Protein AF-A0A5N5PHB6-F1 (afdb_monomer)

Foldseek 3Di:
DAFDDFDDDDLQDWHWDWDAADPVPFWKWFQLVQDDPVCNVPFWDDPDPLRDTWGWFFQDKRKTKIAHPAFAKWWKKWWFADQDQDKFKKFKDKPPDDPPPWRKIWIDHHHNALGIAMTTIATPVRHGDIDRAHRIIMMIIHTPPGIITTTMMTIHHPVQDDCSNRDIDTQAIFSGRHNDPDCPRHDAWAFDDDPQKDKFFQQCVPDPDDDDVDPPLFLNHDKQAPPRFKDKTKAFHPDWFKKFKKWFKAFQHDAWDKKWKWKPLVDTFTWIWIDGNHSYRNTFITTTATPNDRIDGRPHRMMMMMIGDDHPGIMRTGIMMIGHPVGDDPSSRPTDGDDCPVVCCVQQPPPNNDADPPPHDPVSQSSVQRSVCVVVVHDDQLQADPLFAPDSAADRGPSAGHGDPQFDDSNSFFGHWQWAPPPVTDGAPLVQATADRHPSHTDQAPQADPDNNQHGHFQWAAQDRHHRTHGLQADPLFADPPDPSGADRYQSAGHGDPQFDDRRSFFGAQQFADPPVTHGAQADQLFADPSQADRHPSQGHGAQQFDDSRRPHGHQQWEDQDSPDSSRTHGAPLVPQDSDKYFDQFFKDKDDDLPPKWKAFPVRDTFDWDQDPVFQKIKGFCLPPDLPGPFMKIKDDPVQFAAQLQLAQHKWKKKKAFDDDVVVPWDFDDFDFQKWWDAPNFIKGAGDPDADDHRDIDMDMDGQAQQRIATPPPRHGGDRNVSNRSNNGTPIMIGTFDTIRPGGMMMMGPTIGMGGDNPHPHGRRRVRIQGPHDPQADDRSSSHGDDPPPDDDDD

Sequence (795 aa):
MVRLILFAMCPDCSCLLYKHVPLDGFPSALASQSLGSTQRHSRIQQPTADHPELVSVNGRQLRLTLHVPESGSHVLVLEYANEVDATQNVNVYIGGQPEDQVQTRANIYSCAYSFLCRSVVVD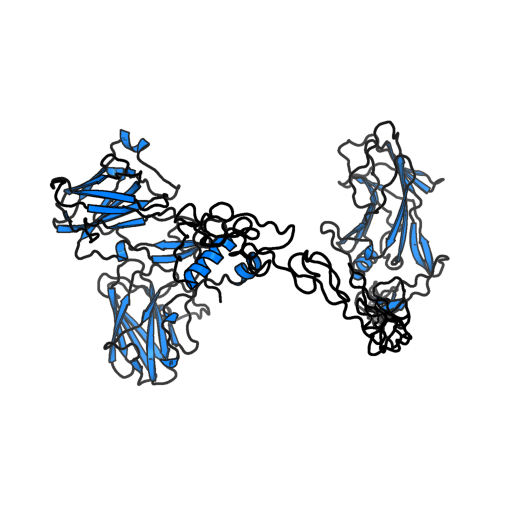GQNRIAHFLLPPKAEILLQSPTRSVLLYRVYAIPSDEFTMELVQPTVLCVSHHGRFTEDSKHCVQSQFHTPPTALTLDASTVIRPSRFSTQASGRCDGPLLKSPQTEVELRAQVPQTGRYMFVVHYCQPEHTTFPVEVLLDSGEMWTGHMNASFCPSVSGCRSVVIAERRIALDVLQQTLSITVKIPKGKTLTLDSVLVIPEESYSPELLNPKPLDKASDFISQCGAQGFHIDLHSASEFCKSSARSLVAHYLDGALPCYCDKTGSTSPTCEPIGGQCHCRPHVIGRQCSRCATGFYGFPYCRPCECGRRLCDEVTGECICPPQTVRPACDVCQSKTFSYHPLLGCEGCDCSPTGIRKGDTGQCDVTTGQCTCKPRIGGRQCSQCVAGYYRFPECVACSCNPGGVTAQICDPNTGRCLCKSNVEGPRCDVCRKGSFHFDPSNPKGCTECFCFGVTDQCRSSDKRRGKFVDMHSWRLVTADQDEVASVLNSLSNTVVADVQELPASVLQLHWVLPQSYLGDRVSSYGGYLTYQVKSFGLPREGMRLLDKQPDVILQGEKMMVVYQDPQSPLPDRVYQGRVQLVEGNFRHSGTNSPMSRAELLRVLARLEAVWIRALYFTHTQRLSVGEVGLEEASRVGTGAPAGTVEVCSCPPEYSGDSCQVRTQRSFSLLLI

Radius of gyration: 43.33 Å; Cα contacts (8 Å, |Δi|>4): 1862; chains: 1; bounding box: 112×113×106 Å

Solvent-accessible surface area (backbone atoms only — not comparable to full-atom values): 43400 Å² total; per-residue (Å²): 136,57,69,62,74,57,76,78,90,57,89,84,40,54,27,73,40,69,45,58,45,70,61,88,92,46,38,57,30,56,43,60,75,53,49,55,88,86,50,46,83,80,34,54,48,54,97,44,96,78,48,66,73,16,26,55,35,54,67,51,73,44,64,39,71,34,57,38,98,60,68,43,54,23,31,46,36,41,33,27,44,28,76,49,93,52,78,43,59,34,37,50,46,55,66,94,57,75,84,87,78,61,64,29,32,26,65,41,57,59,33,76,58,80,58,75,42,51,28,56,34,17,35,82,84,72,42,81,39,76,37,80,39,49,46,73,31,39,41,36,38,33,14,84,80,59,70,42,32,33,37,37,40,35,47,36,49,55,89,76,60,55,70,58,65,46,46,66,42,66,28,38,43,19,50,61,97,64,72,56,96,63,69,86,55,45,54,84,56,48,62,62,73,58,92,78,42,46,76,43,60,42,44,59,82,81,51,96,75,75,94,68,98,64,88,67,64,49,68,71,23,51,71,32,31,77,89,51,31,61,51,79,45,77,49,74,50,96,65,65,47,51,30,28,45,36,41,31,31,29,23,66,65,49,70,67,43,70,30,44,33,41,34,40,17,83,56,82,43,72,22,37,31,70,51,50,62,24,59,23,52,54,38,41,48,36,60,36,38,34,95,93,35,50,68,43,77,28,79,37,44,58,33,41,41,33,46,36,51,55,86,91,45,68,40,28,41,30,32,41,35,44,27,43,53,94,70,63,56,81,67,51,52,41,68,47,67,59,82,49,46,70,59,45,50,72,76,38,40,56,86,82,54,61,78,50,90,84,79,49,54,70,67,49,54,51,51,50,49,40,47,49,28,65,74,65,78,43,86,80,82,47,74,32,29,82,77,22,23,79,44,73,60,41,42,96,69,93,34,42,25,48,45,36,89,54,30,31,61,51,30,6,81,40,39,22,94,55,22,16,38,66,79,68,40,39,79,49,92,40,83,81,33,44,43,38,53,69,82,42,52,65,53,68,27,52,57,36,41,80,90,83,37,82,44,54,34,91,43,27,14,45,74,36,58,77,74,14,28,45,74,21,73,38,29,85,84,20,38,40,93,90,64,91,46,61,29,40,57,71,81,26,43,34,61,45,30,89,56,33,23,68,49,27,10,76,38,35,30,72,37,18,13,42,66,86,78,31,46,75,48,83,50,37,80,44,14,32,42,91,48,30,28,39,46,74,81,43,49,45,39,45,16,85,28,24,29,69,82,32,11,78,39,55,29,93,41,24,27,46,81,34,60,86,41,86,36,14,20,45,71,50,52,28,79,76,77,43,54,54,46,36,50,32,91,29,14,24,30,78,48,71,75,73,65,78,60,45,36,27,40,84,88,65,51,76,50,71,62,47,72,38,80,91,76,46,31,36,38,30,74,46,65,88,56,62,90,82,69,79,50,37,30,37,38,64,30,75,89,80,41,40,72,43,50,54,24,42,68,27,42,44,32,33,34,39,32,43,37,58,58,69,90,77,65,54,41,78,52,83,94,63,61,41,37,39,43,29,16,85,96,42,50,36,31,25,65,67,94,71,76,79,59,85,59,35,82,30,80,49,75,45,59,46,46,29,92,59,34,23,37,61,95,75,67,42,82,43,48,61,69,57,48,47,48,26,25,50,40,23,73,47,42,36,35,57,54,61,54,47,44,84,41,38,32,37,36,44,26,72,44,28,42,24,30,51,29,88,85,26,82,53,60,76,27,36,76,30,57,36,38,72,57,57,89,59,32,36,66,53,35,34,76,39,74,52,78,79,78,91,75,89,92,88,129

InterPro domains:
  IPR000034 Laminin IV [PF00052] (634-769)
  IPR000034 Laminin IV [PS51115] (592-770)
  IPR000034 Laminin IV [SM00281] (628-758)
  IPR002049 Laminin-type EGF domain [PF00053] (382-430)
  IPR002049 Laminin-type EGF domain [PF00053] (472-517)
  IPR002049 Laminin-type EGF domain [PF00053] (521-569)
  IPR002049 Laminin-type EGF domain [PS01248] (401-435)
  IPR002049 Laminin-type EGF domain [PS01248] (540-574)
  IPR002049 Laminin-type EGF domain [PS50027] (382-427)
  IPR002049 Laminin-type EGF domain [PS50027] (472-520)
  IPR002049 Laminin-type EGF domain [PS50027] (521-571)
  IPR002049 Laminin-type EGF domain [SM00180] (382-425)
  IPR002049 Laminin-type EGF domain [SM00180] (428-469)
  IPR002049 Laminin-type EGF domain [SM00180] (472-518)
  IPR002049 Laminin-type EGF domain [SM00180] (521-569)
  IPR002049 Laminin-type EGF domain [cd00055] (381-423)
  IPR002049 Laminin-type EGF domain [cd00055] (472-517)
  IPR002049 Laminin-type EGF domain [cd00055] (520-570)
  IPR050440 Laminin/Netrin Extracellular Matrix [PTHR10574] (468-783)

Secondary structure (DSSP, 8-state):
--B-------TT--EEEEEPPP-TTS-EEEGGGGS-TTTHHHHEE-SSTTS--EEEE-SSPEEEEEE-SS-EEEEEEEEEEB--SS-EEEEEEETTS-TTS---EEEE--B-SSS-EEEEEE-TTSPBPEEEE-SEEEEEEE-SSS-EEEEEEEEEETTT--GGGTS-EEEEEESS------GGGEEPP-B---TTPEEEEGGGGT------SS---S--S-EEBTTB-EEEEEEE-SS-EEEEEEEEEEBSSSS-EEEEEEEESSSEEEEEEEE--B--TT-EEEE-BBTTBSEEEE-SSEEEEEEE--TT--EEEEEEEEEEGGG--GGGGSBPPPB-HHHHHHHH-GGGT---TTTS-HHHHHHHHHHHHHHTTSPPP----TTTEEEEEE-TTTT-EEEPTTEESTT--EEPTTEESTTS-EE---TTS-B-TTT-PBPPPTTB-TTT--SBPTTEEEEETTTEEEE----TTTBPTT--SPPPTTT----BPTTEESTTS-EEPTTEESTTT-EEP---TTTEEEEEE-TTT--EEE-TTEETTTT-EEPTTEEEE-TTSTTSEEEP-GGGS-S-EEE---EEEEE---SS-EEEETT-PEEPEEEETTTTEEEEE-TTS-TT---EEEEPPGGG-B--GGGTTSEEEEEEEEES-GGG---BPPP--SEEEEETTEEEEE--SS-PPTTS-EEEEEE-SGGG-EETTT-PBPPHHHHHHHHHTEEEEEEE---BTT--EEEEEEEEEEEEESS--SSB-TTSEEE---TTEESTTS-EE----------

Mean predicted aligned error: 18.69 Å

Organism: Pangasianodon hypophthalmus (NCBI:txid310915)

pLDDT: mean 86.42, std 13.05, range [26.95, 97.25]

Nearest PDB structures (foldseek):
  5lf2-assembly1_A  TM=3.545E-01  e=1.270E-07  Rattus norvegicus
  5lf2-assembly2_B  TM=3.242E-01  e=3.679E-07  Rattus norvegicus
  2w87-assembly2_B  TM=6.041E-01  e=5.295E-03  Cellvibrio japonicus
  2vzr-assembly1_A  TM=4.384E-01  e=5.020E-03  Amycolatopsis orientalis
  6wbx-assembly1_A  TM=1.992E-01  e=1.643E-03  Mycobacteroides abscessus

Structure (mmCIF, N/CA/C/O backbone):
data_AF-A0A5N5PHB6-F1
#
_entry.id   AF-A0A5N5PHB6-F1
#
loop_
_atom_site.group_PDB
_atom_site.id
_atom_site.type_symbol
_atom_site.label_atom_id
_atom_site.label_alt_id
_atom_site.label_comp_id
_atom_site.label_asym_id
_atom_site.label_entity_id
_atom_site.label_seq_id
_atom_site.pdbx_PDB_ins_code
_atom_site.Cartn_x
_atom_site.Cartn_y
_atom_site.Cartn_z
_atom_site.occupancy
_atom_site.B_iso_or_equiv
_atom_site.auth_seq_id
_atom_site.auth_comp_id
_atom_site.auth_asym_id
_atom_site.auth_atom_id
_atom_site.pdbx_PDB_model_num
ATOM 1 N N . MET A 1 1 ? -18.071 -0.954 2.780 1.00 26.95 1 MET A N 1
ATOM 2 C CA . MET A 1 1 ? -17.891 -0.548 4.191 1.00 26.95 1 MET A CA 1
ATOM 3 C C . MET A 1 1 ? -17.756 -1.816 5.012 1.00 26.95 1 MET A C 1
ATOM 5 O O . MET A 1 1 ? -18.704 -2.587 5.069 1.00 26.95 1 MET A O 1
ATOM 9 N N . VAL A 1 2 ? -16.556 -2.096 5.514 1.00 27.20 2 VAL A N 1
ATOM 10 C CA . VAL A 1 2 ? -16.215 -3.357 6.190 1.00 27.20 2 VAL A CA 1
ATOM 11 C C . VAL A 1 2 ? -16.571 -3.211 7.672 1.00 27.20 2 VAL A C 1
ATOM 13 O O . VAL A 1 2 ? -16.006 -2.360 8.350 1.00 27.20 2 VAL A O 1
ATOM 16 N N . ARG A 1 3 ? -17.543 -3.994 8.157 1.00 34.53 3 ARG A N 1
ATOM 17 C CA . ARG A 1 3 ? -17.958 -4.024 9.570 1.00 34.53 3 ARG A CA 1
ATOM 18 C C . ARG A 1 3 ? -17.100 -5.059 10.303 1.00 34.53 3 ARG A C 1
ATOM 20 O O . ARG A 1 3 ? -17.122 -6.228 9.931 1.00 34.53 3 ARG A O 1
ATOM 27 N N . LEU A 1 4 ? -16.334 -4.636 11.307 1.00 35.50 4 LEU A N 1
ATOM 28 C CA . LEU A 1 4 ? -15.434 -5.499 12.078 1.00 35.50 4 LEU A CA 1
ATOM 29 C C . LEU A 1 4 ? -15.915 -5.618 13.528 1.00 35.50 4 LEU A C 1
ATOM 31 O O . LEU A 1 4 ? -16.079 -4.618 14.221 1.00 35.50 4 LEU A O 1
ATOM 35 N N . ILE A 1 5 ? -16.113 -6.857 13.980 1.00 37.16 5 ILE A N 1
ATOM 36 C CA . ILE A 1 5 ? -16.227 -7.229 15.394 1.00 37.16 5 ILE A CA 1
ATOM 37 C C . ILE A 1 5 ? -15.004 -8.108 15.683 1.00 37.16 5 ILE A C 1
ATOM 39 O O . ILE A 1 5 ? -14.850 -9.171 15.077 1.00 37.16 5 ILE A O 1
ATOM 43 N N . LEU A 1 6 ? -14.098 -7.624 16.534 1.00 34.22 6 LEU A N 1
ATOM 44 C CA . LEU A 1 6 ? -12.855 -8.300 16.924 1.00 34.22 6 LEU A CA 1
ATOM 45 C C . LEU A 1 6 ? -12.957 -8.798 18.377 1.00 34.22 6 LEU A C 1
ATOM 47 O O . LEU A 1 6 ? -13.485 -8.096 19.240 1.00 34.22 6 LEU A O 1
ATOM 51 N N . PHE A 1 7 ? -12.422 -9.995 18.633 1.00 34.28 7 PHE A N 1
ATOM 52 C CA . PHE A 1 7 ? -12.169 -10.564 19.965 1.00 34.28 7 PHE A CA 1
ATOM 53 C C . PHE A 1 7 ? -10.644 -10.790 20.140 1.00 34.28 7 PHE A C 1
ATOM 55 O O . PHE A 1 7 ? -9.966 -11.109 19.166 1.00 34.28 7 PHE A O 1
ATOM 62 N N . ALA A 1 8 ? -10.143 -10.559 21.366 1.00 32.78 8 ALA A N 1
ATOM 63 C CA . ALA A 1 8 ? -8.743 -10.413 21.847 1.00 32.78 8 ALA A CA 1
ATOM 64 C C . ALA A 1 8 ? -7.725 -11.498 21.389 1.00 32.78 8 ALA A C 1
ATOM 66 O O . ALA A 1 8 ? -8.140 -12.607 21.078 1.00 32.78 8 ALA A O 1
ATOM 67 N N . MET A 1 9 ? -6.391 -11.299 21.327 1.00 34.91 9 MET A N 1
ATOM 68 C CA . MET A 1 9 ? -5.419 -10.707 22.279 1.00 34.91 9 MET A CA 1
ATOM 69 C C . MET A 1 9 ? -4.276 -9.939 21.562 1.00 34.91 9 MET A C 1
ATOM 71 O O . MET A 1 9 ? -3.501 -10.560 20.840 1.00 34.91 9 MET A O 1
ATOM 75 N N . CYS A 1 10 ? -4.106 -8.624 21.778 1.00 39.25 10 CYS A N 1
ATOM 76 C CA . CYS A 1 10 ? -2.878 -7.875 21.422 1.00 39.25 10 CYS A CA 1
ATOM 77 C C . CYS A 1 10 ? -2.899 -6.442 22.033 1.00 39.25 10 CYS A C 1
ATOM 79 O O . CYS A 1 10 ? -3.991 -5.913 22.245 1.00 39.25 10 CYS A O 1
ATOM 81 N N . PRO A 1 11 ? -1.742 -5.816 22.361 1.00 37.31 11 PRO A N 1
ATOM 82 C CA . PRO A 1 11 ? -1.655 -4.536 23.093 1.00 37.31 11 PRO A CA 1
ATOM 83 C C . PRO A 1 11 ? -2.308 -3.317 22.421 1.00 37.31 11 PRO A C 1
ATOM 85 O O . PRO A 1 11 ? -2.668 -2.381 23.128 1.00 37.31 11 PRO A O 1
ATOM 88 N N . ASP A 1 12 ? -2.513 -3.363 21.100 1.00 48.62 12 ASP A N 1
ATOM 89 C CA . ASP A 1 12 ? -3.188 -2.320 20.307 1.00 48.62 12 ASP A CA 1
ATOM 90 C C . ASP A 1 12 ? -4.577 -2.759 19.790 1.00 48.62 12 ASP A C 1
ATOM 92 O O . ASP A 1 12 ? -5.174 -2.114 18.922 1.00 48.62 12 ASP A O 1
ATOM 96 N N . CYS A 1 13 ? -5.114 -3.883 20.282 1.00 56.72 13 CYS A N 1
ATOM 97 C CA . CYS A 1 13 ? -6.376 -4.438 19.793 1.00 56.72 13 CYS A CA 1
ATOM 98 C C . CYS A 1 13 ? -7.610 -3.896 20.521 1.00 56.72 13 CYS A C 1
ATOM 100 O O . CYS A 1 13 ? -7.686 -3.850 21.747 1.00 56.72 13 CYS A O 1
ATOM 102 N N . SER A 1 14 ? -8.630 -3.564 19.730 1.00 66.38 14 SER A N 1
ATOM 103 C CA . SER A 1 14 ? -9.966 -3.226 20.211 1.00 66.38 14 SER A CA 1
ATOM 104 C C . SER A 1 14 ? -10.700 -4.483 20.695 1.00 66.38 14 SER A C 1
ATOM 106 O O . SER A 1 14 ? -10.839 -5.439 19.935 1.00 66.38 14 SER A O 1
ATOM 108 N N . CYS A 1 15 ? -11.189 -4.482 21.935 1.00 69.31 15 CYS A N 1
ATOM 109 C CA . CYS A 1 15 ? -11.932 -5.592 22.541 1.00 69.31 15 CYS A CA 1
ATOM 110 C C . CYS A 1 15 ? -13.333 -5.140 22.968 1.00 69.31 15 CYS A C 1
ATOM 112 O O . CYS A 1 15 ? -13.511 -3.996 23.386 1.00 69.31 15 CYS A O 1
ATOM 114 N N . LEU A 1 16 ? -14.323 -6.033 22.901 1.00 76.31 16 LEU A N 1
ATOM 115 C CA . LEU A 1 16 ? -15.642 -5.776 23.480 1.00 76.31 16 LEU A CA 1
ATOM 116 C C . LEU A 1 16 ? -15.598 -5.962 24.996 1.00 76.31 16 LEU A C 1
ATOM 118 O O . LEU A 1 16 ? -15.209 -7.020 25.488 1.00 76.31 16 LEU A O 1
ATOM 122 N N . LEU A 1 17 ? -16.025 -4.932 25.720 1.00 77.75 17 LEU A N 1
ATOM 123 C CA . LEU A 1 17 ? -16.298 -5.009 27.146 1.00 77.75 17 LEU A CA 1
ATOM 124 C C . LEU A 1 17 ? -17.771 -5.329 27.356 1.00 77.75 17 LEU A C 1
ATOM 126 O O . LEU A 1 17 ? -18.642 -4.783 26.675 1.00 77.75 17 LEU A O 1
ATOM 130 N N . TYR A 1 18 ? -18.037 -6.192 28.324 1.00 82.06 18 TYR A N 1
ATOM 131 C CA . TYR A 1 18 ? -19.368 -6.673 28.652 1.00 82.06 18 TYR A CA 1
ATOM 132 C C . TYR A 1 18 ? -19.733 -6.305 30.083 1.00 82.06 18 TYR A C 1
ATOM 134 O O . TYR A 1 18 ? -18.863 -6.206 30.948 1.00 82.06 18 TYR A O 1
ATOM 142 N N . LYS A 1 19 ? -21.030 -6.137 30.337 1.00 85.31 19 LYS A N 1
ATOM 143 C CA . LYS A 1 19 ? -21.572 -5.952 31.680 1.00 85.31 19 LYS A CA 1
ATOM 144 C C . LYS A 1 19 ? -22.836 -6.788 31.856 1.00 85.31 19 LYS A C 1
ATOM 146 O O . LYS A 1 19 ? -23.638 -6.925 30.931 1.00 85.31 19 LYS A O 1
ATOM 151 N N . HIS A 1 20 ? -23.002 -7.346 33.048 1.00 90.06 20 HIS A N 1
ATOM 152 C CA . HIS A 1 20 ? -24.227 -8.024 33.455 1.00 90.06 20 HIS A CA 1
ATOM 153 C C . HIS A 1 20 ? -25.125 -7.092 34.266 1.00 90.06 20 HIS A C 1
ATOM 155 O O . HIS A 1 20 ? -24.638 -6.164 34.916 1.00 90.06 20 HIS A O 1
ATOM 161 N N . VAL A 1 21 ? -26.423 -7.398 34.292 1.00 92.25 21 VAL A N 1
ATOM 162 C CA . VAL A 1 21 ? -27.348 -6.799 35.260 1.00 92.25 21 VAL A CA 1
ATOM 163 C C . VAL A 1 21 ? -26.823 -7.067 36.682 1.00 92.25 21 VAL A C 1
ATOM 165 O O . VAL A 1 21 ? -26.450 -8.212 36.977 1.00 92.25 21 VAL A O 1
ATOM 168 N N . PRO A 1 22 ? -26.752 -6.059 37.568 1.00 90.94 22 PRO A N 1
ATOM 169 C CA . PRO A 1 22 ? -26.333 -6.262 38.953 1.00 90.94 22 PRO A CA 1
ATOM 170 C C . PRO A 1 22 ? -27.205 -7.298 39.676 1.00 90.94 22 PRO A C 1
ATOM 172 O O . PRO A 1 22 ? -28.422 -7.318 39.513 1.00 90.94 22 PRO A O 1
ATOM 175 N N . LEU A 1 23 ? -26.581 -8.154 40.493 1.00 92.00 23 LEU A N 1
ATOM 176 C CA . LEU A 1 23 ? -27.278 -9.155 41.320 1.00 92.00 23 LEU A CA 1
ATOM 177 C C . LEU A 1 23 ? -27.143 -8.886 42.826 1.00 92.00 23 LEU A C 1
ATOM 179 O O . LEU A 1 23 ? -27.534 -9.723 43.634 1.00 92.00 23 LEU A O 1
ATOM 183 N N . ASP A 1 24 ? -26.601 -7.734 43.227 1.00 83.94 24 ASP A N 1
ATOM 184 C CA . ASP A 1 24 ? -26.271 -7.437 44.631 1.00 83.94 24 ASP A CA 1
ATOM 185 C C . ASP A 1 24 ? -27.495 -7.371 45.560 1.00 83.94 24 ASP A C 1
ATOM 187 O O . ASP A 1 24 ? -27.354 -7.496 46.774 1.00 83.94 24 ASP A O 1
ATOM 191 N N . GLY A 1 25 ? -28.700 -7.221 44.998 1.00 84.75 25 GLY A N 1
ATOM 192 C CA . GLY A 1 25 ? -29.964 -7.273 45.737 1.00 84.75 25 GLY A CA 1
ATOM 193 C C . GLY A 1 25 ? -30.470 -8.684 46.056 1.00 84.75 25 GLY A C 1
ATOM 194 O O . GLY A 1 25 ? -31.421 -8.812 46.824 1.00 84.75 25 GLY A O 1
ATOM 195 N N . PHE A 1 26 ? -29.863 -9.738 45.496 1.00 92.50 26 PHE A N 1
ATOM 196 C CA . PHE A 1 26 ? -30.327 -11.116 45.669 1.00 92.50 26 PHE A CA 1
ATOM 197 C C . PHE A 1 26 ? -29.510 -11.899 46.709 1.00 92.50 26 PHE A C 1
ATOM 199 O O . PHE A 1 26 ? -28.294 -11.707 46.834 1.00 92.50 26 PHE A O 1
ATOM 206 N N . PRO A 1 27 ? -30.144 -12.850 47.421 1.00 93.56 27 PRO A N 1
ATOM 207 C CA . PRO A 1 27 ? -29.451 -13.781 48.304 1.00 93.56 27 PRO A CA 1
ATOM 208 C C . PRO A 1 27 ? -28.317 -14.526 47.592 1.00 93.56 27 PRO A C 1
ATOM 210 O O . PRO A 1 27 ? -28.504 -15.082 46.507 1.00 93.56 27 PRO A O 1
ATOM 213 N N . SER A 1 28 ? -27.133 -14.572 48.204 1.00 93.94 28 SER A N 1
ATOM 214 C CA . SER A 1 28 ? -25.966 -15.215 47.598 1.00 93.94 28 SER A CA 1
ATOM 215 C C . SER A 1 28 ? -25.041 -15.885 48.611 1.00 93.94 28 SER A C 1
ATOM 217 O O . SER A 1 28 ? -25.032 -15.555 49.797 1.00 93.94 28 SER A O 1
ATOM 219 N N . ALA A 1 29 ? -24.263 -16.855 48.131 1.00 92.38 29 ALA A N 1
ATOM 220 C CA . ALA A 1 29 ? -23.237 -17.556 48.891 1.00 92.38 29 ALA A CA 1
ATOM 221 C C . ALA A 1 29 ? -21.900 -17.480 48.147 1.00 92.38 29 ALA A C 1
ATOM 223 O O . ALA A 1 29 ? -21.792 -17.875 46.982 1.00 92.38 29 ALA A O 1
ATOM 224 N N . LEU A 1 30 ? -20.871 -16.977 48.831 1.00 91.44 30 LEU A N 1
ATOM 225 C CA . LEU A 1 30 ? -19.507 -16.911 48.310 1.00 91.44 30 LEU A CA 1
ATOM 226 C C . LEU A 1 30 ? -18.839 -18.284 48.367 1.00 91.44 30 LEU A C 1
ATOM 228 O O . LEU A 1 30 ? -18.852 -18.947 49.407 1.00 91.44 30 LEU A O 1
ATOM 232 N N . ALA A 1 31 ? -18.175 -18.674 47.280 1.00 87.88 31 ALA A N 1
ATOM 233 C CA . ALA A 1 31 ? -17.493 -19.959 47.217 1.00 87.88 31 ALA A CA 1
ATOM 234 C C . ALA A 1 31 ? -16.366 -20.062 48.261 1.00 87.88 31 ALA A C 1
ATOM 236 O O . ALA A 1 31 ? -16.235 -21.084 48.934 1.00 87.88 31 ALA A O 1
ATOM 237 N N . SER A 1 32 ? -15.605 -18.985 48.479 1.00 84.50 32 SER A N 1
ATOM 238 C CA . SER A 1 32 ? -14.482 -18.939 49.430 1.00 84.50 32 SER A CA 1
ATOM 239 C C . SER A 1 32 ? -14.891 -19.117 50.900 1.00 84.50 32 SER A C 1
ATOM 241 O O . SER A 1 32 ? -14.083 -19.570 51.716 1.00 84.50 32 SER A O 1
ATOM 243 N N . GLN A 1 33 ? -16.151 -18.828 51.251 1.00 83.56 33 GLN A N 1
ATOM 244 C CA . GLN A 1 33 ? -16.677 -19.000 52.611 1.00 83.56 33 GLN A CA 1
ATOM 245 C C . GLN A 1 33 ? -16.931 -20.470 52.979 1.00 83.56 33 GLN A C 1
ATOM 247 O O . GLN A 1 33 ? -17.014 -20.793 54.161 1.00 83.56 33 GLN A O 1
ATOM 252 N N . SER A 1 34 ? -17.006 -21.374 51.996 1.00 71.69 34 SER A N 1
ATOM 253 C CA . SER A 1 34 ? -17.173 -22.816 52.243 1.00 71.69 34 SER A CA 1
ATOM 254 C C . SER A 1 34 ? -15.894 -23.542 52.675 1.00 71.69 34 SER A C 1
ATOM 256 O O . SER A 1 34 ? -15.949 -24.702 53.087 1.00 71.69 34 SER A O 1
ATOM 258 N N . LEU A 1 35 ? -14.732 -22.888 52.580 1.00 69.12 35 LEU A N 1
ATOM 259 C CA . LEU A 1 35 ? -13.433 -23.494 52.868 1.00 69.12 35 LEU A CA 1
ATOM 260 C C . LEU A 1 35 ? -13.001 -23.223 54.316 1.00 69.12 35 LEU A C 1
ATOM 262 O O . LEU A 1 35 ? -12.904 -22.073 54.747 1.00 69.12 35 LEU A O 1
ATOM 266 N N . GLY A 1 36 ? -12.655 -24.286 55.051 1.00 62.44 36 GLY A N 1
ATOM 267 C CA . GLY A 1 36 ? -11.973 -24.171 56.345 1.00 62.44 36 GLY A CA 1
ATOM 268 C C . GLY A 1 36 ? -10.560 -23.582 56.206 1.00 62.44 36 GLY A C 1
ATOM 269 O O . GLY A 1 36 ? -9.951 -23.661 55.138 1.00 62.44 36 GLY A O 1
ATOM 270 N N . SER A 1 37 ? -10.011 -23.028 57.297 1.00 57.97 37 SER A N 1
ATOM 271 C CA . SER A 1 37 ? -8.719 -22.305 57.323 1.00 57.97 37 SER A CA 1
ATOM 272 C C . SER A 1 37 ? -7.559 -23.055 56.634 1.00 57.97 37 SER A C 1
ATOM 274 O O . SER A 1 37 ? -6.769 -22.462 55.902 1.00 57.97 37 SER A O 1
ATOM 276 N N . THR A 1 38 ? -7.509 -24.385 56.766 1.00 53.53 38 THR A N 1
ATOM 277 C CA . THR A 1 38 ? -6.465 -25.247 56.183 1.00 53.53 38 THR A CA 1
ATOM 278 C C . THR A 1 38 ? -6.636 -25.547 54.686 1.00 53.53 38 THR A C 1
ATOM 280 O O . THR A 1 38 ? -5.657 -25.887 54.026 1.00 53.53 38 THR A O 1
ATOM 283 N N . GLN A 1 39 ? -7.842 -25.417 54.116 1.00 59.84 39 GLN A N 1
ATOM 284 C CA . GLN A 1 39 ? -8.125 -25.713 52.698 1.00 59.84 39 GLN A CA 1
ATOM 285 C C . GLN A 1 39 ? -8.052 -24.480 51.783 1.00 59.84 39 GLN A C 1
ATOM 287 O O . GLN A 1 39 ? -8.018 -24.633 50.562 1.00 59.84 39 GLN A O 1
ATOM 292 N N . ARG A 1 40 ? -8.001 -23.267 52.354 1.00 60.12 40 ARG A N 1
ATOM 293 C CA . ARG A 1 40 ? -7.957 -22.006 51.591 1.00 60.12 40 ARG A CA 1
ATOM 294 C C . ARG A 1 40 ? -6.754 -21.914 50.649 1.00 60.12 40 ARG A C 1
ATOM 296 O O . ARG A 1 40 ? -6.923 -21.531 49.500 1.00 60.12 40 ARG A O 1
ATOM 303 N N . HIS A 1 41 ? -5.572 -22.346 51.090 1.00 55.88 41 HIS A N 1
ATOM 304 C CA . HIS A 1 41 ? -4.328 -22.184 50.325 1.00 55.88 41 HIS A CA 1
ATOM 305 C C . HIS A 1 41 ? -4.194 -23.113 49.102 1.00 55.88 41 HIS A C 1
ATOM 307 O O . HIS A 1 41 ? -3.363 -22.848 48.244 1.00 55.88 41 HIS A O 1
ATOM 313 N N . SER A 1 42 ? -4.973 -24.199 49.005 1.00 57.59 42 SER A N 1
ATOM 314 C CA . SER A 1 42 ? -4.843 -25.184 47.912 1.00 57.59 42 SER A CA 1
ATOM 315 C C . SER A 1 42 ? -5.981 -25.158 46.891 1.00 57.59 42 SER A C 1
ATOM 317 O O . SER A 1 42 ? -5.843 -25.745 45.819 1.00 57.59 42 SER A O 1
ATOM 319 N N . ARG A 1 43 ? -7.109 -24.507 47.208 1.00 74.12 43 ARG A N 1
ATOM 320 C CA . ARG A 1 43 ? -8.295 -24.461 46.333 1.00 74.12 43 ARG A CA 1
ATOM 321 C C . ARG A 1 43 ? -8.660 -23.073 45.820 1.00 74.12 43 ARG A C 1
ATOM 323 O O . ARG A 1 43 ? -9.440 -23.010 44.872 1.00 74.12 43 ARG A O 1
ATOM 330 N N . ILE A 1 44 ? -8.143 -22.002 46.424 1.00 82.19 44 ILE A N 1
ATOM 331 C CA . ILE A 1 44 ? -8.365 -20.642 45.926 1.00 82.19 44 ILE A CA 1
ATOM 332 C C . ILE A 1 44 ? -7.420 -20.380 44.752 1.00 82.19 44 ILE A C 1
ATOM 334 O O . ILE A 1 44 ? -6.232 -20.690 44.829 1.00 82.19 44 ILE A O 1
ATOM 338 N N . GLN A 1 45 ? -7.954 -19.830 43.667 1.00 83.25 45 GLN A N 1
ATOM 339 C CA . GLN A 1 45 ? -7.200 -19.414 42.490 1.00 83.25 45 GLN A CA 1
ATOM 340 C C . GLN A 1 45 ? -7.648 -18.017 42.057 1.00 83.25 45 GLN A C 1
ATOM 342 O O . GLN A 1 45 ? -8.822 -17.666 42.167 1.00 83.25 45 GLN A O 1
ATOM 347 N N . GLN A 1 46 ? -6.704 -17.234 41.547 1.00 82.50 46 GLN A N 1
ATOM 348 C CA . GLN A 1 46 ? -6.949 -15.946 40.904 1.00 82.50 46 GLN A CA 1
ATOM 349 C C . GLN A 1 46 ? -6.251 -15.977 39.541 1.00 82.50 46 GLN A C 1
ATOM 351 O O . GLN A 1 46 ? -5.036 -15.785 39.491 1.00 82.50 46 GLN A O 1
ATOM 356 N N . PRO A 1 47 ? -6.981 -16.278 38.449 1.00 75.56 47 PRO A N 1
ATOM 357 C CA . PRO A 1 47 ? -6.409 -16.375 37.105 1.00 75.56 47 PRO A CA 1
ATOM 358 C C . PRO A 1 47 ? -5.643 -15.117 36.684 1.00 75.56 47 PRO A C 1
ATOM 360 O O . PRO A 1 47 ? -4.578 -15.199 36.081 1.00 75.56 47 PRO A O 1
ATOM 363 N N . THR A 1 48 ? -6.148 -13.940 37.068 1.00 73.00 48 THR A N 1
ATOM 364 C CA . THR A 1 48 ? -5.434 -12.663 36.944 1.00 73.00 48 THR A CA 1
ATOM 365 C C . THR A 1 48 ? -5.529 -11.876 38.249 1.00 73.00 48 THR A C 1
ATOM 367 O O . THR A 1 48 ? -6.386 -12.161 39.084 1.00 73.00 48 THR A O 1
ATOM 370 N N . ALA A 1 49 ? -4.680 -10.854 38.403 1.00 72.25 49 ALA A N 1
ATOM 371 C CA . ALA A 1 49 ? -4.677 -9.969 39.572 1.00 72.25 49 ALA A CA 1
ATOM 372 C C . ALA A 1 49 ? -6.016 -9.244 39.808 1.00 72.25 49 ALA A C 1
ATOM 374 O O . ALA A 1 49 ? -6.292 -8.825 40.928 1.00 72.25 49 ALA A O 1
ATOM 375 N N . ASP A 1 50 ? -6.839 -9.116 38.767 1.00 71.56 50 ASP A N 1
ATOM 376 C CA . ASP A 1 50 ? -8.125 -8.434 38.842 1.00 71.56 50 ASP A CA 1
ATOM 377 C C . ASP A 1 50 ? -9.310 -9.382 39.124 1.00 71.56 50 ASP A C 1
ATOM 379 O O . ASP A 1 50 ? -10.413 -8.926 39.428 1.00 71.56 50 ASP A O 1
ATOM 383 N N . HIS A 1 51 ? -9.110 -10.704 39.040 1.00 79.12 51 HIS A N 1
ATOM 384 C CA . HIS A 1 51 ? -10.154 -11.661 39.402 1.00 79.12 51 HIS A CA 1
ATOM 385 C C . HIS A 1 51 ? -10.330 -11.717 40.929 1.00 79.12 51 HIS A C 1
ATOM 387 O O . HIS A 1 51 ? -9.342 -11.714 41.674 1.00 79.12 51 HIS A O 1
ATOM 393 N N . PRO A 1 52 ? -11.571 -11.857 41.433 1.00 86.12 52 PRO A N 1
ATOM 394 C CA . PRO A 1 52 ? -11.773 -12.136 42.847 1.00 86.12 52 PRO A CA 1
ATOM 395 C C . PRO A 1 52 ? -11.232 -13.525 43.213 1.00 86.12 52 PRO A C 1
ATOM 397 O O . PRO A 1 52 ? -10.925 -14.343 42.347 1.00 86.12 52 PRO A O 1
ATOM 400 N N . GLU A 1 53 ? -11.134 -13.810 44.510 1.00 87.12 53 GLU A N 1
ATOM 401 C CA . GLU A 1 53 ? -10.771 -15.144 44.996 1.00 87.12 53 GLU A CA 1
ATOM 402 C C . GLU A 1 53 ? -11.806 -16.188 44.537 1.00 87.12 53 GLU A C 1
ATOM 404 O O . GLU A 1 53 ? -12.932 -16.237 45.043 1.00 87.12 53 GLU A O 1
ATOM 409 N N . LEU A 1 54 ? -11.421 -17.035 43.579 1.00 88.31 54 LEU A N 1
ATOM 410 C CA . LEU A 1 54 ? -12.263 -18.094 43.026 1.00 88.31 54 LEU A CA 1
ATOM 411 C C . LEU A 1 54 ? -11.909 -19.440 43.653 1.00 88.31 54 LEU A C 1
ATOM 413 O O . LEU A 1 54 ? -10.751 -19.698 43.969 1.00 88.31 54 LEU A O 1
ATOM 417 N N . VAL A 1 55 ? -12.885 -20.336 43.790 1.00 89.38 55 VAL A N 1
ATOM 418 C CA . VAL A 1 55 ? -12.670 -21.690 44.319 1.00 89.38 55 VAL A CA 1
ATOM 419 C C . VAL A 1 55 ? -12.723 -22.726 43.205 1.00 89.38 55 VAL A C 1
ATOM 421 O O . VAL A 1 55 ? -13.691 -22.806 42.453 1.00 89.38 55 VAL A O 1
ATOM 424 N N . SER A 1 56 ? -11.691 -23.563 43.150 1.00 86.75 56 SER A N 1
ATOM 425 C CA . SER A 1 56 ? -11.566 -24.690 42.227 1.00 86.75 56 SER A CA 1
ATOM 426 C C . SER A 1 56 ? -12.491 -25.855 42.633 1.00 86.75 56 SER A C 1
ATOM 428 O O . SER A 1 56 ? -12.332 -26.452 43.708 1.00 86.75 56 SER A O 1
ATOM 430 N N . VAL A 1 57 ? -13.478 -26.173 41.788 1.00 83.62 57 VAL A N 1
ATOM 431 C CA . VAL A 1 57 ? -14.435 -27.286 41.948 1.00 83.62 57 VAL A CA 1
ATOM 432 C C . VAL A 1 57 ? -13.960 -28.498 41.139 1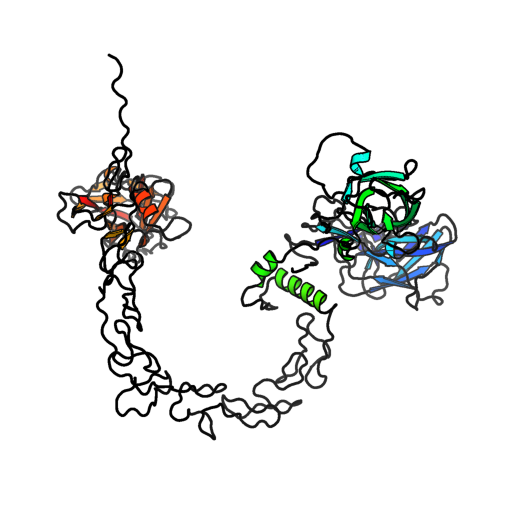.00 83.62 57 VAL A C 1
ATOM 434 O O . VAL A 1 57 ? -14.165 -28.558 39.927 1.00 83.62 57 VAL A O 1
ATOM 437 N N . ASN A 1 58 ? -13.311 -29.469 41.803 1.00 74.62 58 ASN A N 1
ATOM 438 C CA . ASN A 1 58 ? -12.540 -30.536 41.137 1.00 74.62 58 ASN A CA 1
ATOM 439 C C . ASN A 1 58 ? -12.929 -31.913 41.687 1.00 74.62 58 ASN A C 1
ATOM 441 O O . ASN A 1 58 ? -12.374 -32.307 42.713 1.00 74.62 58 ASN A O 1
ATOM 445 N N . GLY A 1 59 ? -13.857 -32.646 41.055 1.00 66.25 59 GLY A N 1
ATOM 446 C CA . GLY A 1 59 ? -14.232 -34.038 41.384 1.00 66.25 59 GLY A CA 1
ATOM 447 C C . GLY A 1 59 ? -14.861 -34.294 42.770 1.00 66.25 59 GLY A C 1
ATOM 448 O O . GLY A 1 59 ? -15.750 -35.131 42.902 1.00 66.25 59 GLY A O 1
ATOM 449 N N . ARG A 1 60 ? -14.433 -33.565 43.806 1.00 73.56 60 ARG A N 1
ATOM 450 C CA . ARG A 1 60 ? -14.922 -33.549 45.186 1.00 73.56 60 ARG A CA 1
ATOM 451 C C . ARG A 1 60 ? -16.033 -32.508 45.311 1.00 73.56 60 ARG A C 1
ATOM 453 O O . ARG A 1 60 ? -15.850 -31.378 44.860 1.00 73.56 60 ARG A O 1
ATOM 460 N N . GLN A 1 61 ? -17.131 -32.875 45.972 1.00 78.69 61 GLN A N 1
ATOM 461 C CA . GLN A 1 61 ? -18.251 -31.969 46.233 1.00 78.69 61 GLN A CA 1
ATOM 462 C C . GLN A 1 61 ? -17.800 -30.716 47.006 1.00 78.69 61 GLN A C 1
ATOM 464 O O . GLN A 1 61 ? -17.064 -30.806 47.995 1.00 78.69 61 GLN A O 1
ATOM 469 N N . LEU A 1 62 ? -18.246 -29.548 46.543 1.00 86.31 62 LEU A N 1
ATOM 470 C CA . LEU A 1 62 ? -18.160 -28.269 47.245 1.00 86.31 62 LEU A CA 1
ATOM 471 C C . LEU A 1 62 ? -19.509 -27.997 47.918 1.00 86.31 62 LEU A C 1
ATOM 473 O O . LEU A 1 62 ? -20.532 -28.016 47.240 1.00 86.31 62 LEU A O 1
ATOM 477 N N . ARG A 1 63 ? -19.515 -27.744 49.232 1.00 87.94 63 ARG A N 1
ATOM 478 C CA . ARG A 1 63 ? -20.735 -27.507 50.020 1.00 87.94 63 ARG A CA 1
ATOM 479 C C . ARG A 1 63 ? -20.851 -26.037 50.399 1.00 87.94 63 ARG A C 1
ATOM 481 O O . ARG A 1 63 ? -20.023 -25.531 51.147 1.00 87.94 63 ARG A O 1
ATOM 488 N N . LEU A 1 64 ? -21.890 -25.370 49.918 1.00 90.00 64 LEU A N 1
ATOM 489 C CA . LEU A 1 64 ? -22.185 -23.964 50.183 1.00 90.00 64 LEU A CA 1
ATOM 490 C C . LEU A 1 64 ? -23.429 -23.854 51.060 1.00 90.00 64 LEU A C 1
ATOM 492 O O . LEU A 1 64 ? -24.377 -24.614 50.890 1.00 90.00 64 LEU A O 1
ATOM 496 N N . THR A 1 65 ? -23.435 -22.909 51.998 1.00 91.00 65 THR A N 1
ATOM 497 C CA . THR A 1 65 ? -24.635 -22.572 52.776 1.00 91.00 65 THR A CA 1
ATOM 498 C C . THR A 1 65 ? -25.207 -21.267 52.244 1.00 91.00 65 THR A C 1
ATOM 500 O O . THR A 1 65 ? -24.545 -20.233 52.317 1.00 91.00 65 THR A O 1
ATOM 503 N N . LEU A 1 66 ? -26.424 -21.323 51.715 1.00 91.44 66 LEU A N 1
ATOM 504 C CA . LEU A 1 66 ? -27.140 -20.191 51.145 1.00 91.44 66 LEU A CA 1
ATOM 505 C C . LEU A 1 66 ? -28.296 -19.809 52.071 1.00 91.44 66 LEU A C 1
ATOM 507 O O . LEU A 1 66 ? -29.100 -20.662 52.445 1.00 91.44 66 LEU A O 1
ATOM 511 N N . HIS A 1 67 ? -28.361 -18.537 52.452 1.00 92.06 67 HIS A N 1
ATOM 512 C CA . HIS A 1 67 ? -29.421 -18.019 53.313 1.00 92.06 67 HIS A CA 1
ATOM 513 C C . HIS A 1 67 ? -30.399 -17.215 52.467 1.00 92.06 67 HIS A C 1
ATOM 515 O O . HIS A 1 67 ? -29.977 -16.252 51.833 1.00 92.06 67 HIS A O 1
ATOM 521 N N . VAL A 1 68 ? -31.675 -17.601 52.460 1.00 91.56 68 VAL A N 1
ATOM 522 C CA . VAL A 1 68 ? -32.749 -16.886 51.753 1.00 91.56 68 VAL A CA 1
ATOM 523 C C . VAL A 1 68 ? -33.724 -16.270 52.770 1.00 91.56 68 VAL A C 1
ATOM 525 O O . VAL A 1 68 ? -33.960 -16.888 53.810 1.00 91.56 68 VAL A O 1
ATOM 528 N N . PRO A 1 69 ? -34.271 -15.061 52.521 1.00 86.31 69 PRO A N 1
ATOM 529 C CA . PRO A 1 69 ? -35.123 -14.350 53.480 1.00 86.31 69 PRO A CA 1
ATOM 530 C C . PRO A 1 69 ? -36.397 -15.118 53.837 1.00 86.31 69 PRO A C 1
ATOM 532 O O . PRO A 1 69 ? -36.771 -15.200 55.004 1.00 86.31 69 PRO A O 1
ATOM 535 N N . GLU A 1 70 ? -37.032 -15.715 52.829 1.00 84.56 70 GLU A N 1
ATOM 536 C CA . GLU A 1 70 ? -38.260 -16.490 52.958 1.00 84.56 70 GLU A CA 1
ATOM 537 C C . GLU A 1 70 ? -38.132 -17.810 52.193 1.00 84.56 70 GLU A C 1
ATOM 539 O O . GLU A 1 70 ? -37.383 -17.922 51.219 1.00 84.56 70 GLU A O 1
ATOM 544 N N . SER A 1 71 ? -38.858 -18.835 52.647 1.00 87.06 71 SER A N 1
ATOM 545 C CA . SER A 1 71 ? -38.915 -20.107 51.920 1.00 87.06 71 SER A CA 1
ATOM 546 C C . SER A 1 71 ? -39.730 -19.924 50.647 1.00 87.06 71 SER A C 1
ATOM 548 O O . SER A 1 71 ? -40.868 -19.467 50.711 1.00 87.06 71 SER A O 1
ATOM 550 N N . GLY A 1 72 ? -39.184 -20.312 49.498 1.00 88.06 72 GLY A N 1
ATOM 551 C CA . GLY A 1 72 ? -39.854 -20.075 48.222 1.00 88.06 72 GLY A CA 1
ATOM 552 C C . GLY A 1 72 ? -39.174 -20.743 47.037 1.00 88.06 72 GLY A C 1
ATOM 553 O O . GLY A 1 72 ? -38.110 -21.357 47.169 1.00 88.06 72 GLY A O 1
ATOM 554 N N . SER A 1 73 ? -39.802 -20.617 45.868 1.00 93.25 73 SER A N 1
ATOM 555 C CA . SER A 1 73 ? -39.264 -21.122 44.604 1.00 93.25 73 SER A CA 1
ATOM 556 C C . SER A 1 73 ? -38.196 -20.175 44.067 1.00 93.25 73 SER A C 1
ATOM 558 O O . SER A 1 73 ? -38.493 -19.036 43.712 1.00 93.25 73 SER A O 1
ATOM 560 N N . HIS A 1 74 ? -36.966 -20.658 43.929 1.00 94.62 74 HIS A N 1
ATOM 561 C CA . HIS A 1 74 ? -35.814 -19.890 43.469 1.00 94.62 74 HIS A CA 1
ATOM 562 C C . HIS A 1 74 ? -35.113 -20.576 42.293 1.00 94.62 74 HIS A C 1
ATOM 564 O O . HIS A 1 74 ? -35.078 -21.801 42.189 1.00 94.62 74 HIS A O 1
ATOM 570 N N . VAL A 1 75 ? -34.502 -19.771 41.434 1.00 95.19 75 VAL A N 1
ATOM 571 C CA . VAL A 1 75 ? -33.583 -20.187 40.377 1.00 95.19 75 VAL A CA 1
ATOM 572 C C . VAL A 1 75 ? -32.157 -19.929 40.854 1.00 95.19 75 VAL A C 1
ATOM 574 O O . VAL A 1 75 ? -31.860 -18.874 41.419 1.00 95.19 75 VAL A O 1
ATOM 577 N N . LEU A 1 76 ? -31.267 -20.894 40.629 1.00 95.69 76 LEU A N 1
ATOM 578 C CA . LEU A 1 76 ? -29.857 -20.769 40.987 1.00 95.69 76 LEU A CA 1
ATOM 579 C C . LEU A 1 76 ? -29.029 -20.288 39.793 1.00 95.69 76 LEU A C 1
ATOM 581 O O . LEU A 1 76 ? -29.113 -20.853 38.699 1.00 95.69 76 LE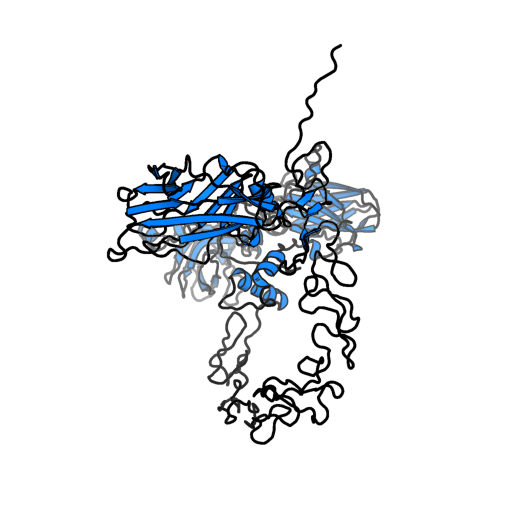U A O 1
ATOM 585 N N . VAL A 1 77 ? -28.194 -19.276 40.025 1.00 96.56 77 VAL A N 1
ATOM 586 C CA . VAL A 1 77 ? -27.240 -18.748 39.039 1.00 96.56 77 VAL A CA 1
ATOM 587 C C . VAL A 1 77 ? -25.830 -18.825 39.605 1.00 96.56 77 VAL A C 1
ATOM 589 O O . VAL A 1 77 ? -25.558 -18.334 40.701 1.00 96.56 77 VAL A O 1
ATOM 592 N N . LEU A 1 78 ? -24.932 -19.454 38.851 1.00 95.06 78 LEU A N 1
ATOM 593 C CA . LEU A 1 78 ? -23.516 -19.578 39.179 1.00 95.06 78 LEU A CA 1
ATOM 594 C C . LEU A 1 78 ? -22.741 -18.477 38.465 1.00 95.06 78 LEU A C 1
ATOM 596 O O . LEU A 1 78 ? -22.897 -18.304 37.258 1.00 95.06 78 LEU A O 1
ATOM 600 N N . GLU A 1 79 ? -21.869 -17.795 39.197 1.00 93.56 79 GLU A N 1
ATOM 601 C CA . GLU A 1 79 ? -20.903 -16.833 38.670 1.00 93.56 79 GLU A CA 1
ATOM 602 C C . GLU A 1 79 ? -19.495 -17.444 38.750 1.00 93.56 79 GLU A C 1
ATOM 604 O O . GLU A 1 79 ? -19.065 -17.896 39.819 1.00 93.56 79 GLU A O 1
ATOM 609 N N . TYR A 1 80 ? -18.805 -17.542 37.611 1.00 91.62 80 TYR A N 1
ATOM 610 C CA . TYR A 1 80 ? -17.602 -18.364 37.445 1.00 91.62 80 TYR A CA 1
ATOM 611 C C . TYR A 1 80 ? -16.615 -17.787 36.417 1.00 91.62 80 TYR A C 1
ATOM 613 O O . TYR A 1 80 ? -16.954 -16.917 35.616 1.00 91.62 80 TYR A O 1
ATOM 621 N N . ALA A 1 81 ? -15.399 -18.334 36.415 1.00 88.81 81 ALA A N 1
ATOM 622 C CA . ALA A 1 81 ? -14.401 -18.161 35.362 1.00 88.81 81 ALA A CA 1
ATOM 623 C C . ALA A 1 81 ? -13.974 -19.537 34.819 1.00 88.81 81 ALA A C 1
ATOM 625 O O . ALA A 1 81 ? -13.942 -20.531 35.552 1.00 88.81 81 ALA A O 1
ATOM 626 N N . ASN A 1 82 ? -13.673 -19.619 33.524 1.00 85.38 82 ASN A N 1
ATOM 627 C CA . ASN A 1 82 ? -13.229 -20.862 32.895 1.00 85.38 82 ASN A CA 1
ATOM 628 C C . ASN A 1 82 ? -12.366 -20.554 31.666 1.00 85.38 82 ASN A C 1
ATOM 630 O O . ASN A 1 82 ? -12.864 -20.024 30.681 1.00 85.38 82 ASN A O 1
ATOM 634 N N . GLU A 1 83 ? -11.090 -20.924 31.709 1.00 78.12 83 GLU A N 1
ATOM 635 C CA . GLU A 1 83 ? -10.137 -20.691 30.610 1.00 78.12 83 GLU A CA 1
ATOM 636 C C . GLU A 1 83 ? -10.134 -21.813 29.562 1.00 78.12 83 GLU A C 1
ATOM 638 O O . GLU A 1 83 ? -9.424 -21.745 28.562 1.00 78.12 83 GLU A O 1
ATOM 643 N N . VAL A 1 84 ? -10.891 -22.889 29.790 1.00 79.06 84 VAL A N 1
ATOM 644 C CA . VAL A 1 84 ? -10.907 -24.036 28.883 1.00 79.06 84 VAL A CA 1
ATOM 645 C C . VAL A 1 84 ? -11.881 -23.778 27.737 1.00 79.06 84 VAL A C 1
ATOM 647 O O . VAL A 1 84 ? -13.082 -23.639 27.969 1.00 79.06 84 VAL A O 1
ATOM 650 N N . ASP A 1 85 ? -11.378 -23.855 26.502 1.00 73.12 85 ASP A N 1
ATOM 651 C CA . ASP A 1 85 ? -12.151 -23.806 25.248 1.00 73.12 85 ASP A CA 1
ATOM 652 C C . ASP A 1 85 ? -12.968 -25.088 24.987 1.00 73.12 85 ASP A C 1
ATOM 654 O O . ASP A 1 85 ? -12.933 -25.699 23.920 1.00 73.12 85 ASP A O 1
ATOM 658 N N . ALA A 1 86 ? -13.711 -25.527 26.000 1.00 76.25 86 ALA A N 1
ATOM 659 C CA . ALA A 1 86 ? -14.692 -26.597 25.927 1.00 76.25 86 ALA A CA 1
ATOM 660 C C . ALA A 1 86 ? -15.771 -26.375 26.992 1.00 76.25 86 ALA A C 1
ATOM 662 O O . ALA A 1 86 ? -15.466 -26.004 28.128 1.00 76.25 86 ALA A O 1
ATOM 663 N N . THR A 1 87 ? -17.028 -26.650 26.643 1.00 82.50 87 THR A N 1
ATOM 664 C CA . THR A 1 87 ? -18.135 -26.608 27.603 1.00 82.50 87 THR A CA 1
ATOM 665 C C . THR A 1 87 ? -17.965 -27.706 28.652 1.00 82.50 87 THR A C 1
ATOM 667 O O . THR A 1 87 ? -17.768 -28.876 28.318 1.00 82.50 87 THR A O 1
ATOM 670 N N . GLN A 1 88 ? -18.055 -27.332 29.924 1.00 85.75 88 GLN A N 1
ATOM 671 C CA . GLN A 1 88 ? -18.009 -28.246 31.065 1.00 85.75 88 GLN A CA 1
ATOM 672 C C . GLN A 1 88 ? -19.357 -28.251 31.784 1.00 85.75 88 GLN A C 1
ATOM 674 O O . GLN A 1 88 ? -20.112 -27.290 31.697 1.00 85.75 88 GLN A O 1
ATOM 679 N N . ASN A 1 89 ? -19.662 -29.318 32.518 1.00 87.75 89 ASN A N 1
ATOM 680 C CA . ASN A 1 89 ? -20.911 -29.424 33.269 1.00 87.75 89 ASN A CA 1
ATOM 681 C C . ASN A 1 89 ? -20.600 -29.487 34.761 1.00 87.75 89 ASN A C 1
ATOM 683 O O . ASN A 1 89 ? -19.764 -30.287 35.178 1.00 87.75 89 ASN A O 1
ATOM 687 N N . VAL A 1 90 ? -21.292 -28.677 35.558 1.00 89.00 90 VAL A N 1
ATOM 688 C CA . VAL A 1 90 ? -21.245 -28.744 37.023 1.00 89.00 90 VAL A CA 1
ATOM 689 C C . VAL A 1 90 ? -22.593 -29.243 37.511 1.00 89.00 90 VAL A C 1
ATOM 691 O O . VAL A 1 90 ? -23.606 -28.581 37.305 1.00 89.00 90 VAL A O 1
ATOM 694 N N . ASN A 1 91 ? -22.609 -30.408 38.149 1.00 89.50 91 ASN A N 1
ATOM 695 C CA . ASN A 1 91 ? -23.817 -30.953 38.754 1.00 89.50 91 ASN A CA 1
ATOM 696 C C . ASN A 1 91 ? -24.131 -30.181 40.036 1.00 89.50 91 ASN A C 1
ATOM 698 O O . ASN A 1 91 ? -23.221 -29.864 40.812 1.00 89.50 91 ASN A O 1
ATOM 702 N N . VAL A 1 92 ? -25.412 -29.890 40.244 1.00 90.25 92 VAL A N 1
ATOM 703 C CA . VAL A 1 92 ? -25.908 -29.121 41.388 1.00 90.25 92 VAL A CA 1
ATOM 704 C C . VAL A 1 92 ? -26.914 -29.974 42.152 1.00 90.25 92 VAL A C 1
ATOM 706 O O . VAL A 1 92 ? -27.813 -30.559 41.553 1.00 90.25 92 VAL A O 1
ATOM 709 N N . TYR A 1 93 ? -26.770 -30.045 43.474 1.00 88.00 93 TYR A N 1
ATOM 710 C CA . TYR A 1 93 ? -27.703 -30.749 44.354 1.00 88.00 93 TYR A CA 1
ATOM 711 C C . TYR A 1 93 ? -28.077 -29.878 45.552 1.00 88.00 93 TYR A C 1
ATOM 713 O O . TYR A 1 93 ? -27.262 -29.092 46.041 1.00 88.00 93 TYR A O 1
ATOM 721 N N . ILE A 1 94 ? -29.303 -30.042 46.046 1.00 87.31 94 ILE A N 1
ATOM 722 C CA . ILE A 1 94 ? -29.784 -29.385 47.264 1.00 87.31 94 ILE A CA 1
ATOM 723 C C . ILE A 1 94 ? -29.710 -30.391 48.415 1.00 87.31 94 ILE A C 1
ATOM 725 O O . ILE A 1 94 ? -30.290 -31.475 48.345 1.00 87.31 94 ILE A O 1
ATOM 729 N N . GLY A 1 95 ? -28.986 -30.043 49.475 1.00 79.56 95 GLY A N 1
ATOM 730 C CA . GLY A 1 95 ? -28.815 -30.883 50.655 1.00 79.56 95 GLY A CA 1
ATOM 731 C C . GLY A 1 95 ? -30.157 -31.220 51.306 1.00 79.56 95 GLY A C 1
ATOM 732 O O . GLY A 1 95 ? -30.983 -30.339 51.539 1.00 79.56 95 GLY A O 1
ATOM 733 N N . GLY A 1 96 ? -30.370 -32.506 51.594 1.00 71.69 96 GLY A N 1
ATOM 734 C CA . GLY A 1 96 ? -31.616 -33.019 52.171 1.00 71.69 96 GLY A CA 1
ATOM 735 C C . GLY A 1 96 ? -32.652 -33.510 51.152 1.00 71.69 96 GLY A C 1
ATOM 736 O O . GLY A 1 96 ? -33.668 -34.057 51.573 1.00 71.69 96 GLY A O 1
ATOM 737 N N . GLN A 1 97 ? -32.403 -33.375 49.842 1.00 70.62 97 GLN A N 1
ATOM 738 C CA . GLN A 1 97 ? -33.207 -34.020 48.796 1.00 70.62 97 GLN A CA 1
ATOM 739 C C . GLN A 1 97 ? -32.524 -35.295 48.261 1.00 70.62 97 GLN A C 1
ATOM 741 O O . GLN A 1 97 ? -31.294 -35.346 48.219 1.00 70.62 97 GLN A O 1
ATOM 746 N N . PRO A 1 98 ? -33.287 -36.342 47.881 1.00 63.28 98 PRO A N 1
ATOM 747 C CA . PRO A 1 98 ? -32.718 -37.581 47.348 1.00 63.28 98 PRO A CA 1
ATOM 748 C C . PRO A 1 98 ? -31.985 -37.336 46.017 1.00 63.28 98 PRO A C 1
ATOM 750 O O . PRO A 1 98 ? -32.543 -36.725 45.107 1.00 63.28 98 PRO A O 1
ATOM 753 N N . GLU A 1 99 ? -30.752 -37.850 45.893 1.00 58.84 99 GLU A N 1
ATOM 754 C CA . GLU A 1 99 ? -29.871 -37.665 44.718 1.00 58.84 99 GLU A CA 1
ATOM 755 C C . GLU A 1 99 ? -30.463 -38.220 43.400 1.00 58.84 99 GLU A C 1
ATOM 757 O O . GLU A 1 99 ? -30.057 -37.796 42.320 1.00 58.84 99 GLU A O 1
ATOM 762 N N . ASP A 1 100 ? -31.456 -39.113 43.475 1.00 54.69 100 ASP A N 1
ATOM 763 C CA . ASP A 1 100 ? -31.993 -39.874 42.335 1.00 54.69 100 ASP A CA 1
ATOM 764 C C . ASP A 1 100 ? -33.128 -39.190 41.544 1.00 54.69 100 ASP A C 1
ATOM 766 O O . ASP A 1 100 ? -33.542 -39.711 40.508 1.00 54.69 100 ASP A O 1
ATOM 770 N N . GLN A 1 101 ? -33.673 -38.048 41.991 1.00 54.50 101 GLN A N 1
ATOM 771 C CA . GLN A 1 101 ? -34.900 -37.502 41.379 1.00 54.50 101 GLN A CA 1
ATOM 772 C C . GLN A 1 101 ? -34.703 -36.415 40.314 1.00 54.50 101 GLN A C 1
ATOM 774 O O . GLN A 1 101 ? -35.575 -36.279 39.455 1.00 54.50 101 GLN A O 1
ATOM 779 N N . VAL A 1 102 ? -33.591 -35.667 40.295 1.00 57.53 102 VAL A N 1
ATOM 780 C CA . VAL A 1 102 ? -33.364 -34.639 39.260 1.00 57.53 102 VAL A CA 1
ATOM 781 C C . VAL A 1 102 ? -31.871 -34.483 38.948 1.00 57.53 102 VAL A C 1
ATOM 783 O O . VAL A 1 102 ? -31.113 -33.938 39.747 1.00 57.53 102 VAL A O 1
ATOM 786 N N . GLN A 1 103 ? -31.440 -34.904 37.753 1.00 73.12 103 GLN A N 1
ATOM 787 C CA . GLN A 1 103 ? -30.122 -34.535 37.220 1.00 73.12 103 GLN A CA 1
ATOM 788 C C . GLN A 1 103 ? -30.127 -33.044 36.857 1.00 73.12 103 GLN A C 1
ATOM 790 O O . GLN A 1 103 ? -30.449 -32.688 35.723 1.00 73.12 103 GLN A O 1
ATOM 795 N N . THR A 1 104 ? -29.803 -32.168 37.814 1.00 89.75 104 THR A N 1
ATOM 796 C CA . THR A 1 104 ? -29.615 -30.737 37.534 1.00 89.75 104 THR A CA 1
ATOM 797 C C . THR A 1 104 ? -28.147 -30.387 37.337 1.00 89.75 104 THR A C 1
ATOM 799 O O . THR A 1 104 ? -27.262 -30.902 38.029 1.00 89.75 104 THR A O 1
ATOM 802 N N . ARG A 1 105 ? -27.876 -29.512 36.367 1.00 91.69 105 ARG A N 1
ATOM 803 C CA . ARG A 1 105 ? -26.518 -29.096 36.003 1.00 91.69 105 ARG A CA 1
ATOM 804 C C . ARG A 1 105 ? -26.465 -27.638 35.570 1.00 91.69 105 ARG A C 1
ATOM 806 O O . ARG A 1 105 ? -27.437 -27.109 35.047 1.00 91.69 105 ARG A O 1
ATOM 813 N N . ALA A 1 106 ? -25.307 -27.013 35.720 1.00 92.06 106 ALA A N 1
ATOM 814 C CA . ALA A 1 106 ? -24.967 -25.754 35.071 1.00 92.06 106 ALA A CA 1
ATOM 815 C C . ALA A 1 106 ? -23.956 -26.017 33.947 1.00 92.06 106 ALA A C 1
ATOM 817 O O . ALA A 1 106 ? -22.948 -26.698 34.160 1.00 92.06 106 ALA A O 1
ATOM 818 N N . ASN A 1 107 ? -24.219 -25.461 32.763 1.00 90.31 107 ASN A N 1
ATOM 819 C CA . ASN A 1 107 ? -23.288 -25.517 31.636 1.00 90.31 107 ASN A CA 1
ATOM 820 C C . ASN A 1 107 ? -22.278 -24.370 31.774 1.00 90.31 107 ASN A C 1
ATOM 822 O O . ASN A 1 107 ? -22.656 -23.198 31.802 1.00 90.31 107 ASN A O 1
ATOM 826 N N . ILE A 1 108 ? -21.004 -24.710 31.877 1.00 89.50 108 ILE A N 1
ATOM 827 C CA . ILE A 1 108 ? -19.876 -23.806 32.079 1.00 89.50 108 ILE A CA 1
ATOM 828 C C . ILE A 1 108 ? -19.192 -23.612 30.730 1.00 89.50 108 ILE A C 1
ATOM 830 O O . ILE A 1 108 ? -18.584 -24.536 30.189 1.00 89.50 108 ILE A O 1
ATOM 834 N N . TYR A 1 109 ? -19.326 -22.419 30.164 1.00 87.44 109 TYR A N 1
ATOM 835 C CA . TYR A 1 109 ? -18.755 -22.060 28.869 1.00 87.44 109 TYR A CA 1
ATOM 836 C C . TYR A 1 109 ? -17.339 -21.500 29.031 1.00 87.44 109 TYR A C 1
ATOM 838 O O . TYR A 1 109 ? -16.905 -21.200 30.144 1.00 87.44 109 TYR A O 1
ATOM 846 N N . SER A 1 110 ? -16.595 -21.391 27.928 1.00 83.31 110 SER A N 1
ATOM 847 C CA . SER A 1 110 ? -15.307 -20.688 27.932 1.00 83.31 110 SER A CA 1
ATOM 848 C C . SER A 1 110 ? -15.540 -19.206 28.233 1.00 83.31 110 SER A C 1
ATOM 850 O O . SER A 1 110 ? -16.418 -18.571 27.649 1.00 83.31 110 SER A O 1
ATOM 852 N N . CYS A 1 111 ? -14.782 -18.686 29.189 1.00 78.94 111 CYS A N 1
ATOM 853 C CA . CYS A 1 111 ? -14.823 -17.319 29.684 1.00 78.94 111 CYS A CA 1
ATOM 854 C C . CYS A 1 111 ? -13.413 -16.920 30.134 1.00 78.94 111 CYS A C 1
ATOM 856 O O . CYS A 1 111 ? -13.160 -16.659 31.307 1.00 78.94 111 CYS A O 1
ATOM 858 N N . ALA A 1 112 ? -12.472 -16.949 29.189 1.00 64.06 112 ALA A N 1
ATOM 859 C CA . ALA A 1 112 ? -11.056 -16.646 29.409 1.00 64.06 112 ALA A CA 1
ATOM 860 C C . ALA A 1 112 ? -10.752 -15.130 29.456 1.00 64.06 112 ALA A C 1
ATOM 862 O O . ALA A 1 112 ? -9.603 -14.714 29.322 1.00 64.06 112 ALA A O 1
ATOM 863 N N . TYR A 1 113 ? -11.785 -14.289 29.567 1.00 62.91 113 TYR A N 1
ATOM 864 C CA . TYR A 1 113 ? -11.700 -12.837 29.416 1.00 62.91 113 TYR A CA 1
ATOM 865 C C . TYR A 1 113 ? -11.834 -12.110 30.761 1.00 62.91 113 TYR A C 1
ATOM 867 O O . TYR A 1 113 ? -12.095 -12.706 31.799 1.00 62.91 113 TYR A O 1
ATOM 875 N N . SER A 1 114 ? -11.664 -10.789 30.743 1.00 62.97 114 SER A N 1
ATOM 876 C CA . SER A 1 114 ? -11.616 -9.910 31.917 1.00 62.97 114 SER A CA 1
ATOM 877 C C . SER A 1 114 ? -12.981 -9.618 32.583 1.00 62.97 114 SER A C 1
ATOM 879 O O . SER A 1 114 ? -13.219 -8.485 32.997 1.00 62.97 114 SER A O 1
ATOM 881 N N . PHE A 1 115 ? -13.894 -10.597 32.646 1.00 76.19 115 PHE A N 1
ATOM 882 C CA . PHE A 1 115 ? -15.160 -10.534 33.396 1.00 76.19 115 PHE A CA 1
ATOM 883 C C . PHE A 1 115 ? -15.621 -11.942 33.814 1.00 76.19 115 PHE A C 1
ATOM 885 O O . PHE A 1 115 ? -15.255 -12.931 33.185 1.00 76.19 115 PHE A O 1
ATOM 892 N N . LEU A 1 116 ? -16.435 -12.043 34.871 1.00 86.94 116 LEU A N 1
ATOM 893 C CA . LEU A 1 116 ? -17.002 -13.322 35.314 1.00 86.94 116 LEU A CA 1
ATOM 894 C C . LEU A 1 116 ? -18.243 -13.679 34.496 1.00 86.94 116 LEU A C 1
ATOM 896 O O . LEU A 1 116 ? -19.142 -12.855 34.335 1.00 86.94 116 LEU A O 1
ATOM 900 N N . CYS A 1 117 ? -18.317 -14.923 34.035 1.00 90.44 117 CYS A N 1
ATOM 901 C CA . CYS A 1 117 ? -19.479 -15.435 33.325 1.00 90.44 117 CYS A CA 1
ATOM 902 C C . CYS A 1 117 ? -20.542 -15.959 34.286 1.00 90.44 117 CYS A C 1
ATOM 904 O O . CYS A 1 117 ? -20.253 -16.387 35.406 1.00 90.44 117 CYS A O 1
ATOM 906 N N . ARG A 1 118 ? -21.789 -15.979 33.809 1.00 93.88 118 ARG A N 1
ATOM 907 C CA . ARG A 1 118 ? -22.932 -16.521 34.541 1.00 93.88 118 ARG A CA 1
ATOM 908 C C . ARG A 1 118 ? -23.551 -17.702 33.814 1.00 93.88 118 ARG A C 1
ATOM 910 O O . ARG A 1 118 ? -23.580 -17.750 32.587 1.00 93.88 118 ARG A O 1
ATOM 917 N N . SER A 1 119 ? -24.046 -18.668 34.577 1.00 94.44 119 SER A N 1
ATOM 918 C CA . SER A 1 119 ? -24.819 -19.791 34.048 1.00 94.44 119 SER A CA 1
ATOM 919 C C . SER A 1 119 ? -25.952 -20.142 34.995 1.00 94.44 119 SER A C 1
ATOM 921 O O . SER A 1 119 ? -25.775 -20.172 36.213 1.00 94.44 119 SER A O 1
ATOM 923 N N . VAL A 1 120 ? -27.125 -20.386 34.419 1.00 95.81 120 VAL A N 1
ATOM 924 C CA . VAL A 1 120 ? -28.308 -20.840 35.146 1.00 95.81 120 VAL A CA 1
ATOM 925 C C . VAL A 1 120 ? -28.292 -22.360 35.269 1.00 95.81 120 VAL A C 1
ATOM 927 O O . VAL A 1 120 ? -27.849 -23.066 34.359 1.00 95.81 120 VAL A O 1
ATOM 930 N N . VAL A 1 121 ? -28.780 -22.870 36.396 1.00 94.94 121 VAL A N 1
ATOM 931 C CA . VAL A 1 121 ? -28.949 -24.311 36.596 1.00 94.94 121 VAL A CA 1
ATOM 932 C C . VAL A 1 121 ? -30.159 -24.809 35.800 1.00 94.94 121 VAL A C 1
ATOM 934 O O . VAL A 1 121 ? -31.244 -24.229 35.866 1.00 94.94 121 VAL A O 1
ATOM 937 N N . VAL A 1 122 ? -29.973 -25.896 35.054 1.00 93.56 122 VAL A N 1
ATOM 938 C CA . VAL A 1 122 ? -30.996 -26.538 34.221 1.00 93.56 122 VAL A CA 1
ATOM 939 C C . VAL A 1 122 ? -31.257 -27.983 34.644 1.00 93.56 122 VAL A C 1
ATOM 941 O O . VAL A 1 122 ? -30.395 -28.625 35.246 1.00 93.56 122 VAL A O 1
ATOM 944 N N . ASP A 1 123 ? -32.445 -28.495 34.327 1.00 89.81 123 ASP A N 1
ATOM 945 C CA . ASP A 1 123 ? -32.849 -29.890 34.530 1.00 89.81 123 ASP A CA 1
ATOM 946 C C . ASP A 1 123 ? -32.315 -30.832 33.425 1.00 89.81 123 ASP A C 1
ATOM 948 O O . ASP A 1 123 ? -31.641 -30.417 32.475 1.00 89.81 123 ASP A O 1
ATOM 952 N N . GLY A 1 124 ? -32.634 -32.127 33.530 1.00 83.31 124 GLY A N 1
ATOM 953 C CA . GLY A 1 124 ? -32.226 -33.146 32.554 1.00 83.31 124 GLY A CA 1
ATOM 954 C C . GLY A 1 124 ? -32.808 -32.949 31.146 1.00 83.31 124 GLY A C 1
ATOM 955 O O . GLY A 1 124 ? -32.304 -33.540 30.191 1.00 83.31 124 GLY A O 1
ATOM 956 N N . GLN A 1 125 ? -33.834 -32.103 30.998 1.00 87.12 125 GLN A N 1
ATOM 957 C CA . GLN A 1 125 ? -34.432 -31.701 29.723 1.00 87.12 125 GLN A CA 1
ATOM 958 C C . GLN A 1 125 ? -33.911 -30.339 29.224 1.00 87.12 125 GLN A C 1
ATOM 960 O O . GLN A 1 125 ? -34.460 -29.801 28.263 1.00 87.12 125 GLN A O 1
ATOM 965 N N . ASN A 1 126 ? -32.850 -29.785 29.830 1.00 86.50 126 ASN A N 1
ATOM 966 C CA . ASN A 1 126 ? -32.301 -28.453 29.535 1.00 86.50 126 ASN A CA 1
ATOM 967 C C . ASN A 1 126 ? -33.298 -27.293 29.760 1.00 86.50 126 ASN A C 1
ATOM 969 O O . ASN A 1 126 ? -33.192 -26.250 29.112 1.00 86.50 126 ASN A O 1
ATOM 973 N N . ARG A 1 127 ? -34.258 -27.438 30.677 1.00 90.69 127 ARG A N 1
ATOM 974 C CA . ARG A 1 127 ? -35.143 -26.342 31.112 1.00 90.69 127 ARG A CA 1
ATOM 975 C C . ARG A 1 127 ? -34.601 -25.713 32.392 1.00 90.69 127 ARG A C 1
ATOM 977 O O . ARG A 1 127 ? -33.891 -26.376 33.139 1.00 90.69 127 ARG A O 1
ATOM 984 N N . ILE A 1 128 ? -34.933 -24.449 32.655 1.00 92.56 128 ILE A N 1
ATOM 985 C CA . ILE A 1 128 ? -34.508 -23.753 33.882 1.00 92.56 128 ILE A CA 1
ATOM 986 C C . ILE A 1 128 ? -35.016 -24.528 35.104 1.00 92.56 128 ILE A C 1
ATOM 988 O O . ILE A 1 128 ? -36.203 -24.845 35.195 1.00 92.56 128 ILE A O 1
ATOM 992 N N . ALA A 1 129 ? -34.111 -24.855 36.025 1.00 92.06 129 ALA A N 1
ATOM 993 C CA . ALA A 1 129 ? -34.449 -25.586 37.235 1.00 92.06 129 ALA A CA 1
ATOM 994 C C . ALA A 1 129 ? -34.965 -24.625 38.318 1.00 92.06 129 ALA A C 1
ATOM 996 O O . ALA A 1 129 ? -34.303 -23.646 38.667 1.00 92.06 129 ALA A O 1
ATOM 997 N N . HIS A 1 130 ? -36.137 -24.941 38.867 1.00 91.56 130 HIS A N 1
ATOM 998 C CA . HIS A 1 130 ? -36.757 -24.211 39.970 1.00 91.56 130 HIS A CA 1
ATOM 999 C C . HIS A 1 130 ? -36.636 -25.029 41.259 1.00 91.56 130 HIS A C 1
ATOM 1001 O O . HIS A 1 130 ? -37.044 -26.190 41.304 1.00 91.56 130 HIS A O 1
ATOM 1007 N N . PHE A 1 131 ? -36.086 -24.423 42.309 1.00 90.25 131 PHE A N 1
ATOM 1008 C CA . PHE A 1 131 ? -35.803 -25.074 43.585 1.00 90.25 131 PHE A CA 1
ATOM 1009 C C . PHE A 1 131 ? -36.627 -24.451 44.707 1.00 90.25 131 PHE A C 1
ATOM 1011 O O . PHE A 1 131 ? -36.601 -23.240 44.908 1.00 90.25 131 PHE A O 1
ATOM 1018 N N . LEU A 1 132 ? -37.309 -25.280 45.494 1.00 90.25 132 LEU A N 1
ATOM 1019 C CA . LEU A 1 132 ? -37.931 -24.844 46.743 1.00 90.25 132 LEU A CA 1
ATOM 1020 C C . LEU A 1 132 ? -36.863 -24.806 47.839 1.00 90.25 132 LEU A C 1
ATOM 1022 O O . LEU A 1 132 ? -36.484 -25.847 48.377 1.00 90.25 132 LEU A O 1
ATOM 1026 N N . LEU A 1 133 ? -36.347 -23.612 48.135 1.00 89.62 133 LEU A N 1
ATOM 1027 C CA . LEU A 1 133 ? -35.252 -23.434 49.088 1.00 89.62 133 LEU A CA 1
ATOM 1028 C C . LEU A 1 133 ? -35.786 -23.079 50.488 1.00 89.62 133 LEU A C 1
ATOM 1030 O O . LEU A 1 133 ? -36.585 -22.147 50.603 1.00 89.62 133 LEU A O 1
ATOM 1034 N N . PRO A 1 134 ? -35.352 -23.779 51.558 1.00 90.06 134 PRO A N 1
ATOM 1035 C CA . PRO A 1 134 ? -35.594 -23.357 52.940 1.00 90.06 134 PRO A CA 1
ATOM 1036 C C . PRO A 1 134 ? -34.720 -22.138 53.308 1.00 90.06 134 PRO A C 1
ATOM 1038 O O . PRO A 1 134 ? -33.729 -21.890 52.620 1.00 90.06 134 PRO A O 1
ATOM 1041 N N . PRO A 1 135 ? -34.979 -21.430 54.433 1.00 89.75 135 PRO A N 1
ATOM 1042 C CA . PRO A 1 135 ? -34.268 -20.194 54.799 1.00 89.75 135 PRO A CA 1
ATOM 1043 C C . PRO A 1 135 ? -32.753 -20.374 54.949 1.00 89.75 135 PRO A C 1
ATOM 1045 O O . PRO A 1 135 ? -31.980 -19.436 54.780 1.00 89.75 135 PRO A O 1
ATOM 1048 N N . LYS A 1 136 ? -32.323 -21.603 55.247 1.00 91.81 136 LYS A N 1
ATOM 1049 C CA . LYS A 1 136 ? -30.931 -22.042 55.217 1.00 91.81 136 LYS A CA 1
ATOM 1050 C C . LYS A 1 136 ? -30.837 -23.288 54.340 1.00 91.81 136 LYS A C 1
ATOM 1052 O O . LYS A 1 136 ? -31.141 -24.388 54.798 1.00 91.81 136 LYS A O 1
ATOM 1057 N N . ALA A 1 137 ? -30.429 -23.106 53.092 1.00 90.25 137 ALA A N 1
ATOM 1058 C CA . ALA A 1 137 ? -30.261 -24.176 52.119 1.00 90.25 137 ALA A CA 1
ATOM 1059 C C . ALA A 1 137 ? -28.786 -24.575 52.000 1.00 90.25 137 ALA A C 1
ATOM 1061 O O . ALA A 1 137 ? -27.890 -23.729 52.015 1.00 90.25 137 ALA A O 1
ATOM 1062 N N . GLU A 1 138 ? -28.524 -25.869 51.847 1.00 90.94 138 GLU A N 1
ATOM 1063 C CA . GLU A 1 138 ? -27.190 -26.363 51.519 1.00 90.94 138 GLU A CA 1
ATOM 1064 C C . GLU A 1 138 ? -27.116 -26.715 50.038 1.00 90.94 138 GLU A C 1
ATOM 1066 O O . GLU A 1 138 ? -27.933 -27.485 49.547 1.00 90.94 138 GLU A O 1
ATOM 1071 N N . ILE A 1 139 ? -26.137 -26.162 49.329 1.00 90.50 139 ILE A N 1
ATOM 1072 C CA . ILE A 1 139 ? -25.928 -26.387 47.898 1.00 90.50 139 ILE A CA 1
ATOM 1073 C C . ILE A 1 139 ? -24.650 -27.203 47.723 1.00 90.50 139 ILE A C 1
ATOM 1075 O O . ILE A 1 139 ? -23.583 -26.800 48.189 1.00 90.50 139 ILE A O 1
ATOM 1079 N N . LEU A 1 140 ? -24.751 -28.350 47.059 1.00 89.44 140 LEU A N 1
ATOM 1080 C CA . LEU A 1 140 ? -23.636 -29.239 46.750 1.00 89.44 140 LEU A CA 1
ATOM 1081 C C . LEU A 1 140 ? -23.310 -29.131 45.260 1.00 89.44 140 LEU A C 1
ATOM 1083 O O . LEU A 1 140 ? -24.173 -29.345 44.413 1.00 89.44 140 LEU A O 1
ATOM 1087 N N . LEU A 1 141 ? -22.060 -28.808 44.940 1.00 89.38 141 LEU A N 1
ATOM 1088 C CA . LEU A 1 141 ? -21.582 -28.647 43.567 1.00 89.38 141 LEU A CA 1
ATOM 1089 C C . LEU A 1 141 ? -20.505 -29.679 43.256 1.00 89.38 141 LEU A C 1
ATOM 1091 O O . LEU A 1 141 ? -19.549 -29.826 44.021 1.00 89.38 141 LEU A O 1
ATOM 1095 N N . GLN A 1 142 ? -20.625 -30.363 42.121 1.00 87.62 142 GLN A N 1
ATOM 1096 C CA . GLN A 1 142 ? -19.663 -31.380 41.701 1.00 87.62 142 GLN A CA 1
ATOM 1097 C C . GLN A 1 142 ? -19.362 -31.283 40.206 1.00 87.62 142 GLN A C 1
ATOM 1099 O O . GLN A 1 142 ? -20.258 -31.390 39.374 1.00 87.62 142 GLN A O 1
ATOM 1104 N N . SER A 1 143 ? -18.080 -31.142 39.865 1.00 84.50 143 SER A N 1
ATOM 1105 C CA . SER A 1 143 ? -17.605 -31.242 38.481 1.00 84.50 143 SER A CA 1
ATOM 1106 C C . SER A 1 143 ? -17.051 -32.650 38.216 1.00 84.50 143 SER A C 1
ATOM 1108 O O . SER A 1 143 ? -16.079 -33.032 38.877 1.00 84.50 143 SER A O 1
ATOM 1110 N N . PRO A 1 144 ? -17.633 -33.436 37.287 1.00 73.38 144 PRO A N 1
ATOM 1111 C CA . PRO A 1 144 ? -17.157 -34.774 36.933 1.00 73.38 144 PRO A CA 1
ATOM 1112 C C . PRO A 1 144 ? -15.973 -34.761 35.954 1.00 73.38 144 PRO A C 1
ATOM 1114 O O . PRO A 1 144 ? -15.349 -35.798 35.747 1.00 73.38 144 PRO A O 1
ATOM 1117 N N . THR A 1 145 ? -15.675 -33.619 35.327 1.00 69.00 145 THR A N 1
ATOM 1118 C CA . THR A 1 145 ? -14.641 -33.501 34.292 1.00 69.00 145 THR A CA 1
ATOM 1119 C C . THR A 1 145 ? -13.377 -32.838 34.842 1.00 69.00 145 THR A C 1
ATOM 1121 O O . THR A 1 145 ? -12.500 -33.507 35.384 1.00 69.00 145 THR A O 1
ATOM 1124 N N . ARG A 1 146 ? -13.269 -31.516 34.693 1.00 73.00 146 ARG A N 1
ATOM 1125 C CA . ARG A 1 146 ? -12.115 -30.685 35.044 1.00 73.00 146 ARG A CA 1
ATOM 1126 C C . ARG A 1 146 ? -12.487 -29.663 36.115 1.00 73.00 146 ARG A C 1
ATOM 1128 O O . ARG A 1 146 ? -13.648 -29.509 36.487 1.00 73.00 146 ARG A O 1
ATOM 1135 N N . SER A 1 147 ? -11.465 -28.994 36.631 1.00 78.25 147 SER A N 1
ATOM 1136 C CA . SER A 1 147 ? -11.599 -27.914 37.597 1.00 78.25 147 SER A CA 1
ATOM 1137 C C . SER A 1 147 ? -12.314 -26.702 37.006 1.00 78.25 147 SER A C 1
ATOM 1139 O O . SER A 1 147 ? -11.807 -26.115 36.051 1.00 78.25 147 SER A O 1
ATOM 1141 N N . VAL A 1 148 ? -13.434 -26.300 37.609 1.00 84.38 148 VAL A N 1
ATOM 1142 C CA . VAL A 1 148 ? -14.130 -25.036 37.304 1.00 84.38 148 VAL A CA 1
ATOM 1143 C C . VAL A 1 148 ? -13.867 -24.037 38.426 1.00 84.38 148 VAL A C 1
ATOM 1145 O O . VAL A 1 148 ? -13.865 -24.424 39.595 1.00 84.38 148 VAL A O 1
ATOM 1148 N N . LEU A 1 149 ? -13.655 -22.762 38.091 1.00 89.00 149 LEU A N 1
ATOM 1149 C CA . LEU A 1 149 ? -13.421 -21.703 39.072 1.00 89.00 149 LEU A CA 1
ATOM 1150 C C . LEU A 1 149 ? -14.725 -20.987 39.403 1.00 89.00 149 LEU A C 1
ATOM 1152 O O . LEU A 1 149 ? -15.248 -20.228 38.594 1.00 89.00 149 LEU A O 1
ATOM 1156 N N . LEU A 1 150 ? -15.254 -21.228 40.598 1.00 91.06 150 LEU A N 1
ATOM 1157 C CA . LEU A 1 150 ? -16.511 -20.650 41.061 1.00 91.06 150 LEU A CA 1
ATOM 1158 C C . LEU A 1 150 ? -16.258 -19.438 41.958 1.00 91.06 150 LEU A C 1
ATOM 1160 O O . LEU A 1 150 ? -15.472 -19.523 42.903 1.00 91.06 150 LEU A O 1
ATOM 1164 N N . TYR A 1 151 ? -16.976 -18.343 41.715 1.00 91.81 151 TYR A N 1
ATOM 1165 C CA . TYR A 1 151 ? -16.964 -17.168 42.585 1.00 91.81 151 TYR A CA 1
ATOM 1166 C C . TYR A 1 151 ? -18.112 -17.210 43.591 1.00 91.81 151 TYR A C 1
ATOM 1168 O O . TYR A 1 151 ? -17.904 -17.178 44.809 1.00 91.81 151 TYR A O 1
ATOM 1176 N N . ARG A 1 152 ? -19.343 -17.289 43.079 1.00 93.00 152 ARG A N 1
ATOM 1177 C CA . ARG A 1 152 ? -20.555 -17.063 43.866 1.00 93.00 152 ARG A CA 1
ATOM 1178 C C . ARG A 1 152 ? -21.747 -17.808 43.271 1.00 93.00 152 ARG A C 1
ATOM 1180 O O . ARG A 1 152 ? -21.813 -18.034 42.064 1.00 93.00 152 ARG A O 1
ATOM 1187 N N . VAL A 1 153 ? -22.688 -18.179 44.134 1.00 94.56 153 VAL A N 1
ATOM 1188 C CA . VAL A 1 153 ? -23.997 -18.718 43.746 1.00 94.56 153 VAL A CA 1
ATOM 1189 C C . VAL A 1 153 ? -25.081 -17.783 44.258 1.00 94.56 153 VAL A C 1
ATOM 1191 O O . VAL A 1 153 ? -25.084 -17.444 45.441 1.00 94.56 153 VAL A O 1
ATOM 1194 N N . TYR A 1 154 ? -25.989 -17.384 43.375 1.00 96.06 154 TYR A N 1
ATOM 1195 C CA . TYR A 1 154 ? -27.147 -16.548 43.678 1.00 96.06 154 TYR A CA 1
ATOM 1196 C C . TYR A 1 154 ? -28.425 -17.390 43.689 1.00 96.06 154 TYR A C 1
ATOM 1198 O O . TYR A 1 154 ? -28.579 -18.273 42.842 1.00 96.06 154 TYR A O 1
ATOM 1206 N N . ALA A 1 155 ? -29.340 -17.095 44.614 1.00 95.19 155 ALA A N 1
ATOM 1207 C CA . ALA A 1 155 ? -30.727 -17.553 44.567 1.00 95.19 155 ALA A CA 1
ATOM 1208 C C . ALA A 1 155 ? -31.630 -16.383 44.185 1.00 95.19 155 ALA A C 1
ATOM 1210 O O . ALA A 1 155 ? -31.759 -15.417 44.931 1.00 95.19 155 ALA A O 1
ATOM 1211 N N . ILE A 1 156 ? -32.261 -16.495 43.022 1.00 95.19 156 ILE A N 1
ATOM 1212 C CA . ILE A 1 156 ? -33.144 -15.474 42.462 1.00 95.19 156 ILE A CA 1
ATOM 1213 C C . ILE A 1 156 ? -34.579 -15.998 42.582 1.00 95.19 156 ILE A C 1
ATOM 1215 O O . ILE A 1 156 ? -34.818 -17.126 42.145 1.00 95.19 156 ILE A O 1
ATOM 1219 N N . PRO A 1 157 ? -35.531 -15.254 43.168 1.00 94.62 157 PRO A N 1
ATOM 1220 C CA . PRO A 1 157 ? -36.940 -15.642 43.170 1.00 94.62 157 PRO A CA 1
ATOM 1221 C C . PRO A 1 157 ? -37.425 -15.989 41.755 1.00 94.62 157 PRO A C 1
ATOM 1223 O O . PRO A 1 157 ? -37.067 -15.327 40.780 1.00 94.62 157 PRO A O 1
ATOM 1226 N N . SER A 1 158 ? -38.186 -17.078 41.614 1.00 93.81 158 SER A N 1
ATOM 1227 C CA . SER A 1 158 ? -38.549 -17.617 40.289 1.00 93.81 158 SER A CA 1
ATOM 1228 C C . SER A 1 158 ? -39.385 -16.654 39.443 1.00 93.81 158 SER A C 1
ATOM 1230 O O . SER A 1 158 ? -39.342 -16.733 38.221 1.00 93.81 158 SER A O 1
ATOM 1232 N N . ASP A 1 159 ? -40.141 -15.775 40.090 1.00 91.75 159 ASP A N 1
ATOM 1233 C CA . ASP A 1 159 ? -40.965 -14.720 39.501 1.00 91.75 159 ASP A CA 1
ATOM 1234 C C . ASP A 1 159 ? -40.160 -13.483 39.067 1.00 91.75 159 ASP A C 1
ATOM 1236 O O . ASP A 1 159 ? -40.597 -12.754 38.179 1.00 91.75 159 ASP A O 1
ATOM 1240 N N . GLU A 1 160 ? -38.966 -13.279 39.628 1.00 91.06 160 GLU A N 1
ATOM 1241 C CA . GLU A 1 160 ? -38.049 -12.193 39.253 1.00 91.06 160 GLU A CA 1
ATOM 1242 C C . GLU A 1 160 ? -36.971 -12.629 38.243 1.00 91.06 160 GLU A C 1
ATOM 1244 O O . GLU A 1 160 ? -36.292 -11.792 37.638 1.00 91.06 160 GLU A O 1
ATOM 1249 N N . PHE A 1 161 ? -36.790 -13.938 38.037 1.00 93.38 161 PHE A N 1
ATOM 1250 C CA . PHE A 1 161 ? -35.764 -14.461 37.141 1.00 93.38 161 PHE A CA 1
ATOM 1251 C C . PHE A 1 161 ? -36.070 -14.173 35.664 1.00 93.38 161 PHE A C 1
ATOM 1253 O O . PHE A 1 161 ? -37.125 -14.515 35.134 1.00 93.38 161 PHE A O 1
ATOM 1260 N N . THR A 1 162 ? -35.072 -13.642 34.955 1.00 93.44 162 THR A N 1
ATOM 1261 C CA . THR A 1 162 ? -35.078 -13.503 33.494 1.00 93.44 162 THR A CA 1
ATOM 1262 C C . THR A 1 162 ? -33.714 -13.882 32.921 1.00 93.44 162 THR A C 1
ATOM 1264 O O . THR A 1 162 ? -32.692 -13.815 33.609 1.00 93.44 162 THR A O 1
ATOM 1267 N N . MET A 1 163 ? -33.668 -14.243 31.636 1.00 91.94 163 MET A N 1
ATOM 1268 C CA . MET A 1 163 ? -32.403 -14.579 30.969 1.00 91.94 163 MET A CA 1
ATOM 1269 C C . MET A 1 163 ? -31.426 -13.394 30.882 1.00 91.94 163 MET A C 1
ATOM 1271 O O . MET A 1 163 ? -30.219 -13.621 30.795 1.00 91.94 163 MET A O 1
ATOM 1275 N N . GLU A 1 164 ? -31.908 -12.151 30.989 1.00 92.12 164 GLU A N 1
ATOM 1276 C CA . GLU A 1 164 ? -31.075 -10.937 31.032 1.00 92.12 164 GLU A CA 1
ATOM 1277 C C . GLU A 1 164 ? -30.114 -10.912 32.232 1.00 92.12 164 GLU A C 1
ATOM 1279 O O . GLU A 1 164 ? -29.047 -10.309 32.163 1.00 92.12 164 GLU A O 1
ATOM 1284 N N . LEU A 1 165 ? -30.439 -11.614 33.324 1.00 93.12 165 LEU A N 1
ATOM 1285 C CA . LEU A 1 165 ? -29.565 -11.711 34.501 1.00 93.12 165 LEU A CA 1
ATOM 1286 C C . LEU A 1 165 ? -28.314 -12.569 34.244 1.00 93.12 165 LEU A C 1
ATOM 1288 O O . LEU A 1 165 ? -27.306 -12.440 34.948 1.00 93.12 165 LEU A O 1
ATOM 1292 N N . VAL A 1 166 ? -28.385 -13.441 33.235 1.00 92.75 166 VAL A N 1
ATOM 1293 C CA . VAL A 1 166 ? -27.336 -14.399 32.859 1.00 92.75 166 VAL A CA 1
ATOM 1294 C C . VAL A 1 166 ? -26.618 -13.961 31.584 1.00 92.75 166 VAL A C 1
ATOM 1296 O O . VAL A 1 166 ? -25.432 -14.234 31.434 1.00 92.75 166 VAL A O 1
ATOM 1299 N N . GLN A 1 167 ? -27.303 -13.269 30.673 1.00 90.00 167 GLN A N 1
ATOM 1300 C CA . GLN A 1 167 ? -26.732 -12.808 29.410 1.00 90.00 167 GLN A CA 1
ATOM 1301 C C . GLN A 1 167 ? -26.027 -11.455 29.587 1.00 90.00 167 GLN A C 1
ATOM 1303 O O . GLN A 1 167 ? -26.648 -10.495 30.042 1.00 90.00 167 GLN A O 1
ATOM 1308 N N . PRO A 1 168 ? -24.732 -11.342 29.249 1.00 89.00 168 PRO A N 1
ATOM 1309 C CA . PRO A 1 168 ? -24.053 -10.058 29.285 1.00 89.00 168 PRO A CA 1
ATOM 1310 C C . PRO A 1 168 ? -24.474 -9.184 28.100 1.00 89.00 168 PRO A C 1
ATOM 1312 O O . PRO A 1 168 ? -24.724 -9.677 27.000 1.00 89.00 168 PRO A O 1
ATOM 1315 N N . THR A 1 169 ? -24.464 -7.869 28.296 1.00 87.44 169 THR A N 1
ATOM 1316 C CA . THR A 1 169 ? -24.646 -6.883 27.220 1.00 87.44 169 THR A CA 1
ATOM 1317 C C . THR A 1 169 ? -23.360 -6.094 27.002 1.00 87.44 169 THR A C 1
ATOM 1319 O O . THR A 1 169 ? -22.525 -5.975 27.902 1.00 87.44 169 THR A O 1
ATOM 1322 N N . VAL A 1 170 ? -23.162 -5.587 25.785 1.00 83.94 170 VAL A N 1
ATOM 1323 C CA . VAL A 1 170 ? -21.957 -4.827 25.432 1.00 83.94 170 VAL A CA 1
ATOM 1324 C C . VAL A 1 170 ? -21.978 -3.471 26.142 1.00 83.94 170 VAL A C 1
ATOM 1326 O O . VAL A 1 170 ? -22.901 -2.679 25.968 1.00 83.94 170 VAL A O 1
ATOM 1329 N N . LEU A 1 171 ? -20.927 -3.193 26.910 1.00 81.31 171 LEU A N 1
ATOM 1330 C CA . LEU A 1 171 ? -20.653 -1.889 27.512 1.00 81.31 171 LEU A CA 1
ATOM 1331 C C . LEU A 1 171 ? -20.054 -0.933 26.472 1.00 81.31 171 LEU A C 1
ATOM 1333 O O . LEU A 1 171 ? -20.536 0.182 26.286 1.00 81.31 171 LEU A O 1
ATOM 1337 N N . CYS A 1 172 ? -18.977 -1.354 25.809 1.00 80.12 172 CYS A N 1
ATOM 1338 C CA . CYS A 1 172 ? -18.306 -0.578 24.769 1.00 80.12 172 CYS A CA 1
ATOM 1339 C C . CYS A 1 172 ? -17.226 -1.408 24.063 1.00 80.12 172 CYS A C 1
ATOM 1341 O O . CYS A 1 172 ? -16.873 -2.504 24.499 1.00 80.12 172 CYS A O 1
ATOM 1343 N N . VAL A 1 173 ? -16.650 -0.847 23.000 1.00 79.00 173 VAL A N 1
ATOM 1344 C CA . VAL A 1 173 ? -15.359 -1.293 22.463 1.00 79.00 173 VAL A CA 1
ATOM 1345 C C . VAL A 1 173 ? -14.253 -0.544 23.212 1.00 79.00 173 VAL A C 1
ATOM 1347 O O . VAL A 1 173 ? -14.329 0.673 23.308 1.00 79.00 173 VAL A O 1
ATOM 1350 N N . SER A 1 174 ? -13.227 -1.222 23.726 1.00 75.31 174 SER A N 1
ATOM 1351 C CA . SER A 1 174 ? -12.084 -0.615 24.434 1.00 75.31 174 SER A CA 1
ATOM 1352 C C . SER A 1 174 ? -10.768 -0.905 23.714 1.00 75.31 174 SER A C 1
ATOM 1354 O O . SER A 1 174 ? -10.584 -2.006 23.202 1.00 75.31 174 SER A O 1
ATOM 1356 N N . HIS A 1 175 ? -9.837 0.056 23.699 1.00 65.94 175 HIS A N 1
ATOM 1357 C CA . HIS A 1 175 ? -8.467 -0.138 23.185 1.00 65.94 175 HIS A CA 1
ATOM 1358 C C . HIS A 1 175 ? -7.513 -0.799 24.193 1.00 65.94 175 HIS A C 1
ATOM 1360 O O . HIS A 1 175 ? -6.392 -1.149 23.838 1.00 65.94 175 HIS A O 1
ATOM 1366 N N . HIS A 1 176 ? -7.942 -0.978 25.445 1.00 60.31 176 HIS A N 1
ATOM 1367 C CA . HIS A 1 176 ? -7.137 -1.606 26.489 1.00 60.31 176 HIS A CA 1
ATOM 1368 C C . HIS A 1 176 ? -7.923 -2.724 27.183 1.00 60.31 176 HIS A C 1
ATOM 1370 O O . HIS A 1 176 ? -9.052 -2.522 27.633 1.00 60.31 176 HIS A O 1
ATOM 1376 N N . GLY A 1 177 ? -7.312 -3.906 27.285 1.00 52.56 177 GLY A N 1
ATOM 1377 C CA . GLY A 1 177 ? -7.886 -5.100 27.913 1.00 52.56 177 GLY A CA 1
ATOM 1378 C C . GLY A 1 177 ? -7.676 -5.150 29.426 1.00 52.56 177 GLY A C 1
ATOM 1379 O O . GLY A 1 177 ? -7.057 -6.089 29.917 1.00 52.56 177 GLY A O 1
ATOM 1380 N N . ARG A 1 178 ? -8.132 -4.133 30.166 1.00 54.38 178 ARG A N 1
ATOM 1381 C CA . ARG A 1 178 ? -8.104 -4.161 31.638 1.00 54.38 178 ARG A CA 1
ATOM 1382 C C . ARG A 1 178 ? -9.487 -4.424 32.219 1.00 54.38 178 ARG A C 1
ATOM 1384 O O . ARG A 1 178 ? -10.506 -4.048 31.647 1.00 54.38 178 ARG A O 1
ATOM 1391 N N . PHE A 1 179 ? -9.478 -5.062 33.381 1.00 50.59 179 PHE A N 1
ATOM 1392 C CA . PHE A 1 179 ? -10.616 -5.418 34.221 1.00 50.59 179 PHE A CA 1
ATOM 1393 C C . PHE A 1 179 ? -11.176 -4.162 34.909 1.00 50.59 179 PHE A C 1
ATOM 1395 O O . PHE A 1 179 ? -11.069 -3.969 36.117 1.00 50.59 179 PHE A O 1
ATOM 1402 N N . THR A 1 180 ? -11.692 -3.221 34.128 1.00 52.75 180 THR A N 1
ATOM 1403 C CA . THR A 1 180 ? -12.219 -1.976 34.679 1.00 52.75 180 THR A CA 1
ATOM 1404 C C . THR A 1 180 ? -13.648 -1.782 34.217 1.00 52.75 180 THR A C 1
ATOM 1406 O O . THR A 1 180 ? -13.904 -1.670 33.023 1.00 52.75 180 THR A O 1
ATOM 1409 N N . GLU A 1 181 ? -14.564 -1.624 35.173 1.00 52.91 181 GLU A N 1
ATOM 1410 C CA . GLU A 1 181 ? -15.876 -1.005 34.931 1.00 52.91 181 GLU A CA 1
ATOM 1411 C C . GLU A 1 181 ? -15.753 0.469 34.485 1.00 52.91 181 GLU A C 1
ATOM 1413 O O . GLU A 1 181 ? -16.748 1.135 34.200 1.00 52.91 181 GLU A O 1
ATOM 1418 N N . ASP A 1 182 ? -14.525 0.996 34.449 1.00 58.00 182 ASP A N 1
ATOM 1419 C CA . ASP A 1 182 ? -14.212 2.366 34.092 1.00 58.00 182 ASP A CA 1
ATOM 1420 C C . ASP A 1 182 ? -14.351 2.590 32.578 1.00 58.00 182 ASP A C 1
ATOM 1422 O O . ASP A 1 182 ? -13.566 2.108 31.759 1.00 58.00 182 ASP A O 1
ATOM 1426 N N . SER A 1 183 ? -15.355 3.383 32.210 1.00 63.81 183 SER A N 1
ATOM 1427 C CA . SER A 1 183 ? -15.682 3.756 30.829 1.00 63.81 183 SER A CA 1
ATOM 1428 C C . SER A 1 183 ? -14.640 4.659 30.153 1.00 63.81 183 SER A C 1
ATOM 1430 O O . SER A 1 183 ? -14.797 5.013 28.985 1.00 63.81 183 SER A O 1
ATOM 1432 N N . LYS A 1 184 ? -13.563 5.044 30.850 1.00 67.12 184 LYS A N 1
ATOM 1433 C CA . LYS A 1 184 ? -12.521 5.963 30.351 1.00 67.12 184 LYS A CA 1
ATOM 1434 C C . LYS A 1 184 ? -11.790 5.490 29.096 1.00 67.12 184 LYS A C 1
ATOM 1436 O O . LYS A 1 184 ? -11.297 6.328 28.349 1.00 67.12 184 LYS A O 1
ATOM 1441 N N . HIS A 1 185 ? -11.703 4.182 28.872 1.00 70.56 185 HIS A N 1
ATOM 1442 C CA . HIS A 1 185 ? -11.001 3.608 27.718 1.00 70.56 185 HIS A CA 1
ATOM 1443 C C . HIS A 1 185 ? -11.945 3.164 26.593 1.00 70.56 185 HIS A C 1
ATOM 1445 O O . HIS A 1 185 ? -11.496 2.588 25.599 1.00 70.56 185 HIS A O 1
ATOM 1451 N N . CYS A 1 186 ? -13.244 3.442 26.738 1.00 76.62 186 CYS A N 1
ATOM 1452 C CA . CYS A 1 186 ? -14.242 3.132 25.732 1.00 76.62 186 CYS A CA 1
ATOM 1453 C C . CYS A 1 186 ? -14.101 4.033 24.503 1.00 76.62 186 CYS A C 1
ATOM 1455 O O . CYS A 1 186 ? -14.097 5.261 24.592 1.00 76.62 186 CYS A O 1
ATOM 1457 N N . VAL A 1 187 ? -14.079 3.402 23.337 1.00 77.06 187 VAL A N 1
ATOM 1458 C CA . VAL A 1 187 ? -14.305 4.044 22.049 1.00 77.06 187 VAL A CA 1
ATOM 1459 C C . VAL A 1 187 ? -15.780 4.385 21.950 1.00 77.06 187 VAL A C 1
ATOM 1461 O O . VAL A 1 187 ? -16.649 3.523 22.096 1.00 77.06 187 VAL A O 1
ATOM 1464 N N . GLN A 1 188 ? -16.065 5.652 21.691 1.00 71.88 188 GLN A N 1
ATOM 1465 C CA . GLN A 1 188 ? -17.429 6.127 21.578 1.00 71.88 188 GLN A CA 1
ATOM 1466 C C . GLN A 1 188 ? -18.075 5.608 20.290 1.00 71.88 188 GLN A C 1
ATOM 1468 O O . GLN A 1 188 ? -17.651 5.949 19.185 1.00 71.88 188 GLN A O 1
ATOM 1473 N N . SER A 1 189 ? -19.126 4.799 20.433 1.00 71.94 189 SER A N 1
ATOM 1474 C CA . SER A 1 189 ? -19.970 4.408 19.304 1.00 71.94 189 SER A CA 1
ATOM 1475 C C . SER A 1 189 ? -20.990 5.508 19.008 1.00 71.94 189 SER A C 1
ATOM 1477 O O . SER A 1 189 ? -21.459 6.199 19.916 1.00 71.94 189 SER A O 1
ATOM 1479 N N . GLN A 1 190 ? -21.313 5.702 17.732 1.00 78.75 190 GLN A N 1
ATOM 1480 C CA . GLN A 1 190 ? -22.293 6.692 17.288 1.00 78.75 190 GLN A CA 1
ATOM 1481 C C . GLN A 1 190 ? -23.465 5.981 16.637 1.00 78.75 190 GLN A C 1
ATOM 1483 O O . GLN A 1 190 ? -23.269 5.002 15.928 1.00 78.75 190 GLN A O 1
ATOM 1488 N N . PHE A 1 191 ? -24.671 6.505 16.791 1.00 85.56 191 PHE A N 1
ATOM 1489 C CA . PHE A 1 191 ? -25.812 6.029 16.021 1.00 85.56 191 PHE A CA 1
ATOM 1490 C C . PHE A 1 191 ? -25.937 6.801 14.705 1.00 85.56 191 PHE A C 1
ATOM 1492 O O . PHE A 1 191 ? -25.464 7.933 14.571 1.00 85.56 191 PHE A O 1
ATOM 1499 N N . HIS A 1 192 ? -26.568 6.197 13.699 1.00 84.62 192 HIS A N 1
ATOM 1500 C CA . HIS A 1 192 ? -27.003 6.967 12.539 1.00 84.62 192 HIS A CA 1
ATOM 1501 C C . HIS A 1 192 ? -28.213 7.822 12.933 1.00 84.62 192 HIS A C 1
ATOM 1503 O O . HIS A 1 192 ? -29.147 7.327 13.557 1.00 84.62 192 HIS A O 1
ATOM 1509 N N . THR A 1 193 ? -28.185 9.107 12.594 1.00 85.94 193 THR A N 1
ATOM 1510 C CA . THR A 1 193 ? -29.322 10.015 12.751 1.00 85.94 193 THR A CA 1
ATOM 1511 C C . THR A 1 193 ? -29.567 10.652 11.385 1.00 85.94 193 THR A C 1
ATOM 1513 O O . THR A 1 193 ? -28.635 11.264 10.853 1.00 85.94 193 THR A O 1
ATOM 1516 N N . PRO A 1 194 ? -30.753 10.472 10.777 1.00 87.00 194 PRO A N 1
ATOM 1517 C CA . PRO A 1 194 ? -31.086 11.112 9.512 1.00 87.00 194 PRO A CA 1
ATOM 1518 C C . PRO A 1 194 ? -31.023 12.639 9.655 1.00 87.00 194 PRO A C 1
ATOM 1520 O O . PRO A 1 194 ? -31.433 13.157 10.692 1.00 87.00 194 PRO A O 1
ATOM 1523 N N . PRO A 1 195 ? -30.567 13.385 8.636 1.00 87.94 195 PRO A N 1
ATOM 1524 C CA . PRO A 1 195 ? -30.532 14.850 8.693 1.00 87.94 195 PRO A CA 1
ATOM 1525 C C . PRO A 1 195 ? -31.930 15.483 8.801 1.00 87.94 195 PRO A C 1
ATOM 1527 O O . PRO A 1 195 ? -32.054 16.633 9.202 1.00 87.94 195 PRO A O 1
ATOM 1530 N N . THR A 1 196 ? -32.975 14.734 8.442 1.00 88.56 196 THR A N 1
ATOM 1531 C CA . THR A 1 196 ? -34.391 15.110 8.547 1.00 88.56 196 THR A CA 1
ATOM 1532 C C . THR A 1 196 ? -34.989 14.862 9.934 1.00 88.56 196 THR A C 1
ATOM 1534 O O . THR A 1 196 ? -36.116 15.284 10.187 1.00 88.56 196 THR A O 1
ATOM 1537 N N . ALA A 1 197 ? -34.271 14.176 10.830 1.00 89.75 197 ALA A N 1
ATOM 1538 C CA . ALA A 1 197 ? -34.731 13.916 12.187 1.00 89.75 197 ALA A CA 1
ATOM 1539 C C . ALA A 1 197 ? -34.528 15.143 13.085 1.00 89.75 197 ALA A C 1
ATOM 1541 O O . ALA A 1 197 ? -33.465 15.764 13.084 1.00 89.75 197 ALA A O 1
ATOM 1542 N N . LEU A 1 198 ? -35.535 15.449 13.901 1.00 91.38 198 LEU A N 1
ATOM 1543 C CA . LEU A 1 198 ? -35.443 16.447 14.961 1.00 91.38 198 LEU A CA 1
ATOM 1544 C C . LEU A 1 198 ? -34.993 15.765 16.258 1.00 91.38 198 LEU A C 1
ATOM 1546 O O . LEU A 1 198 ? -35.640 14.827 16.719 1.00 91.38 198 LEU A O 1
ATOM 1550 N N . THR A 1 199 ? -33.903 16.245 16.854 1.00 91.00 199 THR A N 1
ATOM 1551 C CA . THR A 1 199 ? -33.366 15.717 18.117 1.00 91.00 199 THR A CA 1
ATOM 1552 C C . THR A 1 199 ? -33.739 16.631 19.275 1.00 91.00 199 THR A C 1
ATOM 1554 O O . THR A 1 199 ? -33.369 17.804 19.286 1.00 91.00 199 THR A O 1
ATOM 1557 N N . LEU A 1 200 ? -34.433 16.081 20.266 1.00 89.31 200 LEU A N 1
ATOM 1558 C CA . LEU A 1 200 ? -34.812 16.765 21.499 1.00 89.31 200 LEU A CA 1
ATOM 1559 C C . LEU A 1 200 ? -33.867 16.335 22.612 1.00 89.31 200 LEU A C 1
ATOM 1561 O O . LEU A 1 200 ? -34.026 15.257 23.179 1.00 89.31 200 LEU A O 1
ATOM 1565 N N . ASP A 1 201 ? -32.865 17.165 22.885 1.00 83.94 201 ASP A N 1
ATOM 1566 C CA . ASP A 1 201 ? -31.880 16.927 23.938 1.00 83.94 201 ASP A CA 1
ATOM 1567 C C . ASP A 1 201 ? -32.505 17.172 25.318 1.00 83.94 201 ASP A C 1
ATOM 1569 O O . ASP A 1 201 ? -32.904 18.294 25.657 1.00 83.94 201 ASP A O 1
ATOM 1573 N N . ALA A 1 202 ? -32.581 16.116 26.127 1.00 80.31 202 ALA A N 1
ATOM 1574 C CA . ALA A 1 202 ? -33.218 16.169 27.433 1.00 80.31 202 ALA A CA 1
ATOM 1575 C C . ALA A 1 202 ? -32.377 16.933 28.476 1.00 80.31 202 ALA A C 1
ATOM 1577 O O . ALA A 1 202 ? -32.917 17.372 29.494 1.00 80.31 202 ALA A O 1
ATOM 1578 N N . SER A 1 203 ? -31.081 17.171 28.228 1.00 70.94 203 SER A N 1
ATOM 1579 C CA . SER A 1 203 ? -30.215 17.967 29.114 1.00 70.94 203 SER A CA 1
ATOM 1580 C C . SER A 1 203 ? -30.617 19.451 29.173 1.00 70.94 203 SER A C 1
ATOM 1582 O O . SER A 1 203 ? -30.417 20.119 30.195 1.00 70.94 203 SER A O 1
ATOM 1584 N N . THR A 1 204 ? -31.267 19.959 28.118 1.00 66.12 204 THR A N 1
ATOM 1585 C CA . THR A 1 204 ? -31.733 21.354 28.018 1.00 66.12 204 THR A CA 1
ATOM 1586 C C . THR A 1 204 ? -32.824 21.709 29.034 1.00 66.12 204 THR A C 1
ATOM 1588 O O . THR A 1 204 ? -32.984 22.879 29.381 1.00 66.12 204 THR A O 1
ATOM 1591 N N . VAL A 1 205 ? -33.514 20.705 29.587 1.00 62.53 205 VAL A N 1
ATOM 1592 C CA . VAL A 1 205 ? -34.555 20.871 30.615 1.00 62.53 205 VAL A CA 1
ATOM 1593 C C . VAL A 1 205 ? -33.964 21.296 31.969 1.00 62.53 205 VAL A C 1
ATOM 1595 O O . VAL A 1 205 ? -34.640 21.949 32.760 1.00 62.53 205 VAL A O 1
ATOM 1598 N N . ILE A 1 206 ? -32.690 20.974 32.242 1.00 52.78 206 ILE A N 1
ATOM 1599 C CA . ILE A 1 206 ? -32.059 21.187 33.560 1.00 52.78 206 ILE A CA 1
ATOM 1600 C C . ILE A 1 206 ? -31.113 22.409 33.576 1.00 52.78 206 ILE A C 1
ATOM 1602 O O . ILE A 1 206 ? -30.839 22.960 34.645 1.00 52.78 206 ILE A O 1
ATOM 1606 N N . ARG A 1 207 ? -30.613 22.886 32.423 1.00 44.31 207 ARG A N 1
ATOM 1607 C CA . ARG A 1 207 ? -29.691 24.042 32.346 1.00 44.31 207 ARG A CA 1
ATOM 1608 C C . ARG A 1 207 ? -30.021 25.002 31.193 1.00 44.31 207 ARG A C 1
ATOM 1610 O O . ARG A 1 207 ? -29.570 24.777 30.072 1.00 44.31 207 ARG A O 1
ATOM 1617 N N . PRO A 1 208 ? -30.673 26.149 31.453 1.00 42.19 208 PRO A N 1
ATOM 1618 C CA . PRO A 1 208 ? -30.787 27.217 30.473 1.00 42.19 208 PRO A CA 1
ATOM 1619 C C . PRO A 1 208 ? -29.538 28.108 30.543 1.00 42.19 208 PRO A C 1
ATOM 1621 O O . PRO A 1 208 ? -29.561 29.167 31.161 1.00 42.19 208 PRO A O 1
ATOM 1624 N N . SER A 1 209 ? -28.399 27.668 29.997 1.00 37.62 209 SER A N 1
ATOM 1625 C CA . SER A 1 209 ? -27.337 28.563 29.486 1.00 37.62 209 SER A CA 1
ATOM 1626 C C . SER A 1 209 ? -26.085 27.814 29.018 1.00 37.62 209 SER A C 1
ATOM 1628 O O . SER A 1 209 ? -25.550 26.952 29.710 1.00 37.62 209 SER A O 1
ATOM 1630 N N . ARG A 1 210 ? -25.570 28.312 27.884 1.00 33.38 210 ARG A N 1
ATOM 1631 C CA . ARG A 1 210 ? -24.376 27.936 27.104 1.00 33.38 210 ARG A CA 1
ATOM 1632 C C . ARG A 1 210 ? -24.612 26.848 26.061 1.00 33.38 210 ARG A C 1
ATOM 1634 O O . ARG A 1 210 ? -24.591 25.660 26.347 1.00 33.38 210 ARG A O 1
ATOM 1641 N N . PHE A 1 211 ? -24.730 27.320 24.819 1.00 34.88 211 PHE A N 1
ATOM 1642 C CA . PHE A 1 211 ? -24.385 26.575 23.616 1.00 34.88 211 PHE A CA 1
ATOM 1643 C C . PHE A 1 211 ? -23.081 25.793 23.840 1.00 34.88 211 PHE A C 1
ATOM 1645 O O . PHE A 1 211 ? -22.005 26.386 23.922 1.00 34.88 211 PHE A O 1
ATOM 1652 N N . SER A 1 212 ? -23.193 24.471 23.936 1.00 31.02 212 SER A N 1
ATOM 1653 C CA . SER A 1 212 ? -22.108 23.546 23.630 1.00 31.02 212 SER A CA 1
ATOM 1654 C C . SER A 1 212 ? -22.410 22.967 22.255 1.00 31.02 212 SER A C 1
ATOM 1656 O O . SER A 1 212 ? -23.433 22.320 22.057 1.00 31.02 212 SER A O 1
ATOM 1658 N N . THR A 1 213 ? -21.547 23.227 21.280 1.00 30.97 213 THR A N 1
ATOM 1659 C CA . THR A 1 213 ? -21.675 22.742 19.896 1.00 30.97 213 THR A CA 1
ATOM 1660 C C . THR A 1 213 ? -21.204 21.296 19.710 1.00 30.97 213 THR A C 1
ATOM 1662 O O . THR A 1 213 ? -20.877 20.899 18.595 1.00 30.97 213 THR A O 1
ATOM 1665 N N . GLN A 1 214 ? -21.159 20.484 20.767 1.00 31.89 214 GLN A N 1
ATOM 1666 C CA . GLN A 1 214 ? -20.840 19.060 20.667 1.00 31.89 214 GLN A CA 1
ATOM 1667 C C . GLN A 1 214 ? -21.687 18.264 21.660 1.00 31.89 214 GLN A C 1
ATOM 1669 O O . GLN A 1 214 ? -21.546 18.433 22.870 1.00 31.89 214 GLN A O 1
ATOM 1674 N N . ALA A 1 215 ? -22.542 17.384 21.132 1.00 33.28 215 ALA A N 1
ATOM 1675 C CA . ALA A 1 215 ? -23.144 16.304 21.897 1.00 33.28 215 ALA A CA 1
ATOM 1676 C C . ALA A 1 215 ? -22.015 15.353 22.314 1.00 33.28 215 ALA A C 1
ATOM 1678 O O . ALA A 1 215 ? -21.524 14.559 21.506 1.00 33.28 215 ALA A O 1
ATOM 1679 N N . SER A 1 216 ? -21.550 15.456 23.558 1.00 37.06 216 SER A N 1
ATOM 1680 C CA . SER A 1 216 ? -20.829 14.355 24.176 1.00 37.06 216 SER A CA 1
ATOM 1681 C C . SER A 1 216 ? -21.839 13.224 24.294 1.00 37.06 216 SER A C 1
ATOM 1683 O O . SER A 1 216 ? -22.681 13.256 25.170 1.00 37.06 216 SER A O 1
ATOM 1685 N N . GLY A 1 217 ? -21.808 12.238 23.397 1.00 43.12 217 GLY A N 1
ATOM 1686 C CA . GLY A 1 217 ? -22.613 11.010 23.512 1.00 43.12 217 GLY A CA 1
ATOM 1687 C C . GLY A 1 217 ? -22.194 10.122 24.694 1.00 43.12 217 GLY A C 1
ATOM 1688 O O . GLY A 1 217 ? -21.920 8.940 24.502 1.00 43.12 217 GLY A O 1
ATOM 1689 N N . ARG A 1 218 ? -22.019 10.723 25.870 1.00 59.81 218 ARG A N 1
ATOM 1690 C CA . ARG A 1 218 ? -22.224 10.110 27.171 1.00 59.81 218 ARG A CA 1
ATOM 1691 C C . ARG A 1 218 ? -23.698 10.322 27.491 1.00 59.81 218 ARG A C 1
ATOM 1693 O O . ARG A 1 218 ? -24.250 11.353 27.145 1.00 59.81 218 ARG A O 1
ATOM 1700 N N . CYS A 1 219 ? -24.308 9.358 28.158 1.00 67.88 219 CYS A N 1
ATOM 1701 C CA . CYS A 1 219 ? -25.647 9.443 28.733 1.00 67.88 219 CYS A CA 1
ATOM 1702 C C . CYS A 1 219 ? -25.786 10.612 29.738 1.00 67.88 219 CYS A C 1
ATOM 1704 O O . CYS A 1 219 ? -25.836 10.383 30.945 1.00 67.88 219 CYS A O 1
ATOM 1706 N N . ASP A 1 220 ? -25.795 11.854 29.259 1.00 69.75 220 ASP A N 1
ATOM 1707 C CA . ASP A 1 220 ? -25.591 13.074 30.055 1.00 69.75 220 ASP A CA 1
ATOM 1708 C C . ASP A 1 220 ? -26.916 13.792 30.400 1.00 69.75 220 ASP A C 1
ATOM 1710 O O . ASP A 1 220 ? -26.910 14.873 30.994 1.00 69.75 220 ASP A O 1
ATOM 1714 N N . GLY A 1 221 ? -28.064 13.211 30.040 1.00 79.25 221 GLY A N 1
ATOM 1715 C CA . GLY A 1 221 ? -29.382 13.788 30.303 1.00 79.25 221 GLY A CA 1
ATOM 1716 C C . GLY A 1 221 ? -29.960 13.506 31.708 1.00 79.25 221 GLY A C 1
ATOM 1717 O O . GLY A 1 221 ? -29.278 12.960 32.580 1.00 79.25 221 GLY A O 1
ATOM 1718 N N . PRO A 1 222 ? -31.212 13.926 31.985 1.00 85.38 222 PRO A N 1
ATOM 1719 C CA . PRO A 1 222 ? -31.868 13.758 33.281 1.00 85.38 222 PRO A CA 1
ATOM 1720 C C . PRO A 1 222 ? -31.981 12.291 33.709 1.00 85.38 222 PRO A C 1
ATOM 1722 O O . PRO A 1 222 ? -32.474 11.444 32.963 1.00 85.38 222 PRO A O 1
ATOM 1725 N N . LEU A 1 223 ? -31.607 12.020 34.963 1.00 89.06 223 LEU A N 1
ATOM 1726 C CA . LEU A 1 223 ? -31.892 10.755 35.638 1.00 89.06 223 LEU A CA 1
ATOM 1727 C C . LEU A 1 223 ? -33.322 10.775 36.191 1.00 89.06 223 LEU A C 1
ATOM 1729 O O . LEU A 1 223 ? -33.603 11.457 37.178 1.00 89.06 223 LEU A O 1
ATOM 1733 N N . LEU A 1 224 ? -34.199 9.980 35.589 1.00 90.38 224 LEU A N 1
ATOM 1734 C CA . LEU A 1 224 ? -35.542 9.713 36.085 1.00 90.38 224 LEU A CA 1
ATOM 1735 C C . LEU A 1 224 ? -35.455 8.680 37.212 1.00 90.38 224 LEU A C 1
ATOM 1737 O O . LEU A 1 224 ? -34.948 7.572 37.020 1.00 90.38 224 LEU A O 1
ATOM 1741 N N . LYS A 1 225 ? -35.932 9.056 38.401 1.00 90.62 225 LYS A N 1
ATOM 1742 C CA . LYS A 1 225 ? -36.026 8.193 39.588 1.00 90.62 225 LYS A CA 1
ATOM 1743 C C . LYS A 1 225 ? -37.040 8.765 40.571 1.00 90.62 225 LYS A C 1
ATOM 1745 O O . LYS A 1 225 ? -37.246 9.972 40.621 1.00 90.62 225 LYS A O 1
ATOM 1750 N N . SER A 1 226 ? -37.630 7.932 41.424 1.00 86.31 226 SER A N 1
ATOM 1751 C CA . SER A 1 226 ? -38.541 8.417 42.475 1.00 86.31 226 SER A CA 1
ATOM 1752 C C . SER A 1 226 ? -37.862 9.487 43.357 1.00 86.31 226 SER A C 1
ATOM 1754 O O . SER A 1 226 ? -36.760 9.227 43.848 1.00 86.31 226 SER A O 1
ATOM 1756 N N . PRO A 1 227 ? -38.478 10.669 43.592 1.00 83.31 227 PRO A N 1
ATOM 1757 C CA . PRO A 1 227 ? -39.868 11.041 43.283 1.00 83.31 227 PRO A CA 1
ATOM 1758 C C . PRO A 1 227 ? -40.112 11.674 41.895 1.00 83.31 227 PRO A C 1
ATOM 1760 O O . PRO A 1 227 ? -41.265 11.833 41.512 1.00 83.31 227 PRO A O 1
ATOM 1763 N N . GLN A 1 228 ? -39.070 12.035 41.143 1.00 85.75 228 GLN A N 1
ATOM 1764 C CA . GLN A 1 228 ? -39.168 12.639 39.806 1.00 85.75 228 GLN A CA 1
ATOM 1765 C C . GLN A 1 228 ? -39.072 11.559 38.715 1.00 85.75 228 GLN A C 1
ATOM 1767 O O . GLN A 1 228 ? -38.008 11.296 38.153 1.00 85.75 228 GLN A O 1
ATOM 1772 N N . THR A 1 229 ? -40.194 10.887 38.454 1.00 90.75 229 THR A N 1
ATOM 1773 C CA . THR A 1 229 ? -40.279 9.757 37.510 1.00 90.75 229 THR A CA 1
ATOM 1774 C C . THR A 1 229 ? -40.700 10.153 36.094 1.00 90.75 229 THR A C 1
ATOM 1776 O O . THR A 1 229 ? -40.876 9.269 35.262 1.00 90.75 229 THR A O 1
ATOM 1779 N N . GLU A 1 230 ? -40.895 11.441 35.811 1.00 92.19 230 GLU A N 1
ATOM 1780 C CA . GLU A 1 230 ? -41.361 11.922 34.507 1.00 92.19 230 GLU A CA 1
ATOM 1781 C C . GLU A 1 230 ? -40.651 13.202 34.057 1.00 92.19 230 GLU A C 1
ATOM 1783 O O . GLU A 1 230 ? -40.191 13.992 34.885 1.00 92.19 230 GLU A O 1
ATOM 1788 N N . VAL A 1 231 ? -40.559 13.392 32.740 1.00 91.81 231 VAL A N 1
ATOM 1789 C CA . VAL A 1 231 ? -39.993 14.587 32.099 1.00 91.81 231 VAL A CA 1
ATOM 1790 C C . VAL A 1 231 ? -40.788 14.934 30.846 1.00 91.81 231 VAL A C 1
ATOM 1792 O O . VAL A 1 231 ? -41.092 14.051 30.047 1.00 91.81 231 VAL A O 1
ATOM 1795 N N . GLU A 1 232 ? -41.112 16.216 30.678 1.00 91.81 232 GLU A N 1
ATOM 1796 C CA . GLU A 1 232 ? -41.801 16.759 29.503 1.00 91.81 232 GLU A CA 1
ATOM 1797 C C . GLU A 1 232 ? -40.800 17.499 28.602 1.00 91.81 232 GLU A C 1
ATOM 1799 O O . GLU A 1 232 ? -40.043 18.360 29.058 1.00 91.81 232 GLU A O 1
ATOM 1804 N N . LEU A 1 233 ? -40.814 17.174 27.311 1.00 91.44 233 LEU A N 1
ATOM 1805 C CA . LEU A 1 233 ? -40.037 17.810 26.252 1.00 91.44 233 LEU A CA 1
ATOM 1806 C C . LEU A 1 233 ? -40.987 18.486 25.265 1.00 91.44 233 LEU A C 1
ATOM 1808 O O . LEU A 1 233 ? -42.048 17.955 24.951 1.00 91.44 233 LEU A O 1
ATOM 1812 N N . ARG A 1 234 ? -40.596 19.647 24.737 1.00 90.62 234 ARG A N 1
ATOM 1813 C CA . ARG A 1 234 ? -41.376 20.380 23.731 1.00 90.62 234 ARG A CA 1
ATOM 1814 C C . ARG A 1 234 ? -40.585 20.516 22.447 1.00 90.62 234 ARG A C 1
ATOM 1816 O O . ARG A 1 234 ? -39.380 20.758 22.482 1.00 90.62 234 ARG A O 1
ATOM 1823 N N . ALA A 1 235 ? -41.275 20.385 21.325 1.00 87.06 235 ALA A N 1
ATOM 1824 C CA . ALA A 1 235 ? -40.665 20.376 20.008 1.00 87.06 235 ALA A CA 1
ATOM 1825 C C . ALA A 1 235 ? -41.517 21.125 18.992 1.00 87.06 235 ALA A C 1
ATOM 1827 O O . ALA A 1 235 ? -42.739 21.206 19.131 1.00 87.06 235 ALA A O 1
ATOM 1828 N N . GLN A 1 236 ? -40.863 21.624 17.944 1.00 90.38 236 GLN A N 1
ATOM 1829 C CA . GLN A 1 236 ? -41.535 22.176 16.779 1.00 90.38 236 GLN A CA 1
ATOM 1830 C C . GLN A 1 236 ? -41.098 21.416 15.524 1.00 90.38 236 GLN A C 1
ATOM 1832 O O . GLN A 1 236 ? -39.924 21.455 15.156 1.00 90.38 236 GLN A O 1
ATOM 1837 N N . VAL A 1 237 ? -42.029 20.709 14.882 1.00 90.06 237 VAL A N 1
ATOM 1838 C CA . VAL A 1 237 ? -41.772 19.971 13.640 1.00 90.06 237 VAL A CA 1
ATOM 1839 C C . VAL A 1 237 ? -41.889 20.888 12.417 1.00 90.06 237 VAL A C 1
ATOM 1841 O O . VAL A 1 237 ? -42.718 21.801 12.406 1.00 90.06 237 VAL A O 1
ATOM 1844 N N . PRO A 1 238 ? -41.075 20.662 11.368 1.00 87.12 238 PRO A N 1
ATOM 1845 C CA . PRO A 1 238 ? -41.064 21.515 10.179 1.00 87.12 238 PRO A CA 1
ATOM 1846 C C . PRO A 1 238 ? -42.351 21.411 9.345 1.00 87.12 238 PRO A C 1
ATOM 1848 O O . PRO A 1 238 ? -42.780 22.400 8.754 1.00 87.12 238 PRO A O 1
ATOM 1851 N N . GLN A 1 239 ? -42.981 20.235 9.311 1.00 90.44 239 GLN A N 1
ATOM 1852 C CA . GLN A 1 239 ? -44.241 19.983 8.610 1.00 90.44 239 GLN A CA 1
ATOM 1853 C C . GLN A 1 239 ? -45.106 19.001 9.407 1.00 90.44 239 GLN A C 1
ATOM 1855 O O . GLN A 1 239 ? -44.590 18.223 10.202 1.00 90.44 239 GLN A O 1
ATOM 1860 N N . THR A 1 240 ? -46.423 19.061 9.226 1.00 91.56 240 THR A N 1
ATOM 1861 C CA . THR A 1 240 ? -47.349 18.065 9.782 1.00 91.56 240 THR A CA 1
ATOM 1862 C C . THR A 1 240 ? -47.318 16.798 8.926 1.00 91.56 240 THR A C 1
ATOM 1864 O O . THR A 1 240 ? -47.028 16.856 7.730 1.00 91.56 240 THR A O 1
ATOM 1867 N N . GLY A 1 241 ? -47.574 15.638 9.528 1.00 92.94 241 GLY A N 1
ATOM 1868 C CA . GLY A 1 241 ? -47.442 14.352 8.840 1.00 92.94 241 GLY A CA 1
ATOM 1869 C C . GLY A 1 241 ? -47.253 13.182 9.797 1.00 92.94 241 GLY A C 1
ATOM 1870 O O . GLY A 1 241 ? -47.547 13.297 10.984 1.00 92.94 241 GLY A O 1
ATOM 1871 N N . ARG A 1 242 ? -46.753 12.055 9.280 1.00 94.00 242 ARG A N 1
ATOM 1872 C CA . ARG A 1 242 ? -46.496 10.844 10.070 1.00 94.00 242 ARG A CA 1
ATOM 1873 C C . ARG A 1 242 ? -45.054 10.793 10.549 1.00 94.00 242 ARG A C 1
ATOM 1875 O O . ARG A 1 242 ? -44.120 10.896 9.753 1.00 94.00 242 ARG A O 1
ATOM 1882 N N . TYR A 1 243 ? -44.888 10.598 11.850 1.00 94.69 243 TYR A N 1
ATOM 1883 C CA . TYR A 1 243 ? -43.592 10.601 12.513 1.00 94.69 243 TYR A CA 1
ATOM 1884 C C . TYR A 1 243 ? -43.405 9.374 13.400 1.00 94.69 243 TYR A C 1
ATOM 1886 O O . TYR A 1 243 ? -44.344 8.832 13.979 1.00 94.69 243 TYR A O 1
ATOM 1894 N N . MET A 1 244 ? -42.151 8.960 13.509 1.00 94.81 244 MET A N 1
ATOM 1895 C CA . MET A 1 244 ? -41.661 7.904 14.379 1.00 94.81 244 MET A CA 1
ATOM 1896 C C . MET A 1 244 ? -40.920 8.555 15.542 1.00 94.81 244 MET A C 1
ATOM 1898 O O . MET A 1 244 ? -40.105 9.460 15.336 1.00 94.81 244 MET A O 1
ATOM 1902 N N . PHE A 1 245 ? -41.158 8.066 16.754 1.00 95.12 245 PHE A N 1
ATOM 1903 C CA . PHE A 1 245 ? -40.520 8.580 17.962 1.00 95.12 245 PHE A CA 1
ATOM 1904 C C . PHE A 1 245 ? -39.541 7.538 18.489 1.00 95.12 245 PHE A C 1
ATOM 1906 O O . PHE A 1 245 ? -39.927 6.411 18.802 1.00 95.12 245 PHE A O 1
A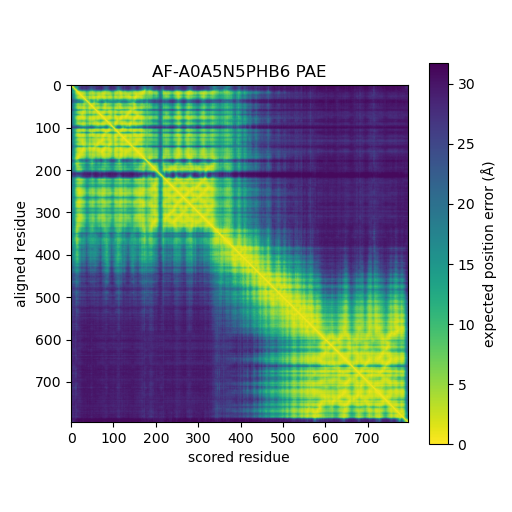TOM 1913 N N . VAL A 1 246 ? -38.261 7.896 18.556 1.00 95.56 246 VAL A N 1
ATOM 1914 C CA . VAL A 1 246 ? -37.199 7.014 19.052 1.00 95.56 246 VAL A CA 1
ATOM 1915 C C . VAL A 1 246 ? -36.571 7.648 20.278 1.00 95.56 246 VAL A C 1
ATOM 1917 O O . VAL A 1 246 ? -36.021 8.743 20.212 1.00 95.56 246 VAL A O 1
ATOM 1920 N N . VAL A 1 247 ? -36.640 6.947 21.400 1.00 94.62 247 VAL A N 1
ATOM 1921 C CA . VAL A 1 247 ? -36.069 7.385 22.668 1.00 94.62 247 VAL A CA 1
ATOM 1922 C C . VAL A 1 247 ? -34.656 6.837 22.784 1.00 94.62 247 VAL A C 1
ATOM 1924 O O . VAL A 1 247 ? -34.440 5.627 22.688 1.00 94.62 247 VAL A O 1
ATOM 1927 N N . HIS A 1 248 ? -33.697 7.730 22.999 1.00 93.75 248 HIS A N 1
ATOM 1928 C CA . HIS A 1 248 ? -32.314 7.408 23.317 1.00 93.75 248 HIS A CA 1
ATOM 1929 C C . HIS A 1 248 ? -32.137 7.481 24.836 1.00 93.75 248 HIS A C 1
ATOM 1931 O O . HIS A 1 248 ? -32.366 8.523 25.450 1.00 93.75 248 HIS A O 1
ATOM 1937 N N . TYR A 1 249 ? -31.766 6.366 25.459 1.00 93.12 249 TYR A N 1
ATOM 1938 C CA . TYR A 1 249 ? -31.692 6.242 26.914 1.00 93.12 249 TYR A CA 1
ATOM 1939 C C . TYR A 1 249 ? -30.527 5.363 27.358 1.00 93.12 249 TYR A C 1
ATOM 1941 O O . TYR A 1 249 ? -29.954 4.601 26.576 1.00 93.12 249 TYR A O 1
ATOM 1949 N N . CYS A 1 250 ? -30.216 5.445 28.647 1.00 91.75 250 CYS A N 1
ATOM 1950 C CA . CYS A 1 250 ? -29.265 4.569 29.311 1.00 91.75 250 CYS A CA 1
ATOM 1951 C C . CYS A 1 250 ? -29.859 4.050 30.613 1.00 91.75 250 CYS A C 1
ATOM 1953 O O . CYS A 1 250 ? -30.523 4.780 31.351 1.00 91.75 250 CYS A O 1
ATOM 1955 N N . GLN A 1 251 ? -29.630 2.770 30.883 1.00 92.50 251 GLN A N 1
ATOM 1956 C CA . GLN A 1 251 ? -30.205 2.086 32.031 1.00 92.50 251 GLN A CA 1
ATOM 1957 C C . GLN A 1 251 ? -29.256 0.956 32.443 1.00 92.50 251 GLN A C 1
ATOM 1959 O O . GLN A 1 251 ? -29.346 -0.144 31.905 1.00 92.50 251 GLN A O 1
ATOM 1964 N N . PRO A 1 252 ? -28.334 1.178 33.389 1.00 90.25 252 PRO A N 1
ATOM 1965 C CA . PRO A 1 252 ? -27.332 0.181 33.764 1.00 90.25 252 PRO A CA 1
ATOM 1966 C C . PRO A 1 252 ? -27.692 -0.644 35.017 1.00 90.25 252 PRO A C 1
ATOM 1968 O O . PRO A 1 252 ? -26.799 -1.284 35.567 1.00 90.25 252 PRO A O 1
ATOM 1971 N N . GLU A 1 253 ? -28.942 -0.629 35.504 1.00 89.12 253 GLU A N 1
ATOM 1972 C CA . GLU A 1 253 ? -29.284 -1.170 36.841 1.00 89.12 253 GLU A CA 1
ATOM 1973 C C . GLU A 1 253 ? -30.334 -2.292 36.864 1.00 89.12 253 GLU A C 1
ATOM 1975 O O . GLU A 1 253 ? -30.298 -3.155 37.735 1.00 89.12 253 GLU A O 1
ATOM 1980 N N . HIS A 1 254 ? -31.279 -2.297 35.932 1.00 92.44 254 HIS A N 1
ATOM 1981 C CA . HIS A 1 254 ? -32.458 -3.160 35.951 1.00 92.44 254 HIS A CA 1
ATOM 1982 C C . HIS A 1 254 ? -32.568 -4.056 34.712 1.00 92.44 254 HIS A C 1
ATOM 1984 O O . HIS A 1 254 ? -31.983 -3.784 33.666 1.00 92.44 254 HIS A O 1
ATOM 1990 N N . THR A 1 255 ? -33.353 -5.122 34.831 1.00 92.62 255 THR A N 1
ATOM 1991 C CA . THR A 1 255 ? -33.898 -5.859 33.684 1.00 92.62 255 THR A CA 1
ATOM 1992 C C . THR A 1 255 ? -34.978 -5.042 32.983 1.00 92.62 255 THR A C 1
ATOM 1994 O O . THR A 1 255 ? -35.506 -4.088 33.566 1.00 92.62 255 THR A O 1
ATOM 1997 N N . THR A 1 256 ? -35.334 -5.442 31.761 1.00 94.69 256 THR A N 1
ATOM 1998 C CA . THR A 1 256 ? -36.316 -4.736 30.934 1.00 94.69 256 THR A CA 1
ATOM 1999 C C . THR A 1 256 ? -37.603 -4.367 31.680 1.00 94.69 256 THR A C 1
ATOM 2001 O O . THR A 1 256 ? -38.274 -5.224 32.258 1.00 94.69 256 THR A O 1
ATOM 2004 N N . PHE A 1 257 ? -37.987 -3.089 31.622 1.00 94.81 257 PHE A N 1
ATOM 2005 C CA . PHE A 1 257 ? -39.263 -2.594 32.147 1.00 94.81 257 PHE A CA 1
ATOM 2006 C C . PHE A 1 257 ? -39.962 -1.639 31.162 1.00 94.81 257 PHE A C 1
ATOM 2008 O O . PHE A 1 257 ? -39.296 -0.989 30.350 1.00 94.81 257 PHE A O 1
ATOM 2015 N N . PRO A 1 258 ? -41.304 -1.542 31.204 1.00 95.44 258 PRO A N 1
ATOM 2016 C CA . PRO A 1 258 ? -42.046 -0.653 30.320 1.00 95.44 258 PRO A CA 1
ATOM 2017 C C . PRO A 1 258 ? -41.925 0.807 30.773 1.00 95.44 258 PRO A C 1
ATOM 2019 O O . PRO A 1 258 ? -42.038 1.115 31.960 1.00 95.44 258 PRO A O 1
ATOM 2022 N N . VAL A 1 259 ? -41.740 1.707 29.812 1.00 96.62 259 VAL A N 1
ATOM 2023 C CA . VAL A 1 259 ? -41.746 3.163 29.982 1.00 96.62 259 VAL A CA 1
ATOM 2024 C C . VAL A 1 259 ? -42.926 3.726 29.206 1.00 96.62 259 VAL A C 1
ATOM 2026 O O . VAL A 1 259 ? -43.087 3.432 28.022 1.00 96.62 259 VAL A O 1
ATOM 2029 N N . GLU A 1 260 ? -43.752 4.515 29.883 1.00 96.88 260 GLU A N 1
ATOM 2030 C CA . GLU A 1 260 ? -44.912 5.188 29.302 1.00 96.88 260 GLU A CA 1
ATOM 2031 C C . GLU A 1 260 ? -44.446 6.481 28.613 1.00 96.88 260 GLU A C 1
ATOM 2033 O O . GLU A 1 260 ? -43.640 7.233 29.164 1.00 96.88 260 GLU A O 1
ATOM 2038 N N . VAL A 1 261 ? -44.931 6.732 27.397 1.00 96.31 261 VAL A N 1
ATOM 2039 C CA . VAL A 1 261 ? -44.626 7.935 26.615 1.00 96.31 261 VAL A CA 1
ATOM 2040 C C . VAL A 1 261 ? -45.936 8.569 26.162 1.00 96.31 261 VAL A C 1
ATOM 2042 O O . VAL A 1 261 ? -46.637 8.021 25.314 1.00 96.31 261 VAL A O 1
ATOM 2045 N N . LEU A 1 262 ? -46.269 9.724 26.729 1.00 95.50 262 LEU A N 1
ATOM 2046 C CA . LEU A 1 262 ? -47.438 10.512 26.345 1.00 95.50 262 LEU A CA 1
ATOM 2047 C C . LEU A 1 262 ? -47.017 11.534 25.290 1.00 95.50 262 LEU A C 1
ATOM 2049 O O . LEU A 1 262 ? -46.052 12.268 25.499 1.00 95.50 262 LEU A O 1
ATOM 2053 N N . LEU A 1 263 ? -47.721 11.577 24.165 1.00 93.88 263 LEU A N 1
ATOM 2054 C CA . LEU A 1 263 ? -47.430 12.489 23.060 1.00 93.88 263 LEU A CA 1
ATOM 2055 C C . LEU A 1 263 ? -48.662 13.349 22.791 1.00 93.88 263 LEU A C 1
ATOM 2057 O O . LEU A 1 263 ? -49.710 12.813 22.443 1.00 93.88 263 LEU A O 1
ATOM 2061 N N . ASP A 1 264 ? -48.528 14.664 22.924 1.00 92.25 264 ASP A N 1
ATOM 2062 C CA . ASP A 1 264 ? -49.528 15.629 22.466 1.00 92.25 264 ASP A CA 1
ATOM 2063 C C . ASP A 1 264 ? -49.069 16.204 21.126 1.00 92.25 264 ASP A C 1
ATOM 2065 O O . ASP A 1 264 ? -48.133 17.007 21.068 1.00 92.25 264 ASP A O 1
ATOM 2069 N N . SER A 1 265 ? -49.696 15.764 20.038 1.00 85.44 265 SER A N 1
ATOM 2070 C CA . SER A 1 265 ? -49.406 16.232 18.677 1.00 85.44 265 SER A CA 1
ATOM 2071 C C . SER A 1 265 ? -50.578 17.007 18.054 1.00 85.44 265 SER A C 1
ATOM 2073 O O . SER A 1 265 ? -50.652 17.166 16.830 1.00 85.44 265 SER A O 1
ATOM 2075 N N . GLY A 1 266 ? -51.511 17.472 18.895 1.00 84.88 266 GLY A N 1
ATOM 2076 C CA . GLY A 1 266 ? -52.866 17.894 18.522 1.00 84.88 266 GLY A CA 1
ATOM 2077 C C . GLY A 1 266 ? -53.922 16.804 18.744 1.00 84.88 266 GLY A C 1
ATOM 2078 O O . GLY A 1 266 ? -55.107 17.112 18.847 1.00 84.88 266 GLY A O 1
ATOM 2079 N N . GLU A 1 267 ? -53.476 15.556 18.868 1.00 87.31 267 GLU A N 1
ATOM 2080 C CA . GLU A 1 267 ? -54.197 14.408 19.414 1.00 87.31 267 GLU A CA 1
ATOM 2081 C C . GLU A 1 267 ? -53.298 13.769 20.486 1.00 87.31 267 GLU A C 1
ATOM 2083 O O . GLU A 1 267 ? -52.070 13.796 20.365 1.00 87.31 267 GLU A O 1
ATOM 2088 N N . MET A 1 268 ? -53.897 13.240 21.556 1.00 91.00 268 MET A N 1
ATOM 2089 C CA . MET A 1 268 ? -53.157 12.628 22.661 1.00 91.00 268 MET A CA 1
ATOM 2090 C C . MET A 1 268 ? -52.918 11.145 22.393 1.00 91.00 268 MET A C 1
ATOM 2092 O O . MET A 1 268 ? -53.860 10.354 22.398 1.00 91.00 268 MET A O 1
ATOM 2096 N N . TRP A 1 269 ? -51.653 10.757 22.251 1.00 92.50 269 TRP A N 1
ATOM 2097 C CA . TRP A 1 269 ? -51.240 9.363 22.111 1.00 92.50 269 TRP A CA 1
ATOM 2098 C C . TRP A 1 269 ? -50.607 8.844 23.402 1.00 92.50 269 TRP A C 1
ATOM 2100 O O . TRP A 1 269 ? -49.701 9.465 23.961 1.00 92.50 269 TRP A O 1
ATOM 2110 N N . THR A 1 270 ? -51.032 7.659 23.844 1.00 94.94 270 THR A N 1
ATOM 2111 C CA . THR A 1 270 ? -50.392 6.922 24.944 1.00 94.94 270 THR A CA 1
ATOM 2112 C C . THR A 1 270 ? -49.559 5.778 24.375 1.00 94.94 270 THR A C 1
ATOM 2114 O O . THR A 1 270 ? -50.059 4.690 24.077 1.00 94.94 270 THR A O 1
ATOM 2117 N N . GLY A 1 271 ? -48.271 6.048 24.189 1.00 94.38 271 GLY A N 1
ATOM 2118 C CA . GLY A 1 271 ? -47.277 5.094 23.720 1.00 94.38 271 GLY A CA 1
ATOM 2119 C C . GLY A 1 271 ? -46.503 4.432 24.854 1.00 94.38 271 GLY A C 1
ATOM 2120 O O . GLY A 1 271 ? -46.513 4.877 25.999 1.00 94.38 271 GLY A O 1
ATOM 2121 N N . HIS A 1 272 ? -45.812 3.348 24.522 1.00 95.75 272 HIS A N 1
ATOM 2122 C CA . HIS A 1 272 ? -44.929 2.633 25.433 1.00 95.75 272 HIS A CA 1
ATOM 2123 C C . HIS A 1 272 ? -43.634 2.257 24.718 1.00 95.75 272 HIS A C 1
ATOM 2125 O O . HIS A 1 272 ? -43.624 2.014 23.509 1.00 95.75 272 HIS A O 1
ATOM 2131 N N . MET A 1 273 ? -42.547 2.158 25.474 1.00 95.25 273 MET A N 1
ATOM 2132 C CA . MET A 1 273 ? -41.308 1.534 25.022 1.00 95.25 273 MET A CA 1
ATOM 2133 C C . MET A 1 273 ? -40.783 0.570 26.085 1.00 95.25 273 MET A C 1
ATOM 2135 O O . MET A 1 273 ? -41.028 0.752 27.276 1.00 95.25 273 MET A O 1
ATOM 2139 N N . ASN A 1 274 ? -40.014 -0.428 25.663 1.00 95.12 274 ASN A N 1
ATOM 2140 C CA . ASN A 1 274 ? -39.282 -1.284 26.590 1.00 95.12 274 ASN A CA 1
ATOM 2141 C C . ASN A 1 274 ? -37.894 -0.685 26.830 1.00 95.12 274 ASN A C 1
ATOM 2143 O O . ASN A 1 274 ? -37.103 -0.563 25.889 1.00 95.12 274 ASN A O 1
ATOM 2147 N N . ALA A 1 275 ? -37.615 -0.307 28.078 1.00 94.69 275 ALA A N 1
ATOM 2148 C CA . ALA A 1 275 ? -36.286 0.082 28.525 1.00 94.69 275 ALA A CA 1
ATOM 2149 C C . ALA A 1 275 ? -35.539 -1.169 28.984 1.00 94.69 275 ALA A C 1
ATOM 2151 O O . ALA A 1 275 ? -35.759 -1.635 30.098 1.00 94.69 275 ALA A O 1
ATOM 2152 N N . SER A 1 276 ? -34.714 -1.735 28.105 1.00 94.06 276 SER A N 1
ATOM 2153 C CA . SER A 1 276 ? -33.876 -2.899 28.393 1.00 94.06 276 SER A CA 1
ATOM 2154 C C . SER A 1 276 ? -32.595 -2.514 29.125 1.00 94.06 276 SER A C 1
ATOM 2156 O O . SER A 1 276 ? -32.159 -1.360 29.059 1.00 94.06 276 SER A O 1
ATOM 2158 N N . PHE A 1 277 ? -31.936 -3.499 29.743 1.00 93.88 277 PHE A N 1
ATOM 2159 C CA . PHE A 1 277 ? -30.615 -3.304 30.333 1.00 93.88 277 PHE A CA 1
ATOM 2160 C C . PHE A 1 277 ? -29.624 -2.751 29.298 1.00 93.88 277 PHE A C 1
ATOM 2162 O O . PHE A 1 277 ? -29.234 -3.422 28.343 1.00 93.88 277 PHE A O 1
ATOM 2169 N N . CYS A 1 278 ? -29.231 -1.497 29.496 1.00 92.00 278 CYS A N 1
ATOM 2170 C CA . CYS A 1 278 ? -28.385 -0.725 28.607 1.00 92.00 278 CYS A CA 1
ATOM 2171 C C . CYS A 1 278 ? -27.232 -0.100 29.404 1.00 92.00 278 CYS A C 1
ATOM 2173 O O . CYS A 1 278 ? -27.321 1.062 29.822 1.00 92.00 278 CYS A O 1
ATOM 2175 N N . PRO A 1 279 ? -26.141 -0.855 29.627 1.00 87.75 279 PRO A N 1
ATOM 2176 C CA . PRO A 1 279 ? -24.937 -0.330 30.255 1.00 87.75 279 PRO A CA 1
ATOM 2177 C C . PRO A 1 279 ? -24.075 0.475 29.278 1.00 87.75 279 PRO A C 1
ATOM 2179 O O . PRO A 1 279 ? -23.105 1.088 29.710 1.00 87.75 279 PRO A O 1
ATOM 2182 N N . SER A 1 280 ? -24.406 0.453 27.981 1.00 85.81 280 SER A N 1
ATOM 2183 C CA . SER A 1 280 ? -23.646 1.094 26.910 1.00 85.81 280 SER A CA 1
ATOM 2184 C C . SER A 1 280 ? -23.342 2.559 27.210 1.00 85.81 280 SER A C 1
ATOM 2186 O O . SER A 1 280 ? -24.249 3.348 27.472 1.00 85.81 280 SER A O 1
ATOM 2188 N N . VAL A 1 281 ? -22.071 2.948 27.085 1.00 78.94 281 VAL A N 1
ATOM 2189 C CA . VAL A 1 281 ? -21.636 4.347 27.273 1.00 78.94 281 VAL A CA 1
ATOM 2190 C C . VAL A 1 281 ? -22.242 5.302 26.245 1.00 78.94 281 VAL A C 1
ATOM 2192 O O . VAL A 1 281 ? -22.381 6.489 26.521 1.00 78.94 281 VAL A O 1
ATOM 2195 N N . SER A 1 282 ? -22.605 4.772 25.075 1.00 83.19 282 SER A N 1
ATOM 2196 C CA . SER A 1 282 ? -23.259 5.501 23.986 1.00 83.19 282 SER A CA 1
ATOM 2197 C C . SER A 1 282 ? -24.786 5.472 24.085 1.00 83.19 282 SER A C 1
ATOM 2199 O O . SER A 1 282 ? -25.451 6.056 23.233 1.00 83.19 282 SER A O 1
ATOM 2201 N N . GLY A 1 283 ? -25.349 4.769 25.070 1.00 89.19 283 GLY A N 1
ATOM 2202 C CA . GLY A 1 283 ? -26.782 4.533 25.219 1.00 89.19 283 GLY A CA 1
ATOM 2203 C C . GLY A 1 283 ? -27.384 3.555 24.214 1.00 89.19 283 GLY A C 1
ATOM 2204 O O . GLY A 1 283 ? -26.687 2.958 23.388 1.00 89.19 283 GLY A O 1
ATOM 2205 N N . CYS A 1 284 ? -28.697 3.383 24.327 1.00 91.56 284 CYS A N 1
ATOM 2206 C CA . CYS A 1 284 ? -29.527 2.511 23.506 1.00 91.56 284 CYS A CA 1
ATOM 2207 C C . CYS A 1 284 ? -30.720 3.293 22.965 1.00 91.56 284 CYS A C 1
ATOM 2209 O O . CYS A 1 284 ? -31.158 4.280 23.557 1.00 91.56 284 CYS A O 1
ATOM 2211 N N . ARG A 1 285 ? -31.265 2.830 21.840 1.00 93.31 285 ARG A N 1
ATOM 2212 C CA . ARG A 1 285 ? -32.435 3.429 21.204 1.00 93.31 285 ARG A CA 1
ATOM 2213 C C . ARG A 1 285 ? -33.593 2.450 21.184 1.00 93.31 285 ARG A C 1
ATOM 2215 O O . ARG A 1 285 ? -33.419 1.296 20.806 1.00 93.31 285 ARG A O 1
ATOM 2222 N N . SER A 1 286 ? -34.773 2.924 21.561 1.00 94.81 286 SER A N 1
ATOM 2223 C CA . SER A 1 286 ? -36.017 2.156 21.495 1.00 94.81 286 SER A CA 1
ATOM 2224 C C . SER A 1 286 ? -37.103 2.991 20.831 1.00 94.81 286 SER A C 1
ATOM 2226 O O . SER A 1 286 ? -37.189 4.200 21.042 1.00 94.81 286 SER A O 1
ATOM 2228 N N . VAL A 1 287 ? -37.895 2.355 19.973 1.00 95.56 287 VAL A N 1
ATOM 2229 C CA . VAL A 1 287 ? -39.006 3.007 19.275 1.00 95.56 287 VAL A CA 1
ATOM 2230 C C . VAL A 1 287 ? -40.245 3.007 20.166 1.00 95.56 287 VAL A C 1
ATOM 2232 O O . VAL A 1 287 ? -40.527 2.021 20.849 1.00 95.56 287 VAL A O 1
ATOM 2235 N N . VAL A 1 288 ? -40.986 4.110 20.159 1.00 96.31 288 VAL A N 1
ATOM 2236 C CA . VAL A 1 288 ? -42.261 4.222 20.870 1.00 96.31 288 VAL A CA 1
ATOM 2237 C C . VAL A 1 288 ? -43.347 3.506 20.074 1.00 96.31 288 VAL A C 1
ATOM 2239 O O . VAL A 1 288 ? -43.486 3.708 18.868 1.00 96.31 288 VAL A O 1
ATOM 2242 N N . ILE A 1 289 ? -44.125 2.673 20.760 1.00 94.94 289 ILE A N 1
ATOM 2243 C CA . ILE A 1 289 ? -45.245 1.926 20.190 1.00 94.94 289 ILE A CA 1
ATOM 2244 C C . ILE A 1 289 ? -46.537 2.424 20.843 1.00 94.94 289 ILE A C 1
ATOM 2246 O O . ILE A 1 289 ? -46.700 2.298 22.056 1.00 94.94 289 ILE A O 1
ATOM 2250 N N . ALA A 1 290 ? -47.477 2.943 20.055 1.00 93.69 290 ALA A N 1
ATOM 2251 C CA . ALA A 1 290 ? -48.816 3.326 20.510 1.00 93.69 290 ALA A CA 1
ATOM 2252 C C . ALA A 1 290 ? -49.867 2.624 19.643 1.00 93.69 290 ALA A C 1
ATOM 2254 O O . ALA A 1 290 ? -49.712 2.538 18.431 1.00 93.69 290 ALA A O 1
ATOM 2255 N N . GLU A 1 291 ? -50.908 2.049 20.251 1.00 88.50 291 GLU A N 1
ATOM 2256 C CA . GLU A 1 291 ? -51.983 1.334 19.530 1.00 88.50 291 GLU A CA 1
ATOM 2257 C C . GLU A 1 291 ? -51.504 0.267 18.517 1.00 88.50 291 GLU A C 1
ATOM 2259 O O . GLU A 1 291 ? -52.123 0.039 17.477 1.00 88.50 291 GLU A O 1
ATOM 2264 N N . ARG A 1 292 ? -50.386 -0.417 18.813 1.00 88.00 292 ARG A N 1
ATOM 2265 C CA . ARG A 1 292 ? -49.707 -1.373 17.904 1.00 88.00 292 ARG A CA 1
ATOM 2266 C C . ARG A 1 292 ? -49.166 -0.742 16.611 1.00 88.00 292 ARG A C 1
ATOM 2268 O O . ARG A 1 292 ? -48.906 -1.452 15.640 1.00 88.00 292 ARG A O 1
ATOM 2275 N N . ARG A 1 293 ? -48.970 0.573 16.604 1.00 91.06 293 ARG A N 1
ATOM 2276 C CA . ARG A 1 293 ? -48.347 1.357 15.536 1.00 91.06 293 ARG A CA 1
ATOM 2277 C C . ARG A 1 293 ? -47.089 2.033 16.070 1.00 91.06 293 ARG A C 1
ATOM 2279 O O . ARG A 1 293 ? -46.958 2.285 17.264 1.00 91.06 293 ARG A O 1
ATOM 2286 N N . ILE A 1 294 ? -46.160 2.298 15.162 1.00 91.44 294 ILE A N 1
ATOM 2287 C CA . ILE A 1 294 ? -44.904 3.007 15.448 1.00 91.44 294 ILE A CA 1
ATOM 2288 C C . ILE A 1 294 ? -44.830 4.362 14.734 1.00 91.44 294 ILE A C 1
ATOM 2290 O O . ILE A 1 294 ? -44.148 5.262 15.215 1.00 91.44 294 ILE A O 1
ATOM 2294 N N . ALA A 1 295 ? -45.568 4.515 13.628 1.00 93.62 295 ALA A N 1
ATOM 2295 C CA . ALA A 1 295 ? -45.781 5.785 12.945 1.00 93.62 295 ALA A CA 1
ATOM 2296 C C . ALA A 1 295 ? -47.061 6.425 13.484 1.00 93.62 295 ALA A C 1
ATOM 2298 O O . ALA A 1 295 ? -48.123 5.796 13.433 1.00 93.62 295 ALA A O 1
ATOM 2299 N N . LEU A 1 296 ? -46.949 7.648 13.993 1.00 92.81 296 LEU A N 1
ATOM 2300 C CA . LEU A 1 296 ? -48.040 8.391 14.619 1.00 92.81 296 LEU A CA 1
ATOM 2301 C C . LEU A 1 296 ? -48.287 9.698 13.865 1.00 92.81 296 LEU A C 1
ATOM 2303 O O . LEU A 1 296 ? -47.349 10.320 13.356 1.00 92.81 296 LEU A O 1
ATOM 2307 N N . ASP A 1 297 ? -49.551 10.101 13.793 1.00 92.50 297 ASP A N 1
ATOM 2308 C CA . ASP A 1 297 ? -49.967 11.320 13.108 1.00 92.50 297 ASP A CA 1
ATOM 2309 C C . ASP A 1 297 ? -49.676 12.561 13.973 1.00 92.50 297 ASP A C 1
ATOM 2311 O O . ASP A 1 297 ? -50.034 12.644 15.152 1.00 92.50 297 ASP A O 1
ATOM 2315 N N . VAL A 1 298 ? -49.005 13.547 13.375 1.00 91.62 298 VAL A N 1
ATOM 2316 C CA . VAL A 1 298 ? -48.692 14.846 13.980 1.00 91.62 298 VAL A CA 1
ATOM 2317 C C . VAL A 1 298 ? -49.488 15.925 13.259 1.00 91.62 298 VAL A C 1
ATOM 2319 O O . VAL A 1 298 ? -49.180 16.291 12.121 1.00 91.62 298 VAL A O 1
ATOM 2322 N N . LEU A 1 299 ? -50.537 16.412 13.926 1.00 90.19 299 LEU A N 1
ATOM 2323 C CA . LEU A 1 299 ? -51.545 17.317 13.362 1.00 90.19 299 LEU A CA 1
ATOM 2324 C C . LEU A 1 299 ? -51.197 18.797 13.565 1.00 90.19 299 LEU A C 1
ATOM 2326 O O . LEU A 1 299 ? -51.714 19.658 12.854 1.00 90.19 299 LEU A O 1
ATOM 2330 N N . GLN A 1 300 ? -50.315 19.099 14.519 1.00 90.19 300 GLN A N 1
ATOM 2331 C CA . GLN A 1 300 ? -49.847 20.447 14.838 1.00 90.19 300 GLN A CA 1
ATOM 2332 C C . GLN A 1 300 ? -48.325 20.549 14.720 1.00 90.19 300 GLN A C 1
ATOM 2334 O O . GLN A 1 300 ? -47.602 19.573 14.893 1.00 90.19 300 GLN A O 1
ATOM 2339 N N . GLN A 1 301 ? -47.818 21.753 14.442 1.00 88.25 301 GLN A N 1
ATOM 2340 C CA . GLN A 1 301 ? -46.370 21.979 14.371 1.00 88.25 301 GLN A CA 1
ATOM 2341 C C . GLN A 1 301 ? -45.695 21.909 15.740 1.00 88.25 301 GLN A C 1
ATOM 2343 O O . GLN A 1 301 ? -44.530 21.546 15.815 1.00 88.25 301 GLN A O 1
ATOM 2348 N N . THR A 1 302 ? -46.392 22.271 16.813 1.00 90.62 302 THR A N 1
ATOM 2349 C CA . THR A 1 302 ? -45.881 22.176 18.181 1.00 90.62 302 THR A CA 1
ATOM 2350 C C . THR A 1 302 ? -46.367 20.890 18.821 1.00 90.62 302 THR A C 1
ATOM 2352 O O . THR A 1 302 ? -47.565 20.624 18.791 1.00 90.62 302 THR A O 1
ATOM 2355 N N . LEU A 1 303 ? -45.457 20.137 19.432 1.00 91.56 303 LEU A N 1
ATOM 2356 C CA . LEU A 1 303 ? -45.785 18.900 20.133 1.00 91.56 303 LEU A CA 1
ATOM 2357 C C . LEU A 1 303 ? -45.102 18.830 21.501 1.00 91.56 303 LEU A C 1
ATOM 2359 O O . LEU A 1 303 ? -44.019 19.402 21.691 1.00 91.56 303 LEU A O 1
ATOM 2363 N N . SER A 1 304 ? -45.742 18.143 22.447 1.00 92.44 304 SER A N 1
ATOM 2364 C CA . SER A 1 304 ? -45.176 17.825 23.761 1.00 92.44 304 SER A CA 1
ATOM 2365 C C . SER A 1 304 ? -45.014 16.314 23.919 1.00 92.44 304 SER A C 1
ATOM 2367 O O . SER A 1 304 ? -45.828 15.524 23.444 1.00 92.44 304 SER A O 1
ATOM 2369 N N . ILE A 1 305 ? -43.907 15.906 24.532 1.00 94.69 305 ILE A N 1
ATOM 2370 C CA . ILE A 1 305 ? -43.530 14.509 24.731 1.00 94.69 305 ILE A CA 1
ATOM 2371 C C . ILE A 1 305 ? -43.198 14.324 26.201 1.00 94.69 305 ILE A C 1
ATOM 2373 O O . ILE A 1 305 ? -42.192 14.850 26.673 1.00 94.69 305 ILE A O 1
ATOM 2377 N N . THR A 1 306 ? -43.998 13.540 26.910 1.00 94.62 306 THR A N 1
ATOM 2378 C CA . THR A 1 306 ? -43.765 13.217 28.317 1.00 94.62 306 THR A CA 1
ATOM 2379 C C . THR A 1 306 ? -43.322 11.771 28.446 1.00 94.62 306 THR A C 1
ATOM 2381 O O . THR A 1 306 ? -44.062 10.857 28.093 1.00 94.62 306 THR A O 1
ATOM 2384 N N . VAL A 1 307 ? -42.119 11.552 28.971 1.00 95.38 307 VAL A N 1
ATOM 2385 C CA . VAL A 1 307 ? -41.565 10.217 29.236 1.00 95.38 307 VAL A CA 1
ATOM 2386 C C . VAL A 1 307 ? -41.692 9.924 30.724 1.00 95.38 307 VAL A C 1
ATOM 2388 O O . VAL A 1 307 ? -41.225 10.720 31.538 1.00 95.38 307 VAL A O 1
ATOM 2391 N N . LYS A 1 308 ? -42.291 8.785 31.087 1.00 95.06 308 LYS A N 1
ATOM 2392 C CA . LYS A 1 308 ? -42.608 8.418 32.471 1.00 95.06 308 LYS A CA 1
ATOM 2393 C C . LYS A 1 308 ? -42.214 6.980 32.797 1.00 95.06 308 LYS A C 1
ATOM 2395 O O . LYS A 1 308 ? -42.607 6.036 32.112 1.00 95.06 308 LYS A O 1
ATOM 2400 N N . ILE A 1 309 ? -41.466 6.808 33.886 1.00 96.06 309 ILE A N 1
ATOM 2401 C CA . ILE A 1 309 ? -40.988 5.499 34.348 1.00 96.06 309 ILE A CA 1
ATOM 2402 C C . ILE A 1 309 ? -41.777 4.970 35.563 1.00 96.06 309 ILE A C 1
ATOM 2404 O O . ILE A 1 309 ? -42.302 5.759 36.355 1.00 96.06 309 ILE A O 1
ATOM 2408 N N . PRO A 1 310 ? -41.839 3.639 35.768 1.00 95.12 310 PRO A N 1
ATOM 2409 C CA . PRO A 1 310 ? -42.435 3.044 36.962 1.00 95.12 310 PRO A CA 1
ATOM 2410 C C . PRO A 1 310 ? -41.695 3.413 38.257 1.00 95.12 310 PRO A C 1
ATOM 2412 O O . PRO A 1 310 ? -40.486 3.655 38.271 1.00 95.12 310 PRO A O 1
ATOM 2415 N N . LYS A 1 311 ? -42.410 3.385 39.389 1.00 90.25 311 LYS A N 1
ATOM 2416 C CA . LYS A 1 311 ? -41.800 3.571 40.716 1.00 90.25 311 LYS A CA 1
ATOM 2417 C C . LYS A 1 311 ? -40.781 2.460 41.000 1.00 90.25 311 LYS A C 1
ATOM 2419 O O . LYS A 1 311 ? -41.035 1.298 40.708 1.00 90.25 311 LYS A O 1
ATOM 2424 N N . GLY A 1 312 ? -39.648 2.822 41.603 1.00 88.31 312 GLY A N 1
ATOM 2425 C CA . GLY A 1 312 ? -38.574 1.879 41.947 1.00 88.31 312 GLY A CA 1
ATOM 2426 C C . GLY A 1 312 ? -37.638 1.512 40.790 1.00 88.31 312 GLY A C 1
ATOM 2427 O O . GLY A 1 312 ? -36.737 0.705 40.992 1.00 88.31 312 GLY A O 1
ATOM 2428 N N . LYS A 1 313 ? -37.828 2.100 39.602 1.00 93.12 313 LYS A N 1
ATOM 2429 C CA . LYS A 1 313 ? -36.913 1.979 38.462 1.00 93.12 313 LYS A CA 1
ATOM 2430 C C . LYS A 1 313 ? -36.120 3.269 38.254 1.00 93.12 313 LYS A C 1
ATOM 2432 O O . LYS A 1 313 ? -36.532 4.338 38.714 1.00 93.12 313 LYS A O 1
ATOM 2437 N N . THR A 1 314 ? -34.995 3.155 37.556 1.00 92.62 314 THR A N 1
ATOM 2438 C CA . THR A 1 314 ? -34.123 4.265 37.163 1.00 92.62 314 THR A CA 1
ATOM 2439 C C . THR A 1 314 ? -33.869 4.244 35.655 1.00 92.62 314 THR A C 1
ATOM 2441 O O . THR A 1 314 ? -33.731 3.180 35.047 1.00 92.62 314 THR A O 1
ATOM 2444 N N . LEU A 1 315 ? -33.839 5.424 35.032 1.00 93.88 315 LEU A N 1
ATOM 2445 C CA . LEU A 1 315 ? -33.517 5.589 33.612 1.00 93.88 315 LEU A CA 1
ATOM 2446 C C . LEU A 1 315 ? -32.918 6.970 33.369 1.00 93.88 315 LEU A C 1
ATOM 2448 O O . LEU A 1 315 ? -33.487 7.972 33.795 1.00 93.88 315 LEU A O 1
ATOM 2452 N N . THR A 1 316 ? -31.812 7.034 32.638 1.00 92.50 316 THR A N 1
ATOM 2453 C CA . THR A 1 316 ? -31.266 8.299 32.144 1.00 92.50 316 THR A CA 1
ATOM 2454 C C . THR A 1 316 ? -31.778 8.535 30.731 1.00 92.50 316 THR A C 1
ATOM 2456 O O . THR A 1 316 ? -31.502 7.732 29.836 1.00 92.50 316 THR A O 1
ATOM 2459 N N . LEU A 1 317 ? -32.535 9.613 30.529 1.00 92.31 317 LEU A N 1
ATOM 2460 C CA . LEU A 1 317 ? -33.032 10.001 29.210 1.00 92.31 317 LEU A CA 1
ATOM 2461 C C . LEU A 1 317 ? -32.003 10.914 28.547 1.00 92.31 317 LEU A C 1
ATOM 2463 O O . LEU A 1 317 ? -31.741 11.986 29.075 1.00 92.31 317 LEU A O 1
ATOM 2467 N N . ASP A 1 318 ? -31.440 10.508 27.411 1.00 91.00 318 ASP A N 1
ATOM 2468 C CA . ASP A 1 318 ? -30.479 11.320 26.656 1.00 91.00 318 ASP A CA 1
ATOM 2469 C C . ASP A 1 318 ? -31.211 12.267 25.699 1.00 91.00 318 ASP A C 1
ATOM 2471 O O . ASP A 1 318 ? -31.141 13.491 25.817 1.00 91.00 318 ASP A O 1
ATOM 2475 N N . SER A 1 319 ? -31.986 11.695 24.780 1.00 92.06 319 SER A N 1
ATOM 2476 C CA . SER A 1 319 ? -32.708 12.466 23.776 1.00 92.06 319 SER A CA 1
ATOM 2477 C C . SER A 1 319 ? -33.922 11.721 23.228 1.00 92.06 319 SER A C 1
ATOM 2479 O O . SER A 1 319 ? -34.023 10.496 23.313 1.00 92.06 319 SER A O 1
ATOM 2481 N N . VAL A 1 320 ? -34.864 12.466 22.648 1.00 93.75 320 VAL A N 1
ATOM 2482 C CA . VAL A 1 320 ? -35.970 11.906 21.857 1.00 93.75 320 VAL A CA 1
ATOM 2483 C C . VAL A 1 320 ? -35.835 12.379 20.416 1.00 93.75 320 VAL A C 1
ATOM 2485 O O . VAL A 1 320 ? -35.758 13.575 20.143 1.00 93.75 320 VAL A O 1
ATOM 2488 N N . LEU A 1 321 ? -35.795 11.432 19.486 1.00 93.88 321 LEU A N 1
ATOM 2489 C CA . LEU A 1 321 ? -35.717 11.680 18.053 1.00 93.88 321 LEU A CA 1
ATOM 2490 C C . LEU A 1 321 ? -37.118 11.623 17.457 1.00 93.88 321 LEU A C 1
ATOM 2492 O O . LEU A 1 321 ? -37.815 10.617 17.603 1.00 93.88 321 LEU A O 1
ATOM 2496 N N . VAL A 1 322 ? -37.493 12.679 16.745 1.00 94.88 322 VAL A N 1
ATOM 2497 C CA . VAL A 1 322 ? -38.730 12.768 15.968 1.00 94.88 322 VAL A CA 1
ATOM 2498 C C . VAL A 1 322 ? -38.353 12.648 14.496 1.00 94.88 322 VAL A C 1
ATOM 2500 O O . VAL A 1 322 ? -37.692 13.525 13.937 1.00 94.88 322 VAL A O 1
ATOM 2503 N N . ILE A 1 323 ? -38.705 11.522 13.881 1.00 94.75 323 ILE A N 1
ATOM 2504 C CA . ILE A 1 323 ? -38.193 11.109 12.570 1.00 94.75 323 ILE A CA 1
ATOM 2505 C C . ILE A 1 323 ? -39.368 10.991 11.595 1.00 94.75 323 ILE A C 1
ATOM 2507 O O . ILE A 1 323 ? -40.295 10.243 11.899 1.00 94.75 323 ILE A O 1
ATOM 2511 N N . PRO A 1 324 ? -39.363 11.680 10.440 1.00 94.75 324 PRO A N 1
ATOM 2512 C CA . PRO A 1 324 ? -40.376 11.454 9.410 1.00 94.75 324 PRO A CA 1
ATOM 2513 C C . PRO A 1 324 ? -40.400 9.984 8.981 1.00 94.75 324 PRO A C 1
ATOM 2515 O O . PRO A 1 324 ? -39.339 9.362 8.861 1.00 94.75 324 PRO A O 1
ATOM 2518 N N . GLU A 1 325 ? -41.585 9.423 8.745 1.00 93.94 325 GLU A N 1
ATOM 2519 C CA . GLU A 1 325 ? -41.753 8.005 8.393 1.00 93.94 325 GLU A CA 1
ATOM 2520 C C . GLU A 1 325 ? -40.887 7.589 7.192 1.00 93.94 325 GLU A C 1
ATOM 2522 O O . GLU A 1 325 ? -40.229 6.551 7.232 1.00 93.94 325 GLU A O 1
ATOM 2527 N N . GLU A 1 326 ? -40.800 8.435 6.164 1.00 91.75 326 GLU A N 1
ATOM 2528 C CA . GLU A 1 326 ? -39.999 8.204 4.959 1.00 91.75 326 GLU A CA 1
ATOM 2529 C C . GLU A 1 326 ? -38.485 8.126 5.215 1.00 91.75 326 GLU A C 1
ATOM 2531 O O . GLU A 1 326 ? -37.737 7.619 4.380 1.00 91.75 326 GLU A O 1
ATOM 2536 N N . SER A 1 327 ? -38.022 8.637 6.359 1.00 92.62 327 SER A N 1
ATOM 2537 C CA . SER A 1 327 ? -36.608 8.673 6.753 1.00 92.62 327 SER A CA 1
ATOM 2538 C C . SER A 1 327 ? -36.251 7.625 7.813 1.00 92.62 327 SER A C 1
ATOM 2540 O O . SER A 1 327 ? -35.090 7.540 8.223 1.00 92.62 327 SER A O 1
ATOM 2542 N N . TYR A 1 328 ? -37.222 6.843 8.291 1.00 93.06 328 TYR A N 1
ATOM 2543 C CA . TYR A 1 328 ? -36.996 5.836 9.320 1.00 93.06 328 TYR A CA 1
ATOM 2544 C C . TYR A 1 328 ? -36.478 4.516 8.734 1.00 93.06 328 TYR A C 1
ATOM 2546 O O . TYR A 1 328 ? -36.980 4.000 7.739 1.00 93.06 328 TYR A O 1
ATOM 2554 N N . SER A 1 329 ? -35.493 3.926 9.412 1.00 91.50 329 SER A N 1
ATOM 2555 C CA . SER A 1 329 ? -35.023 2.562 9.170 1.00 91.50 329 SER A CA 1
ATOM 2556 C C . SER A 1 329 ? -34.776 1.864 10.511 1.00 91.50 329 SER A C 1
ATOM 2558 O O . SER A 1 329 ? -34.261 2.506 11.433 1.00 91.50 329 SER A O 1
ATOM 2560 N N . PRO A 1 330 ? -35.056 0.552 10.641 1.00 90.00 330 PRO A N 1
ATOM 2561 C CA . PRO A 1 330 ? -34.703 -0.216 11.837 1.00 90.00 330 PRO A CA 1
ATOM 2562 C C . PRO A 1 330 ? -33.208 -0.151 12.188 1.00 90.00 330 PRO A C 1
ATOM 2564 O O . PRO A 1 330 ? -32.839 -0.288 13.352 1.00 90.00 330 PRO A O 1
ATOM 2567 N N . GLU A 1 331 ? -32.335 0.120 11.209 1.00 87.12 331 GLU A N 1
ATOM 2568 C CA . GLU A 1 331 ? -30.895 0.289 11.440 1.00 87.12 331 GLU A CA 1
ATOM 2569 C C . GLU A 1 331 ? -30.560 1.470 12.363 1.00 87.12 331 GLU A C 1
ATOM 2571 O O . GLU A 1 331 ? -29.510 1.461 13.000 1.00 87.12 331 GLU A O 1
ATOM 2576 N N . LEU A 1 332 ? -31.455 2.459 12.492 1.00 88.81 332 LEU A N 1
ATOM 2577 C CA . LEU A 1 332 ? -31.277 3.621 13.372 1.00 88.81 332 LEU A CA 1
ATOM 2578 C C . LEU A 1 332 ? -31.279 3.260 14.864 1.00 88.81 332 LEU A C 1
ATOM 2580 O O . LEU A 1 332 ? -30.838 4.074 15.682 1.00 88.81 332 LEU A O 1
ATOM 2584 N N . LEU A 1 333 ? -31.780 2.069 15.209 1.00 90.12 333 LEU A N 1
ATOM 2585 C CA . LEU A 1 333 ? -31.782 1.527 16.569 1.00 90.12 333 LEU A CA 1
ATOM 2586 C C . LEU A 1 333 ? -30.454 0.853 16.938 1.00 90.12 333 LEU A C 1
ATOM 2588 O O . LEU A 1 333 ? -30.226 0.570 18.110 1.00 90.12 333 LEU A O 1
ATOM 2592 N N . ASN A 1 334 ? -29.574 0.618 15.958 1.00 85.69 334 ASN A N 1
ATOM 2593 C CA . ASN A 1 334 ? -28.291 -0.043 16.157 1.00 85.69 334 ASN A CA 1
ATOM 2594 C C . ASN A 1 334 ? -27.133 0.970 16.101 1.00 85.69 334 ASN A C 1
ATOM 2596 O O . ASN A 1 334 ? -27.140 1.881 15.264 1.00 85.69 334 ASN A O 1
ATOM 2600 N N . PRO A 1 335 ? -26.110 0.826 16.963 1.00 81.94 335 PRO A N 1
ATOM 2601 C CA . PRO A 1 335 ? -24.918 1.659 16.884 1.00 81.94 335 PRO A CA 1
ATOM 2602 C C . PRO A 1 335 ? -24.159 1.384 15.580 1.00 81.94 335 PRO A C 1
ATOM 2604 O O . PRO A 1 335 ? -24.136 0.262 15.064 1.00 81.94 335 PRO A O 1
ATOM 2607 N N . LYS A 1 336 ? -23.490 2.408 15.045 1.00 77.50 336 LYS A N 1
ATOM 2608 C CA . LYS A 1 336 ? -22.584 2.243 13.911 1.00 77.50 336 LYS A CA 1
ATOM 2609 C C . LYS A 1 336 ? -21.406 1.363 14.341 1.00 77.50 336 LYS A C 1
ATOM 2611 O O . LYS A 1 336 ? -20.804 1.624 15.386 1.00 77.50 336 LYS A O 1
ATOM 2616 N N . PRO A 1 337 ? -21.043 0.359 13.532 1.00 73.12 337 PRO A N 1
ATOM 2617 C CA . PRO A 1 337 ? -19.858 -0.444 13.785 1.00 73.12 337 PRO A CA 1
ATOM 2618 C C . PRO A 1 337 ? -18.598 0.416 13.657 1.00 73.12 337 PRO A C 1
ATOM 2620 O O . PRO A 1 337 ? -18.572 1.390 12.901 1.00 73.12 337 PRO A O 1
ATOM 2623 N N . LEU A 1 338 ? -17.548 0.029 14.379 1.00 75.81 338 LEU A N 1
ATOM 2624 C CA . LEU A 1 338 ? -16.246 0.679 14.291 1.00 75.81 338 LEU A CA 1
ATOM 2625 C C . LEU A 1 338 ? -15.652 0.458 12.893 1.00 75.81 338 LEU A C 1
ATOM 2627 O O . LEU A 1 338 ? -15.483 -0.686 12.463 1.00 75.81 338 LEU A O 1
ATOM 2631 N N . ASP A 1 339 ? -15.339 1.545 12.187 1.00 74.56 339 ASP A N 1
ATOM 2632 C CA . ASP A 1 339 ? -14.737 1.455 10.859 1.00 74.56 339 ASP A CA 1
ATOM 2633 C C . ASP A 1 339 ? -13.241 1.141 10.973 1.00 74.56 339 ASP A C 1
ATOM 2635 O O . ASP A 1 339 ? -12.453 1.915 11.518 1.00 74.56 339 ASP A O 1
ATOM 2639 N N . LYS A 1 340 ? -12.870 -0.033 10.463 1.00 76.00 340 LYS A N 1
ATOM 2640 C CA . LYS A 1 340 ? -11.497 -0.544 10.393 1.00 76.00 340 LYS A CA 1
ATOM 2641 C C . LYS A 1 340 ? -11.087 -0.878 8.956 1.00 76.00 340 LYS A C 1
ATOM 2643 O O . LYS A 1 340 ? -10.124 -1.610 8.730 1.00 76.00 340 LYS A O 1
ATOM 2648 N N . ALA A 1 341 ? -11.809 -0.350 7.964 1.00 76.44 341 ALA A N 1
ATOM 2649 C CA . ALA A 1 341 ? -11.574 -0.666 6.561 1.00 76.44 341 ALA A CA 1
ATOM 2650 C C . ALA A 1 341 ? -10.198 -0.187 6.067 1.00 76.44 341 ALA A C 1
ATOM 2652 O O . ALA A 1 341 ? -9.542 -0.917 5.329 1.00 76.44 341 ALA A O 1
ATOM 2653 N N . SER A 1 342 ? -9.730 0.993 6.491 1.00 79.81 342 SER A N 1
ATOM 2654 C CA . SER A 1 342 ? -8.395 1.511 6.138 1.00 79.81 342 SER A CA 1
ATOM 2655 C C . SER A 1 342 ? -7.271 0.614 6.654 1.00 79.81 342 SER A C 1
ATOM 2657 O O . SER A 1 342 ? -6.317 0.320 5.931 1.00 79.81 342 SER A O 1
ATOM 2659 N N . ASP A 1 343 ? -7.411 0.141 7.892 1.00 79.75 343 ASP A N 1
ATOM 2660 C CA . ASP A 1 343 ? -6.440 -0.728 8.553 1.00 79.75 343 ASP A CA 1
ATOM 2661 C C . ASP A 1 343 ? -6.400 -2.084 7.833 1.00 79.75 343 ASP A C 1
ATOM 2663 O O . ASP A 1 343 ? -5.330 -2.588 7.504 1.00 79.75 343 ASP A O 1
ATOM 2667 N N . PHE A 1 344 ? -7.567 -2.629 7.474 1.00 82.06 344 PHE A N 1
ATOM 2668 C CA . PHE A 1 344 ? -7.660 -3.871 6.707 1.00 82.06 344 PHE A CA 1
ATOM 2669 C C . PHE A 1 344 ? -7.068 -3.747 5.295 1.00 82.06 344 PHE A C 1
ATOM 2671 O O . PHE A 1 344 ? -6.297 -4.607 4.877 1.00 82.06 344 PHE A O 1
ATOM 2678 N N . ILE A 1 345 ? -7.378 -2.674 4.560 1.00 80.81 345 ILE A N 1
ATOM 2679 C CA . ILE A 1 345 ? -6.846 -2.457 3.203 1.00 80.81 345 ILE A CA 1
ATOM 2680 C C . ILE A 1 345 ? -5.324 -2.292 3.238 1.00 80.81 345 ILE A C 1
ATOM 2682 O O . ILE A 1 345 ? -4.627 -2.878 2.413 1.00 80.81 345 ILE A O 1
ATOM 2686 N N . SER A 1 346 ? -4.801 -1.523 4.193 1.00 81.81 346 SER A N 1
ATOM 2687 C CA . SER A 1 346 ? -3.360 -1.270 4.294 1.00 81.81 346 SER A CA 1
ATOM 2688 C C . SER A 1 346 ? -2.568 -2.497 4.751 1.00 81.81 346 SER A C 1
ATOM 2690 O O . SER A 1 346 ? -1.508 -2.771 4.192 1.00 81.81 346 SER A O 1
ATOM 2692 N N . GLN A 1 347 ? -3.075 -3.257 5.725 1.00 81.19 347 GLN A N 1
ATOM 2693 C CA . GLN A 1 347 ? -2.333 -4.372 6.324 1.00 81.19 347 GLN A CA 1
ATOM 2694 C C . GLN A 1 347 ? -2.588 -5.717 5.635 1.00 81.19 347 GLN A C 1
ATOM 2696 O O . GLN A 1 347 ? -1.702 -6.568 5.622 1.00 81.19 347 GLN A O 1
ATOM 2701 N N . CYS A 1 348 ? -3.772 -5.915 5.050 1.00 83.50 348 CYS A N 1
ATOM 2702 C CA . CYS A 1 348 ? -4.195 -7.193 4.468 1.00 83.50 348 CYS A CA 1
ATOM 2703 C C . CYS A 1 348 ? -4.402 -7.135 2.945 1.00 83.50 348 CYS A C 1
ATOM 2705 O O . CYS A 1 348 ? -4.692 -8.160 2.335 1.00 83.50 348 CYS A O 1
ATOM 2707 N N . GLY A 1 349 ? -4.263 -5.963 2.312 1.00 78.06 349 GLY A N 1
ATOM 2708 C CA . GLY A 1 349 ? -4.467 -5.784 0.867 1.00 78.06 349 GLY A CA 1
ATOM 2709 C C . GLY A 1 349 ? -3.292 -6.200 -0.021 1.00 78.06 349 GLY A C 1
ATOM 2710 O O . GLY A 1 349 ? -3.422 -6.202 -1.248 1.00 78.06 349 GLY A O 1
ATOM 2711 N N . ALA A 1 350 ? -2.146 -6.565 0.561 1.00 74.81 350 ALA A N 1
ATOM 2712 C CA . ALA A 1 350 ? -1.009 -7.068 -0.204 1.00 74.81 350 ALA A CA 1
ATOM 2713 C C . ALA A 1 350 ? -1.396 -8.328 -1.005 1.00 74.81 350 ALA A C 1
ATOM 2715 O O . ALA A 1 350 ? -2.227 -9.123 -0.574 1.00 74.81 350 ALA A O 1
ATOM 2716 N N . GLN A 1 351 ? -0.797 -8.505 -2.189 1.00 76.19 351 GLN A N 1
ATOM 2717 C CA . GLN A 1 351 ? -1.005 -9.686 -3.046 1.00 76.19 351 GLN A CA 1
ATOM 2718 C C . GLN A 1 351 ? -2.482 -9.960 -3.410 1.00 76.19 351 GLN A C 1
ATOM 2720 O O . GLN A 1 351 ? -2.888 -11.107 -3.570 1.00 76.19 351 GLN A O 1
ATOM 2725 N N . GLY A 1 352 ? -3.301 -8.910 -3.550 1.00 77.31 352 GLY A N 1
ATOM 2726 C CA . GLY A 1 352 ? -4.699 -9.049 -3.971 1.00 77.31 352 GLY A CA 1
ATOM 2727 C C . GLY A 1 352 ? -5.620 -9.624 -2.892 1.00 77.31 352 GLY A C 1
ATOM 2728 O O . GLY A 1 352 ? -6.541 -10.363 -3.225 1.00 77.31 352 GLY A O 1
ATOM 2729 N N . PHE A 1 353 ? -5.381 -9.286 -1.618 1.00 79.06 353 PHE A N 1
ATOM 2730 C CA . PHE A 1 353 ? -6.132 -9.786 -0.452 1.00 79.06 353 PHE A CA 1
ATOM 2731 C C . PHE A 1 353 ? -5.985 -11.294 -0.198 1.00 79.06 353 PHE A C 1
ATOM 2733 O O . PHE A 1 353 ? -6.821 -11.904 0.471 1.00 79.06 353 PHE A O 1
ATOM 2740 N N . HIS A 1 354 ? -4.916 -11.907 -0.709 1.00 81.81 354 HIS A N 1
ATOM 2741 C CA . HIS A 1 354 ? -4.578 -13.281 -0.368 1.00 81.81 354 HIS A CA 1
ATOM 2742 C C . HIS A 1 354 ? -4.002 -13.347 1.056 1.00 81.81 354 HIS A C 1
ATOM 2744 O O . HIS A 1 354 ? -2.928 -12.809 1.328 1.00 81.81 354 HIS A O 1
ATOM 2750 N N . ILE A 1 355 ? -4.714 -14.014 1.969 1.00 79.88 355 ILE A N 1
ATOM 2751 C CA . ILE A 1 355 ? -4.320 -14.148 3.378 1.00 79.88 355 ILE A CA 1
ATOM 2752 C C . ILE A 1 355 ? -3.771 -15.555 3.609 1.00 79.88 355 ILE A C 1
ATOM 2754 O O . ILE A 1 355 ? -4.523 -16.518 3.744 1.00 79.88 355 ILE A O 1
ATOM 2758 N N . ASP A 1 356 ? -2.446 -15.659 3.669 1.00 80.44 356 ASP A N 1
ATOM 2759 C CA . ASP A 1 356 ? -1.749 -16.899 4.011 1.00 80.44 356 ASP A CA 1
ATOM 2760 C C . ASP A 1 356 ? -1.884 -17.207 5.514 1.00 80.44 356 ASP A C 1
ATOM 2762 O O . ASP A 1 356 ? -1.536 -16.393 6.373 1.00 80.44 356 ASP A O 1
ATOM 2766 N N . LEU A 1 357 ? -2.386 -18.395 5.855 1.00 76.19 357 LEU A N 1
ATOM 2767 C CA . LEU A 1 357 ? -2.683 -18.777 7.241 1.00 76.19 357 LEU A CA 1
ATOM 2768 C C . LEU A 1 357 ? -1.442 -18.955 8.126 1.00 76.19 357 LEU A C 1
ATOM 2770 O O . LEU A 1 357 ? -1.558 -18.890 9.354 1.00 76.19 357 LEU A O 1
ATOM 2774 N N . HIS A 1 358 ? -0.264 -19.144 7.538 1.00 80.88 358 HIS A N 1
ATOM 2775 C CA . HIS A 1 358 ? 0.991 -19.316 8.260 1.00 80.88 358 HIS A CA 1
ATOM 2776 C C . HIS A 1 358 ? 1.754 -18.000 8.394 1.00 80.88 358 HIS A C 1
ATOM 2778 O O . HIS A 1 358 ? 2.284 -17.728 9.471 1.00 80.88 358 HIS A O 1
ATOM 2784 N N . SER A 1 359 ? 1.774 -17.165 7.351 1.00 83.75 359 SER A N 1
ATOM 2785 C CA . SER A 1 359 ? 2.579 -15.936 7.339 1.00 83.75 359 SER A CA 1
ATOM 2786 C C . SER A 1 359 ? 1.806 -14.647 7.626 1.00 83.75 359 SER A C 1
ATOM 2788 O O . SER A 1 359 ? 2.437 -13.631 7.919 1.00 83.75 359 SER A O 1
ATOM 2790 N N . ALA A 1 360 ? 0.473 -14.632 7.521 1.00 83.00 360 ALA A N 1
ATOM 2791 C CA . ALA A 1 360 ? -0.303 -13.416 7.772 1.00 83.00 360 ALA A CA 1
ATOM 2792 C C . ALA A 1 360 ? -0.277 -13.002 9.252 1.00 83.00 360 ALA A C 1
ATOM 2794 O O . ALA A 1 360 ? -0.123 -13.831 10.153 1.00 83.00 360 ALA A O 1
ATOM 2795 N N . SER A 1 361 ? -0.482 -11.706 9.502 1.00 84.19 361 SER A N 1
ATOM 2796 C CA . SER A 1 361 ? -0.638 -11.177 10.857 1.00 84.19 361 SER A CA 1
ATOM 2797 C C . SER A 1 361 ? -1.922 -11.692 11.512 1.00 84.19 361 SER A C 1
ATOM 2799 O O . SER A 1 361 ? -2.914 -11.992 10.838 1.00 84.19 361 SER A O 1
ATOM 2801 N N . GLU A 1 362 ? -1.935 -11.739 12.844 1.00 81.19 362 GLU A N 1
ATOM 2802 C CA . GLU A 1 362 ? -3.118 -12.160 13.603 1.00 81.19 362 GLU A CA 1
ATOM 2803 C C . GLU A 1 362 ? -4.321 -11.234 13.356 1.00 81.19 362 GLU A C 1
ATOM 2805 O O . GLU A 1 362 ? -5.467 -11.682 13.290 1.00 81.19 362 GLU A O 1
ATOM 2810 N N . PHE A 1 363 ? -4.061 -9.947 13.104 1.00 81.19 363 PHE A N 1
ATOM 2811 C CA . PHE A 1 363 ? -5.076 -8.986 12.676 1.00 81.19 363 PHE A CA 1
ATOM 2812 C C . PHE A 1 363 ? -5.748 -9.403 11.360 1.00 81.19 363 PHE A C 1
ATOM 2814 O O . PHE A 1 363 ? -6.975 -9.397 11.276 1.00 81.19 363 PHE A O 1
ATOM 2821 N N . CYS A 1 364 ? -4.985 -9.813 10.342 1.00 83.44 364 CYS A N 1
ATOM 2822 C CA . CYS A 1 364 ? -5.570 -10.222 9.064 1.00 83.44 364 CYS A CA 1
ATOM 2823 C C . CYS A 1 364 ? -6.346 -11.537 9.176 1.00 83.44 364 CYS A C 1
ATOM 2825 O O . CYS A 1 364 ? -7.434 -11.647 8.608 1.00 83.44 364 CYS A O 1
ATOM 2827 N N . LYS A 1 365 ? -5.845 -12.506 9.955 1.00 82.19 365 LYS A N 1
ATOM 2828 C CA . LYS A 1 365 ? -6.544 -13.780 10.205 1.00 82.19 365 LYS A CA 1
ATOM 2829 C C . LYS A 1 365 ? -7.875 -13.564 10.923 1.00 82.19 365 LYS A C 1
ATOM 2831 O O . LYS A 1 365 ? -8.910 -14.042 10.456 1.00 82.19 365 LYS A O 1
ATOM 2836 N N . SER A 1 366 ? -7.858 -12.818 12.027 1.00 77.00 366 SER A N 1
ATOM 2837 C CA . SER A 1 366 ? -9.062 -12.508 12.809 1.00 77.00 366 SER A CA 1
ATOM 2838 C C . SER A 1 366 ? -10.064 -11.680 12.003 1.00 77.00 366 SER A C 1
ATOM 2840 O O . SER A 1 366 ? -11.243 -12.024 11.957 1.00 77.00 366 SER A O 1
ATOM 2842 N N . SER A 1 367 ? -9.596 -10.662 11.276 1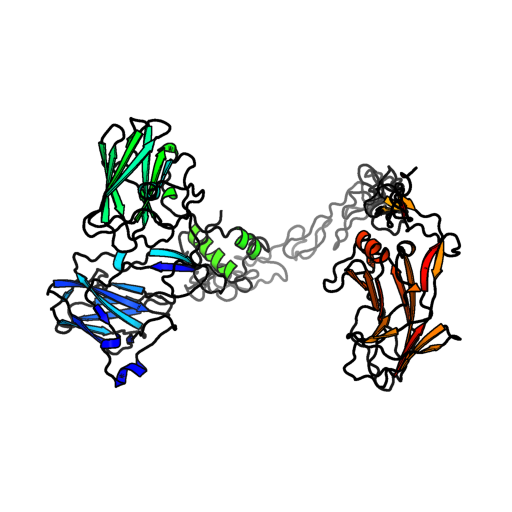.00 79.06 367 SER A N 1
ATOM 2843 C CA . SER A 1 367 ? -10.451 -9.815 10.439 1.00 79.06 367 SER A CA 1
ATOM 2844 C C . SER A 1 367 ? -11.129 -10.589 9.310 1.00 79.06 367 SER A C 1
ATOM 2846 O O . SER A 1 367 ? -12.333 -10.439 9.094 1.00 79.06 367 SER A O 1
ATOM 2848 N N . ALA A 1 368 ? -10.383 -11.454 8.616 1.00 81.81 368 ALA A N 1
ATOM 2849 C CA . ALA A 1 368 ? -10.935 -12.306 7.567 1.00 81.81 368 ALA A CA 1
ATOM 2850 C C . ALA A 1 368 ? -11.972 -13.282 8.124 1.00 81.81 368 ALA A C 1
ATOM 2852 O O . ALA A 1 368 ? -13.048 -13.433 7.549 1.00 81.81 368 ALA A O 1
ATOM 2853 N N . ARG A 1 369 ? -11.683 -13.898 9.277 1.00 79.12 369 ARG A N 1
ATOM 2854 C CA . ARG A 1 369 ? -12.612 -14.805 9.955 1.00 79.12 369 ARG A CA 1
ATOM 2855 C C . ARG A 1 369 ? -13.919 -14.105 10.319 1.00 79.12 369 ARG A C 1
ATOM 2857 O O . ARG A 1 369 ? -14.978 -14.638 10.003 1.00 79.12 369 ARG A O 1
ATOM 2864 N N . SER A 1 370 ? -13.854 -12.922 10.932 1.00 76.56 370 SER A N 1
ATOM 2865 C CA . SER A 1 370 ? -15.047 -12.146 11.293 1.00 76.56 370 SER A CA 1
ATOM 2866 C C . SER A 1 370 ? -15.866 -11.751 10.064 1.00 76.56 370 SER A C 1
ATOM 2868 O O . SER A 1 370 ? -17.087 -11.888 10.072 1.00 76.56 370 SER A O 1
ATOM 2870 N N . LEU A 1 371 ? -15.206 -11.311 8.988 1.00 76.94 371 LEU A N 1
ATOM 2871 C CA . LEU A 1 371 ? -15.879 -10.919 7.749 1.00 76.94 371 LEU A CA 1
ATOM 2872 C C . LEU A 1 371 ? -16.596 -12.103 7.087 1.00 76.94 371 LEU A C 1
ATOM 2874 O O . LEU A 1 371 ? -17.759 -11.989 6.703 1.00 76.94 371 LEU A O 1
ATOM 2878 N N . VAL A 1 372 ? -15.910 -13.242 6.976 1.00 81.25 372 VAL A N 1
ATOM 2879 C CA . VAL A 1 372 ? -16.457 -14.461 6.366 1.00 81.25 372 VAL A CA 1
ATOM 2880 C C . VAL A 1 372 ? -17.590 -15.030 7.215 1.00 81.25 372 VAL A C 1
ATOM 2882 O O . VAL A 1 372 ? -18.626 -15.386 6.665 1.00 81.25 372 VAL A O 1
ATOM 2885 N N . ALA A 1 373 ? -17.434 -15.063 8.541 1.00 81.38 373 ALA A N 1
ATOM 2886 C CA . ALA A 1 373 ? -18.488 -15.515 9.445 1.00 81.38 373 ALA A CA 1
ATOM 2887 C C . ALA A 1 373 ? -19.733 -14.622 9.361 1.00 81.38 373 ALA A C 1
ATOM 2889 O O . ALA A 1 373 ? -20.844 -15.139 9.353 1.00 81.38 373 ALA A O 1
ATOM 2890 N N . HIS A 1 374 ? -19.566 -13.300 9.246 1.00 78.56 374 HIS A N 1
ATOM 2891 C CA . HIS A 1 374 ? -20.693 -12.388 9.047 1.00 78.56 374 HIS A CA 1
ATOM 2892 C C . HIS A 1 374 ? -21.387 -12.609 7.695 1.00 78.56 374 HIS A C 1
ATOM 2894 O O . HIS A 1 374 ? -22.610 -12.591 7.625 1.00 78.56 374 HIS A O 1
ATOM 2900 N N . TYR A 1 375 ? -20.616 -12.838 6.628 1.00 80.19 375 TYR A N 1
ATOM 2901 C CA . TYR A 1 375 ? -21.161 -13.063 5.288 1.00 80.19 375 TYR A CA 1
ATOM 2902 C C . TYR A 1 375 ? -21.889 -14.410 5.150 1.00 80.19 375 TYR A C 1
ATOM 2904 O O . TYR A 1 375 ? -22.901 -14.493 4.461 1.00 80.19 375 TYR A O 1
ATOM 2912 N N . LEU A 1 376 ? -21.369 -15.463 5.786 1.00 80.12 376 LEU A N 1
ATOM 2913 C CA . LEU A 1 376 ? -21.891 -16.832 5.693 1.00 80.12 376 LEU A CA 1
ATOM 2914 C C . LEU A 1 376 ? -22.852 -17.208 6.828 1.00 80.12 376 LEU A C 1
ATOM 2916 O O . LEU A 1 376 ? -23.255 -18.366 6.903 1.00 80.12 376 LEU A O 1
ATOM 2920 N N . ASP A 1 377 ? -23.195 -16.256 7.697 1.00 81.12 377 ASP A N 1
ATOM 2921 C CA . ASP A 1 377 ? -24.021 -16.470 8.892 1.00 81.12 377 ASP A CA 1
ATOM 2922 C C . ASP A 1 377 ? -23.488 -17.601 9.798 1.00 81.12 377 ASP A C 1
ATOM 2924 O O . ASP A 1 377 ? -24.209 -18.471 10.285 1.00 81.12 377 ASP A O 1
ATOM 2928 N N . GLY A 1 378 ? -22.166 -17.608 9.999 1.00 80.25 378 GLY A N 1
ATOM 2929 C CA . GLY A 1 378 ? -21.465 -18.554 10.862 1.00 80.25 378 GLY A CA 1
ATOM 2930 C C . GLY A 1 378 ? -20.472 -19.465 10.140 1.00 80.25 378 GLY A C 1
ATOM 2931 O O . GLY A 1 378 ? -19.870 -19.110 9.125 1.00 80.25 378 GLY A O 1
ATOM 2932 N N . ALA A 1 379 ? -20.223 -20.633 10.740 1.00 81.38 379 ALA A N 1
ATOM 2933 C CA . ALA A 1 379 ? -19.263 -21.613 10.242 1.00 81.38 379 ALA A CA 1
ATOM 2934 C C . ALA A 1 379 ? -19.931 -22.617 9.295 1.00 81.38 379 ALA A C 1
ATOM 2936 O O . ALA A 1 379 ? -20.996 -23.157 9.592 1.00 81.38 379 ALA A O 1
ATOM 2937 N N . LEU A 1 380 ? -19.266 -22.920 8.179 1.00 85.06 380 LEU A N 1
ATOM 2938 C CA . LEU A 1 380 ? -19.737 -23.932 7.239 1.00 85.06 380 LEU A CA 1
ATOM 2939 C C . LEU A 1 380 ? -19.330 -25.352 7.670 1.00 85.06 380 LEU A C 1
ATOM 2941 O O . LEU A 1 380 ? -18.239 -25.549 8.210 1.00 85.06 380 LEU A O 1
ATOM 2945 N N . PRO A 1 381 ? -20.156 -26.370 7.374 1.00 89.00 381 PRO A N 1
ATOM 2946 C CA . PRO A 1 381 ? -19.799 -27.769 7.593 1.00 89.00 381 PRO A CA 1
ATOM 2947 C C . PRO A 1 381 ? -18.651 -28.242 6.680 1.00 89.00 381 PRO A C 1
ATOM 2949 O O . PRO A 1 381 ? -18.555 -27.877 5.507 1.00 89.00 381 PRO A O 1
ATOM 2952 N N . CYS A 1 382 ? -17.800 -29.128 7.211 1.00 90.88 382 CYS A N 1
ATOM 2953 C CA . CYS A 1 382 ? -16.600 -29.617 6.524 1.00 90.88 382 CYS A CA 1
ATOM 2954 C C . CYS A 1 382 ? -16.895 -30.427 5.247 1.00 90.88 382 CYS A C 1
ATOM 2956 O O . CYS A 1 382 ? -16.258 -30.198 4.221 1.00 90.88 382 CYS A O 1
ATOM 2958 N N . TYR A 1 383 ? -17.850 -31.364 5.278 1.00 94.50 383 TYR A N 1
ATOM 2959 C CA . TYR A 1 383 ? -18.142 -32.294 4.170 1.00 94.50 383 TYR A CA 1
ATOM 2960 C C . TYR A 1 383 ? -16.915 -33.057 3.624 1.00 94.50 383 TYR A C 1
ATOM 2962 O O . TYR A 1 383 ? -16.724 -33.142 2.414 1.00 94.50 383 TYR A O 1
ATOM 2970 N N . CYS A 1 384 ? -16.069 -33.605 4.500 1.00 95.69 384 CYS A N 1
ATOM 2971 C CA . CYS A 1 384 ? -14.936 -34.433 4.076 1.00 95.69 384 CYS A CA 1
ATOM 2972 C C . CYS A 1 384 ? -15.405 -35.767 3.474 1.00 95.69 384 CYS A C 1
ATOM 2974 O O . CYS A 1 384 ? -16.226 -36.463 4.080 1.00 95.69 384 CYS A O 1
ATOM 2976 N N . ASP A 1 385 ? -14.869 -36.136 2.308 1.00 95.00 385 ASP A N 1
ATOM 2977 C CA . ASP A 1 385 ? -15.159 -37.408 1.649 1.00 95.00 385 ASP A CA 1
ATOM 2978 C C . ASP A 1 385 ? -14.600 -38.583 2.460 1.00 95.00 385 ASP A C 1
ATOM 2980 O O . ASP A 1 385 ? -13.409 -38.647 2.753 1.00 95.00 385 ASP A O 1
ATOM 2984 N N . LYS A 1 386 ? -15.457 -39.552 2.794 1.00 93.25 386 LYS A N 1
ATOM 2985 C CA . LYS A 1 386 ? -15.094 -40.678 3.671 1.00 93.25 386 LYS A CA 1
ATOM 2986 C C . LYS A 1 386 ? -14.012 -41.590 3.082 1.00 93.25 386 LYS A C 1
ATOM 2988 O O . LYS A 1 386 ? -13.323 -42.277 3.837 1.00 93.25 386 LYS A O 1
ATOM 2993 N N . THR A 1 387 ? -13.909 -41.662 1.756 1.00 93.50 387 THR A N 1
ATOM 2994 C CA . THR A 1 387 ? -12.962 -42.543 1.061 1.00 93.50 387 THR A CA 1
ATOM 2995 C C . THR A 1 387 ? -11.630 -41.859 0.789 1.00 93.50 387 THR A C 1
ATOM 2997 O O . THR A 1 387 ? -10.594 -42.519 0.870 1.00 93.50 387 THR A O 1
ATOM 3000 N N . GLY A 1 388 ? -11.644 -40.551 0.531 1.00 93.00 388 GLY A N 1
ATOM 3001 C CA . GLY A 1 388 ? -10.448 -39.771 0.236 1.00 93.00 388 GLY A CA 1
ATOM 3002 C C . GLY A 1 388 ? -9.847 -39.014 1.423 1.00 93.00 388 GLY A C 1
ATOM 3003 O O . GLY A 1 388 ? -8.689 -38.605 1.337 1.00 93.00 388 GLY A O 1
ATOM 3004 N N . SER A 1 389 ? -10.559 -38.860 2.546 1.00 94.94 389 SER A N 1
ATOM 3005 C CA . SER A 1 389 ? -10.019 -38.276 3.781 1.00 94.94 389 SER A CA 1
ATOM 3006 C C . SER A 1 389 ? -9.585 -39.333 4.810 1.00 94.94 389 SER A C 1
ATOM 3008 O O . SER A 1 389 ? -9.920 -40.521 4.726 1.00 94.94 389 SER A O 1
ATOM 3010 N N . THR A 1 390 ? -8.769 -38.911 5.777 1.00 93.00 390 THR A N 1
ATOM 3011 C CA . THR A 1 390 ? -8.371 -39.718 6.945 1.00 93.00 390 THR A CA 1
ATOM 3012 C C . THR A 1 390 ? -9.316 -39.531 8.135 1.00 93.00 390 THR A C 1
ATOM 3014 O O . THR A 1 390 ? -9.411 -40.416 8.981 1.00 93.00 390 THR A O 1
ATOM 3017 N N . SER A 1 391 ? -10.032 -38.402 8.192 1.00 90.94 391 SER A N 1
ATOM 3018 C CA . SER A 1 391 ? -10.953 -38.011 9.266 1.00 90.94 391 SER A CA 1
ATOM 3019 C C . SER A 1 391 ? -12.143 -37.205 8.709 1.00 90.94 391 SER A C 1
ATOM 3021 O O . SER A 1 391 ? -11.993 -36.542 7.676 1.00 90.94 391 SER A O 1
ATOM 3023 N N . PRO A 1 392 ? -13.322 -37.218 9.367 1.00 89.50 392 PRO A N 1
ATOM 3024 C CA . PRO A 1 392 ? -14.424 -36.300 9.061 1.00 89.50 392 PRO A CA 1
ATOM 3025 C C . PRO A 1 392 ? -14.184 -34.857 9.548 1.00 89.50 392 PRO A C 1
ATOM 3027 O O . PRO A 1 392 ? -14.972 -33.969 9.225 1.00 89.50 392 PRO A O 1
ATOM 3030 N N . THR A 1 393 ? -13.135 -34.618 10.340 1.00 90.31 393 THR A N 1
ATOM 3031 C CA . THR A 1 393 ? -12.764 -33.286 10.835 1.00 90.31 393 THR A CA 1
ATOM 3032 C C . THR A 1 393 ? -11.968 -32.511 9.786 1.00 90.31 393 THR A C 1
ATOM 3034 O O . THR A 1 393 ? -11.101 -33.078 9.118 1.00 90.31 393 THR A O 1
ATOM 3037 N N . CYS A 1 394 ? -12.233 -31.211 9.672 1.00 91.25 394 CYS A N 1
ATOM 3038 C CA . CYS A 1 394 ? -11.456 -30.289 8.850 1.00 91.25 394 CYS A CA 1
ATOM 3039 C C . CYS A 1 394 ? -10.782 -29.216 9.704 1.00 91.25 394 CYS A C 1
ATOM 3041 O O . CYS A 1 394 ? -11.131 -29.014 10.869 1.00 91.25 394 CYS A O 1
ATOM 3043 N N . GLU A 1 395 ? -9.816 -28.526 9.109 1.00 87.62 395 GLU A N 1
ATOM 3044 C CA . GLU A 1 395 ? -9.136 -27.408 9.749 1.00 87.62 395 GLU A CA 1
ATOM 3045 C C . GLU A 1 395 ? -10.118 -26.266 10.073 1.00 87.62 395 GLU A C 1
ATOM 3047 O O . GLU A 1 395 ? -10.964 -25.919 9.243 1.00 87.62 395 GLU A O 1
ATOM 3052 N N . PRO A 1 396 ? -10.010 -25.641 11.262 1.00 80.06 396 PRO A N 1
ATOM 3053 C CA . PRO A 1 396 ? -10.958 -24.623 11.722 1.00 80.06 396 PRO A CA 1
ATOM 3054 C C . PRO A 1 396 ? -10.907 -23.324 10.908 1.00 80.06 396 PRO A C 1
ATOM 3056 O O . PRO A 1 396 ? -11.846 -22.529 10.960 1.00 80.06 396 PRO A O 1
ATOM 3059 N N . ILE A 1 397 ? -9.822 -23.095 10.165 1.00 78.12 397 ILE A N 1
ATOM 3060 C CA . ILE A 1 397 ? -9.663 -21.966 9.251 1.00 78.12 397 ILE A CA 1
ATOM 3061 C C . ILE A 1 397 ? -9.473 -22.535 7.842 1.00 78.12 397 ILE A C 1
ATOM 3063 O O . ILE A 1 397 ? -8.679 -23.446 7.644 1.00 78.12 397 ILE A O 1
ATOM 3067 N N . GLY A 1 398 ? -10.243 -22.050 6.866 1.00 80.12 398 GLY A N 1
ATOM 3068 C CA . GLY A 1 398 ? -10.218 -22.541 5.479 1.00 80.12 398 GLY A CA 1
ATOM 3069 C C . GLY A 1 398 ? -10.996 -23.844 5.232 1.00 80.12 398 GLY A C 1
ATOM 3070 O O . GLY A 1 398 ? -11.463 -24.071 4.115 1.00 80.12 398 GLY A O 1
ATOM 3071 N N . GLY A 1 399 ? -11.214 -24.675 6.258 1.00 87.69 399 GLY A N 1
ATOM 3072 C CA . GLY A 1 399 ? -12.062 -25.866 6.157 1.00 87.69 399 GLY A CA 1
ATOM 3073 C C . GLY A 1 399 ? -11.457 -26.993 5.319 1.00 87.69 399 GLY A C 1
ATOM 3074 O O . GLY A 1 399 ? -12.208 -27.775 4.729 1.00 87.69 399 GLY A O 1
ATOM 3075 N N . GLN A 1 400 ? -10.126 -27.062 5.219 1.00 91.50 400 GLN A N 1
ATOM 3076 C CA . GLN A 1 400 ? -9.416 -28.112 4.490 1.00 91.50 400 GLN A CA 1
ATOM 3077 C C . GLN A 1 400 ? -9.510 -29.442 5.250 1.00 91.50 400 GLN A C 1
ATOM 3079 O O . GLN A 1 400 ? -9.180 -29.529 6.431 1.00 91.50 400 GLN A O 1
ATOM 3084 N N . CYS A 1 401 ? -9.983 -30.490 4.578 1.00 95.12 401 CYS A N 1
ATOM 3085 C CA . CYS A 1 401 ? -10.007 -31.844 5.120 1.00 95.12 401 CYS A CA 1
ATOM 3086 C C . CYS A 1 401 ? -8.620 -32.494 5.042 1.00 95.12 401 CYS A C 1
ATOM 3088 O O . CYS A 1 401 ? -7.845 -32.232 4.118 1.00 95.12 401 CYS A O 1
ATOM 3090 N N . HIS A 1 402 ? -8.320 -33.392 5.979 1.00 94.25 402 HIS A N 1
ATOM 3091 C CA . HIS A 1 402 ? -7.074 -34.158 5.964 1.00 94.25 402 HIS A CA 1
ATOM 3092 C C . HIS A 1 402 ? -7.142 -35.264 4.901 1.00 94.25 402 HIS A C 1
ATOM 3094 O O . HIS A 1 402 ? -7.742 -36.319 5.124 1.00 94.25 402 HIS A O 1
ATOM 3100 N N . CYS A 1 403 ? -6.568 -35.005 3.726 1.00 95.00 403 CYS A N 1
ATOM 3101 C CA . CYS A 1 403 ? -6.618 -35.927 2.593 1.00 95.00 403 CYS A CA 1
ATOM 3102 C C . CYS A 1 403 ? -5.633 -37.090 2.740 1.00 95.00 403 CYS A C 1
ATOM 3104 O O . CYS A 1 403 ? -4.563 -36.960 3.337 1.00 95.00 403 CYS A O 1
ATOM 3106 N N . ARG A 1 404 ? -5.997 -38.242 2.173 1.00 93.94 404 ARG A N 1
ATOM 3107 C CA . ARG A 1 404 ? -5.097 -39.389 2.010 1.00 93.94 404 ARG A CA 1
ATOM 3108 C C . ARG A 1 404 ? -3.974 -39.061 1.013 1.00 93.94 404 ARG A C 1
ATOM 3110 O O . ARG A 1 404 ? -4.123 -38.136 0.211 1.00 93.94 404 ARG A O 1
ATOM 3117 N N . PRO A 1 405 ? -2.859 -39.819 1.022 1.00 93.56 405 PRO A N 1
ATOM 3118 C CA . PRO A 1 405 ? -1.802 -39.646 0.032 1.00 93.56 405 PRO A CA 1
ATOM 3119 C C . PRO A 1 405 ? -2.361 -39.663 -1.393 1.00 93.56 405 PRO A C 1
ATOM 3121 O O . PRO A 1 405 ? -3.186 -40.512 -1.726 1.00 93.56 405 PRO A O 1
ATOM 3124 N N . HIS A 1 406 ? -1.900 -38.725 -2.222 1.00 93.62 406 HIS A N 1
ATOM 3125 C CA . HIS A 1 406 ? -2.292 -38.587 -3.631 1.00 93.62 406 HIS A CA 1
ATOM 3126 C C . HIS A 1 406 ? -3.762 -38.205 -3.881 1.00 93.62 406 HIS A C 1
ATOM 3128 O O . HIS A 1 406 ? -4.223 -38.281 -5.018 1.00 93.62 406 HIS A O 1
ATOM 3134 N N . VAL A 1 407 ? -4.482 -37.746 -2.856 1.00 94.94 407 VAL A N 1
ATOM 3135 C CA . VAL A 1 407 ? -5.828 -37.160 -2.952 1.00 94.94 407 VAL A CA 1
ATOM 3136 C C . VAL A 1 407 ? -5.737 -35.659 -2.659 1.00 94.94 407 VAL A C 1
ATOM 3138 O O . VAL A 1 407 ? -4.957 -35.238 -1.805 1.00 94.94 407 VAL A O 1
ATOM 3141 N N . ILE A 1 408 ? -6.517 -34.837 -3.362 1.00 93.25 408 ILE A N 1
ATOM 3142 C CA . ILE A 1 408 ? -6.519 -33.373 -3.233 1.00 93.25 408 ILE A CA 1
ATOM 3143 C C . ILE A 1 408 ? -7.944 -32.806 -3.150 1.00 93.25 408 ILE A C 1
ATOM 3145 O O . ILE A 1 408 ? -8.944 -33.491 -3.379 1.00 93.25 408 ILE A O 1
ATOM 3149 N N . GLY A 1 409 ? -8.024 -31.511 -2.846 1.00 91.88 409 GLY A N 1
ATOM 3150 C CA . GLY A 1 409 ? -9.249 -30.726 -2.785 1.00 91.88 409 GLY A CA 1
ATOM 3151 C C . GLY A 1 409 ? -9.722 -30.530 -1.350 1.00 91.88 409 GLY A C 1
ATOM 3152 O O . GLY A 1 409 ? -9.395 -31.313 -0.460 1.00 91.88 409 GLY A O 1
ATOM 3153 N N . ARG A 1 410 ? -10.535 -29.493 -1.123 1.00 91.44 410 ARG A N 1
ATOM 3154 C CA . ARG A 1 410 ? -11.029 -29.144 0.218 1.00 91.44 410 ARG A CA 1
ATOM 3155 C C . ARG A 1 410 ? -11.738 -30.312 0.907 1.00 91.44 410 ARG A C 1
ATOM 3157 O O . ARG A 1 410 ? -11.575 -30.499 2.103 1.00 91.44 410 ARG A O 1
ATOM 3164 N N . GLN A 1 411 ? -12.494 -31.096 0.137 1.00 94.69 411 GLN A N 1
ATOM 3165 C CA . GLN A 1 411 ? -13.250 -32.264 0.601 1.00 94.69 411 GLN A CA 1
ATOM 3166 C C . GLN A 1 411 ? -12.524 -33.597 0.369 1.00 94.69 411 GLN A C 1
ATOM 3168 O O . GLN A 1 411 ? -13.070 -34.635 0.717 1.00 94.69 411 GLN A O 1
ATOM 3173 N N . CYS A 1 412 ? -11.317 -33.591 -0.205 1.00 95.50 412 CYS A N 1
ATOM 3174 C CA . CYS A 1 412 ? -10.567 -34.803 -0.550 1.00 95.50 412 CYS A CA 1
ATOM 3175 C C . CYS A 1 412 ? -11.319 -35.768 -1.485 1.00 95.50 412 CYS A C 1
ATOM 3177 O O . CYS A 1 412 ? -11.292 -36.975 -1.283 1.00 95.50 412 CYS A O 1
ATOM 3179 N N . SER A 1 413 ? -12.009 -35.251 -2.501 1.00 93.38 413 SER A N 1
ATOM 3180 C CA . SER A 1 413 ? -12.867 -36.043 -3.397 1.00 93.38 413 SER A CA 1
ATOM 3181 C C . SER A 1 413 ? -12.249 -36.343 -4.770 1.00 93.38 413 SER A C 1
ATOM 3183 O O . SER A 1 413 ? -12.934 -36.869 -5.644 1.00 93.38 413 SER A O 1
ATOM 3185 N N . ARG A 1 414 ? -10.979 -35.977 -5.006 1.00 94.12 414 ARG A N 1
ATOM 3186 C CA . ARG A 1 414 ? -10.306 -36.124 -6.312 1.00 94.12 414 ARG A CA 1
ATOM 3187 C C . ARG A 1 414 ? -8.847 -36.527 -6.152 1.00 94.12 414 ARG A C 1
ATOM 3189 O O . ARG A 1 414 ? -8.229 -36.223 -5.134 1.00 94.12 414 ARG A O 1
ATOM 3196 N N . CYS A 1 415 ? -8.279 -37.174 -7.167 1.00 94.06 415 CYS A N 1
ATOM 3197 C CA . CYS A 1 415 ? -6.846 -37.451 -7.186 1.00 94.06 415 CYS A CA 1
ATOM 3198 C C . CYS A 1 415 ? -6.030 -36.166 -7.338 1.00 94.06 415 CYS A C 1
ATOM 3200 O O . CYS A 1 415 ? -6.431 -35.227 -8.025 1.00 94.06 415 CYS A O 1
ATOM 3202 N N . ALA A 1 416 ? -4.879 -36.126 -6.669 1.00 92.56 416 ALA A N 1
ATOM 3203 C CA . ALA A 1 416 ? -3.900 -35.066 -6.827 1.00 92.56 416 ALA A CA 1
ATOM 3204 C C . ALA A 1 416 ? -3.394 -35.009 -8.273 1.00 92.56 416 ALA A C 1
ATOM 3206 O O . ALA A 1 416 ? -3.325 -36.025 -8.964 1.00 92.56 416 ALA A O 1
ATOM 3207 N N . THR A 1 417 ? -3.005 -33.818 -8.724 1.00 89.88 417 THR A N 1
ATOM 3208 C CA . THR A 1 417 ? -2.458 -33.604 -10.066 1.00 89.88 417 THR A CA 1
ATOM 3209 C C . THR A 1 417 ? -1.300 -34.570 -10.348 1.00 89.88 417 THR A C 1
ATOM 3211 O O . THR A 1 417 ? -0.359 -34.654 -9.560 1.00 89.88 417 THR A O 1
ATOM 3214 N N . GLY A 1 418 ? -1.365 -35.296 -11.470 1.00 88.94 418 GLY A N 1
ATOM 3215 C CA . GLY A 1 418 ? -0.399 -36.350 -11.821 1.00 88.94 418 GLY A CA 1
ATOM 3216 C C . GLY A 1 418 ? -0.775 -37.755 -11.334 1.00 88.94 418 GLY A C 1
ATOM 3217 O O . GLY A 1 418 ? 0.012 -38.684 -11.519 1.00 88.94 418 GLY A O 1
ATOM 3218 N N . PHE A 1 419 ? -1.961 -37.917 -10.740 1.00 93.31 419 PHE A N 1
ATOM 3219 C CA . PHE A 1 419 ? -2.535 -39.197 -10.341 1.00 93.31 419 PHE A CA 1
ATOM 3220 C C . PHE A 1 419 ? -3.954 -39.369 -10.901 1.00 93.31 419 PHE A C 1
ATOM 3222 O O . PHE A 1 419 ? -4.656 -38.385 -11.126 1.00 93.31 419 PHE A O 1
ATOM 3229 N N . TYR A 1 420 ? -4.394 -40.616 -11.080 1.00 94.44 420 TYR A N 1
ATOM 3230 C CA . TYR A 1 420 ? -5.712 -40.949 -11.634 1.00 94.44 420 TYR A CA 1
ATOM 3231 C C . TYR A 1 420 ? -6.366 -42.144 -10.923 1.00 94.44 420 TYR A C 1
ATOM 3233 O O . TYR A 1 420 ? -5.687 -42.924 -10.248 1.00 94.44 420 TYR A O 1
ATOM 3241 N N . GLY A 1 421 ? -7.685 -42.298 -11.083 1.00 92.12 421 GLY A N 1
ATOM 3242 C CA . GLY A 1 421 ? -8.427 -43.480 -10.619 1.00 92.12 421 GLY A CA 1
ATOM 3243 C C . GLY A 1 421 ? -8.925 -43.418 -9.167 1.00 92.12 421 GLY A C 1
ATOM 3244 O O . GLY A 1 421 ? -8.751 -44.374 -8.407 1.00 92.12 421 GLY A O 1
ATOM 3245 N N . PHE A 1 422 ? -9.545 -42.303 -8.760 1.00 92.50 422 PHE A N 1
ATOM 3246 C CA . PHE A 1 422 ? -10.156 -42.149 -7.428 1.00 92.50 422 PHE A CA 1
ATOM 3247 C C . PHE A 1 422 ? -11.124 -43.316 -7.111 1.00 92.50 422 PHE A C 1
ATOM 3249 O O . PHE A 1 422 ? -11.905 -43.695 -7.986 1.00 92.50 422 PHE A O 1
ATOM 3256 N N . PRO A 1 423 ? -11.112 -43.900 -5.890 1.00 88.69 423 PRO A N 1
ATOM 3257 C CA . PRO A 1 423 ? -10.439 -43.429 -4.671 1.00 88.69 423 PRO A CA 1
ATOM 3258 C C . PRO A 1 423 ? -8.990 -43.911 -4.485 1.00 88.69 423 PRO A C 1
ATOM 3260 O O . PRO A 1 423 ? -8.309 -43.449 -3.571 1.00 88.69 423 PRO A O 1
ATOM 3263 N N . TYR A 1 424 ? -8.494 -44.820 -5.330 1.00 90.88 424 TYR A N 1
ATOM 3264 C CA . TYR A 1 424 ? -7.145 -45.390 -5.222 1.00 90.88 424 TYR A CA 1
ATOM 3265 C C . TYR A 1 424 ? -6.208 -44.762 -6.253 1.00 90.88 424 TYR A C 1
ATOM 3267 O O . TYR A 1 424 ? -5.859 -45.382 -7.255 1.00 90.88 424 TYR A O 1
ATOM 3275 N N . CYS A 1 425 ? -5.811 -43.521 -5.990 1.00 93.69 425 CYS A N 1
ATOM 3276 C CA . CYS A 1 425 ? -5.049 -42.697 -6.921 1.00 93.69 425 CYS A CA 1
ATOM 3277 C C . CYS A 1 425 ? -3.670 -43.291 -7.261 1.00 93.69 425 CYS A C 1
ATOM 3279 O O . CYS A 1 425 ? -2.823 -43.466 -6.383 1.00 93.69 425 CYS A O 1
ATOM 3281 N N . ARG A 1 426 ? -3.440 -43.577 -8.549 1.00 93.38 426 ARG A N 1
ATOM 3282 C CA . ARG A 1 426 ? -2.190 -44.139 -9.099 1.00 93.38 426 ARG A CA 1
ATOM 3283 C C . ARG A 1 426 ? -1.405 -43.077 -9.868 1.00 93.38 426 ARG A C 1
ATOM 3285 O O . ARG A 1 426 ? -2.044 -42.247 -10.509 1.00 93.38 426 ARG A O 1
ATOM 3292 N N . PRO A 1 427 ? -0.060 -43.084 -9.827 1.00 93.31 427 PRO A N 1
ATOM 3293 C CA . PRO A 1 427 ? 0.750 -42.115 -10.559 1.00 93.31 427 PRO A CA 1
ATOM 3294 C C . PRO A 1 427 ? 0.613 -42.307 -12.072 1.00 93.31 427 PRO A C 1
ATOM 3296 O O . PRO A 1 427 ? 0.444 -43.426 -12.556 1.00 93.31 427 PRO A O 1
ATOM 3299 N N . CYS A 1 428 ? 0.713 -41.211 -12.814 1.00 90.75 428 CYS A N 1
ATOM 3300 C CA . CYS A 1 428 ? 0.617 -41.219 -14.267 1.00 90.75 428 CYS A CA 1
ATOM 3301 C C . CYS A 1 428 ? 1.964 -41.442 -14.961 1.00 90.75 428 CYS A C 1
ATOM 3303 O O . CYS A 1 428 ? 2.984 -40.871 -14.578 1.00 90.75 428 CYS A O 1
ATOM 3305 N N . GLU A 1 429 ? 1.952 -42.204 -16.054 1.00 89.81 429 GLU A N 1
ATOM 3306 C CA . GLU A 1 429 ? 3.141 -42.545 -16.849 1.00 89.81 429 GLU A CA 1
ATOM 3307 C C . GLU A 1 429 ? 3.316 -41.605 -18.059 1.00 89.81 429 GLU A C 1
ATOM 3309 O O . GLU A 1 429 ? 3.524 -42.029 -19.192 1.00 89.81 429 GLU A O 1
ATOM 3314 N N . CYS A 1 430 ? 3.220 -40.290 -17.826 1.00 86.12 430 CYS A N 1
ATOM 3315 C CA . CYS A 1 430 ? 3.198 -39.269 -18.888 1.00 86.12 430 CYS A CA 1
ATOM 3316 C C . CYS A 1 430 ? 4.451 -38.373 -18.938 1.00 86.12 430 CYS A C 1
ATOM 3318 O O . CYS A 1 430 ? 4.484 -37.366 -19.657 1.00 86.12 430 CYS A O 1
ATOM 3320 N N . GLY A 1 431 ? 5.504 -38.719 -18.190 1.00 83.44 431 GLY A N 1
ATOM 3321 C CA . GLY A 1 431 ? 6.715 -37.904 -18.072 1.00 83.44 431 GLY A CA 1
ATOM 3322 C C . GLY A 1 431 ? 6.424 -36.567 -17.385 1.00 83.44 431 GLY A C 1
ATOM 3323 O O . GLY A 1 431 ? 6.027 -36.543 -16.227 1.00 83.44 431 GLY A O 1
ATOM 3324 N N . ARG A 1 432 ? 6.624 -35.443 -18.091 1.00 81.44 432 ARG A N 1
ATOM 3325 C CA . ARG A 1 432 ? 6.319 -34.084 -17.584 1.00 81.44 432 ARG A CA 1
ATOM 3326 C C . ARG A 1 432 ? 4.887 -33.610 -17.882 1.00 81.44 432 ARG A C 1
ATOM 3328 O O . ARG A 1 432 ? 4.535 -32.501 -17.490 1.00 81.44 432 ARG A O 1
ATOM 3335 N N . ARG A 1 433 ? 4.094 -34.397 -18.618 1.00 84.38 433 ARG A N 1
ATOM 3336 C CA . ARG A 1 433 ? 2.722 -34.053 -19.033 1.00 84.38 433 ARG A CA 1
ATOM 3337 C C . ARG A 1 433 ? 1.701 -34.533 -18.005 1.00 84.38 433 ARG A C 1
ATOM 3339 O O . ARG A 1 433 ? 1.978 -35.443 -17.226 1.00 84.38 433 ARG A O 1
ATOM 3346 N N . LEU A 1 434 ? 0.509 -33.944 -18.043 1.00 86.38 434 LEU A N 1
ATOM 3347 C CA . LEU A 1 434 ? -0.628 -34.419 -17.259 1.00 86.38 434 LEU A CA 1
ATOM 3348 C C . LEU A 1 434 ? -1.322 -35.594 -17.939 1.00 86.38 434 LEU A C 1
ATOM 3350 O O . LEU A 1 434 ? -1.248 -35.780 -19.152 1.00 86.38 434 LEU A O 1
ATOM 3354 N N . CYS A 1 435 ? -2.020 -36.356 -17.120 1.00 89.44 435 CYS A N 1
ATOM 3355 C CA . CYS A 1 435 ? -2.936 -37.410 -17.509 1.00 89.44 435 CYS A CA 1
ATOM 3356 C C . CYS A 1 435 ? -4.369 -36.985 -17.198 1.00 89.44 435 CYS A C 1
ATOM 3358 O O . CYS A 1 435 ? -4.606 -36.118 -16.353 1.00 89.44 435 CYS A O 1
ATOM 3360 N N . ASP A 1 436 ? -5.313 -37.628 -17.862 1.00 89.81 436 ASP A N 1
ATOM 3361 C CA . ASP A 1 436 ? -6.717 -37.584 -17.499 1.00 89.81 436 ASP A CA 1
ATOM 3362 C C . ASP A 1 436 ? -6.944 -38.245 -16.126 1.00 89.81 436 ASP A C 1
ATOM 3364 O O . ASP A 1 436 ? -6.426 -39.327 -15.842 1.00 89.81 436 ASP A O 1
ATOM 3368 N N . GLU A 1 437 ? -7.714 -37.585 -15.259 1.00 86.75 437 GLU A N 1
ATOM 3369 C CA . GLU A 1 437 ? -7.882 -37.979 -13.851 1.00 86.75 437 GLU A CA 1
ATOM 3370 C C . GLU A 1 437 ? -8.692 -39.275 -13.652 1.00 86.75 437 GLU A C 1
ATOM 3372 O O . GLU A 1 437 ? -8.648 -39.878 -12.573 1.00 86.75 437 GLU A O 1
ATOM 3377 N N . VAL A 1 438 ? -9.432 -39.713 -14.677 1.00 87.31 438 VAL A N 1
ATOM 3378 C CA . VAL A 1 438 ? -10.270 -40.919 -14.635 1.00 87.31 438 VAL A CA 1
ATOM 3379 C C . VAL A 1 438 ? -9.585 -42.072 -15.361 1.00 87.31 438 VAL A C 1
ATOM 3381 O O . VAL A 1 438 ? -9.461 -43.163 -14.808 1.00 87.31 438 VAL A O 1
ATOM 3384 N N . THR A 1 439 ? -9.140 -41.831 -16.593 1.00 90.06 439 THR A N 1
ATOM 3385 C CA . THR A 1 439 ? -8.616 -42.859 -17.505 1.00 90.06 439 THR A CA 1
ATOM 3386 C C . THR A 1 439 ? -7.107 -43.058 -17.392 1.00 90.06 439 THR A C 1
ATOM 3388 O O . THR A 1 439 ? -6.617 -44.142 -17.701 1.00 90.06 439 THR A O 1
ATOM 3391 N N . GLY A 1 440 ? -6.364 -42.043 -16.940 1.00 88.81 440 GLY A N 1
ATOM 3392 C CA . GLY A 1 440 ? -4.900 -42.056 -16.912 1.00 88.81 440 GLY A CA 1
ATOM 3393 C C . GLY A 1 440 ? -4.241 -41.790 -18.269 1.00 88.81 440 GLY A C 1
ATOM 3394 O O . GLY A 1 440 ? -3.013 -41.817 -18.355 1.00 88.81 440 GLY A O 1
ATOM 3395 N N . GLU A 1 441 ? -5.012 -41.510 -19.326 1.00 89.00 441 GLU A N 1
ATOM 3396 C CA . GLU A 1 441 ? -4.470 -41.208 -20.654 1.00 89.00 441 GLU A CA 1
ATOM 3397 C C . GLU A 1 441 ? -3.704 -39.881 -20.664 1.00 89.00 441 GLU A C 1
ATOM 3399 O O . GLU A 1 441 ? -4.151 -38.878 -20.108 1.00 89.00 441 GLU A O 1
ATOM 3404 N N . CYS A 1 442 ? -2.544 -39.849 -21.322 1.00 88.31 442 CYS A N 1
ATOM 3405 C CA . CYS A 1 442 ? -1.720 -38.647 -21.359 1.00 88.31 442 CYS A CA 1
ATOM 3406 C C . CYS A 1 442 ? -2.352 -37.544 -22.211 1.00 88.31 442 CYS A C 1
ATOM 3408 O O . CYS A 1 442 ? -2.557 -37.699 -23.416 1.00 88.31 442 CYS A O 1
ATOM 3410 N N . ILE A 1 443 ? -2.556 -36.383 -21.597 1.00 88.06 443 ILE A N 1
ATOM 3411 C CA . ILE A 1 443 ? -3.090 -35.199 -22.257 1.00 88.06 443 ILE A CA 1
ATOM 3412 C C . ILE A 1 443 ? -1.971 -34.570 -23.091 1.00 88.06 443 ILE A C 1
ATOM 3414 O O . ILE A 1 443 ? -0.888 -34.258 -22.591 1.00 88.06 443 ILE A O 1
ATOM 3418 N N . CYS A 1 444 ? -2.222 -34.394 -24.388 1.00 88.56 444 CYS A N 1
ATOM 3419 C CA . CYS A 1 444 ? -1.314 -33.690 -25.287 1.00 88.56 444 CYS A CA 1
ATOM 3420 C C . CYS A 1 444 ? -1.612 -32.188 -25.275 1.00 88.56 444 CYS A C 1
ATOM 3422 O O . CYS A 1 444 ? -2.720 -31.800 -25.659 1.00 88.56 444 CYS A O 1
ATOM 3424 N N . PRO A 1 445 ? -0.645 -31.340 -24.885 1.00 88.56 445 PRO A N 1
ATOM 3425 C CA . PRO A 1 445 ? -0.810 -29.894 -24.943 1.00 88.56 445 PRO A CA 1
ATOM 3426 C C . PRO A 1 445 ? -1.062 -29.406 -26.383 1.00 88.56 445 PRO A C 1
ATOM 3428 O O . PRO A 1 445 ? -0.616 -30.051 -27.341 1.00 88.56 445 PRO A O 1
ATOM 3431 N N . PRO A 1 446 ? -1.763 -28.279 -26.582 1.00 91.00 446 PRO A N 1
ATOM 3432 C CA . PRO A 1 446 ? -2.079 -27.779 -27.919 1.00 91.00 446 PRO A CA 1
ATOM 3433 C C . PRO A 1 446 ? -0.809 -27.441 -28.718 1.00 91.00 446 PRO A C 1
ATOM 3435 O O . PRO A 1 446 ? 0.234 -27.133 -28.150 1.00 91.00 446 PRO A O 1
ATOM 3438 N N . GLN A 1 447 ? -0.895 -27.490 -30.053 1.00 91.56 447 GLN A N 1
ATOM 3439 C CA . GLN A 1 447 ? 0.220 -27.169 -30.963 1.00 91.56 447 GLN A CA 1
ATOM 3440 C C . GLN A 1 447 ? 1.488 -28.035 -30.775 1.00 91.56 447 GLN A C 1
ATOM 3442 O O . GLN A 1 447 ? 2.587 -27.640 -31.162 1.00 91.56 447 GLN A O 1
ATOM 3447 N N . THR A 1 448 ? 1.348 -29.242 -30.218 1.00 91.25 448 THR A N 1
ATOM 3448 C CA . THR A 1 448 ? 2.438 -30.225 -30.083 1.00 91.25 448 THR A CA 1
ATOM 3449 C C . THR A 1 448 ? 2.274 -31.396 -31.052 1.00 91.25 448 THR A C 1
ATOM 3451 O O . THR A 1 448 ? 1.175 -31.693 -31.535 1.00 91.25 448 THR A O 1
ATOM 3454 N N . VAL A 1 449 ? 3.379 -32.058 -31.387 1.00 91.12 449 VAL A N 1
ATOM 3455 C CA . VAL A 1 449 ? 3.403 -33.198 -32.311 1.00 91.12 449 VAL A CA 1
ATOM 3456 C C . VAL A 1 449 ? 3.124 -34.504 -31.552 1.00 91.12 449 VAL A C 1
ATOM 3458 O O . VAL A 1 449 ? 3.851 -34.874 -30.631 1.00 91.12 449 VAL A O 1
ATOM 3461 N N . ARG A 1 450 ? 2.066 -35.226 -31.942 1.00 87.50 450 ARG A N 1
ATOM 3462 C CA . ARG A 1 450 ? 1.715 -36.553 -31.391 1.00 87.50 450 ARG A CA 1
ATOM 3463 C C . ARG A 1 450 ? 2.697 -37.637 -31.873 1.00 87.50 450 ARG A C 1
ATOM 3465 O O . ARG A 1 450 ? 3.221 -37.501 -32.977 1.00 87.50 450 ARG A O 1
ATOM 3472 N N . PRO A 1 451 ? 2.903 -38.741 -31.123 1.00 82.75 451 PRO A N 1
ATOM 3473 C CA . PRO A 1 451 ? 2.225 -39.132 -29.876 1.00 82.75 451 PRO A CA 1
ATOM 3474 C C . PRO A 1 451 ? 2.917 -38.659 -28.586 1.00 82.75 451 PRO A C 1
ATOM 3476 O O . PRO A 1 451 ? 2.269 -38.595 -27.544 1.00 82.75 451 PRO A O 1
ATOM 3479 N N . ALA A 1 452 ? 4.210 -38.324 -28.639 1.00 82.06 452 ALA A N 1
ATOM 3480 C CA . ALA A 1 452 ? 4.987 -37.940 -27.457 1.00 82.06 452 ALA A CA 1
ATOM 3481 C C . ALA A 1 452 ? 4.637 -36.535 -26.933 1.00 82.06 452 ALA A C 1
ATOM 3483 O O . ALA A 1 452 ? 4.694 -36.307 -25.724 1.00 82.06 452 ALA A O 1
ATOM 3484 N N . CYS A 1 453 ? 4.185 -35.632 -27.813 1.00 88.88 453 CYS A N 1
ATOM 3485 C CA . CYS A 1 453 ? 3.685 -34.297 -27.467 1.00 88.88 453 CYS A CA 1
ATOM 3486 C C . CYS A 1 453 ? 4.709 -33.434 -26.714 1.00 88.88 453 CYS A C 1
ATOM 3488 O O . CYS A 1 453 ? 4.341 -32.622 -25.871 1.00 88.88 453 CYS A O 1
ATOM 3490 N N . ASP A 1 454 ? 5.987 -33.628 -27.035 1.00 86.50 454 ASP A N 1
ATOM 3491 C CA . ASP A 1 454 ? 7.167 -32.964 -26.474 1.00 86.50 454 ASP A CA 1
ATOM 3492 C C . ASP A 1 454 ? 7.871 -32.022 -27.468 1.00 86.50 454 ASP A C 1
ATOM 3494 O O . ASP A 1 454 ? 8.789 -31.294 -27.094 1.00 86.50 454 ASP A O 1
ATOM 3498 N N . VAL A 1 455 ? 7.418 -32.002 -28.725 1.00 90.12 455 VAL A N 1
ATOM 3499 C CA . VAL A 1 455 ? 7.948 -31.153 -29.799 1.00 90.12 455 VAL A CA 1
ATOM 3500 C C . VAL A 1 455 ? 6.856 -30.225 -30.327 1.00 90.12 455 VAL A C 1
ATOM 3502 O O . VAL A 1 455 ? 5.723 -30.652 -30.566 1.00 90.12 455 VAL A O 1
ATOM 3505 N N . CYS A 1 456 ? 7.205 -28.954 -30.530 1.00 92.12 456 CYS A N 1
ATOM 3506 C CA . CYS A 1 456 ? 6.323 -27.955 -31.127 1.00 92.12 456 CYS A CA 1
ATOM 3507 C C . CYS A 1 456 ? 6.050 -28.233 -32.610 1.00 92.12 456 CYS A C 1
ATOM 3509 O O . CYS A 1 456 ? 6.939 -28.643 -33.358 1.00 92.12 456 CYS A O 1
ATOM 3511 N N . GLN A 1 457 ? 4.816 -27.980 -33.047 1.00 93.50 457 GLN A N 1
ATOM 3512 C CA . GLN A 1 457 ? 4.453 -28.010 -34.464 1.00 93.50 457 GLN A CA 1
ATOM 3513 C C . GLN A 1 457 ? 5.154 -26.876 -35.240 1.00 93.50 457 GLN A C 1
ATOM 3515 O O . GLN A 1 457 ? 5.669 -25.916 -34.662 1.00 93.50 457 GLN A O 1
ATOM 3520 N N . SER A 1 458 ? 5.176 -26.964 -36.574 1.00 92.06 458 SER A N 1
ATOM 3521 C CA . SER A 1 458 ? 5.746 -25.894 -37.407 1.00 92.06 458 SER A CA 1
ATOM 3522 C C . SER A 1 458 ? 5.055 -24.551 -37.137 1.00 92.06 458 SER A C 1
ATOM 3524 O O . SER A 1 458 ? 3.850 -24.502 -36.901 1.00 92.06 458 SER A O 1
ATOM 3526 N N . LYS A 1 459 ? 5.831 -23.460 -37.189 1.00 92.50 459 LYS A N 1
ATOM 3527 C CA . LYS A 1 459 ? 5.412 -22.086 -36.866 1.00 92.50 459 LYS A CA 1
ATOM 3528 C C . LYS A 1 459 ? 4.941 -21.891 -35.422 1.00 92.50 459 LYS A C 1
ATOM 3530 O O . LYS A 1 459 ? 4.178 -20.965 -35.151 1.00 92.50 459 LYS A O 1
ATOM 3535 N N . THR A 1 460 ? 5.429 -22.718 -34.500 1.00 94.00 460 THR A N 1
ATOM 3536 C CA . THR A 1 460 ? 5.217 -22.546 -33.059 1.00 94.00 460 THR A CA 1
ATOM 3537 C C . THR A 1 460 ? 6.527 -22.700 -32.284 1.00 94.00 460 THR A C 1
ATOM 3539 O O . THR A 1 460 ? 7.499 -23.252 -32.807 1.00 94.00 460 THR A O 1
ATOM 3542 N N . PHE A 1 461 ? 6.584 -22.166 -31.066 1.00 94.06 461 PHE A N 1
ATOM 3543 C CA . PHE A 1 461 ? 7.788 -22.115 -30.234 1.00 94.06 461 PHE A CA 1
ATOM 3544 C C . PHE A 1 461 ? 7.448 -22.193 -28.736 1.00 94.06 461 PHE A C 1
ATOM 3546 O O . PHE A 1 461 ? 6.278 -22.161 -28.360 1.00 94.06 461 PHE A O 1
ATOM 3553 N N . SER A 1 462 ? 8.476 -22.271 -27.884 1.00 91.88 462 SER A N 1
ATOM 3554 C CA . SER A 1 462 ? 8.355 -22.253 -26.417 1.00 91.88 462 SER A CA 1
ATOM 3555 C C . SER A 1 462 ? 7.479 -23.388 -25.867 1.00 91.88 462 SER A C 1
ATOM 3557 O O . SER A 1 462 ? 6.389 -23.171 -25.341 1.00 91.88 462 SER A O 1
ATOM 3559 N N . TYR A 1 463 ? 7.963 -24.628 -26.003 1.00 90.69 463 TYR A N 1
ATOM 3560 C CA . TYR A 1 463 ? 7.264 -25.803 -25.480 1.00 90.69 463 TYR A CA 1
ATOM 3561 C C . TYR A 1 463 ? 7.079 -25.730 -23.958 1.00 90.69 463 TYR A C 1
ATOM 3563 O O . TYR A 1 463 ? 8.047 -25.665 -23.195 1.00 90.69 463 TYR A O 1
ATOM 3571 N N . HIS A 1 464 ? 5.828 -25.852 -23.522 1.00 88.38 464 HIS A N 1
ATOM 3572 C CA . HIS A 1 464 ? 5.451 -26.016 -22.129 1.00 88.38 464 HIS A CA 1
ATOM 3573 C C . HIS A 1 464 ? 4.619 -27.300 -21.940 1.00 88.38 464 HIS A C 1
ATOM 3575 O O . HIS A 1 464 ? 3.574 -27.437 -22.581 1.00 88.38 464 HIS A O 1
ATOM 3581 N N . PRO A 1 465 ? 4.979 -28.207 -21.006 1.00 83.25 465 PRO A N 1
ATOM 3582 C CA . PRO A 1 465 ? 4.284 -29.487 -20.804 1.00 83.25 465 PRO A CA 1
ATOM 3583 C C . PRO A 1 465 ? 2.790 -29.401 -20.454 1.00 83.25 465 PRO A C 1
ATOM 3585 O O . PRO A 1 465 ? 2.098 -30.414 -20.517 1.00 83.25 465 PRO A O 1
ATOM 3588 N N . LEU A 1 466 ? 2.302 -28.216 -20.067 1.00 83.62 466 LEU A N 1
ATOM 3589 C CA . LEU A 1 466 ? 0.888 -27.950 -19.763 1.00 83.62 466 LEU A CA 1
ATOM 3590 C C . LEU A 1 466 ? 0.194 -27.047 -20.791 1.00 83.62 466 LEU A C 1
ATOM 3592 O O . LEU A 1 466 ? -0.989 -27.223 -21.049 1.00 83.62 466 LEU A O 1
ATOM 3596 N N . LEU A 1 467 ? 0.908 -26.061 -21.346 1.00 87.31 467 LEU A N 1
ATOM 3597 C CA . LEU A 1 467 ? 0.308 -25.003 -22.176 1.00 87.31 467 LEU A CA 1
ATOM 3598 C C . LEU A 1 467 ? 0.501 -25.265 -23.670 1.00 87.31 467 LEU A C 1
ATOM 3600 O O . LEU A 1 467 ? -0.218 -24.696 -24.482 1.00 87.31 467 LEU A O 1
ATOM 3604 N N . GLY A 1 468 ? 1.436 -26.144 -24.031 1.00 90.12 468 GLY A N 1
ATOM 3605 C CA . GLY A 1 468 ? 1.777 -26.434 -25.413 1.00 90.12 468 GLY A CA 1
ATOM 3606 C C . GLY A 1 468 ? 2.782 -25.447 -25.963 1.00 90.12 468 GLY A C 1
ATOM 3607 O O . GLY A 1 468 ? 3.724 -25.089 -25.261 1.00 90.12 468 GLY A O 1
ATOM 3608 N N . CYS A 1 469 ? 2.604 -25.063 -27.222 1.00 93.62 469 CYS A N 1
ATOM 3609 C CA . CYS A 1 469 ? 3.498 -24.145 -27.919 1.00 93.62 469 CYS A CA 1
ATOM 3610 C C . CYS A 1 469 ? 2.751 -22.886 -28.369 1.00 93.62 469 CYS A C 1
ATOM 3612 O O . CYS A 1 469 ? 1.580 -22.945 -28.751 1.00 93.62 469 CYS A O 1
ATOM 3614 N N . GLU A 1 470 ? 3.438 -21.747 -28.341 1.00 93.62 470 GLU A N 1
ATOM 3615 C CA . GLU A 1 470 ? 2.916 -20.456 -28.794 1.00 93.62 470 GLU A CA 1
ATOM 3616 C C . GLU A 1 470 ? 3.141 -20.281 -30.303 1.00 93.62 470 GLU A C 1
ATOM 3618 O O . GLU A 1 470 ? 4.141 -20.748 -30.848 1.00 93.62 470 GLU A O 1
ATOM 3623 N N . GLY A 1 471 ? 2.229 -19.590 -30.990 1.00 93.62 471 GLY A N 1
ATOM 3624 C CA . GLY A 1 471 ? 2.375 -19.238 -32.402 1.00 93.62 471 GLY A CA 1
ATOM 3625 C C . GLY A 1 471 ? 3.524 -18.258 -32.667 1.00 93.62 471 GLY A C 1
ATOM 3626 O O . GLY A 1 471 ? 3.743 -17.288 -31.937 1.00 93.62 471 GLY A O 1
ATOM 3627 N N . CYS A 1 472 ? 4.262 -18.485 -33.756 1.00 94.19 472 CYS A N 1
ATOM 3628 C CA . CYS A 1 472 ? 5.313 -17.569 -34.192 1.00 94.19 472 CYS A CA 1
ATOM 3629 C C . CYS A 1 472 ? 4.752 -16.194 -34.586 1.00 94.19 472 CYS A C 1
ATOM 3631 O O . CYS A 1 472 ? 5.349 -15.181 -34.230 1.00 94.19 472 CYS A O 1
ATOM 3633 N N . ASP A 1 473 ? 3.625 -16.155 -35.305 1.00 94.44 473 ASP A N 1
ATOM 3634 C CA . ASP A 1 473 ? 2.930 -14.935 -35.751 1.00 94.44 473 ASP A CA 1
ATOM 3635 C C . ASP A 1 473 ? 3.838 -13.897 -36.435 1.00 94.44 473 ASP A C 1
ATOM 3637 O O . ASP A 1 473 ? 3.697 -12.687 -36.265 1.00 94.44 473 ASP A O 1
ATOM 3641 N N . CYS A 1 474 ? 4.802 -14.372 -37.228 1.00 94.94 474 CYS A N 1
ATOM 3642 C CA . CYS A 1 474 ? 5.716 -13.504 -37.958 1.00 94.94 474 CYS A CA 1
ATOM 3643 C C . CYS A 1 474 ? 4.977 -12.655 -39.007 1.00 94.94 474 CYS A C 1
ATOM 3645 O O . CYS A 1 474 ? 4.268 -13.184 -39.864 1.00 94.94 474 CYS A O 1
ATOM 3647 N N . SER A 1 475 ? 5.208 -11.340 -38.997 1.00 94.19 475 SER A N 1
ATOM 3648 C CA . SER A 1 475 ? 4.616 -10.403 -39.950 1.00 94.19 475 SER A CA 1
ATOM 3649 C C . SER A 1 475 ? 5.086 -10.694 -41.381 1.00 94.19 475 SER A C 1
ATOM 3651 O O . SER A 1 475 ? 6.290 -10.612 -41.656 1.00 94.19 475 SER A O 1
ATOM 3653 N N . PRO A 1 476 ? 4.172 -10.956 -42.335 1.00 91.31 476 PRO A N 1
ATOM 3654 C CA . PRO A 1 476 ? 4.539 -11.324 -43.703 1.00 91.31 476 PRO A CA 1
ATOM 3655 C C . PRO A 1 476 ? 5.258 -10.190 -44.449 1.00 91.31 476 PRO A C 1
ATOM 3657 O O . PRO A 1 476 ? 6.079 -10.440 -45.331 1.00 91.31 476 PRO A O 1
ATOM 3660 N N . THR A 1 477 ? 4.991 -8.931 -44.092 1.00 92.69 477 THR A N 1
ATOM 3661 C CA . THR A 1 477 ? 5.677 -7.762 -44.663 1.00 92.69 477 THR A CA 1
ATOM 3662 C C . THR A 1 477 ? 6.993 -7.444 -43.951 1.00 92.69 477 THR A C 1
ATOM 3664 O O . THR A 1 477 ? 7.845 -6.772 -44.540 1.00 92.69 477 THR A O 1
ATOM 3667 N N . GLY A 1 478 ? 7.194 -7.956 -42.733 1.00 91.44 478 GLY A N 1
ATOM 3668 C CA . GLY A 1 478 ? 8.351 -7.676 -41.882 1.00 91.44 478 GLY A CA 1
ATOM 3669 C C . GLY A 1 478 ? 9.497 -8.689 -41.943 1.00 91.44 478 GLY A C 1
ATOM 3670 O O . GLY A 1 478 ? 10.643 -8.323 -41.669 1.00 91.44 478 GLY A O 1
ATOM 3671 N N . ILE A 1 479 ? 9.218 -9.938 -42.329 1.00 93.94 479 ILE A N 1
ATOM 3672 C CA . ILE A 1 479 ? 10.227 -11.004 -42.462 1.00 93.94 479 ILE A CA 1
ATOM 3673 C C . ILE A 1 479 ? 11.022 -10.928 -43.769 1.00 93.94 479 ILE A C 1
ATOM 3675 O O . ILE A 1 479 ? 10.576 -10.349 -44.762 1.00 93.94 479 ILE A O 1
ATOM 3679 N N . ARG A 1 480 ? 12.228 -11.504 -43.796 1.00 88.88 480 ARG A N 1
ATOM 3680 C CA . ARG A 1 480 ? 13.081 -11.532 -45.000 1.00 88.88 480 ARG A CA 1
ATOM 3681 C C . ARG A 1 480 ? 12.413 -12.291 -46.156 1.00 88.88 480 ARG A C 1
ATOM 3683 O O . ARG A 1 480 ? 11.664 -13.241 -45.956 1.00 88.88 480 ARG A O 1
ATOM 3690 N N . LYS A 1 481 ? 12.708 -11.881 -47.398 1.00 83.56 481 LYS A N 1
ATOM 3691 C CA . LYS A 1 481 ? 12.212 -12.581 -48.596 1.00 83.56 481 LYS A CA 1
ATOM 3692 C C . LYS A 1 481 ? 12.726 -14.027 -48.593 1.00 83.56 481 LYS A C 1
ATOM 3694 O O . LYS A 1 481 ? 13.934 -14.226 -48.523 1.00 83.56 481 LYS A O 1
ATOM 3699 N N . GLY A 1 482 ? 11.817 -14.996 -48.698 1.00 81.00 482 GLY A N 1
ATOM 3700 C CA . GLY A 1 482 ? 12.132 -16.431 -48.687 1.00 81.00 482 GLY A CA 1
ATOM 3701 C C . GLY A 1 482 ? 11.992 -17.118 -47.323 1.00 81.00 482 GLY A C 1
ATOM 3702 O O . GLY A 1 482 ? 12.111 -18.337 -47.266 1.00 81.00 482 GLY A O 1
ATOM 3703 N N . ASP A 1 483 ? 11.708 -16.379 -46.244 1.00 86.31 483 ASP A N 1
ATOM 3704 C CA . ASP A 1 483 ? 11.358 -16.976 -44.950 1.00 86.31 483 ASP A CA 1
ATOM 3705 C C . ASP A 1 483 ? 9.911 -17.509 -44.981 1.00 86.31 483 ASP A C 1
ATOM 3707 O O . ASP A 1 483 ? 9.000 -16.871 -45.512 1.00 86.31 483 ASP A O 1
ATOM 3711 N N . THR A 1 484 ? 9.702 -18.696 -44.412 1.00 85.56 484 THR A N 1
ATOM 3712 C CA . THR A 1 484 ? 8.396 -19.366 -44.313 1.00 85.56 484 THR A CA 1
ATOM 3713 C C . THR A 1 484 ? 7.561 -18.884 -43.118 1.00 85.56 484 THR A C 1
ATOM 3715 O O . THR A 1 484 ? 6.417 -19.323 -42.947 1.00 85.56 484 THR A O 1
ATOM 3718 N N . GLY A 1 485 ? 8.112 -17.974 -42.303 1.00 86.88 485 GLY A N 1
ATOM 3719 C CA . GLY A 1 485 ? 7.525 -17.519 -41.043 1.00 86.88 485 GLY A CA 1
ATOM 3720 C C . GLY A 1 485 ? 7.817 -18.476 -39.886 1.00 86.88 485 GLY A C 1
ATOM 3721 O O . GLY A 1 485 ? 7.067 -18.504 -38.912 1.00 86.88 485 GLY A O 1
ATOM 3722 N N . GLN A 1 486 ? 8.869 -19.290 -40.013 1.00 91.56 486 GLN A N 1
ATOM 3723 C CA . GLN A 1 486 ? 9.349 -20.147 -38.936 1.00 91.56 486 GLN A CA 1
ATOM 3724 C C . GLN A 1 486 ? 10.235 -19.303 -38.019 1.00 91.56 486 GLN A C 1
ATOM 3726 O O . GLN A 1 486 ? 11.263 -18.777 -38.439 1.00 91.56 486 GLN A O 1
ATOM 3731 N N . CYS A 1 487 ? 9.825 -19.169 -36.766 1.00 92.88 487 CYS A N 1
ATOM 3732 C CA . CYS A 1 487 ? 10.602 -18.483 -35.749 1.00 92.88 487 CYS A CA 1
ATOM 3733 C C . CYS A 1 487 ? 11.523 -19.450 -34.997 1.00 92.88 487 CYS A C 1
ATOM 3735 O O . CYS A 1 487 ? 11.399 -20.676 -35.108 1.00 92.88 487 CYS A O 1
ATOM 3737 N N . ASP A 1 488 ? 12.446 -18.881 -34.226 1.00 93.31 488 ASP A N 1
ATOM 3738 C CA . ASP A 1 488 ? 13.286 -19.635 -33.301 1.00 93.31 488 ASP A CA 1
ATOM 3739 C C . ASP A 1 488 ? 12.441 -20.423 -32.287 1.00 93.31 488 ASP A C 1
ATOM 3741 O O . ASP A 1 488 ? 11.532 -19.879 -31.662 1.00 93.31 488 ASP A O 1
ATOM 3745 N N . VAL A 1 489 ? 12.766 -21.704 -32.099 1.00 88.75 489 VAL A N 1
ATOM 3746 C CA . VAL A 1 489 ? 11.959 -22.649 -31.306 1.00 88.75 489 VAL A CA 1
ATOM 3747 C C . VAL A 1 489 ? 11.924 -22.338 -29.804 1.00 88.75 489 VAL A C 1
ATOM 3749 O O . VAL A 1 489 ? 11.053 -22.852 -29.103 1.00 88.75 489 VAL A O 1
ATOM 3752 N N . THR A 1 490 ? 12.832 -21.495 -29.301 1.00 88.25 490 THR A N 1
ATOM 3753 C CA . THR A 1 490 ? 12.917 -21.138 -27.874 1.00 88.25 490 THR A CA 1
ATOM 3754 C C . THR A 1 490 ? 12.468 -19.711 -27.591 1.00 88.25 490 THR A C 1
ATOM 3756 O O . THR A 1 490 ? 11.685 -19.479 -26.677 1.00 88.25 490 THR A O 1
ATOM 3759 N N . THR A 1 491 ? 12.933 -18.753 -28.388 1.00 91.75 491 THR A N 1
ATOM 3760 C CA . THR A 1 491 ? 12.696 -17.315 -28.193 1.00 91.75 491 THR A CA 1
ATOM 3761 C C . THR A 1 491 ? 11.497 -16.799 -28.979 1.00 91.75 491 THR A C 1
ATOM 3763 O O . THR A 1 491 ? 10.984 -15.719 -28.691 1.00 91.75 491 THR A O 1
ATOM 3766 N N . GLY A 1 492 ? 11.069 -17.537 -30.006 1.00 93.00 492 GLY A N 1
ATOM 3767 C CA . GLY A 1 492 ? 9.998 -17.123 -30.903 1.00 93.00 492 GLY A CA 1
ATOM 3768 C C . GLY A 1 492 ? 10.377 -15.980 -31.831 1.00 93.00 492 GLY A C 1
ATOM 3769 O O . GLY A 1 492 ? 9.493 -15.383 -32.446 1.00 93.00 492 GLY A O 1
ATOM 3770 N N . GLN A 1 493 ? 11.666 -15.639 -31.922 1.00 94.75 493 GLN A N 1
ATOM 3771 C CA . GLN A 1 493 ? 12.149 -14.537 -32.743 1.00 94.75 493 GLN A CA 1
ATOM 3772 C C . GLN A 1 493 ? 12.090 -14.899 -34.233 1.00 94.75 493 GLN A C 1
ATOM 3774 O O . GLN A 1 493 ? 12.676 -15.887 -34.676 1.00 94.75 493 GLN A O 1
ATOM 3779 N N . CYS A 1 494 ? 11.401 -14.070 -35.014 1.00 94.81 494 CYS A N 1
ATOM 3780 C CA . CYS A 1 494 ? 11.325 -14.164 -36.470 1.00 94.81 494 CYS A CA 1
ATOM 3781 C C . CYS A 1 494 ? 12.532 -13.486 -37.143 1.00 94.81 494 CYS A C 1
ATOM 3783 O O . CYS A 1 494 ? 13.154 -12.585 -36.564 1.00 94.81 494 CYS A O 1
ATOM 3785 N N . THR A 1 495 ? 12.854 -13.859 -38.389 1.00 93.69 495 THR A N 1
ATOM 3786 C CA . THR A 1 495 ? 13.973 -13.230 -39.113 1.00 93.69 495 THR A CA 1
ATOM 3787 C C . THR A 1 495 ? 13.552 -11.913 -39.777 1.00 93.69 495 THR A C 1
ATOM 3789 O O . THR A 1 495 ? 13.014 -11.859 -40.886 1.00 93.69 495 THR A O 1
ATOM 3792 N N . CYS A 1 496 ? 13.792 -10.800 -39.083 1.00 94.56 496 CYS A N 1
ATOM 3793 C CA . CYS A 1 496 ? 13.344 -9.487 -39.548 1.00 94.56 496 CYS A CA 1
ATOM 3794 C C . CYS A 1 496 ? 14.191 -8.937 -40.709 1.00 94.56 496 CYS A C 1
ATOM 3796 O O . CYS A 1 496 ? 15.402 -9.189 -40.832 1.00 94.56 496 CYS A O 1
ATOM 3798 N N . LYS A 1 497 ? 13.547 -8.141 -41.571 1.00 93.56 497 LYS A N 1
ATOM 3799 C CA . LYS A 1 497 ? 14.229 -7.257 -42.526 1.00 93.56 497 LYS A CA 1
ATOM 3800 C C . LYS A 1 497 ? 15.043 -6.183 -41.782 1.00 93.56 497 LYS A C 1
ATOM 3802 O O . LYS A 1 497 ? 14.734 -5.859 -40.636 1.00 93.56 497 LYS A O 1
ATOM 3807 N N . PRO A 1 498 ? 16.057 -5.578 -42.426 1.00 92.94 498 PRO A N 1
ATOM 3808 C CA . PRO A 1 498 ? 16.754 -4.425 -41.861 1.00 92.94 498 PRO A CA 1
ATOM 3809 C C . PRO A 1 498 ? 15.775 -3.317 -41.444 1.00 92.94 498 PRO A C 1
ATOM 3811 O O . PRO A 1 498 ? 14.833 -3.036 -42.181 1.00 92.94 498 PRO A O 1
ATOM 3814 N N . ARG A 1 499 ? 16.031 -2.669 -40.296 1.00 93.00 499 ARG A N 1
ATOM 3815 C CA . ARG A 1 499 ? 15.224 -1.572 -39.706 1.00 93.00 499 ARG A CA 1
ATOM 3816 C C . ARG A 1 499 ? 13.848 -1.974 -39.156 1.00 93.00 499 ARG A C 1
ATOM 3818 O O . ARG A 1 499 ? 13.173 -1.134 -38.567 1.00 93.00 499 ARG A O 1
ATOM 3825 N N . ILE A 1 500 ? 13.465 -3.241 -39.285 1.00 94.25 500 ILE A N 1
ATOM 3826 C CA . ILE A 1 500 ? 12.266 -3.829 -38.681 1.00 94.25 500 ILE A CA 1
ATOM 3827 C C . ILE A 1 500 ? 12.700 -4.680 -37.483 1.00 94.25 500 ILE A C 1
ATOM 3829 O O . ILE A 1 500 ? 13.735 -5.344 -37.530 1.00 94.25 500 ILE A O 1
ATOM 3833 N N . GLY A 1 501 ? 11.931 -4.644 -36.400 1.00 91.38 501 GLY A N 1
ATOM 3834 C CA . GLY A 1 501 ? 12.229 -5.339 -35.154 1.00 91.38 501 GLY A CA 1
ATOM 3835 C C . GLY A 1 501 ? 10.988 -5.850 -34.428 1.00 91.38 501 GLY A C 1
ATOM 3836 O O . GLY A 1 501 ? 9.873 -5.846 -34.952 1.00 91.38 501 GLY A O 1
ATOM 3837 N N . GLY A 1 502 ? 11.209 -6.308 -33.196 1.00 91.88 502 GLY A N 1
ATOM 3838 C CA . GLY A 1 502 ? 10.228 -7.053 -32.406 1.00 91.88 502 GLY A CA 1
ATOM 3839 C C . GLY A 1 502 ? 10.237 -8.553 -32.717 1.00 91.88 502 GLY A C 1
ATOM 3840 O O . GLY A 1 502 ? 10.730 -8.982 -33.763 1.00 91.88 502 GLY A O 1
ATOM 3841 N N . ARG A 1 503 ? 9.661 -9.353 -31.809 1.00 94.12 503 ARG A N 1
ATOM 3842 C CA . ARG A 1 503 ? 9.585 -10.822 -31.931 1.00 94.12 503 ARG A CA 1
ATOM 3843 C C . ARG A 1 503 ? 8.966 -11.245 -33.265 1.00 94.12 503 ARG A C 1
ATOM 3845 O O . ARG A 1 503 ? 9.518 -12.078 -33.972 1.00 94.12 503 ARG A O 1
ATOM 3852 N N . GLN A 1 504 ? 7.865 -10.587 -33.622 1.00 94.75 504 GLN A N 1
ATOM 3853 C CA . GLN A 1 504 ? 7.050 -10.852 -34.808 1.00 94.75 504 GLN A CA 1
ATOM 3854 C C . GLN A 1 504 ? 7.459 -10.024 -36.041 1.00 94.75 504 GLN A C 1
ATOM 3856 O O . GLN A 1 504 ? 6.796 -10.099 -37.071 1.00 94.75 504 GLN A O 1
ATOM 3861 N N . CYS A 1 505 ? 8.517 -9.207 -35.973 1.00 95.12 505 CYS A N 1
ATOM 3862 C CA . CYS A 1 505 ? 8.908 -8.288 -37.054 1.00 95.12 505 CYS A CA 1
ATOM 3863 C C . CYS A 1 505 ? 7.781 -7.341 -37.516 1.00 95.12 505 CYS A C 1
ATOM 3865 O O . CYS A 1 505 ? 7.651 -7.048 -38.701 1.00 95.12 505 CYS A O 1
ATOM 3867 N N . SER A 1 506 ? 6.928 -6.888 -36.601 1.00 93.44 506 SER A N 1
ATOM 3868 C CA . SER A 1 506 ? 5.725 -6.103 -36.907 1.00 93.44 506 SER A CA 1
ATOM 3869 C C . SER A 1 506 ? 5.887 -4.594 -36.694 1.00 93.44 506 SER A C 1
ATOM 3871 O O . SER A 1 506 ? 4.938 -3.845 -36.903 1.00 93.44 506 SER A O 1
ATOM 3873 N N . GLN A 1 507 ? 7.074 -4.130 -36.294 1.00 93.44 507 GLN A N 1
ATOM 3874 C CA . GLN A 1 507 ? 7.334 -2.721 -35.989 1.00 93.44 507 GLN A CA 1
ATOM 3875 C C . GLN A 1 507 ? 8.736 -2.292 -36.422 1.00 93.44 507 GLN A C 1
ATOM 3877 O O . GLN A 1 507 ? 9.619 -3.125 -36.620 1.00 93.44 507 GLN A O 1
ATOM 3882 N N . CYS A 1 508 ? 8.966 -0.989 -36.556 1.00 94.12 508 CYS A N 1
ATOM 3883 C CA . CYS A 1 508 ? 10.304 -0.463 -36.814 1.00 94.12 508 CYS A CA 1
ATOM 3884 C C . CYS A 1 508 ? 11.192 -0.563 -35.563 1.00 94.12 508 CYS A C 1
ATOM 3886 O O . CYS A 1 508 ? 10.702 -0.546 -34.435 1.00 94.12 508 CYS A O 1
ATOM 3888 N N . VAL A 1 509 ? 12.508 -0.675 -35.755 1.00 94.38 509 VAL A N 1
ATOM 3889 C CA . VAL A 1 509 ? 13.474 -0.554 -34.647 1.00 94.38 509 VAL A CA 1
ATOM 3890 C C . VAL A 1 509 ? 13.553 0.895 -34.156 1.00 94.38 509 VAL A C 1
ATOM 3892 O O . VAL A 1 509 ? 13.211 1.821 -34.895 1.00 94.38 509 VAL A O 1
ATOM 3895 N N . ALA A 1 510 ? 14.040 1.099 -32.929 1.00 93.62 510 ALA A N 1
ATOM 3896 C CA . ALA A 1 510 ? 14.229 2.433 -32.358 1.00 93.62 510 ALA A CA 1
ATOM 3897 C C . ALA A 1 510 ? 15.000 3.359 -33.322 1.00 93.62 510 ALA A C 1
ATOM 3899 O O . ALA A 1 510 ? 16.005 2.964 -33.920 1.00 93.62 510 ALA A O 1
ATOM 3900 N N . GLY A 1 511 ? 14.510 4.591 -33.483 1.00 93.44 511 GLY A N 1
ATOM 3901 C CA . GLY A 1 511 ? 15.056 5.573 -34.429 1.00 93.44 511 GLY A CA 1
ATOM 3902 C C . GLY A 1 511 ? 14.493 5.504 -35.850 1.00 93.44 511 GLY A C 1
ATOM 3903 O O . GLY A 1 511 ? 14.925 6.286 -36.699 1.00 93.44 511 GLY A O 1
ATOM 3904 N N . TYR A 1 512 ? 13.526 4.622 -36.111 1.00 95.19 512 TYR A N 1
ATOM 3905 C CA . TYR A 1 512 ? 12.819 4.523 -37.385 1.00 95.19 512 TYR A CA 1
ATOM 3906 C C . TYR A 1 512 ? 11.302 4.534 -37.174 1.00 95.19 512 TYR A C 1
ATOM 3908 O O . TYR A 1 512 ? 10.805 4.069 -36.151 1.00 95.19 512 TYR A O 1
ATOM 3916 N N . TYR A 1 513 ? 10.561 5.036 -38.160 1.00 94.69 513 TYR A N 1
ATOM 3917 C CA . TYR A 1 513 ? 9.101 5.130 -38.115 1.00 94.69 513 TYR A CA 1
ATOM 3918 C C . TYR A 1 513 ? 8.467 4.767 -39.463 1.00 94.69 513 TYR A C 1
ATOM 3920 O O . TYR A 1 513 ? 9.172 4.713 -40.473 1.00 94.69 513 TYR A O 1
ATOM 3928 N N . ARG A 1 514 ? 7.139 4.572 -39.487 1.00 92.31 514 ARG A N 1
ATOM 3929 C CA . ARG A 1 514 ? 6.337 4.231 -40.684 1.00 92.31 514 ARG A CA 1
ATOM 3930 C C . ARG A 1 514 ? 6.604 2.807 -41.189 1.00 92.31 514 ARG A C 1
ATOM 3932 O O . ARG A 1 514 ? 7.260 2.606 -42.206 1.00 92.31 514 ARG A O 1
ATOM 3939 N N . PHE A 1 515 ? 6.114 1.812 -40.452 1.00 92.62 515 PHE A N 1
ATOM 3940 C CA . PHE A 1 515 ? 6.116 0.414 -40.897 1.00 92.62 515 PHE A CA 1
ATOM 3941 C C . PHE A 1 515 ? 5.181 0.234 -42.115 1.00 92.62 515 PHE A C 1
ATOM 3943 O O . PHE A 1 515 ? 4.068 0.763 -42.070 1.00 92.62 515 PHE A O 1
ATOM 3950 N N . PRO A 1 516 ? 5.566 -0.537 -43.158 1.00 90.88 516 PRO A N 1
ATOM 3951 C CA . PRO A 1 516 ? 6.755 -1.396 -43.258 1.00 90.88 516 PRO A CA 1
ATOM 3952 C C . PRO A 1 516 ? 8.018 -0.741 -43.851 1.00 90.88 516 PRO A C 1
ATOM 3954 O O . PRO A 1 516 ? 9.061 -1.395 -43.890 1.00 90.88 516 PRO A O 1
ATOM 3957 N N . GLU A 1 517 ? 7.971 0.505 -44.329 1.00 91.75 517 GLU A N 1
ATOM 3958 C CA . GLU A 1 517 ? 9.114 1.155 -44.996 1.00 91.75 517 GLU A CA 1
ATOM 3959 C C . GLU A 1 517 ? 10.249 1.545 -44.033 1.00 91.75 517 GLU A C 1
ATOM 3961 O O . GLU A 1 517 ? 11.409 1.582 -44.445 1.00 91.75 517 GLU A O 1
ATOM 3966 N N . CYS A 1 518 ? 9.925 1.822 -42.766 1.00 94.12 518 CYS A N 1
ATOM 3967 C CA . CYS A 1 518 ? 10.840 2.172 -41.675 1.00 94.12 518 CYS A CA 1
ATOM 3968 C C . CYS A 1 518 ? 11.905 3.210 -42.073 1.00 94.12 518 CYS A C 1
ATOM 3970 O O . CYS A 1 518 ? 13.074 2.901 -42.337 1.00 94.12 518 CYS A O 1
ATOM 3972 N N . VAL A 1 519 ? 11.488 4.476 -42.093 1.00 94.19 519 VAL A N 1
ATOM 3973 C CA . VAL A 1 519 ? 12.309 5.651 -42.423 1.00 94.19 519 VAL A CA 1
ATOM 3974 C C . VAL A 1 519 ? 13.006 6.176 -41.167 1.00 94.19 519 VAL A C 1
ATOM 3976 O O . VAL A 1 519 ? 12.410 6.189 -40.096 1.00 94.19 519 VAL A O 1
ATOM 3979 N N . ALA A 1 520 ? 14.267 6.605 -41.283 1.00 94.94 520 ALA A N 1
ATOM 3980 C CA . ALA A 1 520 ? 15.037 7.118 -40.149 1.00 94.94 520 ALA A CA 1
ATOM 3981 C C . ALA A 1 520 ? 14.473 8.451 -39.627 1.00 94.94 520 ALA A C 1
ATOM 3983 O O . ALA A 1 520 ? 14.110 9.336 -40.407 1.00 94.94 520 ALA A O 1
ATOM 3984 N N . CYS A 1 521 ? 14.443 8.607 -38.308 1.00 94.69 521 CYS A N 1
ATOM 3985 C CA . CYS A 1 521 ? 14.033 9.838 -37.644 1.00 94.69 521 CYS A CA 1
ATOM 3986 C C . CYS A 1 521 ? 15.160 10.880 -37.625 1.00 94.69 521 CYS A C 1
ATOM 3988 O O . CYS A 1 521 ? 16.331 10.553 -37.447 1.00 94.69 521 CYS A O 1
ATOM 3990 N N . SER A 1 522 ? 14.805 12.161 -37.756 1.00 95.00 522 SER A N 1
ATOM 3991 C CA . SER A 1 522 ? 15.761 13.281 -37.785 1.00 95.00 522 SER A CA 1
ATOM 3992 C C . SER A 1 522 ? 15.942 13.938 -36.404 1.00 95.00 522 SER A C 1
ATOM 3994 O O . SER A 1 522 ? 15.829 15.159 -36.261 1.00 95.00 522 SER A O 1
ATOM 3996 N N . CYS A 1 523 ? 16.232 13.135 -35.380 1.00 95.81 523 CYS A N 1
ATOM 3997 C CA . CYS A 1 523 ? 16.367 13.587 -33.991 1.00 95.81 523 CYS A CA 1
ATOM 3998 C C . CYS A 1 523 ? 17.828 13.809 -33.572 1.00 95.81 523 CYS A C 1
ATOM 4000 O O . CYS A 1 523 ? 18.737 13.188 -34.121 1.00 95.81 523 CYS A O 1
ATOM 4002 N N . ASN A 1 524 ? 18.062 14.668 -32.579 1.00 94.94 524 ASN A N 1
ATOM 4003 C CA . ASN A 1 524 ? 19.364 14.822 -31.938 1.00 94.94 524 ASN A CA 1
ATOM 4004 C C . ASN A 1 524 ? 19.585 13.667 -30.938 1.00 94.94 524 ASN A C 1
ATOM 4006 O O . ASN A 1 524 ? 18.829 13.560 -29.970 1.00 94.94 524 ASN A O 1
ATOM 4010 N N . PRO A 1 525 ? 20.614 12.817 -31.124 1.00 90.19 525 PRO A N 1
ATOM 4011 C CA . PRO A 1 525 ? 20.821 11.627 -30.298 1.00 90.19 525 PRO A CA 1
ATOM 4012 C C . PRO A 1 525 ? 21.073 11.942 -28.816 1.00 90.19 525 PRO A C 1
ATOM 4014 O O . PRO A 1 525 ? 20.744 11.124 -27.962 1.00 90.19 525 PRO A O 1
ATOM 4017 N N . GLY A 1 526 ? 21.612 13.121 -28.484 1.00 90.00 526 GLY A N 1
ATOM 4018 C CA . GLY A 1 526 ? 21.864 13.512 -27.092 1.00 90.00 526 GLY A CA 1
ATOM 4019 C C . GLY A 1 526 ? 20.608 13.937 -26.326 1.00 90.00 526 GLY A C 1
ATOM 4020 O O . GLY A 1 526 ? 20.587 13.865 -25.096 1.00 90.00 526 GLY A O 1
ATOM 4021 N N . GLY A 1 527 ? 19.561 14.360 -27.040 1.00 93.69 527 GLY A N 1
ATOM 4022 C CA . GLY A 1 527 ? 18.361 14.968 -26.461 1.00 93.69 527 GLY A CA 1
ATOM 4023 C C . GLY A 1 527 ? 17.126 14.077 -26.467 1.00 93.69 527 GLY A C 1
ATOM 4024 O O . GLY A 1 527 ? 16.085 14.487 -25.959 1.00 93.69 527 GLY A O 1
ATOM 4025 N N . VAL A 1 528 ? 17.225 12.868 -27.015 1.00 96.00 528 VAL A N 1
ATOM 4026 C CA . VAL A 1 528 ? 16.129 11.895 -27.075 1.00 96.00 528 VAL A CA 1
ATOM 4027 C C . VAL A 1 528 ? 16.280 10.773 -26.054 1.00 96.00 528 VAL A C 1
ATOM 4029 O O . VAL A 1 528 ? 17.353 10.521 -25.507 1.00 96.00 528 VAL A O 1
ATOM 4032 N N . THR A 1 529 ? 15.171 10.095 -25.790 1.00 93.94 529 THR A N 1
ATOM 4033 C CA . THR A 1 529 ? 15.126 8.850 -25.014 1.00 93.94 529 THR A CA 1
ATOM 4034 C C . THR A 1 529 ? 15.624 7.651 -25.835 1.00 93.94 529 THR A C 1
ATOM 4036 O O . THR A 1 529 ? 15.870 7.765 -27.035 1.00 93.94 529 THR A O 1
ATOM 4039 N N . ALA A 1 530 ? 15.738 6.470 -25.214 1.00 91.94 530 ALA A N 1
ATOM 4040 C CA . ALA A 1 530 ? 16.225 5.248 -25.870 1.00 91.94 530 ALA A CA 1
ATOM 4041 C C . ALA A 1 530 ? 15.402 4.812 -27.102 1.00 91.94 530 ALA A C 1
ATOM 4043 O O . ALA A 1 530 ? 15.943 4.183 -28.005 1.00 91.94 530 ALA A O 1
ATOM 4044 N N . GLN A 1 531 ? 14.111 5.164 -27.160 1.00 89.81 531 GLN A N 1
ATOM 4045 C CA . GLN A 1 531 ? 13.249 4.875 -28.315 1.00 89.81 531 GLN A CA 1
ATOM 4046 C C . GLN A 1 531 ? 13.447 5.865 -29.475 1.00 89.81 531 GLN A C 1
ATOM 4048 O O . GLN A 1 531 ? 13.016 5.592 -30.593 1.00 89.81 531 GLN A O 1
ATOM 4053 N N . ILE A 1 532 ? 14.160 6.976 -29.235 1.00 94.44 532 ILE A N 1
ATOM 4054 C CA . ILE A 1 532 ? 14.525 8.044 -30.179 1.00 94.44 532 ILE A CA 1
ATOM 4055 C C . ILE A 1 532 ? 13.314 8.836 -30.697 1.00 94.44 532 ILE A C 1
ATOM 4057 O O . ILE A 1 532 ? 13.228 10.047 -30.489 1.00 94.44 532 ILE A O 1
ATOM 4061 N N . CYS A 1 533 ? 12.365 8.173 -31.349 1.00 94.56 533 CYS A N 1
ATOM 4062 C CA . CYS A 1 533 ? 11.162 8.758 -31.923 1.00 94.56 533 CYS A CA 1
ATOM 4063 C C . CYS A 1 533 ? 9.979 7.794 -31.821 1.00 94.56 533 CYS A C 1
ATOM 4065 O O . CYS A 1 533 ? 10.143 6.588 -31.652 1.00 94.56 533 CYS A O 1
ATOM 4067 N N . ASP A 1 534 ? 8.777 8.340 -31.940 1.00 93.06 534 ASP A N 1
ATOM 4068 C CA . ASP A 1 534 ? 7.558 7.551 -32.024 1.00 93.06 534 ASP A CA 1
ATOM 4069 C C . ASP A 1 534 ? 7.527 6.742 -33.343 1.00 93.06 534 ASP A C 1
ATOM 4071 O O . ASP A 1 534 ? 7.689 7.329 -34.421 1.00 93.06 534 ASP A O 1
ATOM 4075 N N . PRO A 1 535 ? 7.307 5.413 -33.292 1.00 88.81 535 PRO A N 1
ATOM 4076 C CA . PRO A 1 535 ? 7.424 4.531 -34.456 1.00 88.81 535 PRO A CA 1
ATOM 4077 C C . PRO A 1 535 ? 6.316 4.732 -35.504 1.00 88.81 535 PRO A C 1
ATOM 4079 O O . PRO A 1 535 ? 6.454 4.273 -36.641 1.00 88.81 535 PRO A O 1
ATOM 4082 N N . ASN A 1 536 ? 5.231 5.434 -35.164 1.00 88.06 536 ASN A N 1
ATOM 4083 C CA . ASN A 1 536 ? 4.119 5.694 -36.078 1.00 88.06 536 ASN A CA 1
ATOM 4084 C C . ASN A 1 536 ? 4.216 7.094 -36.694 1.00 88.06 536 ASN A C 1
ATOM 4086 O O . ASN A 1 536 ? 4.071 7.262 -37.904 1.00 88.06 536 ASN A O 1
ATOM 4090 N N . THR A 1 537 ? 4.486 8.102 -35.867 1.00 90.81 537 THR A N 1
ATOM 4091 C CA . THR A 1 537 ? 4.444 9.520 -36.257 1.00 90.81 537 THR A CA 1
ATOM 4092 C C . THR A 1 537 ? 5.807 10.085 -36.650 1.00 90.81 537 THR A C 1
ATOM 4094 O O . THR A 1 537 ? 5.864 11.100 -37.341 1.00 90.81 537 THR A O 1
ATOM 4097 N N . GLY A 1 538 ? 6.909 9.463 -36.215 1.00 91.94 538 GLY A N 1
ATOM 4098 C CA . GLY A 1 538 ? 8.269 9.967 -36.431 1.00 91.94 538 GLY A CA 1
ATOM 4099 C C . GLY A 1 538 ? 8.636 11.176 -35.566 1.00 91.94 538 GLY A C 1
ATOM 4100 O O . GLY A 1 538 ? 9.708 11.755 -35.744 1.00 91.94 538 GLY A O 1
ATOM 4101 N N . ARG A 1 539 ? 7.773 11.571 -34.620 1.00 94.88 539 ARG A N 1
ATOM 4102 C CA . ARG A 1 539 ? 8.046 12.662 -33.677 1.00 94.88 539 ARG A CA 1
ATOM 4103 C C . ARG A 1 539 ? 9.144 12.246 -32.699 1.00 94.88 539 ARG A C 1
ATOM 4105 O O . ARG A 1 539 ? 9.050 11.191 -32.077 1.00 94.88 539 ARG A O 1
ATOM 4112 N N . CYS A 1 540 ? 10.158 13.089 -32.530 1.00 96.38 540 CYS A N 1
ATOM 4113 C CA . CYS A 1 540 ? 11.243 12.837 -31.586 1.00 96.38 540 CYS A CA 1
ATOM 4114 C C . CYS A 1 540 ? 10.738 12.812 -30.137 1.00 96.38 540 CYS A C 1
ATOM 4116 O O . CYS A 1 540 ? 9.949 13.664 -29.718 1.00 96.38 540 CYS A O 1
ATOM 4118 N N . LEU A 1 541 ? 11.207 11.829 -29.371 1.00 96.06 541 LEU A N 1
ATOM 4119 C CA . LEU A 1 541 ? 10.839 11.626 -27.973 1.00 96.06 541 LEU A CA 1
ATOM 4120 C C . LEU A 1 541 ? 11.904 12.263 -27.080 1.00 96.06 541 LEU A C 1
ATOM 4122 O O . LEU A 1 541 ? 12.878 11.605 -26.706 1.00 96.06 541 LEU A O 1
ATOM 4126 N N . CYS A 1 542 ? 11.731 13.552 -26.782 1.00 96.44 542 CYS A N 1
ATOM 4127 C CA . CYS A 1 542 ? 12.716 14.345 -26.048 1.00 96.44 542 CYS A CA 1
ATOM 4128 C C . CYS A 1 542 ? 12.860 13.912 -24.582 1.00 96.44 542 CYS A C 1
ATOM 4130 O O . CYS A 1 542 ? 11.887 13.520 -23.934 1.00 96.44 542 CYS A O 1
ATOM 4132 N N . LYS A 1 543 ? 14.078 14.033 -24.043 1.00 95.81 543 LYS A N 1
ATOM 4133 C CA . LYS A 1 543 ? 14.355 13.966 -22.602 1.00 95.81 543 LYS A CA 1
ATOM 4134 C C . LYS A 1 543 ? 13.637 15.111 -21.872 1.00 95.81 543 LYS A C 1
ATOM 4136 O O . LYS A 1 543 ? 13.272 16.114 -22.480 1.00 95.81 543 LYS A O 1
ATOM 4141 N N . SER A 1 544 ? 13.435 14.971 -20.562 1.00 95.50 544 SER A N 1
ATOM 4142 C CA . SER A 1 544 ? 12.512 15.827 -19.796 1.00 95.50 544 SER A CA 1
ATOM 4143 C C . SER A 1 544 ? 12.785 17.332 -19.899 1.00 95.50 544 SER A C 1
ATOM 4145 O O . SER A 1 544 ? 11.830 18.106 -19.924 1.00 95.50 544 SER A O 1
ATOM 4147 N N . ASN A 1 545 ? 14.056 17.741 -19.983 1.00 95.62 545 ASN A N 1
ATOM 4148 C CA . ASN A 1 545 ? 14.465 19.151 -19.987 1.00 95.62 545 ASN A CA 1
ATOM 4149 C C . ASN A 1 545 ? 14.883 19.635 -21.384 1.00 95.62 545 ASN A C 1
ATOM 4151 O O . ASN A 1 545 ? 15.514 20.678 -21.527 1.00 95.62 545 ASN A O 1
ATOM 4155 N N . VAL A 1 546 ? 14.538 18.878 -22.423 1.00 96.69 546 VAL A N 1
ATOM 4156 C CA . VAL A 1 546 ? 14.852 19.190 -23.817 1.00 96.69 546 VAL A CA 1
ATOM 4157 C C . VAL A 1 546 ? 13.549 19.330 -24.598 1.00 96.69 546 VAL A C 1
ATOM 4159 O O . VAL A 1 546 ? 12.556 18.649 -24.331 1.00 96.69 546 VAL A O 1
ATOM 4162 N N . GLU A 1 547 ? 13.538 20.231 -25.566 1.00 95.06 547 GLU A N 1
ATOM 4163 C CA . GLU A 1 547 ? 12.410 20.500 -26.442 1.00 95.06 547 GLU A CA 1
ATOM 4164 C C . GLU A 1 547 ? 12.858 20.802 -27.879 1.00 95.06 547 GLU A C 1
ATOM 4166 O O . GLU A 1 547 ? 14.035 20.697 -28.234 1.00 95.06 547 GLU A O 1
ATOM 4171 N N . GLY A 1 548 ? 11.882 21.129 -28.724 1.00 94.00 548 GLY A N 1
ATOM 4172 C CA . GLY A 1 548 ? 12.068 21.335 -30.156 1.00 94.00 548 GLY A CA 1
ATOM 4173 C C . GLY A 1 548 ? 11.763 20.082 -30.987 1.00 94.00 548 GLY A C 1
ATOM 4174 O O . GLY A 1 548 ? 11.728 18.964 -30.467 1.00 94.00 548 GLY A O 1
ATOM 4175 N N . PRO A 1 549 ? 11.536 20.240 -32.303 1.00 92.88 549 PRO A N 1
ATOM 4176 C CA . PRO A 1 549 ? 11.177 19.136 -33.196 1.00 92.88 549 PRO A CA 1
ATOM 4177 C C . PRO A 1 549 ? 12.285 18.084 -33.330 1.00 92.88 549 PRO A C 1
ATOM 4179 O O . PRO A 1 549 ? 11.993 16.940 -33.669 1.00 92.88 549 PRO A O 1
ATOM 4182 N N . ARG A 1 550 ? 13.541 18.459 -33.051 1.00 94.94 550 ARG A N 1
ATOM 4183 C CA . ARG A 1 550 ? 14.705 17.565 -33.071 1.00 94.94 550 ARG A CA 1
ATOM 4184 C C . ARG A 1 550 ? 15.256 17.260 -31.676 1.00 94.94 550 ARG A C 1
ATOM 4186 O O . ARG A 1 550 ? 16.240 16.533 -31.595 1.00 94.94 550 ARG A O 1
ATOM 4193 N N . CYS A 1 551 ? 14.632 17.755 -30.604 1.00 96.25 551 CYS A N 1
ATOM 4194 C CA . CYS A 1 551 ? 15.129 17.637 -29.229 1.00 96.25 551 CYS A CA 1
ATOM 4195 C C . CYS A 1 551 ? 16.564 18.171 -29.064 1.00 96.25 551 CYS A C 1
ATOM 4197 O O . CYS A 1 551 ? 17.453 17.473 -28.585 1.00 96.25 551 CYS A O 1
ATOM 4199 N N . ASP A 1 552 ? 16.805 19.392 -29.520 1.00 94.38 552 ASP A N 1
ATOM 4200 C CA . ASP A 1 552 ? 18.114 20.049 -29.565 1.00 94.38 552 ASP A CA 1
ATOM 4201 C C . ASP A 1 552 ? 18.163 21.371 -28.785 1.00 94.38 552 ASP A C 1
ATOM 4203 O O . ASP A 1 552 ? 19.222 21.991 -28.702 1.00 94.38 552 ASP A O 1
ATOM 4207 N N . VAL A 1 553 ? 17.049 21.783 -28.175 1.00 94.81 553 VAL A N 1
ATOM 4208 C CA . VAL A 1 553 ? 16.936 23.034 -27.419 1.00 94.81 553 VAL A CA 1
ATOM 4209 C C . VAL A 1 553 ? 16.601 22.723 -25.964 1.00 94.81 553 VAL A C 1
ATOM 4211 O O . VAL A 1 553 ? 15.748 21.882 -25.690 1.00 94.81 553 VAL A O 1
ATOM 4214 N N . CYS A 1 554 ? 17.263 23.381 -25.010 1.00 95.69 554 CYS A N 1
ATOM 4215 C CA . CYS A 1 554 ? 16.872 23.270 -23.605 1.00 95.69 554 CYS A CA 1
ATOM 4216 C C . CYS A 1 554 ? 15.520 23.945 -23.384 1.00 95.69 554 CYS A C 1
ATOM 4218 O O . CYS A 1 554 ? 15.302 25.069 -23.835 1.00 95.69 554 CYS A O 1
ATOM 4220 N N . ARG A 1 555 ? 14.631 23.271 -22.654 1.00 95.62 555 ARG A N 1
ATOM 4221 C CA . ARG A 1 555 ? 13.335 23.837 -22.277 1.00 95.62 555 ARG A CA 1
ATOM 4222 C C . ARG A 1 555 ? 13.531 25.085 -21.417 1.00 95.62 555 ARG A C 1
ATOM 4224 O O . ARG A 1 555 ? 14.480 25.149 -20.633 1.00 95.62 555 ARG A O 1
ATOM 4231 N N . LYS A 1 556 ? 12.608 26.047 -21.497 1.00 94.00 556 LYS A N 1
ATOM 4232 C CA . LYS A 1 556 ? 12.565 27.179 -20.554 1.00 94.00 556 LYS A CA 1
ATOM 4233 C C . LYS A 1 556 ? 12.683 26.691 -19.096 1.00 94.00 556 LYS A C 1
ATOM 4235 O O . LYS A 1 556 ? 12.028 25.720 -18.721 1.00 94.00 556 LYS A O 1
ATOM 4240 N N . GLY A 1 557 ? 13.518 27.357 -18.296 1.00 94.19 557 GLY A N 1
ATOM 4241 C CA . GLY A 1 557 ? 13.851 26.916 -16.937 1.00 94.19 557 GLY A CA 1
ATOM 4242 C C . GLY A 1 557 ? 14.977 25.880 -16.874 1.00 94.19 557 GLY A C 1
ATOM 4243 O O . GLY A 1 557 ? 15.212 25.300 -15.820 1.00 94.19 557 GLY A O 1
ATOM 4244 N N . SER A 1 558 ? 15.683 25.620 -17.979 1.00 95.31 558 SER A N 1
ATOM 4245 C CA . SER A 1 558 ? 16.847 24.732 -18.015 1.00 95.31 558 SER A CA 1
ATOM 4246 C C . SER A 1 558 ? 17.949 25.259 -18.938 1.00 95.31 558 SER A C 1
ATOM 4248 O O . SER A 1 558 ? 17.704 26.062 -19.837 1.00 95.31 558 SER A O 1
ATOM 4250 N N . PHE A 1 559 ? 19.179 24.813 -18.705 1.00 94.94 559 PHE A N 1
ATOM 4251 C CA . PHE A 1 559 ? 20.392 25.251 -19.388 1.00 94.94 559 PHE A CA 1
ATOM 4252 C C . PHE A 1 559 ? 21.381 24.085 -19.532 1.00 94.94 559 PHE A C 1
ATOM 4254 O O . PHE A 1 559 ? 21.172 23.014 -18.970 1.00 94.94 559 PHE A O 1
ATOM 4261 N N . HIS A 1 560 ? 22.476 24.302 -20.263 1.00 94.25 560 HIS A N 1
ATOM 4262 C CA . HIS A 1 560 ? 23.549 23.325 -20.470 1.00 94.25 560 HIS A CA 1
ATOM 4263 C C . HIS A 1 560 ? 23.075 21.976 -21.042 1.00 94.25 560 HIS A C 1
ATOM 4265 O O . HIS A 1 560 ? 22.824 21.020 -20.309 1.00 94.25 560 HIS A O 1
ATOM 4271 N N . PHE A 1 561 ? 22.978 21.894 -22.371 1.00 94.12 561 PHE A N 1
ATOM 4272 C CA . PHE A 1 561 ? 22.703 20.632 -23.055 1.00 94.12 561 PHE A CA 1
ATOM 4273 C C . PHE A 1 561 ? 23.916 19.700 -22.973 1.00 94.12 561 PHE A C 1
ATOM 4275 O O . PHE A 1 561 ? 24.988 20.025 -23.487 1.00 94.12 561 PHE A O 1
ATOM 4282 N N . ASP A 1 562 ? 23.724 18.529 -22.376 1.00 91.12 562 ASP A N 1
ATOM 4283 C CA . ASP A 1 562 ? 24.739 17.491 -22.247 1.00 91.12 562 ASP A CA 1
ATOM 4284 C C . ASP A 1 562 ? 24.128 16.123 -22.611 1.00 91.12 562 ASP A C 1
ATOM 4286 O O . ASP A 1 562 ? 23.197 15.659 -21.944 1.00 91.12 562 ASP A O 1
ATOM 4290 N N . PRO A 1 563 ? 24.637 15.432 -23.650 1.00 90.94 563 PRO A N 1
ATOM 4291 C CA . PRO A 1 563 ? 24.188 14.086 -24.004 1.00 90.94 563 PRO A CA 1
ATOM 4292 C C . PRO A 1 563 ? 24.260 13.073 -22.852 1.00 90.94 563 PRO A C 1
ATOM 4294 O O . PRO A 1 563 ? 23.432 12.157 -22.802 1.00 90.94 563 PRO A O 1
ATOM 4297 N N . SER A 1 564 ? 25.222 13.237 -21.935 1.00 89.19 564 SER A N 1
ATOM 4298 C CA . SER A 1 564 ? 25.408 12.373 -20.764 1.00 89.19 564 SER A CA 1
ATOM 4299 C C . SER A 1 564 ? 24.383 12.638 -19.655 1.00 89.19 564 SER A C 1
ATOM 4301 O O . SER A 1 564 ? 24.117 11.757 -18.837 1.00 89.19 564 SER A O 1
ATOM 4303 N N . ASN A 1 565 ? 23.730 13.805 -19.666 1.00 89.44 565 ASN A N 1
ATOM 4304 C CA . ASN A 1 565 ? 22.669 14.124 -18.724 1.00 89.44 565 ASN A CA 1
ATOM 4305 C C . ASN A 1 565 ? 21.400 13.304 -19.066 1.00 89.44 565 ASN A C 1
ATOM 4307 O O . ASN A 1 565 ? 20.876 13.399 -20.188 1.00 89.44 565 ASN A O 1
ATOM 4311 N N . PRO A 1 566 ? 20.843 12.515 -18.123 1.00 90.81 566 PRO A N 1
ATOM 4312 C CA . PRO A 1 566 ? 19.638 11.716 -18.363 1.00 90.81 566 PRO A CA 1
ATOM 4313 C C . PRO A 1 566 ? 18.400 12.575 -18.663 1.00 90.81 566 PRO A C 1
ATOM 4315 O O . PRO A 1 566 ? 17.501 12.131 -19.377 1.00 90.81 566 PRO A O 1
ATOM 4318 N N . LYS A 1 567 ? 18.373 13.824 -18.179 1.00 92.50 567 LYS A N 1
ATOM 4319 C CA . LYS A 1 567 ? 17.333 14.822 -18.475 1.00 92.50 567 LYS A CA 1
ATOM 4320 C C . LYS A 1 567 ? 17.668 15.698 -19.690 1.00 92.50 567 LYS A C 1
ATOM 4322 O O . LYS A 1 567 ? 16.812 16.455 -20.145 1.00 92.50 567 LYS A O 1
ATOM 4327 N N . GLY A 1 568 ? 18.879 15.571 -20.235 1.00 94.06 568 GLY A N 1
ATOM 4328 C CA . GLY A 1 568 ? 19.404 16.294 -21.396 1.00 94.06 568 GLY A CA 1
ATOM 4329 C C . GLY A 1 568 ? 19.920 17.695 -21.065 1.00 94.06 568 GLY A C 1
ATOM 4330 O O . GLY A 1 568 ? 21.071 17.988 -21.361 1.00 94.06 568 GLY A O 1
ATOM 4331 N N . CYS A 1 569 ? 19.118 18.525 -20.395 1.00 95.31 569 CYS A N 1
ATOM 4332 C CA . CYS A 1 569 ? 19.560 19.815 -19.853 1.00 95.31 569 CYS A CA 1
ATOM 4333 C C . CYS A 1 569 ? 19.435 19.863 -18.325 1.00 95.31 569 CYS A C 1
ATOM 4335 O O . CYS A 1 569 ? 18.617 19.161 -17.720 1.00 95.31 569 CYS A O 1
ATOM 4337 N N . THR A 1 570 ? 20.239 20.710 -17.692 1.00 93.75 570 THR A N 1
ATOM 4338 C CA . THR A 1 570 ? 20.225 20.961 -16.246 1.00 93.75 570 THR A CA 1
ATOM 4339 C C . THR A 1 570 ? 19.181 22.021 -15.906 1.00 93.75 570 THR A C 1
ATOM 4341 O O . THR A 1 570 ? 19.094 23.049 -16.563 1.00 93.75 570 THR A O 1
ATOM 4344 N N . GLU A 1 571 ? 18.359 21.785 -14.889 1.00 94.06 571 GLU A N 1
ATOM 4345 C CA . GLU A 1 571 ? 17.309 22.721 -14.463 1.00 94.06 571 GLU A CA 1
ATOM 4346 C C . GLU A 1 571 ? 17.902 23.950 -13.751 1.00 94.06 571 GLU A C 1
ATOM 4348 O O . GLU A 1 571 ? 18.825 23.800 -12.945 1.00 94.06 571 GLU A O 1
ATOM 4353 N N . CYS A 1 572 ? 17.383 25.148 -14.038 1.00 94.56 572 CYS A N 1
ATOM 4354 C CA . CYS A 1 572 ? 17.767 26.398 -13.379 1.00 94.56 572 CYS A CA 1
ATOM 4355 C C . CYS A 1 572 ? 17.338 26.368 -11.907 1.00 94.56 572 CYS A C 1
ATOM 4357 O O . CYS A 1 572 ? 16.191 26.048 -11.605 1.00 94.56 572 CYS A O 1
ATOM 4359 N N . PHE A 1 573 ? 18.237 26.732 -10.992 1.00 94.50 573 PHE A N 1
ATOM 4360 C CA . PHE A 1 573 ? 17.898 26.849 -9.572 1.00 94.50 573 PHE A CA 1
ATOM 4361 C C . PHE A 1 573 ? 17.766 28.310 -9.143 1.00 94.50 573 PHE A C 1
ATOM 4363 O O . PHE A 1 573 ? 16.747 28.677 -8.559 1.00 94.50 573 PHE A O 1
ATOM 4370 N N . CYS A 1 574 ? 18.779 29.134 -9.422 1.00 94.69 574 CYS A N 1
ATOM 4371 C CA . CYS A 1 574 ? 18.835 30.575 -9.154 1.00 94.69 574 CYS A CA 1
ATOM 4372 C C . CYS A 1 574 ? 18.303 30.986 -7.766 1.00 94.69 574 CYS A C 1
ATOM 4374 O O . CYS A 1 574 ? 17.688 32.045 -7.620 1.00 94.69 574 CYS A O 1
ATOM 4376 N N . PHE A 1 575 ? 18.443 30.098 -6.770 1.00 92.81 575 PHE A N 1
ATOM 4377 C CA . PHE A 1 575 ? 17.915 30.230 -5.407 1.00 92.81 575 PHE A CA 1
ATOM 4378 C C . PHE A 1 575 ? 16.428 30.635 -5.337 1.00 92.81 575 PHE A C 1
ATOM 4380 O O . PHE A 1 575 ? 15.988 31.267 -4.379 1.00 92.81 575 PHE A O 1
ATOM 4387 N N . GLY A 1 576 ? 15.639 30.255 -6.349 1.00 91.38 576 GLY A N 1
ATOM 4388 C CA . GLY A 1 576 ? 14.213 30.573 -6.453 1.00 91.38 576 GLY A CA 1
ATOM 4389 C C . GLY A 1 576 ? 13.894 32.019 -6.852 1.00 91.38 576 GLY A C 1
ATOM 4390 O O . GLY A 1 576 ? 12.731 32.407 -6.806 1.00 91.38 576 GLY A O 1
ATOM 4391 N N . VAL A 1 577 ? 14.892 32.820 -7.242 1.00 93.12 577 VAL A N 1
ATOM 4392 C CA . VAL A 1 577 ? 14.711 34.237 -7.608 1.00 93.12 577 VAL A CA 1
ATOM 4393 C C . VAL A 1 577 ? 14.224 34.402 -9.053 1.00 93.12 577 VAL A C 1
ATOM 4395 O O . VAL A 1 577 ? 13.435 35.298 -9.344 1.00 93.12 577 VAL A O 1
ATOM 4398 N N . THR A 1 578 ? 14.687 33.552 -9.974 1.00 92.69 578 THR A N 1
ATOM 4399 C CA . THR A 1 578 ? 14.333 33.596 -11.403 1.00 92.69 578 THR A CA 1
ATOM 4400 C C . THR A 1 578 ? 14.427 32.207 -12.037 1.00 92.69 578 THR A C 1
ATOM 4402 O O . THR A 1 578 ? 15.197 31.369 -11.580 1.00 92.69 578 THR A O 1
ATOM 4405 N N . ASP A 1 579 ? 13.669 31.958 -13.105 1.00 91.81 579 ASP A N 1
ATOM 4406 C CA . ASP A 1 579 ? 13.761 30.751 -13.943 1.00 91.81 579 ASP A CA 1
ATOM 4407 C C . ASP A 1 579 ? 14.617 30.975 -15.206 1.00 91.81 579 ASP A C 1
ATOM 4409 O O . ASP A 1 579 ? 14.785 30.075 -16.030 1.00 91.81 579 ASP A O 1
ATOM 4413 N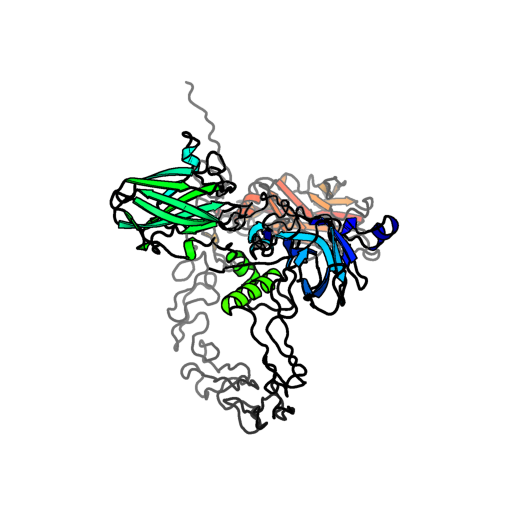 N . GLN A 1 580 ? 15.165 32.183 -15.378 1.00 94.38 580 GLN A N 1
ATOM 4414 C CA . GLN A 1 580 ? 15.978 32.558 -16.532 1.00 94.38 580 GLN A CA 1
ATOM 4415 C C . GLN A 1 580 ? 17.463 32.428 -16.207 1.00 94.38 580 GLN A C 1
ATOM 4417 O O . GLN A 1 580 ? 18.050 33.279 -15.531 1.00 94.38 580 GLN A O 1
ATOM 4422 N N . CYS A 1 581 ? 18.078 31.375 -16.738 1.00 94.75 581 CYS A N 1
ATOM 4423 C CA . CYS A 1 581 ? 19.499 31.120 -16.576 1.00 94.75 581 CYS A CA 1
ATOM 4424 C C . CYS A 1 581 ? 20.153 30.633 -17.876 1.00 94.75 581 CYS A C 1
ATOM 4426 O O . CYS A 1 581 ? 19.487 30.147 -18.791 1.00 94.75 581 CYS A O 1
ATOM 4428 N N . ARG A 1 582 ? 21.478 30.778 -17.960 1.00 95.25 582 ARG A N 1
ATOM 4429 C CA . ARG A 1 582 ? 22.309 30.252 -19.053 1.00 95.25 582 ARG A CA 1
ATOM 4430 C C . ARG A 1 582 ? 23.565 29.571 -18.517 1.00 95.25 582 ARG A C 1
ATOM 4432 O O . ARG A 1 582 ? 23.932 29.770 -17.363 1.00 95.25 582 ARG A O 1
ATOM 4439 N N . SER A 1 583 ? 24.248 28.805 -19.365 1.00 95.31 583 SER A N 1
ATOM 4440 C CA . SER A 1 583 ? 25.572 28.260 -19.040 1.00 95.31 583 SER A CA 1
ATOM 4441 C C . SER A 1 583 ? 26.604 29.368 -18.852 1.00 95.31 583 SER A C 1
ATOM 4443 O O . SER A 1 583 ? 26.597 30.364 -19.574 1.00 95.31 583 SER A O 1
ATOM 4445 N N . SER A 1 584 ? 27.511 29.175 -17.897 1.00 95.06 584 SER A N 1
ATOM 4446 C CA . SER A 1 584 ? 28.641 30.072 -17.675 1.00 95.06 584 SER A CA 1
ATOM 4447 C C . SER A 1 584 ? 29.683 29.989 -18.792 1.00 95.06 584 SER A C 1
ATOM 4449 O O . SER A 1 584 ? 30.065 28.900 -19.219 1.00 95.06 584 SER A O 1
ATOM 4451 N N . ASP A 1 585 ? 30.216 31.148 -19.184 1.00 94.06 585 ASP A N 1
ATOM 4452 C CA . ASP A 1 585 ? 31.348 31.274 -20.114 1.00 94.06 585 ASP A CA 1
ATOM 4453 C C . ASP A 1 585 ? 32.717 31.153 -19.405 1.00 94.06 585 ASP A C 1
ATOM 4455 O O . ASP A 1 585 ? 33.774 31.307 -20.021 1.00 94.06 585 ASP A O 1
ATOM 4459 N N . LYS A 1 586 ? 32.722 30.924 -18.082 1.00 94.88 586 LYS A N 1
ATOM 4460 C CA . LYS A 1 586 ? 33.940 30.774 -17.266 1.00 94.88 586 LYS A CA 1
ATOM 4461 C C . LYS A 1 586 ? 34.623 29.424 -17.526 1.00 94.88 586 LYS A C 1
ATOM 4463 O O . LYS A 1 586 ? 34.036 28.491 -18.076 1.00 94.88 586 LYS A O 1
ATOM 4468 N N . ARG A 1 587 ? 35.875 29.291 -17.086 1.00 94.81 587 ARG A N 1
ATOM 4469 C CA . ARG A 1 587 ? 36.660 28.049 -17.178 1.00 94.81 587 ARG A CA 1
ATOM 4470 C C . ARG A 1 587 ? 37.032 27.540 -15.790 1.00 94.81 587 ARG A C 1
ATOM 4472 O O . ARG A 1 587 ? 37.039 28.300 -14.824 1.00 94.81 587 ARG A O 1
ATOM 4479 N N . ARG A 1 588 ? 37.334 26.248 -15.677 1.00 95.12 588 ARG A N 1
ATOM 4480 C CA . ARG A 1 588 ? 37.749 25.634 -14.409 1.00 95.12 588 ARG A CA 1
ATOM 4481 C C . ARG A 1 588 ? 39.150 26.101 -14.005 1.00 95.12 588 ARG A C 1
ATOM 4483 O O . ARG A 1 588 ? 40.070 26.093 -14.824 1.00 95.12 588 ARG A O 1
ATOM 4490 N N . GLY A 1 589 ? 39.308 26.498 -12.747 1.00 94.50 589 GLY A N 1
ATOM 4491 C CA . GLY A 1 589 ? 40.592 26.734 -12.084 1.00 94.50 589 GLY A CA 1
ATOM 4492 C C . GLY A 1 589 ? 40.671 25.912 -10.799 1.00 94.50 589 GLY A C 1
ATOM 4493 O O . GLY A 1 589 ? 39.657 25.743 -10.132 1.00 94.50 589 GLY A O 1
ATOM 4494 N N . LYS A 1 590 ? 41.851 25.379 -10.468 1.00 93.69 590 LYS A N 1
ATOM 4495 C CA . LYS A 1 590 ? 42.059 24.562 -9.263 1.00 93.69 590 LYS A CA 1
ATOM 4496 C C . LYS A 1 590 ? 42.597 25.439 -8.131 1.00 93.69 590 LYS A C 1
ATOM 4498 O O . LYS A 1 590 ? 43.699 25.971 -8.246 1.00 93.69 590 LYS A O 1
ATOM 4503 N N . PHE A 1 591 ? 41.824 25.576 -7.060 1.00 93.69 591 PHE A N 1
ATOM 4504 C CA . PHE A 1 591 ? 42.231 26.225 -5.818 1.00 93.69 591 PHE A CA 1
ATOM 4505 C C . PHE A 1 591 ? 42.885 25.198 -4.885 1.00 93.69 591 PHE A C 1
ATOM 4507 O O . PHE A 1 591 ? 42.340 24.109 -4.719 1.00 93.69 591 PHE A O 1
ATOM 4514 N N . VAL A 1 592 ? 44.046 25.526 -4.308 1.00 93.44 592 VAL A N 1
ATOM 4515 C CA . VAL A 1 592 ? 44.811 24.661 -3.392 1.00 93.44 592 VAL A CA 1
ATOM 4516 C C . VAL A 1 592 ? 45.351 25.508 -2.243 1.00 93.44 592 VAL A C 1
ATOM 4518 O O . VAL A 1 592 ? 46.042 26.498 -2.472 1.00 93.44 592 VAL A O 1
ATOM 4521 N N . ASP A 1 593 ? 45.079 25.077 -1.018 1.00 94.00 593 ASP A N 1
ATOM 4522 C CA . ASP A 1 593 ? 45.649 25.604 0.221 1.00 94.00 593 ASP A CA 1
ATOM 4523 C C . ASP A 1 593 ? 45.889 24.461 1.222 1.00 94.00 593 ASP A C 1
ATOM 4525 O O . ASP A 1 593 ? 44.978 23.693 1.540 1.00 94.00 593 ASP A O 1
ATOM 4529 N N . MET A 1 594 ? 47.126 24.331 1.703 1.00 94.00 594 MET A N 1
ATOM 4530 C CA . MET A 1 594 ? 47.545 23.282 2.641 1.00 94.00 594 MET A CA 1
ATOM 4531 C C . MET A 1 594 ? 47.865 23.815 4.049 1.00 94.00 594 MET A C 1
ATOM 4533 O O . MET A 1 594 ? 48.345 23.060 4.892 1.00 94.00 594 MET A O 1
ATOM 4537 N N . HIS A 1 595 ? 47.576 25.086 4.346 1.00 92.56 595 HIS A N 1
ATOM 4538 C CA . HIS A 1 595 ? 47.805 25.679 5.670 1.00 92.56 595 HIS A CA 1
ATOM 4539 C C . HIS A 1 595 ? 46.624 25.430 6.620 1.00 92.56 595 HIS A C 1
ATOM 4541 O O . HIS A 1 595 ? 45.480 25.332 6.187 1.00 92.56 595 HIS A O 1
ATOM 4547 N N . SER A 1 596 ? 46.890 25.354 7.929 1.00 91.69 596 SER A N 1
ATOM 4548 C CA . SER A 1 596 ? 45.856 25.272 8.981 1.00 91.69 596 SER A CA 1
ATOM 4549 C C . SER A 1 596 ? 44.901 24.069 8.887 1.00 91.69 596 SER A C 1
ATOM 4551 O O . SER A 1 596 ? 43.742 24.152 9.296 1.00 91.69 596 SER A O 1
ATOM 4553 N N . TRP A 1 597 ? 45.383 22.947 8.355 1.00 94.06 597 TRP A N 1
ATOM 4554 C CA . TRP A 1 597 ? 44.667 21.673 8.359 1.00 94.06 597 TRP A CA 1
ATOM 4555 C C . TRP A 1 597 ? 44.706 21.032 9.740 1.00 94.06 597 TRP A C 1
ATOM 4557 O O . TRP A 1 597 ? 45.721 21.107 10.430 1.00 94.06 597 TRP A O 1
ATOM 4567 N N . ARG A 1 598 ? 43.611 20.376 10.124 1.00 94.25 598 ARG A N 1
ATOM 4568 C CA . ARG A 1 598 ? 43.475 19.749 11.445 1.00 94.25 598 ARG A CA 1
ATOM 4569 C C . ARG A 1 598 ? 43.009 18.310 11.304 1.00 94.25 598 ARG A C 1
ATOM 4571 O O . ARG A 1 598 ? 42.220 18.006 10.409 1.00 94.25 598 ARG A O 1
ATOM 4578 N N . LEU A 1 599 ? 43.485 17.435 12.183 1.00 96.06 599 LEU A N 1
ATOM 4579 C CA . LEU A 1 599 ? 43.023 16.054 12.296 1.00 96.06 599 LEU A CA 1
ATOM 4580 C C . LEU A 1 599 ? 42.167 15.937 13.554 1.00 96.06 599 LEU A C 1
ATOM 4582 O O . LEU A 1 599 ? 42.629 16.320 14.624 1.00 96.06 599 LEU A O 1
ATOM 4586 N N . VAL A 1 600 ? 40.944 15.423 13.436 1.00 95.44 600 VAL A N 1
ATOM 4587 C CA . VAL A 1 600 ? 40.014 15.315 14.573 1.00 95.44 600 VAL A CA 1
ATOM 4588 C C . VAL A 1 600 ? 39.443 13.909 14.738 1.00 95.44 600 VAL A C 1
ATOM 4590 O O . VAL A 1 600 ? 39.253 13.192 13.747 1.00 95.44 600 VAL A O 1
ATOM 4593 N N . THR A 1 601 ? 39.154 13.526 15.984 1.00 91.69 601 THR A N 1
ATOM 4594 C CA . THR A 1 601 ? 38.399 12.312 16.347 1.00 91.69 601 THR A CA 1
ATOM 4595 C C . THR A 1 601 ? 36.890 12.502 16.132 1.00 91.69 601 THR A C 1
ATOM 4597 O O . THR A 1 601 ? 36.428 13.593 15.790 1.00 91.69 601 THR A O 1
ATOM 4600 N N . ALA A 1 602 ? 36.097 11.439 16.328 1.00 85.50 602 ALA A N 1
ATOM 4601 C CA . ALA A 1 602 ? 34.631 11.528 16.317 1.00 85.50 602 ALA A CA 1
ATOM 4602 C C . ALA A 1 602 ? 34.081 12.508 17.374 1.00 85.50 602 ALA A C 1
ATOM 4604 O O . ALA A 1 602 ? 33.093 13.191 17.109 1.00 85.50 602 ALA A O 1
ATOM 4605 N N . ASP A 1 603 ? 34.760 12.625 18.518 1.00 85.12 603 ASP A N 1
ATOM 4606 C CA . ASP A 1 603 ? 34.400 13.515 19.630 1.00 85.12 603 ASP A CA 1
ATOM 4607 C C . ASP A 1 603 ? 34.923 14.956 19.447 1.00 85.12 603 ASP A C 1
ATOM 4609 O O . ASP A 1 603 ? 34.769 15.796 20.326 1.00 85.12 603 ASP A O 1
ATOM 4613 N N . GLN A 1 604 ? 35.492 15.262 18.272 1.00 85.75 604 GLN A N 1
ATOM 4614 C CA . GLN A 1 604 ? 36.095 16.550 17.900 1.00 85.75 604 GLN A CA 1
ATOM 4615 C C . GLN A 1 604 ? 37.388 16.922 18.641 1.00 85.75 604 GLN A C 1
ATOM 4617 O O . GLN A 1 604 ? 37.824 18.073 18.562 1.00 85.75 604 GLN A O 1
ATOM 4622 N N . ASP A 1 605 ? 38.053 15.956 19.275 1.00 89.88 605 ASP A N 1
ATOM 4623 C CA . ASP A 1 605 ? 39.380 16.174 19.850 1.00 89.88 605 ASP A CA 1
ATOM 4624 C C . ASP A 1 605 ? 40.432 16.296 18.746 1.00 89.88 605 ASP A C 1
ATOM 4626 O O . ASP A 1 605 ? 40.451 15.513 17.791 1.00 89.88 605 ASP A O 1
ATOM 4630 N N . GLU A 1 606 ? 41.320 17.280 18.875 1.00 91.56 606 GLU A N 1
ATOM 4631 C CA . GLU A 1 606 ? 42.346 17.571 17.878 1.00 91.56 606 GLU A CA 1
ATOM 4632 C C . GLU A 1 606 ? 43.615 16.738 18.105 1.00 91.56 606 GLU A C 1
ATOM 4634 O O . GLU A 1 606 ? 44.179 16.703 19.199 1.00 91.56 606 GLU A O 1
ATOM 4639 N N . VAL A 1 607 ? 44.084 16.089 17.040 1.00 92.25 607 VAL A N 1
ATOM 4640 C CA . VAL A 1 607 ? 45.330 15.320 17.003 1.00 92.25 607 VAL A CA 1
ATOM 4641 C C . VAL A 1 607 ? 46.412 16.168 16.341 1.00 92.25 607 VAL A C 1
ATOM 4643 O O . VAL A 1 607 ? 46.201 16.748 15.272 1.00 92.25 607 VAL A O 1
ATOM 4646 N N . ALA A 1 608 ? 47.589 16.226 16.966 1.00 91.44 608 ALA A N 1
ATOM 4647 C CA . ALA A 1 608 ? 48.706 17.021 16.473 1.00 91.44 608 ALA A CA 1
ATOM 4648 C C . ALA A 1 608 ? 49.103 16.616 15.041 1.00 91.44 608 ALA A C 1
ATOM 4650 O O . ALA A 1 608 ? 49.329 15.442 14.737 1.00 91.44 608 ALA A O 1
ATOM 4651 N N . SER A 1 609 ? 49.215 17.607 14.156 1.00 92.69 609 SER A N 1
ATOM 4652 C CA . SER A 1 609 ? 49.614 17.414 12.762 1.00 92.69 609 SER A CA 1
ATOM 4653 C C . SER A 1 609 ? 50.572 18.515 12.304 1.00 92.69 609 SER A C 1
ATOM 4655 O O . SER A 1 609 ? 50.563 19.624 12.837 1.00 92.69 609 SER A O 1
ATOM 4657 N N . VAL A 1 610 ? 51.436 18.197 11.339 1.00 93.44 610 VAL A N 1
ATOM 4658 C CA . VAL A 1 610 ? 52.507 19.080 10.858 1.00 93.44 610 VAL A CA 1
ATOM 4659 C C . VAL A 1 610 ? 52.444 19.192 9.339 1.00 93.44 610 VAL A C 1
ATOM 4661 O O . VAL A 1 610 ? 52.396 18.184 8.632 1.00 93.44 610 VAL A O 1
ATOM 4664 N N . LEU A 1 611 ? 52.481 20.425 8.827 1.00 94.25 611 LEU A N 1
ATOM 4665 C CA . LEU A 1 611 ? 52.596 20.704 7.397 1.00 94.25 611 LEU A CA 1
ATOM 4666 C C . LEU A 1 611 ? 54.054 20.577 6.940 1.00 94.25 611 LEU A C 1
ATOM 4668 O O . LEU A 1 611 ? 54.932 21.292 7.420 1.00 94.25 611 LEU A O 1
ATOM 4672 N N . ASN A 1 612 ? 54.293 19.725 5.947 1.00 91.88 612 ASN A N 1
ATOM 4673 C CA . ASN A 1 612 ? 55.531 19.709 5.182 1.00 91.88 612 ASN A CA 1
ATOM 4674 C C . ASN A 1 612 ? 55.378 20.593 3.935 1.00 91.88 612 ASN A C 1
ATOM 4676 O O . ASN A 1 612 ? 54.709 20.215 2.971 1.00 91.88 612 ASN A O 1
ATOM 4680 N N . SER A 1 613 ? 56.007 21.769 3.956 1.00 86.31 613 SER A N 1
ATOM 4681 C CA . SER A 1 613 ? 55.932 22.772 2.885 1.00 86.31 613 SER A CA 1
ATOM 4682 C C . SER A 1 613 ? 56.664 22.373 1.599 1.00 86.31 613 SER A C 1
ATOM 4684 O O . SER A 1 613 ? 56.332 22.887 0.537 1.00 86.31 613 SER A O 1
ATOM 4686 N N . LEU A 1 614 ? 57.628 21.444 1.660 1.00 87.62 614 LEU A N 1
ATOM 4687 C CA . LEU A 1 614 ? 58.339 20.952 0.471 1.00 87.62 614 LEU A CA 1
ATOM 4688 C C . LEU A 1 614 ? 57.461 20.020 -0.371 1.00 87.62 614 LEU A C 1
ATOM 4690 O O . LEU A 1 614 ? 57.534 20.045 -1.596 1.00 87.62 614 LEU A O 1
ATOM 4694 N N . SER A 1 615 ? 56.641 19.196 0.284 1.00 85.56 615 SER A N 1
ATOM 4695 C CA . SER A 1 615 ? 55.757 18.226 -0.373 1.00 85.56 615 SER A CA 1
ATOM 4696 C C . SER A 1 615 ? 54.288 18.658 -0.419 1.00 85.56 615 SER A C 1
ATOM 4698 O O . SER A 1 615 ? 53.482 17.944 -1.004 1.00 85.56 615 SER A O 1
ATOM 4700 N N . ASN A 1 616 ? 53.921 19.799 0.181 1.00 89.38 616 ASN A N 1
ATOM 4701 C CA . ASN A 1 616 ? 52.529 20.245 0.348 1.00 89.38 616 ASN A CA 1
ATOM 4702 C C . ASN A 1 616 ? 51.624 19.157 0.955 1.00 89.38 616 ASN A C 1
ATOM 4704 O O . ASN A 1 616 ? 50.496 18.925 0.510 1.00 89.38 616 ASN A O 1
ATOM 4708 N N . THR A 1 617 ? 52.135 18.475 1.981 1.00 93.81 617 THR A N 1
ATOM 4709 C CA . THR A 1 617 ? 51.427 17.394 2.677 1.00 93.81 617 THR A CA 1
ATOM 4710 C C . THR A 1 617 ? 51.399 17.641 4.175 1.00 93.81 617 THR A C 1
ATOM 4712 O O . THR A 1 617 ? 52.430 17.955 4.768 1.00 93.81 617 THR A O 1
ATOM 4715 N N . VAL A 1 618 ? 50.251 17.418 4.796 1.00 95.94 618 VAL A N 1
ATOM 4716 C CA . VAL A 1 618 ? 50.065 17.460 6.246 1.00 95.94 618 VAL A CA 1
ATOM 4717 C C . VAL A 1 618 ? 50.160 16.035 6.774 1.00 95.94 618 VAL A C 1
ATOM 4719 O O . VAL A 1 618 ? 49.558 15.129 6.198 1.00 95.94 618 VAL A O 1
ATOM 4722 N N . VAL A 1 619 ? 50.944 15.825 7.829 1.00 95.62 619 VAL A N 1
ATOM 4723 C CA . VAL A 1 619 ? 51.216 14.506 8.416 1.00 95.62 619 VAL A CA 1
ATOM 4724 C C . VAL A 1 619 ? 50.882 14.526 9.903 1.00 95.62 619 VAL A C 1
ATOM 4726 O O . VAL A 1 619 ? 51.232 15.479 10.594 1.00 95.62 619 VAL A O 1
ATOM 4729 N N . ALA A 1 620 ? 50.238 13.475 10.400 1.00 95.31 620 ALA A N 1
ATOM 4730 C CA . ALA A 1 620 ? 49.945 13.278 11.818 1.00 95.31 620 ALA A CA 1
ATOM 4731 C C . ALA A 1 620 ? 50.456 11.914 12.292 1.00 95.31 620 ALA A C 1
ATOM 4733 O O . ALA A 1 620 ? 50.356 10.922 11.560 1.00 95.31 620 ALA A O 1
ATOM 4734 N N . ASP A 1 621 ? 50.985 11.878 13.513 1.00 92.31 621 ASP A N 1
ATOM 4735 C CA . ASP A 1 621 ? 51.307 10.637 14.215 1.00 92.31 621 ASP A CA 1
ATOM 4736 C C . ASP A 1 621 ? 50.087 10.175 15.014 1.00 92.31 621 ASP A C 1
ATOM 4738 O O . ASP A 1 621 ? 49.455 10.968 15.709 1.00 92.31 621 ASP A O 1
ATOM 4742 N N . VAL A 1 622 ? 49.717 8.907 14.851 1.00 92.19 622 VAL A N 1
ATOM 4743 C CA . VAL A 1 622 ? 48.519 8.313 15.461 1.00 92.19 622 VAL A CA 1
ATOM 4744 C C . VAL A 1 622 ? 48.836 7.036 16.236 1.00 92.19 622 VAL A C 1
ATOM 4746 O O . VAL A 1 622 ? 47.919 6.374 16.717 1.00 92.19 622 VAL A O 1
ATOM 4749 N N . GLN A 1 623 ? 50.119 6.688 16.385 1.00 86.12 623 GLN A N 1
ATOM 4750 C CA . GLN A 1 623 ? 50.541 5.455 17.049 1.00 86.12 623 GLN A CA 1
ATOM 4751 C C . GLN A 1 623 ? 50.173 5.428 18.542 1.00 86.12 623 GLN A C 1
ATOM 4753 O O . GLN A 1 623 ? 49.921 4.356 19.090 1.00 86.12 623 GLN A O 1
ATOM 4758 N N . GLU A 1 624 ? 50.119 6.595 19.188 1.00 85.19 624 GLU A N 1
ATOM 4759 C CA . GLU A 1 624 ? 49.795 6.743 20.614 1.00 85.19 624 GLU A CA 1
ATOM 4760 C C . GLU A 1 624 ? 48.284 6.836 20.896 1.00 85.19 624 GLU A C 1
ATOM 4762 O O . GLU A 1 624 ? 47.872 6.893 22.057 1.00 85.19 624 GLU A O 1
ATOM 4767 N N . LEU A 1 625 ? 47.436 6.839 19.860 1.00 86.44 625 LEU A N 1
ATOM 4768 C CA . LEU A 1 625 ? 45.989 6.902 20.052 1.00 86.44 625 LEU A CA 1
ATOM 4769 C C . LEU A 1 625 ? 45.435 5.562 20.572 1.00 86.44 625 LEU A C 1
ATOM 4771 O O . LEU A 1 625 ? 45.872 4.492 20.137 1.00 86.44 625 LEU A O 1
ATOM 4775 N N . PRO A 1 626 ? 44.428 5.586 21.467 1.00 85.38 626 PRO A N 1
ATOM 4776 C CA . PRO A 1 626 ? 43.769 4.372 21.931 1.00 85.38 626 PRO A CA 1
ATOM 4777 C C . PRO A 1 626 ? 43.187 3.551 20.773 1.00 85.38 626 PRO A C 1
ATOM 4779 O O . PRO A 1 626 ? 42.576 4.098 19.856 1.00 85.38 626 PRO A O 1
ATOM 4782 N N . ALA A 1 627 ? 43.266 2.220 20.865 1.00 78.62 627 ALA A N 1
ATOM 4783 C CA . ALA A 1 627 ? 42.702 1.311 19.857 1.00 78.62 627 ALA A CA 1
ATOM 4784 C C . ALA A 1 627 ? 41.167 1.419 19.695 1.00 78.62 627 ALA A C 1
ATOM 4786 O O . ALA A 1 627 ? 40.612 0.877 18.742 1.00 78.62 627 ALA A O 1
ATOM 4787 N N . SER A 1 628 ? 40.478 2.113 20.610 1.00 82.38 628 SER A N 1
ATOM 4788 C CA . SER A 1 628 ? 39.053 2.448 20.509 1.00 82.38 628 SER A CA 1
ATOM 4789 C C . SER A 1 628 ? 38.753 3.558 19.493 1.00 82.38 628 SER A C 1
ATOM 4791 O O . SER A 1 628 ? 37.597 3.717 19.101 1.00 82.38 628 SER A O 1
ATOM 4793 N N . VAL A 1 629 ? 39.757 4.323 19.047 1.00 86.06 629 VAL A N 1
ATOM 4794 C CA . VAL A 1 629 ? 39.585 5.371 18.033 1.00 86.06 629 VAL A CA 1
ATOM 4795 C C . VAL A 1 629 ? 39.485 4.725 16.651 1.00 86.06 629 VAL A C 1
ATOM 4797 O O . VAL A 1 629 ? 40.482 4.380 16.023 1.00 86.06 629 VAL A O 1
ATOM 4800 N N . LEU A 1 630 ? 38.253 4.565 16.168 1.00 86.19 630 LEU A N 1
ATOM 4801 C CA . LEU A 1 630 ? 37.964 3.965 14.859 1.00 86.19 630 LEU A CA 1
ATOM 4802 C C . LEU A 1 630 ? 37.639 4.998 13.769 1.00 86.19 630 LEU A C 1
ATOM 4804 O O . LEU A 1 630 ? 37.460 4.625 12.610 1.00 86.19 630 LEU A O 1
ATOM 4808 N N . GLN A 1 631 ? 37.553 6.284 14.121 1.00 90.00 631 GLN A N 1
ATOM 4809 C CA . GLN A 1 631 ? 37.167 7.365 13.212 1.00 90.00 631 GLN A CA 1
ATOM 4810 C C . GLN A 1 631 ? 38.081 8.579 13.394 1.00 90.00 631 GLN A C 1
ATOM 4812 O O . GLN A 1 631 ? 38.172 9.142 14.484 1.00 90.00 631 GLN A O 1
ATOM 4817 N N . LEU A 1 632 ? 38.728 8.989 12.304 1.00 94.44 632 LEU A N 1
ATOM 4818 C CA . LEU A 1 632 ? 39.539 10.202 12.225 1.00 94.44 632 LEU A CA 1
ATOM 4819 C C . LEU A 1 632 ? 39.270 10.913 10.903 1.00 94.44 632 LEU A C 1
ATOM 4821 O O . LEU A 1 632 ? 39.196 10.264 9.851 1.00 94.44 632 LEU A O 1
ATOM 4825 N N . HIS A 1 633 ? 39.195 12.239 10.956 1.00 96.31 633 HIS A N 1
ATOM 4826 C CA . HIS A 1 633 ? 38.880 13.078 9.807 1.00 96.31 633 HIS A CA 1
ATOM 4827 C C . HIS A 1 633 ? 39.829 14.270 9.691 1.00 96.31 633 HIS A C 1
ATOM 4829 O O . HIS A 1 633 ? 40.097 14.966 10.669 1.00 96.31 633 HIS A O 1
ATOM 4835 N N . TRP A 1 634 ? 40.290 14.539 8.473 1.00 96.94 634 TRP A N 1
ATOM 4836 C CA . TRP A 1 634 ? 40.956 15.784 8.112 1.00 96.94 634 TRP A CA 1
ATOM 4837 C C . TRP A 1 634 ? 39.912 16.878 7.901 1.00 96.94 634 TRP A C 1
ATOM 4839 O O . TRP A 1 634 ? 39.040 16.733 7.045 1.00 96.94 634 TRP A O 1
ATOM 4849 N N . VAL A 1 635 ? 40.009 17.966 8.660 1.00 96.38 635 VAL A N 1
ATOM 4850 C CA . VAL A 1 635 ? 39.140 19.143 8.548 1.00 96.38 635 VAL A CA 1
ATOM 4851 C C . VAL A 1 635 ? 39.798 20.165 7.627 1.00 96.38 635 VAL A C 1
ATOM 4853 O O . VAL A 1 635 ? 40.929 20.590 7.886 1.00 96.38 635 VAL A O 1
ATOM 4856 N N . LEU A 1 636 ? 39.092 20.574 6.570 1.00 95.94 636 LEU A N 1
ATOM 4857 C CA . LEU A 1 636 ? 39.589 21.597 5.646 1.00 95.94 636 LEU A CA 1
ATOM 4858 C C . LEU A 1 636 ? 39.635 22.981 6.323 1.00 95.94 636 LEU A C 1
ATOM 4860 O O . LEU A 1 636 ? 38.761 23.300 7.136 1.00 95.94 636 LEU A O 1
ATOM 4864 N N . PRO A 1 637 ? 40.615 23.833 5.972 1.00 95.25 637 PRO A N 1
ATOM 4865 C CA . PRO A 1 637 ? 40.733 25.181 6.519 1.00 95.25 637 PRO A CA 1
ATOM 4866 C C . PRO A 1 637 ? 39.642 26.127 5.989 1.00 95.25 637 PRO A C 1
ATOM 4868 O O . PRO A 1 637 ? 39.008 25.876 4.962 1.00 95.25 637 PRO A O 1
ATOM 4871 N N . GLN A 1 638 ? 39.474 27.272 6.664 1.00 94.50 638 GLN A N 1
ATOM 4872 C CA . GLN A 1 638 ? 38.490 28.315 6.316 1.00 94.50 638 GLN A CA 1
ATOM 4873 C C . GLN A 1 638 ? 38.586 28.805 4.863 1.00 94.50 638 GLN A C 1
ATOM 4875 O O . GLN A 1 638 ? 37.596 29.251 4.290 1.00 94.50 638 GLN A O 1
ATOM 4880 N N . SER A 1 639 ? 39.753 28.679 4.235 1.00 95.44 639 SER A N 1
ATOM 4881 C CA . SER A 1 639 ? 39.979 29.056 2.843 1.00 95.44 639 SER A CA 1
ATOM 4882 C C . SER A 1 639 ? 39.233 28.195 1.817 1.00 95.44 639 SER A C 1
ATOM 4884 O O . SER A 1 639 ? 39.119 28.638 0.677 1.00 95.44 639 SER A O 1
ATOM 4886 N N . TYR A 1 640 ? 38.670 27.038 2.198 1.00 95.69 640 TYR A N 1
ATOM 4887 C CA . TYR A 1 640 ? 37.761 26.230 1.360 1.00 95.69 640 TYR A CA 1
ATOM 4888 C C . TYR A 1 640 ? 36.277 26.437 1.686 1.00 95.69 640 TYR A C 1
ATOM 4890 O O . TYR A 1 640 ? 35.416 25.903 0.992 1.00 95.69 640 TYR A O 1
ATOM 4898 N N . LEU A 1 641 ? 35.964 27.191 2.740 1.00 95.69 641 LEU A N 1
ATOM 4899 C CA . LEU A 1 641 ? 34.604 27.367 3.248 1.00 95.69 641 LEU A CA 1
ATOM 4900 C C . LEU A 1 641 ? 33.948 28.625 2.652 1.00 95.69 641 LEU A C 1
ATOM 4902 O O . LEU A 1 641 ? 34.565 29.337 1.850 1.00 95.69 641 LEU A O 1
ATOM 4906 N N . GLY A 1 642 ? 32.686 28.882 3.003 1.00 94.69 642 GLY A N 1
ATOM 4907 C CA . GLY A 1 642 ? 31.907 30.020 2.500 1.00 94.69 642 GLY A CA 1
ATOM 4908 C C . GLY A 1 642 ? 31.115 29.711 1.226 1.00 94.69 642 GLY A C 1
ATOM 4909 O O . GLY A 1 642 ? 30.617 28.599 1.065 1.00 94.69 642 GLY A O 1
ATOM 4910 N N . ASP A 1 643 ? 30.971 30.700 0.339 1.00 94.75 643 ASP A N 1
ATOM 4911 C CA . ASP A 1 643 ? 30.267 30.532 -0.941 1.00 94.75 643 ASP A CA 1
ATOM 4912 C C . ASP A 1 643 ? 31.160 29.814 -1.964 1.00 94.75 643 ASP A C 1
ATOM 4914 O O . ASP A 1 643 ? 32.152 30.358 -2.453 1.00 94.75 643 ASP A O 1
ATOM 4918 N N . ARG A 1 644 ? 30.780 28.577 -2.283 1.00 95.44 644 ARG A N 1
ATOM 4919 C CA . ARG A 1 644 ? 31.430 27.667 -3.233 1.00 95.44 644 ARG A CA 1
ATOM 4920 C C . ARG A 1 644 ? 30.492 27.203 -4.340 1.00 95.44 644 ARG A C 1
ATOM 4922 O O . ARG A 1 644 ? 30.761 26.181 -4.972 1.00 95.44 644 ARG A O 1
ATOM 4929 N N . VAL A 1 645 ? 29.428 27.955 -4.644 1.00 95.19 645 VAL A N 1
ATOM 4930 C CA . VAL A 1 645 ? 28.494 27.634 -5.746 1.00 95.19 645 VAL A CA 1
ATOM 4931 C C . VAL A 1 645 ? 29.219 27.497 -7.091 1.00 95.19 645 VAL A C 1
ATOM 4933 O O . VAL A 1 645 ? 28.892 26.623 -7.895 1.00 95.19 645 VAL A O 1
ATOM 4936 N N . SER A 1 646 ? 30.273 28.288 -7.315 1.00 94.50 646 SER A N 1
ATOM 4937 C CA . SER A 1 646 ? 31.130 28.221 -8.510 1.00 94.50 646 SER A CA 1
ATOM 4938 C C . SER A 1 646 ? 31.840 26.868 -8.694 1.00 94.50 646 SER A C 1
ATOM 4940 O O . SER A 1 646 ? 32.285 26.561 -9.807 1.00 94.50 646 SER A O 1
ATOM 4942 N N . SER A 1 647 ? 31.927 26.054 -7.638 1.00 95.81 647 SER A N 1
ATOM 4943 C CA . SER A 1 647 ? 32.533 24.717 -7.655 1.00 95.81 647 SER A CA 1
ATOM 4944 C C . SER A 1 647 ? 31.584 23.629 -8.161 1.00 95.81 647 SER A C 1
ATOM 4946 O O . SER A 1 647 ? 32.015 22.505 -8.416 1.00 95.81 647 SER A O 1
ATOM 4948 N N . TYR A 1 648 ? 30.292 23.934 -8.346 1.00 95.69 648 TYR A N 1
ATOM 4949 C CA . TYR A 1 648 ? 29.312 22.960 -8.828 1.00 95.69 648 TYR A CA 1
ATOM 4950 C C . TYR A 1 648 ? 29.700 22.393 -10.208 1.00 95.69 648 TYR A C 1
ATOM 4952 O O . TYR A 1 648 ? 30.009 23.119 -11.167 1.00 95.69 648 TYR A O 1
ATOM 4960 N N . GLY A 1 649 ? 29.695 21.063 -10.305 1.00 92.56 649 GLY A N 1
ATOM 4961 C CA . GLY A 1 649 ? 30.173 20.297 -11.459 1.00 92.56 649 GLY A CA 1
ATOM 4962 C C . GLY A 1 649 ? 31.698 20.185 -11.588 1.00 92.56 649 GLY A C 1
ATOM 4963 O O . GLY A 1 649 ? 32.161 19.477 -12.484 1.00 92.56 649 GLY A O 1
ATOM 4964 N N . GLY A 1 650 ? 32.471 20.862 -10.732 1.00 94.69 650 GLY A N 1
ATOM 4965 C CA . GLY A 1 650 ? 33.919 20.695 -10.591 1.00 94.69 650 GLY A CA 1
ATOM 4966 C C . GLY A 1 650 ? 34.284 19.509 -9.695 1.00 94.69 650 GLY A C 1
ATOM 4967 O O . GLY A 1 650 ? 33.411 18.782 -9.211 1.00 94.69 650 GLY A O 1
ATOM 4968 N N . TYR A 1 651 ? 35.582 19.307 -9.479 1.00 96.44 651 TYR A N 1
ATOM 4969 C CA . TYR A 1 651 ? 36.112 18.227 -8.650 1.00 96.44 651 TYR A CA 1
ATOM 4970 C C . TYR A 1 651 ? 36.750 18.729 -7.353 1.00 96.44 651 TYR A C 1
ATOM 4972 O O . TYR A 1 651 ? 37.489 19.713 -7.354 1.00 96.44 651 TYR A O 1
ATOM 4980 N N . LEU A 1 652 ? 36.522 17.984 -6.269 1.00 97.25 652 LEU A N 1
ATOM 4981 C CA . LEU A 1 652 ? 37.385 17.972 -5.092 1.00 97.25 652 LEU A CA 1
ATOM 4982 C C . LEU A 1 652 ? 38.341 16.781 -5.230 1.00 97.25 652 LEU A C 1
ATOM 4984 O O . LEU A 1 652 ? 37.913 15.626 -5.287 1.00 97.25 652 LEU A O 1
ATOM 4988 N N . THR A 1 653 ? 39.635 17.069 -5.322 1.00 96.75 653 THR A N 1
ATOM 4989 C CA . THR A 1 653 ? 40.707 16.068 -5.420 1.00 96.75 653 THR A CA 1
ATOM 4990 C C . THR A 1 653 ? 41.566 16.109 -4.173 1.00 96.75 653 THR A C 1
ATOM 4992 O O . THR A 1 653 ? 41.853 17.205 -3.707 1.00 96.75 653 THR A O 1
ATOM 4995 N N . TYR A 1 654 ? 42.014 14.962 -3.675 1.00 95.81 654 TYR A N 1
ATOM 4996 C CA . TYR A 1 654 ? 42.915 14.872 -2.527 1.00 95.81 654 TYR A CA 1
ATOM 4997 C C . TYR A 1 654 ? 43.793 13.624 -2.611 1.00 95.81 654 TYR A C 1
ATOM 4999 O O . TYR A 1 654 ? 43.423 12.626 -3.229 1.00 95.81 654 TYR A O 1
ATOM 5007 N N . GLN A 1 655 ? 44.951 13.665 -1.960 1.00 95.94 655 GLN A N 1
ATOM 5008 C CA . GLN A 1 655 ? 45.814 12.506 -1.774 1.00 95.94 655 GLN A CA 1
ATOM 5009 C C . GLN A 1 655 ? 45.858 12.131 -0.299 1.00 95.94 655 GLN A C 1
ATOM 5011 O O . GLN A 1 655 ? 46.146 12.984 0.536 1.00 95.94 655 GLN A O 1
ATOM 5016 N N . VAL A 1 656 ? 45.601 10.866 0.028 1.00 95.56 656 VAL A N 1
ATOM 5017 C CA . VAL A 1 656 ? 45.711 10.346 1.399 1.00 95.56 656 VAL A CA 1
ATOM 5018 C C . VAL A 1 656 ? 46.599 9.113 1.449 1.00 95.56 656 VAL A C 1
ATOM 5020 O O . VAL A 1 656 ? 46.645 8.324 0.506 1.00 95.56 656 VAL A O 1
ATOM 5023 N N . LYS A 1 657 ? 47.322 8.939 2.556 1.00 94.75 657 LYS A N 1
ATOM 5024 C CA . LYS A 1 657 ? 48.147 7.752 2.800 1.00 94.75 657 LYS A CA 1
ATOM 5025 C C . LYS A 1 657 ? 48.101 7.356 4.275 1.00 94.75 657 LYS A C 1
ATOM 5027 O O . LYS A 1 657 ? 48.264 8.202 5.153 1.00 94.75 657 LYS A O 1
ATOM 5032 N N . SER A 1 658 ? 47.942 6.058 4.527 1.00 93.50 658 SER A N 1
ATOM 5033 C CA . SER A 1 658 ? 48.106 5.439 5.847 1.00 93.50 658 SER A CA 1
ATOM 5034 C C . SER A 1 658 ? 49.443 4.703 5.898 1.00 93.50 658 SER A C 1
ATOM 5036 O O . SER A 1 658 ? 49.650 3.755 5.142 1.00 93.50 658 SER A O 1
ATOM 5038 N N . PHE A 1 659 ? 50.359 5.154 6.754 1.00 91.88 659 PHE A N 1
ATOM 5039 C CA . PHE A 1 659 ? 51.692 4.574 6.916 1.00 91.88 659 PHE A CA 1
ATOM 5040 C C . PHE A 1 659 ? 51.681 3.451 7.952 1.00 91.88 659 PHE A C 1
ATOM 5042 O O . PHE A 1 659 ? 51.136 3.605 9.047 1.00 91.88 659 PHE A O 1
ATOM 5049 N N . GLY A 1 660 ? 52.356 2.355 7.629 1.00 86.25 660 GLY A N 1
ATOM 5050 C CA . GLY A 1 660 ? 52.679 1.271 8.550 1.00 86.25 660 GLY A CA 1
ATOM 5051 C C . GLY A 1 660 ? 53.098 0.023 7.783 1.00 86.25 660 GLY A C 1
ATOM 5052 O O . GLY A 1 660 ? 53.341 0.086 6.579 1.00 86.25 660 GLY A O 1
ATOM 5053 N N . LEU A 1 661 ? 53.223 -1.104 8.478 1.00 82.19 661 LEU A N 1
ATOM 5054 C CA . LEU A 1 661 ? 53.755 -2.338 7.908 1.00 82.19 661 LEU A CA 1
ATOM 5055 C C . LEU A 1 661 ? 52.609 -3.315 7.597 1.00 82.19 661 LEU A C 1
ATOM 5057 O O . LEU A 1 661 ? 52.043 -3.896 8.521 1.00 82.19 661 LEU A O 1
ATOM 5061 N N . PRO A 1 662 ? 52.284 -3.593 6.315 1.00 77.62 662 PRO A N 1
ATOM 5062 C CA . PRO A 1 662 ? 51.203 -4.524 5.971 1.00 77.62 662 PRO A CA 1
ATOM 5063 C C . PRO A 1 662 ? 51.393 -5.931 6.560 1.00 77.62 662 PRO A C 1
ATOM 5065 O O . PRO A 1 662 ? 50.421 -6.618 6.860 1.00 77.62 662 PRO A O 1
ATOM 5068 N N . ARG A 1 663 ? 52.653 -6.350 6.759 1.00 73.69 663 ARG A N 1
ATOM 5069 C CA . ARG A 1 663 ? 53.018 -7.641 7.369 1.00 73.69 663 ARG A CA 1
ATOM 5070 C C . ARG A 1 663 ? 52.682 -7.731 8.863 1.00 73.69 663 ARG A C 1
ATOM 5072 O O . ARG A 1 663 ? 52.587 -8.840 9.371 1.00 73.69 663 ARG A O 1
ATOM 5079 N N . GLU A 1 664 ? 52.470 -6.602 9.538 1.00 75.88 664 GLU A N 1
ATOM 5080 C CA . GLU A 1 664 ? 52.087 -6.523 10.956 1.00 75.88 664 GLU A CA 1
ATOM 5081 C C . GLU A 1 664 ? 50.560 -6.499 11.161 1.00 75.88 664 GLU A C 1
ATOM 5083 O O . GLU A 1 664 ? 50.080 -6.227 12.256 1.00 75.88 664 GLU A O 1
ATOM 5088 N N . GLY A 1 665 ? 49.773 -6.823 10.125 1.00 73.50 665 GLY A N 1
ATOM 5089 C CA . GLY A 1 665 ? 48.333 -7.058 10.269 1.00 73.50 665 GLY A CA 1
ATOM 5090 C C . GLY A 1 665 ? 47.446 -5.821 10.105 1.00 73.50 665 GLY A C 1
ATOM 5091 O O . GLY A 1 665 ? 46.395 -5.748 10.739 1.00 73.50 665 GLY A O 1
ATOM 5092 N N . MET A 1 666 ? 47.820 -4.869 9.240 1.00 85.88 666 MET A N 1
ATOM 5093 C CA . MET A 1 666 ? 46.929 -3.767 8.843 1.00 85.88 666 MET A CA 1
ATOM 5094 C C . MET A 1 666 ? 45.640 -4.310 8.216 1.00 85.88 666 MET A C 1
ATOM 5096 O O . MET A 1 666 ? 45.664 -4.888 7.126 1.00 85.88 666 MET A O 1
ATOM 5100 N N . ARG A 1 667 ? 44.501 -4.111 8.888 1.00 85.75 667 ARG A N 1
ATOM 5101 C CA . ARG A 1 667 ? 43.183 -4.543 8.401 1.00 85.75 667 ARG A CA 1
ATOM 5102 C C . ARG A 1 667 ? 42.354 -3.332 8.014 1.00 85.75 667 ARG A C 1
ATOM 5104 O O . ARG A 1 667 ? 42.287 -2.366 8.766 1.00 85.75 667 ARG A O 1
ATOM 5111 N N . LEU A 1 668 ? 41.728 -3.395 6.842 1.00 87.56 668 LEU A N 1
ATOM 5112 C CA . LEU A 1 668 ? 40.808 -2.359 6.380 1.00 87.56 668 LEU A CA 1
ATOM 5113 C C . LEU A 1 668 ? 39.610 -2.283 7.340 1.00 87.56 668 LEU A C 1
ATOM 5115 O O . LEU A 1 668 ? 39.010 -3.310 7.656 1.00 87.56 668 LEU A O 1
ATOM 5119 N N . LEU A 1 669 ? 39.306 -1.078 7.814 1.00 87.56 669 LEU A N 1
ATOM 5120 C CA . LEU A 1 669 ? 38.130 -0.777 8.625 1.00 87.56 669 LEU A CA 1
ATOM 5121 C C . LEU A 1 669 ? 36.866 -0.785 7.763 1.00 87.56 669 LEU A C 1
ATOM 5123 O O . LEU A 1 669 ? 36.933 -0.632 6.541 1.00 87.56 669 LEU A O 1
ATOM 5127 N N . ASP A 1 670 ? 35.707 -0.896 8.412 1.00 87.88 670 ASP A N 1
ATOM 5128 C CA . ASP A 1 670 ? 34.421 -0.857 7.721 1.00 87.88 670 ASP A CA 1
ATOM 5129 C C . ASP A 1 670 ? 34.274 0.398 6.849 1.00 87.88 670 ASP A C 1
ATOM 5131 O O . ASP A 1 670 ? 34.831 1.480 7.107 1.00 87.88 670 ASP A O 1
ATOM 5135 N N . LYS A 1 671 ? 33.525 0.232 5.758 1.00 85.62 671 LYS A N 1
ATOM 5136 C CA . LYS A 1 671 ? 33.317 1.294 4.783 1.00 85.62 671 LYS A CA 1
ATOM 5137 C C . LYS A 1 671 ? 32.430 2.383 5.390 1.00 85.62 671 LYS A C 1
ATOM 5139 O O . LYS A 1 671 ? 31.352 2.107 5.900 1.00 85.62 671 LYS A O 1
ATOM 5144 N N . GLN A 1 672 ? 32.923 3.612 5.340 1.00 88.50 672 GLN A N 1
ATOM 5145 C CA . GLN A 1 672 ? 32.316 4.820 5.892 1.00 88.50 672 GLN A CA 1
ATOM 5146 C C . GLN A 1 672 ? 32.474 5.943 4.863 1.00 88.50 672 GLN A C 1
ATOM 5148 O O . GLN A 1 672 ? 33.315 5.798 3.970 1.00 88.50 672 GLN A O 1
ATOM 5153 N N . PRO A 1 673 ? 31.711 7.042 4.984 1.00 92.56 673 PRO A N 1
ATOM 5154 C CA . PRO A 1 673 ? 31.870 8.217 4.138 1.00 92.56 673 PRO A CA 1
ATOM 5155 C C . PRO A 1 673 ? 33.314 8.713 4.048 1.00 92.56 673 PRO A C 1
ATOM 5157 O O . PRO A 1 673 ? 33.981 8.894 5.064 1.00 92.56 673 PRO A O 1
ATOM 5160 N N . ASP A 1 674 ? 33.775 8.960 2.827 1.00 94.69 674 ASP A N 1
ATOM 5161 C CA . ASP A 1 674 ? 35.122 9.448 2.539 1.00 94.69 674 ASP A CA 1
ATOM 5162 C C . ASP A 1 674 ? 35.186 10.974 2.550 1.00 94.69 674 ASP A C 1
ATOM 5164 O O . ASP A 1 674 ? 36.188 11.546 2.975 1.00 94.69 674 ASP A O 1
ATOM 5168 N N . VAL A 1 675 ? 34.111 11.636 2.112 1.00 96.38 675 VAL A N 1
ATOM 5169 C CA . VAL A 1 675 ? 33.975 13.096 2.152 1.00 96.38 675 VAL A CA 1
ATOM 5170 C C . VAL A 1 675 ? 32.636 13.464 2.772 1.00 96.38 675 VAL A C 1
ATOM 5172 O O . VAL A 1 675 ? 31.598 12.917 2.397 1.00 96.38 675 VAL A O 1
ATOM 5175 N N . ILE A 1 676 ? 32.658 14.415 3.700 1.00 96.00 676 ILE A N 1
ATOM 5176 C CA . ILE A 1 676 ? 31.471 14.938 4.377 1.00 96.00 676 ILE A CA 1
ATOM 5177 C C . ILE A 1 676 ? 31.431 16.450 4.168 1.00 96.00 676 ILE A C 1
ATOM 5179 O O . ILE A 1 676 ? 32.430 17.126 4.407 1.00 96.00 676 ILE A O 1
ATOM 5183 N N . LEU A 1 677 ? 30.288 16.978 3.731 1.00 97.12 677 LEU A N 1
ATOM 5184 C CA . LEU A 1 677 ? 30.030 18.411 3.585 1.00 97.12 677 LEU A CA 1
ATOM 5185 C C . LEU A 1 677 ? 28.937 18.836 4.571 1.00 97.12 677 LEU A C 1
ATOM 5187 O O . LEU A 1 677 ? 27.895 18.181 4.653 1.00 97.12 677 LEU A O 1
ATOM 5191 N N . GLN A 1 678 ? 29.154 19.951 5.266 1.00 95.81 678 GLN A N 1
ATOM 5192 C CA . GLN A 1 678 ? 28.153 20.605 6.110 1.00 95.81 678 GLN A CA 1
ATOM 5193 C C . GLN A 1 678 ? 27.824 21.993 5.577 1.00 95.81 678 GLN A C 1
ATOM 5195 O O . GLN A 1 678 ? 28.725 22.789 5.318 1.00 95.81 678 GLN A O 1
ATOM 5200 N N . GLY A 1 679 ? 26.537 22.307 5.486 1.00 93.94 679 GLY A N 1
ATOM 5201 C CA . GLY A 1 679 ? 26.061 23.654 5.181 1.00 93.94 679 GLY A CA 1
ATOM 5202 C C . GLY A 1 679 ? 24.548 23.755 5.330 1.00 93.94 679 GLY A C 1
ATOM 5203 O O . GLY A 1 679 ? 23.835 22.782 5.094 1.00 93.94 679 GLY A O 1
ATOM 5204 N N . GLU A 1 680 ? 24.051 24.917 5.758 1.00 87.19 680 GLU A N 1
ATOM 5205 C CA . GLU A 1 680 ? 22.611 25.203 5.905 1.00 87.19 680 GLU A CA 1
ATOM 5206 C C . GLU A 1 680 ? 21.845 24.123 6.707 1.00 87.19 680 GLU A C 1
ATOM 5208 O O . GLU A 1 680 ? 20.749 23.702 6.342 1.00 87.19 680 GLU A O 1
ATOM 5213 N N . LYS A 1 681 ? 22.433 23.658 7.823 1.00 86.88 681 LYS A N 1
ATOM 5214 C CA . LYS A 1 681 ? 21.900 22.579 8.689 1.00 86.88 681 LYS A CA 1
ATOM 5215 C C . LYS A 1 681 ? 21.763 21.203 8.016 1.00 86.88 681 LYS A C 1
ATOM 5217 O O . LYS A 1 681 ? 21.130 20.315 8.583 1.00 86.88 681 LYS A O 1
ATOM 5222 N N . MET A 1 682 ? 22.360 21.004 6.845 1.00 92.44 682 MET A N 1
ATOM 5223 C CA . MET A 1 682 ? 22.431 19.713 6.165 1.00 92.44 682 MET A CA 1
ATOM 5224 C C . MET A 1 682 ? 23.836 19.125 6.288 1.00 92.44 682 MET A C 1
ATOM 5226 O O . MET A 1 682 ? 24.835 19.841 6.228 1.00 92.44 682 MET A O 1
ATOM 5230 N N . MET A 1 683 ? 23.890 17.802 6.434 1.00 93.94 683 MET A N 1
ATOM 5231 C CA . MET A 1 683 ? 25.115 17.006 6.428 1.00 93.94 683 MET A CA 1
ATOM 5232 C C . MET A 1 683 ? 25.016 16.008 5.284 1.00 93.94 683 MET A C 1
ATOM 5234 O O . MET A 1 683 ? 24.143 15.135 5.310 1.00 93.94 683 MET A O 1
ATOM 5238 N N . VAL A 1 684 ? 25.894 16.123 4.291 1.00 95.31 684 VAL A N 1
ATOM 5239 C CA . VAL A 1 684 ? 25.900 15.219 3.137 1.00 95.31 684 VAL A CA 1
ATOM 5240 C C . VAL A 1 684 ? 27.213 14.490 2.985 1.00 95.31 684 VAL A C 1
ATOM 5242 O O . VAL A 1 684 ? 28.282 15.012 3.290 1.00 95.31 684 VAL A O 1
ATOM 5245 N N . VAL A 1 685 ? 27.104 13.249 2.533 1.00 96.00 685 VAL A N 1
ATOM 5246 C CA . VAL A 1 685 ? 28.185 12.275 2.541 1.00 96.00 685 VAL A CA 1
ATOM 5247 C C . VAL A 1 685 ? 28.419 11.723 1.143 1.00 96.00 685 VAL A C 1
ATOM 5249 O O . VAL A 1 685 ? 27.475 11.464 0.394 1.00 96.00 685 VAL A O 1
ATOM 5252 N N . TYR A 1 686 ? 29.688 11.531 0.807 1.00 95.81 686 TYR A N 1
ATOM 5253 C CA . TYR A 1 686 ? 30.150 10.801 -0.365 1.00 95.81 686 TYR A CA 1
ATOM 5254 C C . TYR A 1 686 ? 30.935 9.579 0.100 1.00 95.81 686 TYR A C 1
ATOM 5256 O O . TYR A 1 686 ? 31.772 9.678 0.997 1.00 95.81 686 TYR A O 1
ATOM 5264 N N . GLN A 1 687 ? 30.666 8.436 -0.524 1.00 93.69 687 GLN A N 1
ATOM 5265 C CA . GLN A 1 687 ? 31.369 7.187 -0.269 1.00 93.69 687 GLN A CA 1
ATOM 5266 C C . GLN A 1 687 ? 31.966 6.689 -1.584 1.00 93.69 687 GLN A C 1
ATOM 5268 O O . GLN A 1 687 ? 31.236 6.358 -2.521 1.00 93.69 687 GLN A O 1
ATOM 5273 N N . ASP A 1 688 ? 33.289 6.627 -1.644 1.00 91.44 688 ASP A N 1
ATOM 5274 C CA . ASP A 1 688 ? 34.037 6.210 -2.817 1.00 91.44 688 ASP A CA 1
ATOM 5275 C C . ASP A 1 688 ? 33.831 4.703 -3.051 1.00 91.44 688 ASP A C 1
ATOM 5277 O O . ASP A 1 688 ? 33.972 3.899 -2.122 1.00 91.44 688 ASP A O 1
ATOM 5281 N N . PRO A 1 689 ? 33.461 4.248 -4.261 1.00 88.62 689 PRO A N 1
ATOM 5282 C CA . PRO A 1 689 ? 33.362 2.821 -4.549 1.00 88.62 689 PRO A CA 1
ATOM 5283 C C . PRO A 1 689 ? 34.699 2.084 -4.380 1.00 88.62 689 PRO A C 1
ATOM 5285 O O . PRO A 1 689 ? 34.680 0.904 -4.023 1.00 88.62 689 PRO A O 1
ATOM 5288 N N . GLN A 1 690 ? 35.837 2.755 -4.556 1.00 87.75 690 GLN A N 1
ATOM 5289 C CA . GLN A 1 690 ? 37.164 2.176 -4.361 1.00 87.75 690 GLN A CA 1
ATOM 5290 C C . GLN A 1 690 ? 37.634 2.344 -2.910 1.00 87.75 690 GLN A C 1
ATOM 5292 O O . GLN A 1 690 ? 37.181 3.220 -2.183 1.00 87.75 690 GLN A O 1
ATOM 5297 N N . SER A 1 691 ? 38.513 1.453 -2.452 1.00 84.31 691 SER A N 1
ATOM 5298 C CA . SER A 1 691 ? 39.122 1.538 -1.121 1.00 84.31 691 SER A CA 1
ATOM 5299 C C . SER A 1 691 ? 40.639 1.633 -1.261 1.00 84.31 691 SER A C 1
ATOM 5301 O O . SER A 1 691 ? 41.199 0.984 -2.151 1.00 84.31 691 SER A O 1
ATOM 5303 N N . PRO A 1 692 ? 41.316 2.431 -0.417 1.00 89.88 692 PRO A N 1
ATOM 5304 C CA . PRO A 1 692 ? 42.760 2.593 -0.500 1.00 89.88 692 PRO A CA 1
ATOM 5305 C C . PRO A 1 692 ? 43.484 1.275 -0.214 1.00 89.88 692 PRO A C 1
ATOM 5307 O O . PRO A 1 692 ? 42.939 0.367 0.411 1.00 89.88 692 PRO A O 1
ATOM 5310 N N . LEU A 1 693 ? 44.736 1.182 -0.666 1.00 89.19 693 LEU A N 1
ATOM 5311 C CA . LEU A 1 693 ? 45.647 0.088 -0.328 1.00 89.19 693 LEU A CA 1
ATOM 5312 C C . LEU A 1 693 ? 46.570 0.511 0.829 1.00 89.19 693 LEU A C 1
ATOM 5314 O O . LEU A 1 693 ? 46.949 1.684 0.896 1.00 89.19 693 LEU A O 1
ATOM 5318 N N . PRO A 1 694 ? 46.969 -0.417 1.719 1.00 88.50 694 PRO A N 1
ATOM 5319 C CA . PRO A 1 694 ? 47.823 -0.092 2.859 1.00 88.50 694 PRO A CA 1
ATOM 5320 C C . PRO A 1 694 ? 49.213 0.367 2.396 1.00 88.50 694 PRO A C 1
ATOM 5322 O O . PRO A 1 694 ? 49.767 -0.175 1.437 1.00 88.50 694 PRO A O 1
ATOM 5325 N N . ASP A 1 695 ? 49.763 1.380 3.072 1.00 88.94 695 ASP A N 1
ATOM 5326 C CA . ASP A 1 695 ? 51.057 2.019 2.776 1.00 88.94 695 ASP A CA 1
ATOM 5327 C C . ASP A 1 695 ? 51.228 2.529 1.327 1.00 88.94 695 ASP A C 1
ATOM 5329 O O . ASP A 1 695 ? 52.339 2.764 0.844 1.00 88.94 695 ASP A O 1
ATOM 5333 N N . ARG A 1 696 ? 50.122 2.791 0.620 1.00 91.50 696 ARG A N 1
ATOM 5334 C CA . ARG A 1 696 ? 50.132 3.419 -0.708 1.00 91.50 696 ARG A CA 1
ATOM 5335 C C . ARG A 1 696 ? 49.377 4.739 -0.706 1.00 91.50 696 ARG A C 1
ATOM 5337 O O . ARG A 1 696 ? 48.407 4.911 0.024 1.00 91.50 696 ARG A O 1
ATOM 5344 N N . VAL A 1 697 ? 49.844 5.674 -1.534 1.00 93.25 697 VAL A N 1
ATOM 5345 C CA . VAL A 1 697 ? 49.131 6.932 -1.776 1.00 93.25 697 VAL A CA 1
ATOM 5346 C C . VAL A 1 697 ? 47.856 6.620 -2.551 1.00 93.25 697 VAL A C 1
ATOM 5348 O O . VAL A 1 697 ? 47.907 5.987 -3.606 1.00 93.25 697 VAL A O 1
ATOM 5351 N N . TYR A 1 698 ? 46.726 7.063 -2.017 1.00 94.50 698 TYR A N 1
ATOM 5352 C CA . TYR A 1 698 ? 45.418 6.979 -2.644 1.00 94.50 698 TYR A CA 1
ATOM 5353 C C . TYR A 1 698 ? 44.995 8.357 -3.143 1.00 94.50 698 TYR A C 1
ATOM 5355 O O . TYR A 1 698 ? 45.078 9.337 -2.403 1.00 94.50 698 TYR A O 1
ATOM 5363 N N . GLN A 1 699 ? 44.549 8.428 -4.396 1.00 95.38 699 GLN A N 1
ATOM 5364 C CA . GLN A 1 699 ? 44.076 9.660 -5.023 1.00 95.38 699 GLN A CA 1
ATOM 5365 C C . GLN A 1 699 ? 42.548 9.663 -5.035 1.00 95.38 699 GLN A C 1
ATOM 5367 O O . GLN A 1 699 ? 41.927 9.043 -5.896 1.00 95.38 699 GLN A O 1
ATOM 5372 N N . GLY A 1 700 ? 41.953 10.362 -4.072 1.00 94.12 700 GLY A N 1
ATOM 5373 C CA . GLY A 1 700 ? 40.514 10.568 -4.007 1.00 94.12 700 GLY A CA 1
ATOM 5374 C C . GLY A 1 700 ? 40.076 11.672 -4.964 1.00 94.12 700 GLY A C 1
ATOM 5375 O O . GLY A 1 700 ? 40.714 12.725 -5.069 1.00 94.12 700 GLY A O 1
ATOM 5376 N N . ARG A 1 701 ? 38.973 11.434 -5.675 1.00 95.38 701 ARG A N 1
ATOM 5377 C CA . ARG A 1 701 ? 38.372 12.405 -6.593 1.00 95.38 701 ARG A CA 1
ATOM 5378 C C . ARG A 1 701 ? 36.857 12.286 -6.554 1.00 95.38 701 ARG A C 1
ATOM 5380 O O . ARG A 1 701 ? 36.310 11.269 -6.963 1.00 95.38 701 ARG A O 1
ATOM 5387 N N . VAL A 1 702 ? 36.183 13.358 -6.148 1.00 95.69 702 VAL A N 1
ATOM 5388 C CA . VAL A 1 702 ? 34.718 13.445 -6.148 1.00 95.69 702 VAL A CA 1
ATOM 5389 C C . VAL A 1 702 ? 34.263 14.640 -6.974 1.00 95.69 702 VAL A C 1
ATOM 5391 O O . VAL A 1 702 ? 34.798 15.740 -6.841 1.00 95.69 702 VAL A O 1
ATOM 5394 N N . GLN A 1 703 ? 33.288 14.426 -7.858 1.00 95.50 703 GLN A N 1
ATOM 5395 C CA . GLN A 1 703 ? 32.642 15.517 -8.583 1.00 95.50 703 GLN A CA 1
ATOM 5396 C C . GLN A 1 703 ? 31.513 16.103 -7.731 1.00 95.50 703 GLN A C 1
ATOM 5398 O O . GLN A 1 703 ? 30.680 15.352 -7.217 1.00 95.50 703 GLN A O 1
ATOM 5403 N N . LEU A 1 704 ? 31.454 17.429 -7.622 1.00 95.88 704 LEU A N 1
ATOM 5404 C CA . LEU A 1 704 ? 30.434 18.155 -6.863 1.00 95.88 704 LEU A CA 1
ATOM 5405 C C . LEU A 1 704 ? 29.122 18.257 -7.652 1.00 95.88 704 LEU A C 1
ATOM 5407 O O . LEU A 1 704 ? 28.770 19.316 -8.173 1.00 95.88 704 LEU A O 1
ATOM 5411 N N . VAL A 1 705 ? 28.426 17.125 -7.757 1.00 94.31 705 VAL A N 1
ATOM 5412 C CA . VAL A 1 705 ? 27.100 16.965 -8.372 1.00 94.31 705 VAL A CA 1
ATOM 5413 C C . VAL A 1 705 ? 26.223 16.086 -7.487 1.00 94.31 705 VAL A C 1
ATOM 5415 O O . VAL A 1 705 ? 26.712 15.176 -6.820 1.00 94.31 705 VAL A O 1
ATOM 5418 N N . GLU A 1 706 ? 24.918 16.331 -7.492 1.00 92.06 706 GLU A N 1
ATOM 5419 C CA . GLU A 1 706 ? 23.958 15.715 -6.573 1.00 92.06 706 GLU A CA 1
ATOM 5420 C C . GLU A 1 706 ? 23.923 14.181 -6.643 1.00 92.06 706 GLU A C 1
ATOM 5422 O O . GLU A 1 706 ? 23.709 13.530 -5.627 1.00 92.06 706 GLU A O 1
ATOM 5427 N N . GLY A 1 707 ? 24.222 13.592 -7.807 1.00 89.94 707 GLY A N 1
ATOM 5428 C CA . GLY A 1 707 ? 24.244 12.137 -7.992 1.00 89.94 707 GLY A CA 1
ATOM 5429 C C . GLY A 1 707 ? 25.316 11.397 -7.180 1.00 89.94 707 GLY A C 1
ATOM 5430 O O . GLY A 1 707 ? 25.179 10.194 -6.967 1.00 89.94 707 GLY A O 1
ATOM 5431 N N . ASN A 1 708 ? 26.354 12.097 -6.709 1.00 93.50 708 ASN A N 1
ATOM 5432 C CA . ASN A 1 708 ? 27.423 11.505 -5.900 1.00 93.50 708 ASN A CA 1
ATOM 5433 C C . ASN A 1 708 ? 27.135 11.567 -4.391 1.00 93.50 708 ASN A C 1
ATOM 5435 O O . ASN A 1 708 ? 27.692 10.773 -3.637 1.00 93.50 708 ASN A O 1
ATOM 5439 N N . PHE A 1 709 ? 26.275 12.480 -3.936 1.00 94.88 709 PHE A N 1
ATOM 5440 C CA . PHE A 1 709 ? 26.071 12.749 -2.511 1.00 94.88 709 PHE A CA 1
ATOM 5441 C C . PHE A 1 709 ? 24.752 12.174 -1.990 1.00 94.88 709 PHE A C 1
ATOM 5443 O O . PHE A 1 709 ? 23.757 12.049 -2.709 1.00 94.88 709 PHE A O 1
ATOM 5450 N N . ARG A 1 710 ? 24.742 11.830 -0.702 1.00 94.31 710 ARG A N 1
ATOM 5451 C CA . ARG A 1 710 ? 23.560 11.357 0.031 1.00 94.31 710 ARG A CA 1
ATOM 5452 C C . ARG A 1 710 ? 23.411 12.109 1.344 1.00 94.31 710 ARG A C 1
ATOM 5454 O O . ARG A 1 710 ? 24.394 12.599 1.895 1.00 94.31 710 ARG A O 1
ATOM 5461 N N . HIS A 1 711 ? 22.188 12.169 1.861 1.00 93.00 711 HIS A N 1
ATOM 5462 C CA . HIS A 1 711 ? 21.927 12.721 3.192 1.00 93.00 711 HIS A CA 1
ATOM 5463 C C . HIS A 1 711 ? 22.495 11.806 4.283 1.00 93.00 711 HIS A C 1
ATOM 5465 O O . HIS A 1 711 ? 22.281 10.589 4.260 1.00 93.00 711 HIS A O 1
ATOM 5471 N N . SER A 1 712 ? 23.210 12.391 5.246 1.00 88.75 712 SER A N 1
ATOM 5472 C CA . SER A 1 712 ? 23.738 11.666 6.403 1.00 88.75 712 SER A CA 1
ATOM 5473 C C . SER A 1 712 ? 22.590 11.156 7.287 1.00 88.75 712 SER A C 1
ATOM 5475 O O . SER A 1 712 ? 21.659 11.898 7.595 1.00 88.75 712 SER A O 1
ATOM 5477 N N . GLY A 1 713 ? 22.626 9.880 7.681 1.00 84.94 713 GLY A N 1
ATOM 5478 C CA . GLY A 1 713 ? 21.622 9.236 8.542 1.00 84.94 713 GLY A CA 1
ATOM 5479 C C . GLY A 1 713 ? 20.476 8.536 7.799 1.00 84.94 713 GLY A C 1
ATOM 5480 O O . GLY A 1 713 ? 20.157 7.397 8.127 1.00 84.94 713 GLY A O 1
ATOM 5481 N N . THR A 1 714 ? 19.887 9.159 6.773 1.00 86.31 714 THR A N 1
ATOM 5482 C CA . THR A 1 714 ? 18.774 8.563 5.996 1.00 86.31 714 THR A CA 1
ATOM 5483 C C . THR A 1 714 ? 19.222 7.846 4.723 1.00 86.31 714 THR A C 1
ATOM 5485 O O . THR A 1 714 ? 18.445 7.080 4.154 1.00 86.31 714 THR A O 1
ATOM 5488 N N . ASN A 1 715 ? 20.449 8.098 4.241 1.00 86.38 715 ASN A N 1
ATOM 5489 C CA . ASN A 1 715 ? 20.974 7.599 2.961 1.00 86.38 715 ASN A CA 1
ATOM 5490 C C . ASN A 1 715 ? 20.116 7.949 1.726 1.00 86.38 715 ASN A C 1
ATOM 5492 O O . ASN A 1 715 ? 20.290 7.361 0.647 1.00 86.38 715 ASN A O 1
ATOM 5496 N N . SER A 1 716 ? 19.214 8.928 1.851 1.00 89.00 716 SER A N 1
ATOM 5497 C CA . SER A 1 716 ? 18.357 9.377 0.756 1.00 89.00 716 SER A CA 1
ATOM 5498 C C . SER A 1 716 ? 19.168 10.107 -0.326 1.00 89.00 716 SER A C 1
ATOM 5500 O O . SER A 1 716 ? 20.173 10.756 -0.010 1.00 89.00 716 SER A O 1
ATOM 5502 N N . PRO A 1 717 ? 18.765 9.996 -1.609 1.00 88.94 717 PRO A N 1
ATOM 5503 C CA . PRO A 1 717 ? 19.429 10.700 -2.702 1.00 88.94 717 PRO A CA 1
ATOM 5504 C C . PRO A 1 717 ? 19.310 12.217 -2.523 1.00 88.94 717 PRO A C 1
ATOM 5506 O O . PRO A 1 717 ? 18.283 12.709 -2.056 1.00 88.94 717 PRO A O 1
ATOM 5509 N N . MET A 1 718 ? 20.360 12.944 -2.901 1.00 91.56 718 MET A N 1
ATOM 5510 C CA . MET A 1 718 ? 20.402 14.402 -2.829 1.00 91.56 718 MET A CA 1
ATOM 5511 C C . MET A 1 718 ? 19.844 15.036 -4.111 1.00 91.56 718 MET A C 1
ATOM 5513 O O . MET A 1 718 ? 20.011 14.503 -5.210 1.00 91.56 718 MET A O 1
ATOM 5517 N N . SER A 1 719 ? 19.195 16.192 -3.987 1.00 93.56 719 SER A N 1
ATOM 5518 C CA . SER A 1 719 ? 18.782 17.016 -5.126 1.00 93.56 719 SER A CA 1
ATOM 5519 C C . SER A 1 719 ? 19.811 18.104 -5.452 1.00 93.56 719 SER A C 1
ATOM 5521 O O . SER A 1 719 ? 20.551 18.576 -4.587 1.00 93.56 719 SER A O 1
ATOM 5523 N N . ARG A 1 720 ? 19.821 18.574 -6.707 1.00 92.62 720 ARG A N 1
ATOM 5524 C CA . ARG A 1 720 ? 20.678 19.690 -7.148 1.00 92.62 720 ARG A CA 1
ATOM 5525 C C . ARG A 1 720 ? 20.501 20.939 -6.278 1.00 92.62 720 ARG A C 1
ATOM 5527 O O . ARG A 1 720 ? 21.482 21.565 -5.890 1.00 92.62 720 ARG A O 1
ATOM 5534 N N . ALA A 1 721 ? 19.252 21.286 -5.971 1.00 93.00 721 ALA A N 1
ATOM 5535 C CA . ALA A 1 721 ? 18.907 22.456 -5.169 1.00 93.00 721 ALA A CA 1
ATOM 5536 C C . ALA A 1 721 ? 19.488 22.382 -3.749 1.00 93.00 721 ALA A C 1
ATOM 5538 O O . ALA A 1 721 ? 19.995 23.372 -3.231 1.00 93.00 721 ALA A O 1
ATOM 5539 N N . GLU A 1 722 ? 19.434 21.211 -3.112 1.00 94.50 722 GLU A N 1
ATOM 5540 C CA . GLU A 1 722 ? 20.053 20.995 -1.800 1.00 94.50 722 GLU A CA 1
ATOM 5541 C C . GLU A 1 722 ? 21.574 21.129 -1.874 1.00 94.50 722 GLU A C 1
ATOM 5543 O O . GLU A 1 722 ? 22.166 21.752 -0.997 1.00 94.50 722 GLU A O 1
ATOM 5548 N N . LEU A 1 723 ? 22.219 20.599 -2.923 1.00 95.38 723 LEU A N 1
ATOM 5549 C CA . LEU A 1 723 ? 23.680 20.669 -3.028 1.00 95.38 723 LEU A CA 1
ATOM 5550 C C . LEU A 1 723 ? 24.150 22.107 -3.228 1.00 95.38 723 LEU A C 1
ATOM 5552 O O . LEU A 1 723 ? 25.108 22.537 -2.595 1.00 95.38 723 LEU A O 1
ATOM 5556 N N . LEU A 1 724 ? 23.444 22.875 -4.058 1.00 94.81 724 LEU A N 1
ATOM 5557 C CA . LEU A 1 724 ? 23.736 24.294 -4.251 1.00 94.81 724 LEU A CA 1
ATOM 5558 C C . LEU A 1 724 ? 23.528 25.112 -2.974 1.00 94.81 724 LEU A C 1
ATOM 5560 O O . LEU A 1 724 ? 24.309 26.021 -2.718 1.00 94.81 724 LEU A O 1
ATOM 5564 N N . ARG A 1 725 ? 22.537 24.764 -2.148 1.00 94.31 725 ARG A N 1
ATOM 5565 C CA . ARG A 1 725 ? 22.336 25.353 -0.815 1.00 94.31 725 ARG A CA 1
ATOM 5566 C C . ARG A 1 725 ? 23.509 25.084 0.129 1.00 94.31 725 ARG A C 1
ATOM 5568 O O . ARG A 1 725 ? 24.068 26.025 0.687 1.00 94.31 725 ARG A O 1
ATOM 5575 N N . VAL A 1 726 ? 23.955 23.827 0.214 1.00 95.75 726 VAL A N 1
ATOM 5576 C CA . VAL A 1 726 ? 25.159 23.456 0.982 1.00 95.75 726 VAL A CA 1
ATOM 5577 C C . VAL A 1 726 ? 26.387 24.223 0.481 1.00 95.75 726 VAL A C 1
ATOM 5579 O O . VAL A 1 726 ? 27.148 24.749 1.286 1.00 95.75 726 VAL A O 1
ATOM 5582 N N . LEU A 1 727 ? 26.570 24.336 -0.839 1.00 95.56 727 LEU A N 1
ATOM 5583 C CA . LEU A 1 727 ? 27.709 25.045 -1.429 1.00 95.56 727 LEU A CA 1
ATOM 5584 C C . LEU A 1 727 ? 27.630 26.570 -1.275 1.00 95.56 727 LEU A C 1
ATOM 5586 O O . LEU A 1 727 ? 28.675 27.198 -1.189 1.00 95.56 727 LEU A O 1
ATOM 5590 N N . ALA A 1 728 ? 26.446 27.185 -1.222 1.00 94.50 728 ALA A N 1
ATOM 5591 C CA . ALA A 1 728 ? 26.315 28.633 -1.005 1.00 94.50 728 ALA A CA 1
ATOM 5592 C C . ALA A 1 728 ? 26.773 29.080 0.380 1.00 94.50 728 ALA A C 1
ATOM 5594 O O . ALA A 1 728 ? 27.184 30.227 0.560 1.00 94.50 728 ALA A O 1
ATOM 5595 N N . ARG A 1 729 ? 26.712 28.177 1.359 1.00 93.38 729 ARG A N 1
ATOM 5596 C CA . ARG A 1 729 ? 27.213 28.420 2.705 1.00 93.38 729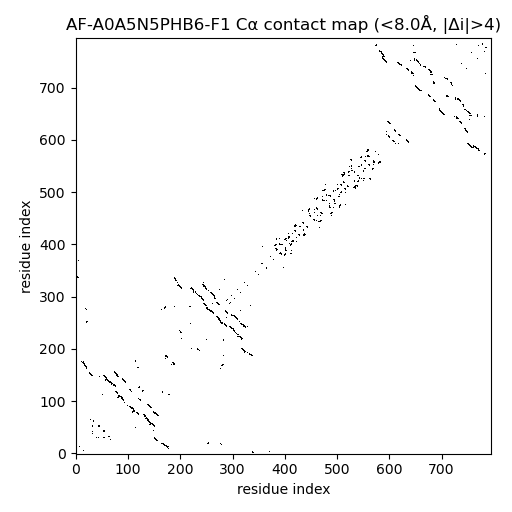 ARG A CA 1
ATOM 5597 C C . ARG A 1 729 ? 27.824 27.145 3.265 1.00 93.38 729 ARG A C 1
ATOM 5599 O O . ARG A 1 729 ? 27.250 26.495 4.138 1.00 93.38 729 ARG A O 1
ATOM 5606 N N . LEU A 1 730 ? 29.003 26.815 2.751 1.00 96.56 730 LEU A N 1
ATOM 5607 C CA . LEU A 1 730 ? 29.762 25.660 3.199 1.00 96.56 730 LEU A CA 1
ATOM 5608 C C . LEU A 1 730 ? 30.408 25.978 4.553 1.00 96.56 730 LEU A C 1
ATOM 5610 O O . LEU A 1 730 ? 31.252 26.869 4.652 1.00 96.56 730 LEU A O 1
ATOM 5614 N N . GLU A 1 731 ? 29.970 25.279 5.595 1.00 95.94 731 GLU A N 1
ATOM 5615 C CA . GLU A 1 731 ? 30.360 25.504 6.992 1.00 95.94 731 GLU A CA 1
ATOM 5616 C C . GLU A 1 731 ? 31.517 24.602 7.422 1.00 95.94 731 GLU A C 1
ATOM 5618 O O . GLU A 1 731 ? 32.355 25.025 8.214 1.00 95.94 731 GLU A O 1
ATOM 5623 N N . ALA A 1 732 ? 31.583 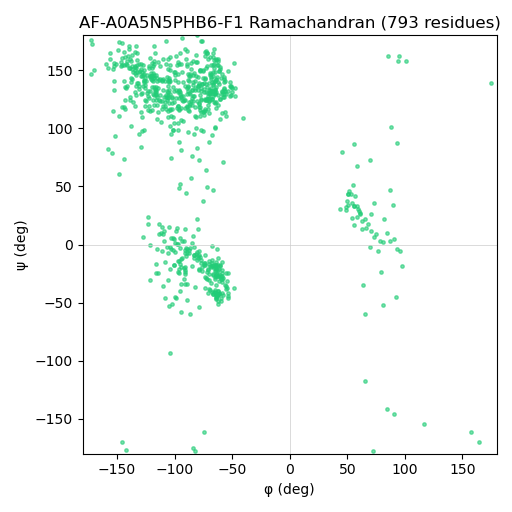23.377 6.895 1.00 95.06 732 ALA A N 1
ATOM 5624 C CA . ALA A 1 732 ? 32.681 22.452 7.153 1.00 95.06 732 ALA A CA 1
ATOM 5625 C C . ALA A 1 732 ? 32.804 21.392 6.052 1.00 95.06 732 ALA A C 1
ATOM 5627 O O . ALA A 1 732 ? 31.824 21.010 5.407 1.00 95.06 732 ALA A O 1
ATOM 5628 N N . VAL A 1 733 ? 34.030 20.903 5.861 1.00 96.56 733 VAL A N 1
ATOM 5629 C CA . VAL A 1 733 ? 34.350 19.773 4.984 1.00 96.56 733 VAL A CA 1
ATOM 5630 C C . VAL A 1 733 ? 35.301 18.848 5.724 1.00 96.56 733 VAL A C 1
ATOM 5632 O O . VAL A 1 733 ? 36.318 19.302 6.257 1.00 96.56 733 VAL A O 1
ATOM 5635 N N . TRP A 1 734 ? 34.989 17.556 5.710 1.00 96.44 734 TRP A N 1
ATOM 5636 C CA . TRP A 1 734 ? 35.845 16.513 6.262 1.00 96.44 734 TRP A CA 1
ATOM 5637 C C . TRP A 1 734 ? 36.239 15.513 5.191 1.00 96.44 734 TRP A C 1
ATOM 5639 O O . TRP A 1 734 ? 35.413 15.127 4.365 1.00 96.44 734 TRP A O 1
ATOM 5649 N N . ILE A 1 735 ? 37.486 15.059 5.258 1.00 96.88 735 ILE A N 1
ATOM 5650 C CA . ILE A 1 735 ? 38.003 13.939 4.474 1.00 96.88 735 ILE A CA 1
ATOM 5651 C C . ILE A 1 735 ? 38.397 12.831 5.446 1.00 96.88 735 ILE A C 1
ATOM 5653 O O . ILE A 1 735 ? 39.147 13.070 6.395 1.00 96.88 735 ILE A O 1
ATOM 5657 N N . ARG A 1 736 ? 37.919 11.608 5.220 1.00 95.12 736 ARG A N 1
ATOM 5658 C CA . ARG A 1 736 ? 38.280 10.447 6.037 1.00 95.12 736 ARG A CA 1
ATOM 5659 C C . ARG A 1 736 ? 39.795 10.250 6.039 1.00 95.12 736 ARG A C 1
ATOM 5661 O O . ARG A 1 736 ? 40.427 10.165 4.983 1.00 95.12 736 ARG A O 1
ATOM 5668 N N . ALA A 1 737 ? 40.366 10.165 7.236 1.00 94.69 737 ALA A N 1
ATOM 5669 C CA . ALA A 1 737 ? 41.799 10.008 7.445 1.00 94.69 737 ALA A CA 1
ATOM 5670 C C . ALA A 1 737 ? 42.178 8.547 7.730 1.00 94.69 737 ALA A C 1
ATOM 5672 O O . ALA A 1 737 ? 43.141 8.039 7.157 1.00 94.69 737 ALA A O 1
ATOM 5673 N N . LEU A 1 738 ? 41.421 7.860 8.594 1.00 93.00 738 LEU A N 1
ATOM 5674 C CA . LEU A 1 738 ? 41.737 6.501 9.042 1.00 93.00 738 LEU A CA 1
ATOM 5675 C C . LEU A 1 738 ? 40.972 5.437 8.242 1.00 93.00 738 LEU A C 1
ATOM 5677 O O . LEU A 1 738 ? 39.742 5.366 8.280 1.00 93.00 738 LEU A O 1
ATOM 5681 N N . TYR A 1 739 ? 41.726 4.574 7.560 1.00 91.81 739 TYR A N 1
ATOM 5682 C CA . TYR A 1 739 ? 41.194 3.460 6.765 1.00 91.81 739 TYR A CA 1
ATOM 5683 C C . TYR A 1 739 ? 41.604 2.089 7.301 1.00 91.81 739 TYR A C 1
ATOM 5685 O O . TYR A 1 739 ? 40.896 1.118 7.056 1.00 91.81 739 TYR A O 1
ATOM 5693 N N . PHE A 1 740 ? 42.717 1.990 8.033 1.00 91.19 740 PHE A N 1
ATOM 5694 C CA . PHE A 1 740 ? 43.284 0.718 8.482 1.00 91.19 740 PHE A CA 1
ATOM 5695 C C . PHE A 1 740 ? 43.535 0.699 9.989 1.00 91.19 740 PHE A C 1
ATOM 5697 O O . PHE A 1 740 ? 43.949 1.706 10.569 1.00 91.19 740 PHE A O 1
ATOM 5704 N N . THR A 1 741 ? 43.363 -0.469 10.610 1.00 87.31 741 THR A N 1
ATOM 5705 C CA . THR A 1 741 ? 43.855 -0.736 11.967 1.00 87.31 741 THR A CA 1
ATOM 5706 C C . THR A 1 741 ? 45.386 -0.713 12.005 1.00 87.31 741 THR A C 1
ATOM 5708 O O . THR A 1 741 ? 46.042 -0.956 10.991 1.00 87.31 741 THR A O 1
ATOM 5711 N N . HIS A 1 742 ? 45.958 -0.437 13.183 1.00 86.00 742 HIS A N 1
ATOM 5712 C CA . HIS A 1 742 ? 47.414 -0.408 13.406 1.00 86.00 742 HIS A CA 1
ATOM 5713 C C . HIS A 1 742 ? 48.172 0.552 12.466 1.00 86.00 742 HIS A C 1
ATOM 5715 O O . HIS A 1 742 ? 49.306 0.295 12.065 1.00 86.00 742 HIS A O 1
ATOM 5721 N N . THR A 1 743 ? 47.537 1.666 12.095 1.00 89.94 743 THR A N 1
ATOM 5722 C CA . THR A 1 743 ? 48.190 2.740 11.340 1.00 89.94 743 THR A CA 1
ATOM 5723 C C . THR A 1 743 ? 49.130 3.522 12.257 1.00 89.94 743 THR A C 1
ATOM 5725 O O . THR A 1 743 ? 48.738 3.878 13.360 1.00 89.94 743 THR A O 1
ATOM 5728 N N . GLN A 1 744 ? 50.359 3.795 11.806 1.00 90.94 744 GLN A N 1
ATOM 5729 C CA . GLN A 1 744 ? 51.354 4.557 12.574 1.00 90.94 744 GLN A CA 1
ATOM 5730 C C . GLN A 1 744 ? 51.229 6.060 12.306 1.00 90.94 744 GLN A C 1
ATOM 5732 O O . GLN A 1 744 ? 51.183 6.864 13.227 1.00 90.94 744 GLN A O 1
ATOM 5737 N N . ARG A 1 745 ? 51.146 6.452 11.029 1.00 93.00 745 ARG A N 1
ATOM 5738 C CA . ARG A 1 745 ? 51.018 7.857 10.613 1.00 93.00 745 ARG A CA 1
ATOM 5739 C C . ARG A 1 745 ? 49.984 8.008 9.511 1.00 93.00 745 ARG A C 1
ATOM 5741 O O . ARG A 1 745 ? 49.765 7.091 8.718 1.00 93.00 745 ARG A O 1
ATOM 5748 N N . LEU A 1 746 ? 49.389 9.187 9.427 1.00 95.69 746 LEU A N 1
ATOM 5749 C CA . LEU A 1 746 ? 48.432 9.564 8.391 1.00 95.69 746 LEU A CA 1
ATOM 5750 C C . LEU A 1 746 ? 48.945 10.790 7.648 1.00 95.69 746 LEU A C 1
ATOM 5752 O O . LEU A 1 746 ? 49.525 11.678 8.268 1.00 95.69 746 LEU A O 1
ATOM 5756 N N . SER A 1 747 ? 48.703 10.871 6.341 1.00 95.69 747 SER A N 1
ATOM 5757 C CA . SER A 1 747 ? 48.938 12.106 5.590 1.00 95.69 747 SER A CA 1
ATOM 5758 C C . SER A 1 747 ? 47.796 12.467 4.660 1.00 95.69 747 SER A C 1
ATOM 5760 O O . SER A 1 747 ? 47.187 11.576 4.064 1.00 95.69 747 SER A O 1
ATOM 5762 N N . VAL A 1 748 ? 47.596 13.770 4.474 1.00 96.88 748 VAL A N 1
ATOM 5763 C CA . VAL A 1 748 ? 46.751 14.358 3.430 1.00 96.88 748 VAL A CA 1
ATOM 5764 C C . VAL A 1 748 ? 47.546 15.395 2.635 1.00 96.88 748 VAL A C 1
ATOM 5766 O O . VAL A 1 748 ? 48.346 16.139 3.198 1.00 96.88 748 VAL A O 1
ATOM 5769 N N . GLY A 1 749 ? 47.366 15.438 1.321 1.00 95.12 749 GLY A N 1
ATOM 5770 C CA . GLY A 1 749 ? 48.125 16.317 0.439 1.00 95.12 749 GLY A CA 1
ATOM 5771 C C . GLY A 1 749 ? 47.402 16.634 -0.858 1.00 95.12 749 GLY A C 1
ATOM 5772 O O . GLY A 1 749 ? 46.425 15.975 -1.214 1.00 95.12 749 GLY A O 1
ATOM 5773 N N . GLU A 1 750 ? 47.899 17.659 -1.552 1.00 91.31 750 GLU A N 1
ATOM 5774 C CA . GLU A 1 750 ? 47.392 18.114 -2.856 1.00 91.31 750 GLU A CA 1
ATOM 5775 C C . GLU A 1 750 ? 45.867 18.305 -2.915 1.00 91.31 750 GLU A C 1
ATOM 5777 O O . GLU A 1 750 ? 45.240 18.089 -3.964 1.00 91.31 750 GLU A O 1
ATOM 5782 N N . VAL A 1 751 ? 45.256 18.701 -1.793 1.00 95.94 751 VAL A N 1
ATOM 5783 C CA . VAL A 1 751 ? 43.816 18.920 -1.782 1.00 95.94 751 VAL A CA 1
ATOM 5784 C C . VAL A 1 751 ? 43.508 20.122 -2.647 1.00 95.94 751 VAL A C 1
ATOM 5786 O O . VAL A 1 751 ? 44.088 21.188 -2.476 1.00 95.94 751 VAL A O 1
ATOM 5789 N N . GLY A 1 752 ? 42.628 19.937 -3.620 1.00 95.50 752 GLY A N 1
ATOM 5790 C CA . GLY A 1 752 ? 42.242 21.017 -4.500 1.00 95.50 752 GLY A CA 1
ATOM 5791 C C . GLY A 1 752 ? 40.789 20.956 -4.900 1.00 95.50 752 GLY A C 1
ATOM 5792 O O . GLY A 1 752 ? 40.249 19.880 -5.161 1.00 95.50 752 GLY A O 1
ATOM 5793 N N . LEU A 1 753 ? 40.196 22.140 -4.953 1.00 96.69 753 LEU A N 1
ATOM 5794 C CA . LEU A 1 753 ? 38.807 22.382 -5.294 1.00 96.69 753 LEU A CA 1
ATOM 5795 C C . LEU A 1 753 ? 38.752 23.114 -6.635 1.00 96.69 753 LEU A C 1
ATOM 5797 O O . LEU A 1 753 ? 39.377 24.161 -6.804 1.00 96.69 753 LEU A O 1
ATOM 5801 N N . GLU A 1 754 ? 38.049 22.552 -7.612 1.00 96.69 754 GLU A N 1
ATOM 5802 C CA . GLU A 1 754 ? 37.863 23.213 -8.902 1.00 96.69 754 GLU A CA 1
ATOM 5803 C C . GLU A 1 754 ? 36.693 24.195 -8.876 1.00 96.69 754 GLU A C 1
ATOM 5805 O O . GLU A 1 754 ? 35.552 23.809 -8.632 1.00 96.69 754 GLU A O 1
ATOM 5810 N N . GLU A 1 755 ? 36.963 25.440 -9.256 1.00 95.19 755 GLU A N 1
ATOM 5811 C CA . GLU A 1 755 ? 35.994 26.533 -9.272 1.00 95.19 755 GLU A CA 1
ATOM 5812 C C . GLU A 1 755 ? 35.863 27.143 -10.674 1.00 95.19 755 GLU A C 1
ATOM 5814 O O . GLU A 1 755 ? 36.795 27.123 -11.486 1.00 95.19 755 GLU A O 1
ATOM 5819 N N . ALA A 1 756 ? 34.696 27.706 -10.988 1.00 95.25 756 ALA A N 1
ATOM 5820 C CA . ALA A 1 756 ? 34.492 28.482 -12.208 1.00 95.25 756 ALA A CA 1
ATOM 5821 C C . ALA A 1 756 ? 35.093 29.892 -12.080 1.00 95.25 756 ALA A C 1
ATOM 5823 O O . ALA A 1 756 ? 34.584 30.735 -11.343 1.00 95.25 756 ALA A O 1
ATOM 5824 N N . SER A 1 757 ? 36.130 30.183 -12.868 1.00 93.06 757 SER A N 1
ATOM 5825 C CA . SER A 1 757 ? 36.829 31.471 -12.876 1.00 93.06 757 SER A CA 1
ATOM 5826 C C . SER A 1 757 ? 37.086 31.979 -14.298 1.00 93.06 757 SER A C 1
ATOM 5828 O O . SER A 1 757 ? 37.192 31.212 -15.254 1.00 93.06 757 SER A O 1
ATOM 5830 N N . ARG A 1 758 ? 37.207 33.302 -14.454 1.00 91.00 758 ARG A N 1
ATOM 5831 C CA . ARG A 1 758 ? 37.597 33.929 -15.733 1.00 91.00 758 ARG A CA 1
ATOM 5832 C C . ARG A 1 758 ? 39.076 33.713 -16.067 1.00 91.00 758 ARG A C 1
ATOM 5834 O O . ARG A 1 758 ? 39.436 33.770 -17.234 1.00 91.00 758 ARG A O 1
ATOM 5841 N N . VAL A 1 759 ? 39.906 33.461 -15.052 1.00 91.06 759 VAL A N 1
ATOM 5842 C CA . VAL A 1 759 ? 41.359 33.238 -15.184 1.00 91.06 759 VAL A CA 1
ATOM 5843 C C . VAL A 1 759 ? 41.689 31.736 -15.267 1.00 91.06 759 VAL A C 1
ATOM 5845 O O . VAL A 1 759 ? 42.839 31.352 -15.447 1.00 91.06 759 VAL A O 1
ATOM 5848 N N . GLY A 1 760 ? 40.683 30.863 -15.145 1.00 87.88 760 GLY A N 1
ATOM 5849 C CA . GLY A 1 760 ? 40.870 29.417 -15.227 1.00 87.88 760 GLY A CA 1
ATOM 5850 C C . GLY A 1 760 ? 41.364 28.967 -16.605 1.00 87.88 760 GLY A C 1
ATOM 5851 O O . GLY A 1 760 ? 40.920 29.467 -17.638 1.00 87.88 760 GLY A O 1
ATOM 5852 N N . THR A 1 761 ? 42.257 27.981 -16.630 1.00 89.12 761 THR A N 1
ATOM 5853 C CA . THR A 1 761 ? 42.810 27.390 -17.863 1.00 89.12 761 THR A CA 1
ATOM 5854 C C . THR A 1 761 ? 42.248 25.998 -18.164 1.00 89.12 761 THR A C 1
ATOM 5856 O O . THR A 1 761 ? 42.479 25.466 -19.249 1.00 89.12 761 THR A O 1
ATOM 5859 N N . GLY A 1 762 ? 41.469 25.417 -17.243 1.00 90.75 762 GLY A N 1
ATOM 5860 C CA . GLY A 1 762 ? 40.864 24.089 -17.360 1.00 90.75 762 GLY A CA 1
ATOM 5861 C C . GLY A 1 762 ? 39.676 24.030 -18.325 1.00 90.75 762 GLY A C 1
ATOM 5862 O O . GLY A 1 762 ? 39.511 24.894 -19.185 1.00 90.75 762 GLY A O 1
ATOM 5863 N N . ALA A 1 763 ? 38.837 22.998 -18.206 1.00 90.31 763 ALA A N 1
ATOM 5864 C CA . ALA A 1 763 ? 37.666 22.797 -19.067 1.00 90.31 763 ALA A CA 1
ATOM 5865 C C . ALA A 1 763 ? 36.621 23.935 -18.941 1.00 90.31 763 ALA A C 1
ATOM 5867 O O . ALA A 1 763 ? 36.603 24.638 -17.925 1.00 90.31 763 ALA A O 1
ATOM 5868 N N . PRO A 1 764 ? 35.739 24.141 -19.940 1.00 92.81 764 PRO A N 1
ATOM 5869 C CA . PRO A 1 764 ? 34.616 25.072 -19.818 1.00 92.81 764 PRO A CA 1
ATOM 5870 C C . PRO A 1 764 ? 33.712 24.724 -18.626 1.00 92.81 764 PRO A C 1
ATOM 5872 O O . PRO A 1 764 ? 33.345 23.566 -18.433 1.00 92.81 764 PRO A O 1
ATOM 5875 N N . ALA A 1 765 ? 33.319 25.723 -17.839 1.00 93.38 765 ALA A N 1
ATOM 5876 C CA . ALA A 1 765 ? 32.476 25.559 -16.654 1.00 93.38 765 ALA A CA 1
ATOM 5877 C C . ALA A 1 765 ? 30.973 25.669 -16.985 1.00 93.38 765 ALA A C 1
ATOM 5879 O O . ALA A 1 765 ? 30.216 26.320 -16.268 1.00 93.38 765 ALA A O 1
ATOM 5880 N N . GLY A 1 766 ? 30.532 25.026 -18.072 1.00 92.50 766 GLY A N 1
ATOM 5881 C CA . GLY A 1 766 ? 29.172 25.180 -18.608 1.00 92.50 766 GLY A CA 1
ATOM 5882 C C . GLY A 1 766 ? 28.046 24.676 -17.694 1.00 92.50 766 GLY A C 1
ATOM 5883 O O . GLY A 1 766 ? 26.899 25.085 -17.879 1.00 92.50 766 GLY A O 1
ATOM 5884 N N . THR A 1 767 ? 28.369 23.840 -16.700 1.00 92.56 767 THR A N 1
ATOM 5885 C CA . THR A 1 767 ? 27.426 23.324 -15.690 1.00 92.56 767 THR A CA 1
ATOM 5886 C C . THR A 1 767 ? 27.081 24.346 -14.604 1.00 92.56 767 THR A C 1
ATOM 5888 O O . THR A 1 767 ? 26.150 24.117 -13.832 1.00 92.56 767 THR A O 1
ATOM 5891 N N . VAL A 1 768 ? 27.828 25.451 -14.511 1.00 94.81 768 VAL A N 1
ATOM 5892 C CA . VAL A 1 768 ? 27.514 26.557 -13.598 1.00 94.81 768 VAL A CA 1
ATOM 5893 C C . VAL A 1 768 ? 26.478 27.453 -14.263 1.00 94.81 768 VAL A C 1
ATOM 5895 O O . VAL A 1 768 ? 26.662 27.880 -15.405 1.00 94.81 768 VAL A O 1
ATOM 5898 N N . GLU A 1 769 ? 25.385 27.715 -13.551 1.00 95.38 769 GLU A N 1
ATOM 5899 C CA . GLU A 1 769 ? 24.324 28.603 -14.023 1.00 95.38 769 GLU A CA 1
ATOM 5900 C C . GLU A 1 769 ? 24.713 30.069 -13.835 1.00 95.38 769 GLU A C 1
ATOM 5902 O O . GLU A 1 769 ? 25.272 30.445 -12.807 1.00 95.38 769 GLU A O 1
ATOM 5907 N N . VAL A 1 770 ? 24.392 30.890 -14.833 1.00 95.31 770 VAL A N 1
ATOM 5908 C CA . VAL A 1 770 ? 24.433 32.352 -14.769 1.00 95.31 770 VAL A CA 1
ATOM 5909 C C . VAL A 1 770 ? 23.004 32.857 -14.915 1.00 95.31 770 VAL A C 1
ATOM 5911 O O . VAL A 1 770 ? 22.410 32.766 -15.994 1.00 95.31 770 VAL A O 1
ATOM 5914 N N . CYS A 1 771 ? 22.452 33.347 -13.814 1.00 95.50 771 CYS A N 1
ATOM 5915 C CA . CYS A 1 771 ? 21.067 33.768 -13.670 1.00 95.50 771 CYS A CA 1
ATOM 5916 C C . CYS A 1 771 ? 20.895 35.267 -13.940 1.00 95.50 771 CYS A C 1
ATOM 5918 O O . CYS A 1 771 ? 21.773 36.085 -13.652 1.00 95.50 771 CYS A O 1
ATOM 5920 N N . SER A 1 772 ? 19.734 35.641 -14.472 1.00 95.12 772 SER A N 1
ATOM 5921 C CA . SER A 1 772 ? 19.341 37.046 -14.629 1.00 95.12 772 SER A CA 1
ATOM 5922 C C . SER A 1 772 ? 18.807 37.599 -13.301 1.00 95.12 772 SER A C 1
ATOM 5924 O O . SER A 1 772 ? 17.598 37.595 -13.069 1.00 95.12 772 SER A O 1
ATOM 5926 N N . CYS A 1 773 ? 19.708 38.032 -12.414 1.00 92.56 773 CYS A N 1
ATOM 5927 C CA . CYS A 1 773 ? 19.352 38.487 -11.067 1.00 92.56 773 CYS A CA 1
ATOM 5928 C C . CYS A 1 773 ? 18.790 39.926 -11.041 1.00 92.56 773 CYS A C 1
ATOM 5930 O O . CYS A 1 773 ? 19.356 40.812 -11.688 1.00 92.56 773 CYS A O 1
ATOM 5932 N N . PRO A 1 774 ? 17.718 40.189 -10.270 1.00 91.94 774 PRO A N 1
ATOM 5933 C CA . PRO A 1 774 ? 17.255 41.542 -9.966 1.00 91.94 774 PRO A CA 1
ATOM 5934 C C . PRO A 1 774 ? 18.247 42.278 -9.036 1.00 91.94 774 PRO A C 1
ATOM 5936 O O . PRO A 1 774 ? 19.078 41.631 -8.395 1.00 91.94 774 PRO A O 1
ATOM 5939 N N . PRO A 1 775 ? 18.201 43.623 -8.954 1.00 87.62 775 PRO A N 1
ATOM 5940 C CA . PRO A 1 775 ? 19.236 44.436 -8.299 1.00 87.62 775 PRO A CA 1
ATOM 5941 C C . 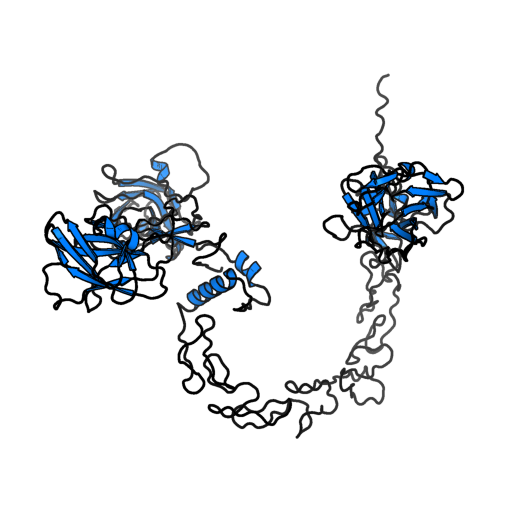PRO A 1 775 ? 19.424 44.179 -6.791 1.00 87.62 775 PRO A C 1
ATOM 5943 O O . PRO A 1 775 ? 20.459 44.554 -6.237 1.00 87.62 775 PRO A O 1
ATOM 5946 N N . GLU A 1 776 ? 18.455 43.550 -6.124 1.00 88.69 776 GLU A N 1
ATOM 5947 C CA . GLU A 1 776 ? 18.510 43.138 -4.713 1.00 88.69 776 GLU A CA 1
ATOM 5948 C C . GLU A 1 776 ? 19.324 41.851 -4.475 1.00 88.69 776 GLU A C 1
ATOM 5950 O O . GLU A 1 776 ? 19.519 41.447 -3.323 1.00 88.69 776 GLU A O 1
ATOM 5955 N N . TYR A 1 777 ? 19.792 41.197 -5.542 1.00 90.38 777 TYR A N 1
ATOM 5956 C CA . TYR A 1 777 ? 20.556 39.954 -5.488 1.00 90.38 777 TYR A CA 1
ATOM 5957 C C . TYR A 1 777 ? 21.830 40.037 -6.342 1.00 90.38 777 TYR A C 1
ATOM 5959 O O . TYR A 1 777 ? 21.885 40.716 -7.367 1.00 90.38 777 TYR A O 1
ATOM 5967 N N . SER A 1 778 ? 22.875 39.330 -5.922 1.00 89.25 778 SER A N 1
ATOM 5968 C CA . SER A 1 778 ? 24.163 39.222 -6.607 1.00 89.25 778 SER A CA 1
ATOM 5969 C C . SER A 1 778 ? 24.711 37.788 -6.554 1.00 89.25 778 SER A C 1
ATOM 5971 O O . SER A 1 778 ? 24.160 36.911 -5.884 1.00 89.25 778 SER A O 1
ATOM 5973 N N . GLY A 1 779 ? 25.786 37.540 -7.308 1.00 89.75 779 GLY A N 1
ATOM 5974 C CA . GLY A 1 779 ? 26.339 36.201 -7.543 1.00 89.75 779 GLY A CA 1
ATOM 5975 C C . GLY A 1 779 ? 25.806 35.562 -8.829 1.00 89.75 779 GLY A C 1
ATOM 5976 O O . GLY A 1 779 ? 24.758 35.956 -9.336 1.00 89.75 779 GLY A O 1
ATOM 5977 N N . ASP A 1 780 ? 26.541 34.588 -9.379 1.00 89.69 780 ASP A N 1
ATOM 5978 C CA . ASP A 1 780 ? 26.171 33.926 -10.643 1.00 89.69 780 ASP A CA 1
ATOM 5979 C C . ASP A 1 780 ? 24.796 33.233 -10.557 1.00 89.69 780 ASP A C 1
ATOM 5981 O O . ASP A 1 780 ? 24.083 33.172 -11.554 1.00 89.69 780 ASP A O 1
ATOM 5985 N N . SER A 1 781 ? 24.391 32.766 -9.371 1.00 94.06 781 SER A N 1
ATOM 5986 C CA . SER A 1 781 ? 23.115 32.082 -9.130 1.00 94.06 781 SER A CA 1
ATOM 5987 C C . SER A 1 781 ? 22.133 32.909 -8.287 1.00 94.06 781 SER A C 1
ATOM 5989 O O . SER A 1 781 ? 21.155 32.364 -7.790 1.00 94.06 781 SER A O 1
ATOM 5991 N N . CYS A 1 782 ? 22.361 34.216 -8.114 1.00 93.62 782 CYS A N 1
ATOM 5992 C CA . CYS A 1 782 ? 21.569 35.089 -7.229 1.00 93.62 782 CYS A CA 1
ATOM 5993 C C . CYS A 1 782 ? 21.598 34.677 -5.742 1.00 93.62 782 CYS A C 1
ATOM 5995 O O . CYS A 1 782 ? 20.650 34.935 -5.001 1.00 93.62 782 CYS A O 1
ATOM 5997 N N . GLN A 1 783 ? 22.671 34.020 -5.298 1.00 91.88 783 GLN A N 1
ATOM 5998 C CA . GLN A 1 783 ? 22.770 33.448 -3.955 1.00 91.88 783 GLN A CA 1
ATOM 5999 C C . GLN A 1 783 ? 23.053 34.478 -2.848 1.00 91.88 783 GLN A C 1
ATOM 6001 O O . GLN A 1 783 ? 22.852 34.187 -1.670 1.00 91.88 783 GLN A O 1
ATOM 6006 N N . VAL A 1 784 ? 23.504 35.689 -3.199 1.00 89.12 784 VAL A N 1
ATOM 6007 C CA . VAL A 1 784 ? 23.824 36.752 -2.236 1.00 89.12 784 VAL A CA 1
ATOM 6008 C C . VAL A 1 784 ? 22.759 37.842 -2.297 1.00 89.12 784 VAL A C 1
ATOM 6010 O O . VAL A 1 784 ? 22.475 38.377 -3.361 1.00 89.12 784 VAL A O 1
ATOM 6013 N N . ARG A 1 785 ? 22.186 38.230 -1.154 1.00 84.62 785 ARG A N 1
ATOM 6014 C CA . ARG A 1 785 ? 21.259 39.369 -1.072 1.00 84.62 785 ARG A CA 1
ATOM 6015 C C . ARG A 1 785 ? 22.041 40.665 -0.850 1.00 84.62 785 ARG A C 1
ATOM 6017 O O . ARG A 1 785 ? 22.756 40.785 0.144 1.00 84.62 785 ARG A O 1
ATOM 6024 N N . THR A 1 786 ? 21.889 41.652 -1.728 1.00 79.56 786 THR A N 1
ATOM 6025 C CA . THR A 1 786 ? 22.522 42.968 -1.566 1.00 79.56 786 THR A CA 1
ATOM 6026 C C . THR A 1 786 ? 21.676 43.823 -0.616 1.00 79.56 786 THR A C 1
ATOM 6028 O O . THR A 1 786 ? 20.559 44.236 -0.926 1.00 79.56 786 THR A O 1
ATOM 6031 N N . GLN A 1 787 ? 22.177 44.094 0.593 1.00 59.34 787 GLN A N 1
ATOM 6032 C CA . GLN A 1 787 ? 21.570 45.117 1.448 1.00 59.34 787 GLN A CA 1
ATOM 6033 C C . GLN A 1 787 ? 21.849 46.488 0.823 1.00 59.34 787 GLN A C 1
ATOM 6035 O O . GLN A 1 787 ? 22.997 46.930 0.770 1.00 59.34 787 GLN A O 1
ATOM 6040 N N . ARG A 1 788 ? 20.813 47.189 0.348 1.00 49.94 788 ARG A N 1
ATOM 6041 C CA . ARG A 1 788 ? 20.938 48.624 0.072 1.00 49.94 788 ARG A CA 1
ATOM 6042 C C . ARG A 1 788 ? 21.201 49.343 1.395 1.00 49.94 788 ARG A C 1
ATOM 6044 O O . ARG A 1 788 ? 20.355 49.327 2.286 1.00 49.94 788 ARG A O 1
ATOM 6051 N N . SER A 1 789 ? 22.366 49.978 1.496 1.00 41.19 789 SER A N 1
ATOM 6052 C CA . SER A 1 789 ? 22.661 50.982 2.515 1.00 41.19 789 SER A CA 1
ATOM 6053 C C . SER A 1 789 ? 21.611 52.095 2.425 1.00 41.19 789 SER A C 1
ATOM 6055 O O . SER A 1 789 ? 21.531 52.792 1.414 1.00 41.19 789 SER A O 1
ATOM 6057 N N . PHE A 1 790 ? 20.775 52.243 3.456 1.00 41.06 790 PHE A N 1
ATOM 6058 C CA . PHE A 1 790 ? 20.028 53.475 3.694 1.00 41.06 790 PHE A CA 1
ATOM 6059 C C . PHE A 1 790 ? 21.056 54.547 4.076 1.00 41.06 790 PHE A C 1
ATOM 6061 O O . PHE A 1 790 ? 21.476 54.660 5.223 1.00 41.06 790 PHE A O 1
ATOM 6068 N N . SER A 1 791 ? 21.508 55.314 3.094 1.00 43.03 791 SER A N 1
ATOM 6069 C CA . SER A 1 791 ? 22.168 56.598 3.309 1.00 43.03 791 SER A CA 1
ATOM 6070 C C . SER A 1 791 ? 21.513 57.618 2.387 1.00 43.03 791 SER A C 1
ATOM 6072 O O . SER A 1 791 ? 21.294 57.320 1.216 1.00 43.03 791 SER A O 1
ATOM 6074 N N . LEU A 1 792 ? 21.251 58.801 2.956 1.00 40.16 792 LEU A N 1
ATOM 6075 C CA . LEU A 1 792 ? 20.631 60.017 2.400 1.00 40.16 792 LEU A CA 1
ATOM 6076 C C . LEU A 1 792 ? 19.113 60.184 2.579 1.00 40.16 792 LEU A C 1
ATOM 6078 O O . LEU A 1 792 ? 18.326 59.928 1.675 1.00 40.16 792 LEU A O 1
ATOM 6082 N N . LEU A 1 793 ? 18.745 60.770 3.725 1.00 41.22 793 LEU A N 1
ATOM 6083 C CA . LEU A 1 793 ? 17.880 61.960 3.779 1.00 41.22 793 LEU A CA 1
ATOM 6084 C C . LEU A 1 793 ? 18.103 62.692 5.117 1.00 41.22 793 LEU A C 1
ATOM 6086 O O . LEU A 1 793 ? 17.394 62.481 6.093 1.00 41.22 793 LEU A O 1
ATOM 6090 N N . LEU A 1 794 ? 19.159 63.507 5.151 1.00 38.62 794 LEU A N 1
ATOM 6091 C CA . LEU A 1 794 ? 19.388 64.582 6.124 1.00 38.62 794 LEU A CA 1
ATOM 6092 C C . LEU A 1 794 ? 20.301 65.621 5.452 1.00 38.62 794 LEU A C 1
ATOM 6094 O O . LEU A 1 794 ? 21.514 65.596 5.648 1.00 38.62 794 LEU A O 1
ATOM 6098 N N . ILE A 1 795 ? 19.703 66.458 4.598 1.00 40.78 795 ILE A N 1
ATOM 6099 C CA . ILE A 1 795 ? 20.018 67.885 4.401 1.00 40.78 795 ILE A CA 1
ATOM 6100 C C . ILE A 1 795 ? 18.681 68.579 4.161 1.00 40.78 795 ILE A C 1
ATOM 6102 O O . ILE A 1 795 ? 17.920 68.058 3.311 1.00 40.78 795 ILE A O 1
#